Protein AF-A0A9P5BCN1-F1 (afdb_monomer_lite)

Structure (mmCIF, N/CA/C/O backbone):
data_AF-A0A9P5BCN1-F1
#
_entry.id   AF-A0A9P5BCN1-F1
#
loop_
_atom_site.group_PDB
_atom_site.id
_atom_site.type_symbol
_atom_site.label_atom_id
_atom_site.label_alt_id
_atom_site.label_comp_id
_atom_site.label_asym_id
_atom_site.label_entity_id
_atom_site.label_seq_id
_atom_site.pdbx_PDB_ins_code
_atom_site.Cartn_x
_atom_site.Cartn_y
_atom_site.Cartn_z
_atom_site.occupancy
_atom_site.B_iso_or_equiv
_atom_site.auth_seq_id
_atom_site.auth_comp_id
_atom_site.auth_asym_id
_atom_site.auth_atom_id
_atom_site.pdbx_PDB_model_num
ATOM 1 N N . MET A 1 1 ? -26.552 -24.861 -22.150 1.00 32.41 1 MET A N 1
ATOM 2 C CA . MET A 1 1 ? -27.543 -25.848 -21.656 1.00 32.41 1 MET A CA 1
ATOM 3 C C . MET A 1 1 ? -28.543 -25.106 -20.782 1.00 32.41 1 MET A C 1
ATOM 5 O O . MET A 1 1 ? -28.167 -24.034 -20.313 1.00 32.41 1 MET A O 1
ATOM 9 N N . PRO A 1 2 ? -29.774 -25.607 -20.578 1.00 26.14 2 PRO A N 1
ATOM 10 C CA . PRO A 1 2 ? -30.651 -25.077 -19.533 1.00 26.14 2 PRO A CA 1
ATOM 11 C C . PRO A 1 2 ? -29.888 -25.105 -18.198 1.00 26.14 2 PRO A C 1
ATOM 13 O O . PRO A 1 2 ? -29.198 -26.086 -17.926 1.00 26.14 2 PRO A O 1
ATOM 16 N N . VAL A 1 3 ? -29.901 -24.012 -17.433 1.00 39.41 3 VAL A N 1
ATOM 17 C CA . VAL A 1 3 ? -29.104 -23.898 -16.196 1.00 39.41 3 VAL A CA 1
ATOM 18 C C . VAL A 1 3 ? -29.900 -24.475 -15.033 1.00 39.41 3 VAL A C 1
ATOM 20 O O . VAL A 1 3 ? -31.072 -24.162 -14.881 1.00 39.41 3 VAL A O 1
ATOM 23 N N . PHE A 1 4 ? -29.272 -25.370 -14.268 1.00 30.53 4 PHE A N 1
ATOM 24 C CA . PHE A 1 4 ? -29.978 -26.513 -13.687 1.00 30.53 4 PHE A CA 1
ATOM 25 C C . PHE A 1 4 ? -30.366 -26.374 -12.197 1.00 30.53 4 PHE A C 1
ATOM 27 O O . PHE A 1 4 ? -31.537 -26.487 -11.842 1.00 30.53 4 PHE A O 1
ATOM 34 N N . GLN A 1 5 ? -29.421 -26.011 -11.337 1.00 35.41 5 GLN A N 1
ATOM 35 C CA . GLN A 1 5 ? -29.668 -24.918 -10.397 1.00 35.41 5 GLN A CA 1
ATOM 36 C C . GLN A 1 5 ? -28.489 -23.969 -10.523 1.00 35.41 5 GLN A C 1
ATOM 38 O O . GLN A 1 5 ? -27.335 -24.395 -10.604 1.00 35.41 5 GLN A O 1
ATOM 43 N N . GLU A 1 6 ? -28.790 -22.682 -10.489 1.00 41.34 6 GLU A N 1
ATOM 44 C CA . GLU A 1 6 ? -27.830 -21.687 -10.056 1.00 41.34 6 GLU A CA 1
ATOM 45 C C . GLU A 1 6 ? -28.145 -21.315 -8.608 1.00 41.34 6 GLU A C 1
ATOM 47 O O . GLU A 1 6 ? -29.206 -20.780 -8.318 1.00 41.34 6 GLU A O 1
ATOM 52 N N . THR A 1 7 ? -27.237 -21.625 -7.685 1.00 44.78 7 THR A N 1
ATOM 53 C CA . THR A 1 7 ? -27.211 -21.014 -6.353 1.00 44.78 7 THR A CA 1
ATOM 54 C C . THR A 1 7 ? -25.870 -20.321 -6.199 1.00 44.78 7 THR A C 1
ATOM 56 O O . THR A 1 7 ? -24.812 -20.949 -6.081 1.00 44.78 7 THR A O 1
ATOM 59 N N . SER A 1 8 ? -25.898 -18.993 -6.275 1.00 44.50 8 SER A N 1
ATOM 60 C CA . SER A 1 8 ? -24.764 -18.159 -5.911 1.00 44.50 8 SER A CA 1
ATOM 61 C C . SER A 1 8 ? -24.715 -17.984 -4.391 1.00 44.50 8 SER A C 1
ATOM 63 O O . SER A 1 8 ? -25.704 -18.101 -3.674 1.00 44.50 8 SER A O 1
ATOM 65 N N . ASN A 1 9 ? -23.519 -17.702 -3.891 1.00 41.31 9 ASN A N 1
ATOM 66 C CA . ASN A 1 9 ? -23.323 -17.068 -2.593 1.00 41.31 9 ASN A CA 1
ATOM 67 C C . ASN A 1 9 ? -22.928 -15.621 -2.915 1.00 41.31 9 ASN A C 1
ATOM 69 O O . ASN A 1 9 ? -22.150 -15.439 -3.848 1.00 41.31 9 ASN A O 1
ATOM 73 N N . ALA A 1 10 ? -23.382 -14.610 -2.170 1.00 45.16 10 ALA A N 1
ATOM 74 C CA . ALA A 1 10 ? -23.002 -13.208 -2.414 1.00 45.16 10 ALA A CA 1
ATOM 75 C C . ALA A 1 10 ? -21.465 -12.980 -2.431 1.00 45.16 10 ALA A C 1
ATOM 77 O O . ALA A 1 10 ? -20.948 -12.076 -3.085 1.00 45.16 10 ALA A O 1
ATOM 78 N N . ALA A 1 11 ? -20.690 -13.864 -1.790 1.00 43.47 11 ALA A N 1
ATOM 79 C CA . ALA A 1 11 ? -19.227 -13.902 -1.876 1.00 43.47 11 ALA A CA 1
ATOM 80 C C . ALA A 1 11 ? -18.658 -14.443 -3.218 1.00 43.47 11 ALA A C 1
ATOM 82 O O . ALA A 1 11 ? -17.437 -14.569 -3.357 1.00 43.47 11 ALA A O 1
ATOM 83 N N . ARG A 1 12 ? -19.501 -14.796 -4.204 1.00 50.12 12 ARG A N 1
ATOM 84 C CA . ARG A 1 12 ? -19.110 -15.011 -5.613 1.00 50.12 12 ARG A CA 1
ATOM 85 C C . ARG A 1 12 ? -19.107 -13.710 -6.400 1.00 50.12 12 ARG A C 1
ATOM 87 O O . ARG A 1 12 ? -18.212 -13.545 -7.220 1.00 50.12 12 ARG A O 1
ATOM 94 N N . ASP A 1 13 ? -20.020 -12.786 -6.123 1.00 51.69 13 ASP A N 1
ATOM 95 C CA . ASP A 1 13 ? -20.105 -11.507 -6.841 1.00 51.69 13 ASP A CA 1
ATOM 96 C C . ASP A 1 13 ? -18.801 -10.717 -6.647 1.00 51.69 13 ASP A C 1
ATOM 98 O O . ASP A 1 13 ? -18.190 -10.248 -7.605 1.00 51.69 13 ASP A O 1
ATOM 102 N N . GLN A 1 14 ? -18.265 -10.749 -5.422 1.00 46.25 14 GLN A N 1
ATOM 103 C CA . GLN A 1 14 ? -16.936 -10.242 -5.046 1.00 46.25 14 GLN A CA 1
ATOM 104 C C . GLN A 1 14 ? -15.742 -10.890 -5.787 1.00 46.25 14 GLN A C 1
ATOM 106 O O . GLN A 1 14 ? -14.620 -10.416 -5.638 1.00 46.25 14 GLN A O 1
ATOM 111 N N . ARG A 1 15 ? -15.951 -11.964 -6.563 1.00 54.00 15 ARG A N 1
ATOM 112 C CA . ARG A 1 15 ? -14.929 -12.619 -7.410 1.00 54.00 15 ARG A CA 1
ATOM 113 C C . ARG A 1 15 ? -15.089 -12.311 -8.901 1.00 54.00 15 ARG A C 1
ATOM 115 O O . ARG A 1 15 ? -14.194 -12.640 -9.672 1.00 54.00 15 ARG A O 1
ATOM 122 N N . ILE A 1 16 ? -16.230 -11.745 -9.297 1.00 55.25 16 ILE A N 1
ATOM 123 C CA . ILE A 1 16 ? -16.513 -11.271 -10.661 1.00 55.25 16 ILE A CA 1
ATOM 124 C C . ILE A 1 16 ? -16.256 -9.757 -10.735 1.00 55.25 16 ILE A C 1
ATOM 126 O O . ILE A 1 16 ? -15.792 -9.250 -11.755 1.00 55.25 16 ILE A O 1
ATOM 130 N N . LEU A 1 17 ? -16.497 -9.037 -9.632 1.00 52.19 17 LEU A N 1
ATOM 131 C CA . LEU A 1 17 ? -16.033 -7.665 -9.448 1.00 52.19 17 LEU A CA 1
ATOM 132 C C . LEU A 1 17 ? -14.498 -7.577 -9.595 1.00 52.19 17 LEU A C 1
ATOM 134 O O . LEU A 1 17 ? -13.789 -8.475 -9.133 1.00 52.19 17 LEU A O 1
ATOM 138 N N . PRO A 1 18 ? -13.959 -6.487 -10.180 1.00 56.22 18 PRO A N 1
ATOM 139 C CA . PRO A 1 18 ? -12.517 -6.284 -10.275 1.00 56.22 18 PRO A CA 1
ATOM 140 C C . PRO A 1 18 ? -11.836 -6.340 -8.903 1.00 56.22 18 PRO A C 1
ATOM 142 O O . PRO A 1 18 ? -12.321 -5.737 -7.944 1.00 56.22 18 PRO A O 1
ATOM 145 N N . SER A 1 19 ? -10.679 -7.007 -8.829 1.00 63.75 19 SER A N 1
ATOM 146 C CA . SER A 1 19 ? -9.864 -7.143 -7.611 1.00 63.75 19 SER A CA 1
ATOM 147 C C . SER A 1 19 ? -9.214 -5.812 -7.206 1.00 63.75 19 SER A C 1
ATOM 149 O O . SER A 1 19 ? -8.013 -5.597 -7.380 1.00 63.75 19 SER A O 1
ATOM 151 N N . ARG A 1 20 ? -10.023 -4.900 -6.668 1.00 70.81 20 ARG A N 1
ATOM 152 C CA . ARG A 1 20 ? -9.594 -3.605 -6.135 1.00 70.81 20 ARG A CA 1
ATOM 153 C C . ARG A 1 20 ? -8.947 -3.788 -4.766 1.00 70.81 20 ARG A C 1
ATOM 155 O O . ARG A 1 20 ? -9.343 -4.652 -3.986 1.00 70.81 20 ARG A O 1
ATOM 162 N N . ALA A 1 21 ? -7.981 -2.932 -4.450 1.00 69.62 21 ALA A N 1
ATOM 163 C CA . ALA A 1 21 ? -7.470 -2.846 -3.091 1.00 69.62 21 ALA A CA 1
ATOM 164 C C . ALA A 1 21 ? -8.591 -2.427 -2.129 1.00 69.62 21 ALA A C 1
ATOM 166 O O . ALA A 1 21 ? -9.372 -1.526 -2.432 1.00 69.62 21 ALA A O 1
ATOM 167 N N . LEU A 1 22 ? -8.653 -3.069 -0.962 1.00 77.75 22 LEU A N 1
ATOM 168 C CA . LEU A 1 22 ? -9.607 -2.700 0.082 1.00 77.75 22 LEU A CA 1
ATOM 169 C C . LEU A 1 22 ? -9.299 -1.289 0.623 1.00 77.75 22 LEU A C 1
ATOM 171 O O . LEU A 1 22 ? -8.115 -0.943 0.729 1.00 77.75 22 LEU A O 1
ATOM 175 N N . PRO A 1 23 ? -10.313 -0.524 1.066 1.00 85.81 23 PRO A N 1
ATOM 176 C CA . PRO A 1 23 ? -10.132 0.675 1.885 1.00 85.81 23 PRO A CA 1
ATOM 177 C C . PRO A 1 23 ? -9.184 0.468 3.073 1.00 85.81 23 PRO A C 1
ATOM 179 O O . PRO A 1 23 ? -9.006 -0.661 3.546 1.00 85.81 23 PRO A O 1
ATOM 182 N N . VAL A 1 24 ? -8.594 1.546 3.592 1.00 90.00 24 VAL A N 1
ATOM 183 C CA . VAL A 1 24 ? -7.928 1.498 4.902 1.00 90.00 24 VAL A CA 1
ATOM 184 C C . VAL A 1 24 ? -8.962 1.259 6.008 1.00 90.00 24 VAL A C 1
ATOM 186 O O . VAL A 1 24 ? -10.103 1.715 5.886 1.00 90.00 24 VAL A O 1
ATOM 189 N N . PRO A 1 25 ? -8.607 0.544 7.093 1.00 90.38 25 PRO A N 1
ATOM 190 C CA . PRO A 1 25 ? -9.533 0.319 8.197 1.00 90.38 25 PRO A CA 1
ATOM 191 C C . PRO A 1 25 ? -10.007 1.648 8.800 1.00 90.38 25 PRO A C 1
ATOM 193 O O . PRO A 1 25 ? -9.288 2.647 8.782 1.00 90.38 25 PRO A O 1
ATOM 196 N N . ARG A 1 26 ? -11.226 1.657 9.339 1.00 91.81 26 ARG A N 1
ATOM 197 C CA . ARG A 1 26 ? -11.816 2.803 10.036 1.00 91.81 26 ARG A CA 1
ATOM 198 C C . ARG A 1 26 ? -12.038 2.430 11.500 1.00 91.81 26 ARG A C 1
ATOM 200 O O . ARG A 1 26 ? -12.691 1.427 11.774 1.00 91.81 26 ARG A O 1
ATOM 207 N N . LEU A 1 27 ? -11.458 3.210 12.411 1.00 90.62 27 LEU A N 1
ATOM 208 C CA . LEU A 1 27 ? -11.633 3.085 13.864 1.00 90.62 27 LEU A CA 1
ATOM 209 C C . LEU A 1 27 ? -12.613 4.130 14.413 1.00 90.62 27 LEU A C 1
ATOM 211 O O . LEU A 1 27 ? -13.285 3.878 15.409 1.00 90.62 27 LEU A O 1
ATOM 215 N N . SER A 1 28 ? -12.706 5.292 13.764 1.00 89.06 28 SER A N 1
ATOM 216 C CA . SER A 1 28 ? -13.711 6.308 14.070 1.00 89.06 28 SER A CA 1
ATOM 217 C C . SER A 1 28 ? -15.122 5.828 13.726 1.00 89.06 28 SER A C 1
ATOM 219 O O . SER A 1 28 ? -15.346 5.156 12.715 1.00 89.06 28 SER A O 1
ATOM 221 N N . GLN A 1 29 ? -16.107 6.231 14.525 1.00 84.50 29 GLN A N 1
ATOM 222 C CA . GLN A 1 29 ? -17.513 6.004 14.197 1.00 84.50 29 GLN A CA 1
ATOM 223 C C . GLN A 1 29 ? -17.856 6.645 12.836 1.00 84.50 29 GLN A C 1
ATOM 225 O O . GLN A 1 29 ? -17.311 7.693 12.473 1.00 84.50 29 GLN A O 1
ATOM 230 N N . GLN A 1 30 ? -18.726 6.002 12.052 1.00 81.50 30 GLN A N 1
ATOM 231 C CA . GLN A 1 30 ? -19.343 6.648 10.892 1.00 81.50 30 GLN A CA 1
ATOM 232 C C . GLN A 1 30 ? -20.477 7.561 11.382 1.00 81.50 30 GLN A C 1
ATOM 234 O O . GLN A 1 30 ? -21.303 7.092 12.168 1.00 81.50 30 GLN A O 1
ATOM 239 N N . PRO A 1 31 ? -20.522 8.837 10.961 1.00 77.88 31 PRO A N 1
ATOM 240 C CA . PRO A 1 31 ? -21.611 9.736 11.324 1.00 77.88 31 PRO A CA 1
ATOM 241 C C . PRO A 1 31 ? -22.925 9.257 10.692 1.00 77.88 31 PRO A C 1
ATOM 243 O O . PRO A 1 31 ? -22.939 8.837 9.533 1.00 77.88 31 PRO A O 1
ATOM 246 N N . ASP A 1 32 ? -24.031 9.326 11.437 1.00 75.94 32 ASP A N 1
ATOM 247 C CA . ASP A 1 32 ? -25.358 9.038 10.882 1.00 75.94 32 ASP A CA 1
ATOM 248 C C . ASP A 1 32 ? -25.872 10.252 10.101 1.00 75.94 32 ASP A C 1
ATOM 250 O O . ASP A 1 32 ? -26.383 11.215 10.667 1.00 75.94 32 ASP A O 1
ATOM 254 N N . LEU A 1 33 ? -25.732 10.190 8.778 1.00 74.56 33 LEU A N 1
ATOM 255 C CA . LEU A 1 33 ? -26.181 11.239 7.861 1.00 74.56 33 LEU A CA 1
ATOM 256 C C . LEU A 1 33 ? -27.640 11.047 7.398 1.00 74.56 33 LEU A C 1
ATOM 258 O O . LEU A 1 33 ? -28.101 11.786 6.531 1.00 74.56 33 LEU A O 1
ATOM 262 N N . SER A 1 34 ? -28.370 10.050 7.919 1.00 65.31 34 SER A N 1
ATOM 263 C CA . SER A 1 34 ? -29.682 9.653 7.376 1.00 65.31 34 SER A CA 1
ATOM 264 C C . SER A 1 34 ? -30.869 10.501 7.848 1.00 65.31 34 SER A C 1
ATOM 266 O O . SER A 1 34 ? -31.896 10.525 7.173 1.00 65.31 34 SER A O 1
ATOM 268 N N . ASN A 1 35 ? -30.734 11.213 8.973 1.00 58.16 35 ASN A N 1
ATOM 269 C CA . ASN A 1 35 ? -31.830 11.935 9.638 1.00 58.16 35 ASN A CA 1
ATOM 270 C C . ASN A 1 35 ? -31.627 13.464 9.714 1.00 58.16 35 ASN A C 1
ATOM 272 O O . ASN A 1 35 ? -32.309 14.137 10.488 1.00 58.16 35 ASN A O 1
ATOM 276 N N . VAL A 1 36 ? -30.690 14.028 8.943 1.00 67.12 36 VAL A N 1
ATOM 277 C CA . VAL A 1 36 ? -30.317 15.453 9.027 1.00 67.12 36 VAL A CA 1
ATOM 278 C C . VAL A 1 36 ? -31.016 16.281 7.944 1.00 67.12 36 VAL A C 1
ATOM 280 O O . VAL A 1 36 ? -31.091 15.868 6.790 1.00 67.12 36 VAL A O 1
ATOM 283 N N . SER A 1 37 ? -31.530 17.463 8.301 1.00 67.75 37 SER A N 1
ATOM 284 C CA . SER A 1 37 ? -32.269 18.347 7.379 1.00 67.75 37 SER A CA 1
ATOM 285 C C . SER A 1 37 ? -31.386 19.184 6.445 1.00 67.75 37 SER A C 1
ATOM 287 O O . SER A 1 37 ? -31.897 19.773 5.496 1.00 67.75 37 SER A O 1
ATOM 289 N N . GLU A 1 38 ? -30.083 19.259 6.715 1.00 81.62 38 GLU A N 1
ATOM 290 C CA . GLU A 1 38 ? -29.081 19.928 5.877 1.00 81.62 38 GLU A CA 1
ATOM 291 C C . GLU A 1 38 ? -28.098 18.891 5.321 1.00 81.62 38 GLU A C 1
ATOM 293 O O . GLU A 1 38 ? -27.835 17.874 5.967 1.00 81.62 38 GLU A O 1
ATOM 298 N N . GLU A 1 39 ? -27.516 19.126 4.141 1.00 91.31 39 GLU A N 1
ATOM 299 C CA . GLU A 1 39 ? -26.539 18.186 3.582 1.00 91.31 39 GLU A CA 1
ATOM 300 C C . GLU A 1 39 ? -25.229 18.205 4.382 1.00 91.31 39 GLU A C 1
ATOM 302 O O . GLU A 1 39 ? -24.655 19.266 4.620 1.00 91.31 39 GLU A O 1
ATOM 307 N N . HIS A 1 40 ? -24.734 17.021 4.744 1.00 94.38 40 HIS A N 1
ATOM 308 C CA . HIS A 1 40 ? -23.487 16.824 5.483 1.00 94.38 40 HIS A CA 1
ATOM 309 C C . HIS A 1 40 ? -22.520 15.932 4.695 1.00 94.38 40 HIS A C 1
ATOM 311 O O . HIS A 1 40 ? -22.934 14.974 4.038 1.00 94.38 40 HIS A O 1
ATOM 317 N N . LYS A 1 41 ? -21.220 16.238 4.768 1.00 94.94 41 LYS A N 1
ATOM 318 C CA . LYS A 1 41 ? -20.122 15.490 4.130 1.00 94.94 41 LYS A CA 1
ATOM 319 C C . LYS A 1 41 ? -18.909 15.437 5.053 1.00 94.94 41 LYS A C 1
ATOM 321 O O . LYS A 1 41 ? -18.630 16.383 5.773 1.00 94.94 41 LYS A O 1
ATOM 326 N N . GLU A 1 42 ? -18.139 14.355 5.046 1.00 96.06 42 GLU A N 1
ATOM 327 C CA . GLU A 1 42 ? -16.861 14.340 5.775 1.00 96.06 42 GLU A CA 1
ATOM 328 C C . GLU A 1 42 ? -15.766 15.089 5.006 1.00 96.06 42 GLU A C 1
ATOM 330 O O . GLU A 1 42 ? -14.865 15.647 5.630 1.00 96.06 42 GLU A O 1
ATOM 335 N N . VAL A 1 43 ? -15.858 15.144 3.671 1.00 97.88 43 VAL A N 1
ATOM 336 C CA . VAL A 1 43 ? -14.958 15.935 2.824 1.00 97.88 43 VAL A CA 1
ATOM 337 C C . VAL A 1 43 ? -15.719 16.615 1.687 1.00 97.88 43 VAL A C 1
ATOM 339 O O . VAL A 1 43 ? -16.433 15.956 0.927 1.00 97.88 43 VAL A O 1
ATOM 342 N N . VAL A 1 44 ? -15.485 17.921 1.520 1.00 98.62 44 VAL A N 1
ATOM 343 C CA . VAL A 1 44 ? -15.914 18.702 0.352 1.00 98.62 44 VAL A CA 1
ATOM 344 C C . VAL A 1 44 ? -14.684 19.231 -0.389 1.00 98.62 44 VAL A C 1
ATOM 346 O O . VAL A 1 44 ? -13.858 19.941 0.184 1.00 98.62 44 VAL A O 1
ATOM 349 N N . VAL A 1 45 ? -14.571 18.905 -1.675 1.00 98.75 45 VAL A N 1
ATOM 350 C CA . VAL A 1 45 ? -13.537 19.406 -2.594 1.00 98.75 45 VAL A CA 1
ATOM 351 C C . VAL A 1 45 ? -14.169 20.435 -3.532 1.00 98.75 45 VAL A C 1
ATOM 353 O O . VAL A 1 45 ? -15.241 20.193 -4.080 1.00 98.75 45 VAL A O 1
ATOM 356 N N . ILE A 1 46 ? -13.521 21.577 -3.742 1.00 98.50 46 ILE A N 1
ATOM 357 C CA . ILE A 1 46 ? -13.988 22.631 -4.651 1.00 98.50 46 ILE A CA 1
ATOM 358 C C . ILE A 1 46 ? -13.075 22.678 -5.878 1.00 98.50 46 ILE A C 1
ATOM 360 O O . ILE A 1 46 ? -11.881 22.921 -5.741 1.00 98.50 46 ILE A O 1
ATOM 364 N N . GLY A 1 47 ? -13.641 22.491 -7.068 1.00 96.75 47 GLY A N 1
ATOM 365 C CA . GLY A 1 47 ? -12.943 22.417 -8.352 1.00 96.75 47 GLY A CA 1
ATOM 366 C C . GLY A 1 47 ? -12.655 20.976 -8.783 1.00 96.75 47 GLY A C 1
ATOM 367 O O . GLY A 1 47 ? -11.999 20.225 -8.067 1.00 96.75 47 GLY A O 1
ATOM 368 N N . ALA A 1 48 ? -13.093 20.608 -9.990 1.00 95.44 48 ALA A N 1
ATOM 369 C CA . ALA A 1 48 ? -12.877 19.289 -10.601 1.00 95.44 48 ALA A CA 1
ATOM 370 C C . ALA A 1 48 ? -12.034 19.398 -11.887 1.00 95.44 48 ALA A C 1
ATOM 372 O O . ALA A 1 48 ? -12.432 18.942 -12.965 1.00 95.44 48 ALA A O 1
ATOM 373 N N . GLY A 1 49 ? -10.873 20.049 -11.754 1.00 93.19 49 GLY A N 1
ATOM 374 C CA . GLY A 1 49 ? -9.708 19.853 -12.628 1.00 93.19 49 GLY A CA 1
ATOM 375 C C . GLY A 1 49 ? -8.773 18.760 -12.075 1.00 93.19 49 GLY A C 1
ATOM 376 O O . GLY A 1 49 ? -9.142 18.096 -11.102 1.00 93.19 49 GLY A O 1
ATOM 377 N N . PRO A 1 50 ? -7.552 18.588 -12.623 1.00 94.50 50 PRO A N 1
ATOM 378 C CA . PRO A 1 50 ? -6.685 17.445 -12.316 1.00 94.50 50 PRO A CA 1
ATOM 379 C C . PRO A 1 50 ? -6.421 17.239 -10.818 1.00 94.50 50 PRO A C 1
ATOM 381 O O . PRO A 1 50 ? -6.615 16.139 -10.313 1.00 94.50 50 PRO A O 1
ATOM 384 N N . ALA A 1 51 ? -6.086 18.300 -10.075 1.00 96.00 51 ALA A N 1
ATOM 385 C CA . ALA A 1 51 ? -5.849 18.218 -8.632 1.00 96.00 51 ALA A CA 1
ATOM 386 C C . ALA A 1 51 ? -7.078 17.729 -7.844 1.00 96.00 51 ALA A C 1
ATOM 388 O O . ALA A 1 51 ? -6.965 16.822 -7.019 1.00 96.00 51 ALA A O 1
ATOM 389 N N . GLY A 1 52 ? -8.252 18.314 -8.093 1.00 97.25 52 GLY A N 1
ATOM 390 C CA . GLY A 1 52 ? -9.475 18.008 -7.348 1.00 97.25 52 GLY A CA 1
ATOM 391 C C . GLY A 1 52 ? -10.088 16.659 -7.719 1.00 97.25 52 GLY A C 1
ATOM 392 O O . GLY A 1 52 ? -10.506 15.915 -6.831 1.00 97.25 52 GLY A O 1
ATOM 393 N N . LEU A 1 53 ? -10.059 16.292 -9.005 1.00 96.88 53 LEU A N 1
ATOM 394 C CA . LEU A 1 53 ? -10.432 14.951 -9.465 1.00 96.88 53 LEU A CA 1
ATOM 395 C C . LEU A 1 53 ? -9.512 13.889 -8.857 1.00 96.88 53 LEU A C 1
ATOM 397 O O . LEU A 1 53 ? -9.999 12.884 -8.345 1.00 96.88 53 LEU A O 1
ATOM 401 N N . PHE A 1 54 ? -8.197 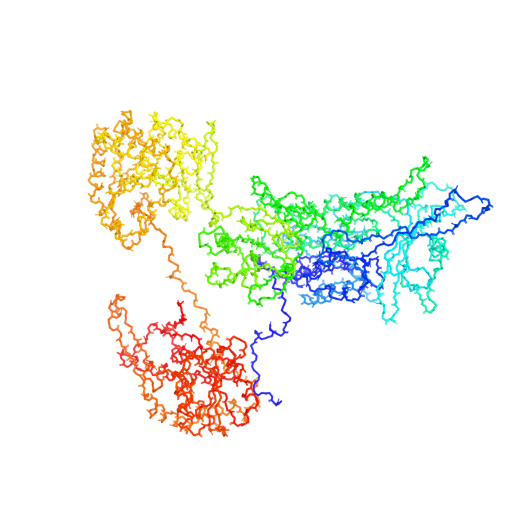14.130 -8.847 1.00 97.56 54 PHE A N 1
ATOM 402 C CA . PHE A 1 54 ? -7.234 13.183 -8.295 1.00 97.56 54 PHE A CA 1
ATOM 403 C C . PHE A 1 54 ? -7.367 13.030 -6.777 1.00 97.56 54 PHE A C 1
ATOM 405 O O . PHE A 1 54 ? -7.390 11.907 -6.279 1.00 97.56 54 PHE A O 1
ATOM 412 N N . LEU A 1 55 ? -7.569 14.133 -6.042 1.00 98.00 55 LEU A N 1
ATOM 413 C CA . LEU A 1 55 ? -7.905 14.085 -4.616 1.00 98.00 55 LEU A CA 1
ATOM 414 C C . LEU A 1 55 ? -9.170 13.247 -4.382 1.00 98.00 55 LEU A C 1
ATOM 416 O O . LEU A 1 55 ? -9.152 12.322 -3.576 1.00 98.00 55 LEU A O 1
ATOM 420 N N . THR A 1 56 ? -10.247 13.530 -5.118 1.00 98.00 56 THR A N 1
ATOM 421 C CA . THR A 1 56 ? -11.540 12.839 -4.973 1.00 98.00 56 THR A CA 1
ATOM 422 C C . THR A 1 56 ? -11.412 11.338 -5.276 1.00 98.00 56 THR A C 1
ATOM 424 O O . THR A 1 56 ? -11.893 10.516 -4.495 1.00 98.00 56 THR A O 1
ATOM 427 N N . LEU A 1 57 ? -10.685 10.963 -6.338 1.00 96.19 57 LEU A N 1
ATOM 428 C CA . LEU A 1 57 ? -10.351 9.571 -6.670 1.00 96.19 57 LEU A CA 1
ATOM 429 C C . LEU A 1 57 ? -9.585 8.875 -5.537 1.00 96.19 57 LEU A C 1
ATOM 431 O O . LEU A 1 57 ? -9.951 7.768 -5.143 1.00 96.19 57 LEU A O 1
ATOM 435 N N . LEU A 1 58 ? -8.536 9.504 -5.002 1.00 95.62 58 LEU A N 1
ATOM 436 C CA . LEU A 1 58 ? -7.726 8.916 -3.935 1.00 95.62 58 LEU A CA 1
ATOM 437 C C . LEU A 1 58 ? -8.525 8.760 -2.633 1.00 95.62 58 LEU A C 1
ATOM 439 O O . LEU A 1 58 ? -8.461 7.701 -2.014 1.00 95.62 58 LEU A O 1
ATOM 443 N N . LEU A 1 59 ? -9.332 9.753 -2.246 1.00 95.94 59 LEU A N 1
ATOM 444 C CA . LEU A 1 59 ? -10.202 9.672 -1.066 1.00 95.94 59 LEU A CA 1
ATOM 445 C C . LEU A 1 59 ? -11.227 8.531 -1.185 1.00 95.94 59 LEU A C 1
ATOM 447 O O . LEU A 1 59 ? -11.372 7.743 -0.245 1.00 95.94 59 LEU A O 1
ATOM 451 N N . ALA A 1 60 ? -11.877 8.389 -2.345 1.00 94.31 60 ALA A N 1
ATOM 452 C CA . ALA A 1 60 ? -12.811 7.294 -2.613 1.00 94.31 60 ALA A CA 1
ATOM 453 C C . ALA A 1 60 ? -12.114 5.919 -2.611 1.00 94.31 60 ALA A C 1
ATOM 455 O O . ALA A 1 60 ? -12.585 4.975 -1.977 1.00 94.31 60 ALA A O 1
ATOM 456 N N . ARG A 1 61 ? -10.941 5.815 -3.253 1.00 91.88 61 ARG A N 1
ATOM 457 C CA . ARG A 1 61 ? -10.105 4.600 -3.290 1.00 91.88 61 ARG A CA 1
ATOM 458 C C . ARG A 1 61 ? -9.577 4.194 -1.910 1.00 91.88 61 ARG A C 1
ATOM 460 O O . ARG A 1 61 ? -9.350 3.010 -1.673 1.00 91.88 61 ARG A O 1
ATOM 467 N N . TYR A 1 62 ? -9.359 5.152 -1.008 1.00 92.38 62 TYR A N 1
ATOM 468 C CA . TYR A 1 62 ? -8.855 4.895 0.343 1.00 92.38 62 TYR A CA 1
ATOM 469 C C . TYR A 1 62 ? -9.970 4.595 1.356 1.00 92.38 62 TYR A C 1
ATOM 471 O O . TYR A 1 62 ? -9.704 3.864 2.308 1.00 92.38 62 TYR A O 1
ATOM 479 N N . GLY A 1 63 ? -11.205 5.072 1.153 1.00 90.19 63 GLY A N 1
ATOM 480 C CA . GLY A 1 63 ? -12.362 4.625 1.944 1.00 90.19 63 GLY A CA 1
ATOM 481 C C . GLY A 1 63 ? -13.464 5.641 2.239 1.00 90.19 63 GLY A C 1
ATOM 482 O O . GLY A 1 63 ? -14.435 5.268 2.899 1.00 90.19 63 GLY A O 1
ATOM 483 N N . ILE A 1 64 ? -13.359 6.892 1.780 1.00 92.81 64 ILE A N 1
ATOM 484 C CA . ILE A 1 64 ? -14.441 7.869 1.965 1.00 92.81 64 ILE A CA 1
ATOM 485 C C . ILE A 1 64 ? -15.567 7.543 0.975 1.00 92.81 64 ILE A C 1
ATOM 487 O O . ILE A 1 64 ? -15.370 7.580 -0.237 1.00 92.81 64 ILE A O 1
ATOM 491 N N . THR A 1 65 ? -16.746 7.199 1.490 1.00 89.75 65 THR A N 1
ATOM 492 C CA . THR A 1 65 ? -17.909 6.811 0.678 1.00 89.75 65 THR A CA 1
ATOM 493 C C . THR A 1 65 ? -18.533 8.013 -0.035 1.00 89.75 65 THR A C 1
ATOM 495 O O . THR A 1 65 ? -18.363 9.152 0.390 1.00 89.75 65 THR A O 1
ATOM 498 N N . GLU A 1 66 ? -19.338 7.779 -1.075 1.00 86.81 66 GLU A N 1
ATOM 499 C CA . GLU A 1 66 ? -20.122 8.834 -1.749 1.00 86.81 66 GLU A CA 1
ATOM 500 C C . GLU A 1 66 ? -21.112 9.563 -0.815 1.00 86.81 66 GLU A C 1
ATOM 502 O O . GLU A 1 66 ? -21.436 10.735 -1.022 1.00 86.81 66 GLU A O 1
ATOM 507 N N . ALA A 1 67 ? -21.548 8.902 0.264 1.00 88.56 67 ALA A N 1
ATOM 508 C CA . ALA A 1 67 ? -22.316 9.538 1.330 1.00 88.56 67 ALA A CA 1
ATOM 509 C C . ALA A 1 67 ? -21.487 10.620 2.044 1.00 88.56 67 ALA A C 1
ATOM 511 O O . ALA A 1 67 ? -22.009 11.703 2.291 1.00 88.56 67 ALA A O 1
ATOM 512 N N . SER A 1 68 ? -20.192 10.373 2.271 1.00 93.44 68 SER A N 1
ATOM 513 C CA . SER A 1 68 ? -19.255 11.262 2.971 1.00 93.44 68 SER A CA 1
ATOM 514 C C . SER A 1 68 ? -18.417 12.185 2.067 1.00 93.44 68 SER A C 1
ATOM 516 O O . SER A 1 68 ? -17.795 13.110 2.585 1.00 93.44 68 SER A O 1
ATOM 518 N N . LEU A 1 69 ? -18.368 11.963 0.750 1.00 96.00 69 LEU A N 1
ATOM 519 C CA . LEU A 1 69 ? -17.515 12.692 -0.202 1.00 96.00 69 LEU A CA 1
ATOM 520 C C . LEU A 1 69 ? -18.345 13.527 -1.188 1.00 96.00 69 LEU A C 1
ATOM 522 O O . LEU A 1 69 ? -19.379 13.072 -1.678 1.00 96.00 69 LEU A O 1
ATOM 526 N N . LEU A 1 70 ? -17.878 14.738 -1.499 1.00 97.56 70 LEU A N 1
ATOM 527 C CA . LEU A 1 70 ? -18.476 15.608 -2.513 1.00 97.56 70 LEU A CA 1
ATOM 528 C C . LEU A 1 70 ? -17.416 16.491 -3.180 1.00 97.56 70 LEU A C 1
ATOM 530 O O . LEU A 1 70 ? -16.632 17.147 -2.499 1.00 97.56 70 LEU A O 1
ATOM 534 N N . CYS A 1 71 ? -17.433 16.562 -4.507 1.00 98.25 71 CYS A N 1
ATOM 535 C CA . CYS A 1 71 ? -16.679 17.527 -5.295 1.00 98.25 71 CYS A CA 1
ATOM 536 C C . CYS A 1 71 ? -17.651 18.497 -5.991 1.00 98.25 71 CYS A C 1
ATOM 538 O O . CYS A 1 71 ? -18.551 18.059 -6.707 1.00 98.25 71 CYS A O 1
ATOM 540 N N . LEU A 1 72 ? -17.494 19.805 -5.777 1.00 97.75 72 LEU A N 1
ATOM 541 C CA . LEU A 1 72 ? -18.292 20.860 -6.414 1.00 97.75 72 LEU A CA 1
ATOM 542 C C . LEU A 1 72 ? -17.454 21.569 -7.477 1.00 97.75 72 LEU A C 1
ATOM 544 O O . LEU A 1 72 ? -16.381 22.080 -7.163 1.00 97.75 72 LEU A O 1
ATOM 548 N N . ASP A 1 73 ? -17.935 21.645 -8.715 1.00 96.44 73 ASP A N 1
ATOM 549 C CA . ASP A 1 73 ? -17.213 22.286 -9.814 1.00 96.44 73 ASP A CA 1
ATOM 550 C C . ASP A 1 73 ? -18.105 23.218 -10.635 1.00 96.44 73 ASP A C 1
ATOM 552 O O . ASP A 1 73 ? -19.205 22.864 -11.053 1.00 96.44 73 ASP A O 1
ATOM 556 N N . SER A 1 74 ? -17.593 24.417 -10.910 1.00 94.06 74 SER A N 1
ATOM 557 C CA . SER A 1 74 ? -18.338 25.476 -11.606 1.00 94.06 74 SER A CA 1
ATOM 558 C C . SER A 1 74 ? -18.489 25.271 -13.119 1.00 94.06 74 SER A C 1
ATOM 560 O O . SER A 1 74 ? -19.248 25.998 -13.752 1.00 94.06 74 SER A O 1
ATOM 562 N N . LYS A 1 75 ? -17.784 24.307 -13.727 1.00 91.31 75 LYS A N 1
ATOM 563 C CA . LYS A 1 75 ? -17.934 23.996 -15.156 1.00 91.31 75 LYS A CA 1
ATOM 564 C C . LYS A 1 75 ? -19.087 23.001 -15.348 1.00 91.31 75 LYS A C 1
ATOM 566 O O . LYS A 1 75 ? -19.262 22.128 -14.500 1.00 91.31 75 LYS A O 1
ATOM 571 N N . PRO A 1 76 ? -19.812 23.032 -16.480 1.00 87.94 76 PRO A N 1
ATOM 572 C CA . PRO A 1 76 ? -20.861 22.052 -16.788 1.00 87.94 76 PRO A CA 1
ATOM 573 C C . PRO A 1 76 ? -20.330 20.653 -17.166 1.00 87.94 76 PRO A C 1
ATOM 575 O O . PRO A 1 76 ? -21.121 19.744 -17.398 1.00 87.94 76 PRO A O 1
ATOM 578 N N . GLY A 1 77 ? -19.009 20.454 -17.253 1.00 84.50 77 GLY A N 1
ATOM 579 C CA . GLY A 1 77 ? -18.385 19.175 -17.608 1.00 84.50 77 GLY A CA 1
ATOM 580 C C . GLY A 1 77 ? -16.861 19.266 -17.745 1.00 84.50 77 GLY A C 1
ATOM 581 O O . GLY A 1 77 ? -16.268 20.313 -17.473 1.00 84.50 77 GLY A O 1
ATOM 582 N N . THR A 1 78 ? -16.239 18.166 -18.180 1.00 77.81 78 THR A N 1
ATOM 583 C CA . THR A 1 78 ? -14.794 18.048 -18.461 1.00 77.81 78 THR A CA 1
ATOM 584 C C . THR A 1 78 ? -14.318 19.032 -19.535 1.00 77.81 78 THR A C 1
ATOM 586 O O . THR A 1 78 ? -15.084 19.425 -20.423 1.00 77.81 78 THR A O 1
ATOM 589 N N . LEU A 1 79 ? -13.036 19.414 -19.503 1.00 76.62 79 LEU A N 1
ATOM 590 C CA . LEU A 1 79 ? -12.484 20.337 -20.499 1.00 76.62 79 LEU A CA 1
ATOM 591 C C . LEU A 1 79 ? -12.447 19.736 -21.914 1.00 76.62 79 LEU A C 1
ATOM 593 O O . LEU A 1 79 ? -11.796 18.725 -22.166 1.00 76.62 79 LEU A O 1
ATOM 597 N N . LYS A 1 80 ? -13.096 20.431 -22.858 1.00 64.88 80 LYS A N 1
ATOM 598 C CA . LYS A 1 80 ? -12.996 20.159 -24.304 1.00 64.88 80 LYS A CA 1
ATOM 599 C C . LYS A 1 80 ? -11.717 20.711 -24.945 1.00 64.88 80 LYS A C 1
ATOM 601 O O . LYS A 1 80 ? -11.350 20.241 -26.009 1.00 64.88 80 LYS A O 1
ATOM 606 N N . ALA A 1 81 ? -11.070 21.679 -24.296 1.00 60.91 81 ALA A N 1
ATOM 607 C CA . ALA A 1 81 ? -9.772 22.230 -24.673 1.00 60.91 81 ALA A CA 1
ATOM 608 C C . ALA A 1 81 ? -8.902 22.347 -23.409 1.00 60.91 81 ALA A C 1
ATOM 610 O O . ALA A 1 81 ? -9.275 23.022 -22.443 1.00 60.91 81 ALA A O 1
ATOM 611 N N . GLY A 1 82 ? -7.793 21.613 -23.395 1.00 62.53 82 GLY A N 1
ATOM 612 C CA . GLY A 1 82 ? -6.915 21.389 -22.253 1.00 62.53 82 GLY A CA 1
ATOM 613 C C . GLY A 1 82 ? -5.754 22.374 -22.200 1.00 62.53 82 GLY A C 1
ATOM 614 O O . GLY A 1 82 ? -5.076 22.619 -23.196 1.00 62.53 82 GLY A O 1
ATOM 615 N N . GLN A 1 83 ? -5.501 22.923 -21.014 1.00 76.81 83 GLN A N 1
ATOM 616 C CA . GLN A 1 83 ? -4.435 23.906 -20.811 1.00 76.81 83 GLN A CA 1
ATOM 617 C C . GLN A 1 83 ? -3.096 23.211 -20.533 1.00 76.81 83 GLN A C 1
ATOM 619 O O . GLN A 1 83 ? -2.061 23.665 -21.013 1.00 76.81 83 GLN A O 1
ATOM 624 N N . ALA A 1 84 ? -3.126 22.068 -19.844 1.00 83.25 84 ALA A N 1
ATOM 625 C CA . ALA A 1 84 ? -1.985 21.178 -19.659 1.00 83.25 84 ALA A CA 1
ATOM 626 C C . ALA A 1 84 ? -2.044 19.941 -20.579 1.00 83.25 84 ALA A C 1
ATOM 628 O O . ALA A 1 84 ? -3.079 19.624 -21.172 1.00 83.25 84 ALA A O 1
ATOM 629 N N . ASP A 1 85 ? -0.912 19.253 -20.680 1.00 86.81 85 ASP A N 1
ATOM 630 C CA . ASP A 1 85 ? -0.709 18.063 -21.510 1.00 86.81 85 ASP A CA 1
ATOM 631 C C . ASP A 1 85 ? 0.451 17.175 -21.032 1.00 86.81 85 ASP A C 1
ATOM 633 O O . ASP A 1 85 ? 0.305 15.955 -21.003 1.00 86.81 85 ASP A O 1
ATOM 637 N N . GLY A 1 86 ? 1.580 17.767 -20.638 1.00 90.81 86 GLY A N 1
ATOM 638 C CA . GLY A 1 86 ? 2.750 17.040 -20.133 1.00 90.81 86 GLY A CA 1
ATOM 639 C C . GLY A 1 86 ? 2.532 16.309 -18.799 1.00 90.81 86 GLY A C 1
ATOM 640 O O . GLY A 1 86 ? 2.083 16.899 -17.809 1.00 90.81 86 GLY A O 1
ATOM 641 N N . LEU A 1 87 ? 2.901 15.028 -18.751 1.00 94.31 87 LEU A N 1
ATOM 642 C CA . LEU A 1 87 ? 2.945 14.169 -17.567 1.00 94.31 87 LEU A CA 1
ATOM 643 C C . LEU A 1 87 ? 4.376 13.682 -17.322 1.00 94.31 87 LEU A C 1
ATOM 645 O O . LEU A 1 87 ? 4.968 12.983 -18.143 1.00 94.31 87 LEU A O 1
ATOM 649 N N . GLN A 1 88 ? 4.908 14.051 -16.160 1.00 93.62 88 GLN A N 1
ATOM 650 C CA . GLN A 1 88 ? 6.295 13.808 -15.765 1.00 93.62 88 GLN A CA 1
ATOM 651 C C . GLN A 1 88 ? 6.507 12.384 -15.217 1.00 93.62 88 GLN A C 1
ATOM 653 O O . GLN A 1 88 ? 5.572 11.813 -14.640 1.00 93.62 88 GLN A O 1
ATOM 658 N N . PRO A 1 89 ? 7.733 11.826 -15.297 1.00 93.44 89 PRO A N 1
ATOM 659 C CA . PRO A 1 89 ? 8.088 10.496 -14.801 1.00 93.44 89 PRO A CA 1
ATOM 660 C C . PRO A 1 89 ? 7.520 10.135 -13.429 1.00 93.44 89 PRO A C 1
ATOM 662 O O . PRO A 1 89 ? 6.960 9.047 -13.267 1.00 93.44 89 PRO A O 1
ATOM 665 N N . ARG A 1 90 ? 7.587 11.036 -12.435 1.00 91.94 90 ARG A N 1
ATOM 666 C CA . ARG A 1 90 ? 7.053 10.729 -11.099 1.00 91.94 90 ARG A CA 1
ATOM 667 C C . ARG A 1 90 ? 5.529 10.581 -11.081 1.00 91.94 90 ARG A C 1
ATOM 669 O O . ARG A 1 90 ? 5.013 9.737 -10.349 1.00 91.94 90 ARG A O 1
ATOM 676 N N . THR A 1 91 ? 4.815 11.340 -11.907 1.00 93.94 91 THR A N 1
ATOM 677 C CA . THR A 1 91 ? 3.364 11.207 -12.097 1.00 93.94 91 THR A CA 1
ATOM 678 C C . THR A 1 91 ? 3.021 9.917 -12.846 1.00 93.94 91 THR A C 1
ATOM 680 O O . THR A 1 91 ? 2.042 9.254 -12.512 1.00 93.94 91 THR A O 1
ATOM 683 N N . LEU A 1 92 ? 3.847 9.501 -13.810 1.00 95.12 92 LEU A N 1
ATOM 684 C CA . LEU A 1 92 ? 3.669 8.235 -14.531 1.00 95.12 92 LEU A CA 1
ATOM 685 C C . LEU A 1 92 ? 3.914 7.016 -13.623 1.00 95.12 92 LEU A C 1
ATOM 687 O O . LEU A 1 92 ? 3.114 6.082 -13.633 1.00 95.12 92 LEU A O 1
ATOM 691 N N . GLU A 1 93 ? 4.945 7.042 -12.767 1.00 92.62 93 GLU A N 1
ATOM 692 C CA . GLU A 1 93 ? 5.192 6.018 -11.730 1.00 92.62 93 GLU A CA 1
ATOM 693 C C . GLU A 1 93 ? 3.973 5.816 -10.814 1.00 92.62 93 GLU A C 1
ATOM 695 O O . GLU A 1 93 ? 3.587 4.687 -10.495 1.00 92.62 93 GLU A O 1
ATOM 700 N N . VAL A 1 94 ? 3.344 6.923 -10.428 1.00 91.75 94 VAL A N 1
ATOM 701 C CA . VAL A 1 94 ? 2.118 6.974 -9.629 1.00 91.75 94 VAL A CA 1
ATOM 702 C C . VAL A 1 94 ? 0.922 6.399 -10.376 1.00 91.75 94 VAL A C 1
ATOM 704 O O . VAL A 1 94 ? 0.267 5.480 -9.883 1.00 91.75 94 VAL A O 1
ATOM 707 N N . PHE A 1 95 ? 0.646 6.909 -11.577 1.00 94.38 95 PHE A N 1
ATOM 708 C CA . PHE A 1 95 ? -0.498 6.493 -12.383 1.00 94.38 95 PHE A CA 1
ATOM 709 C C . PHE A 1 95 ? -0.389 5.001 -12.740 1.00 94.38 95 PHE A C 1
ATOM 711 O O . PHE A 1 95 ? -1.397 4.295 -12.765 1.00 94.38 95 PHE A O 1
ATOM 718 N N . GLN A 1 96 ? 0.828 4.485 -12.931 1.00 93.31 96 GLN A N 1
ATOM 719 C CA . GLN A 1 96 ? 1.091 3.061 -13.120 1.00 93.31 96 GLN A CA 1
ATOM 720 C C . GLN A 1 96 ? 0.787 2.261 -11.846 1.00 93.31 96 GLN A C 1
ATOM 722 O O . GLN A 1 96 ? 0.030 1.295 -11.905 1.00 93.31 96 GLN A O 1
ATOM 727 N N . SER A 1 97 ? 1.279 2.706 -10.685 1.00 87.50 97 SER A N 1
ATOM 728 C CA . SER A 1 97 ? 1.013 2.062 -9.384 1.00 87.50 97 SER A CA 1
ATOM 729 C C . SER A 1 97 ? -0.478 2.094 -8.995 1.00 87.50 97 SER A C 1
ATOM 731 O O . SER A 1 97 ? -0.967 1.238 -8.254 1.00 87.50 97 SER A O 1
ATOM 733 N N . LEU A 1 98 ? -1.231 3.074 -9.505 1.00 87.94 98 LEU A N 1
ATOM 734 C CA . LEU A 1 98 ? -2.689 3.151 -9.393 1.00 87.94 98 LEU A CA 1
ATOM 735 C C . LEU A 1 98 ? -3.428 2.208 -10.358 1.00 87.94 98 LEU A C 1
ATOM 737 O O . LEU A 1 98 ? -4.573 1.849 -10.063 1.00 87.94 98 LEU A O 1
ATOM 741 N N . GLY A 1 99 ? -2.799 1.803 -11.465 1.00 90.25 99 GLY A N 1
ATOM 742 C CA . GLY A 1 99 ? -3.399 1.019 -12.549 1.00 90.25 99 GLY A CA 1
ATOM 743 C C . GLY A 1 99 ? -4.093 1.851 -13.637 1.00 90.25 99 GLY A C 1
ATOM 744 O O . GLY A 1 99 ? -4.959 1.322 -14.325 1.00 90.25 99 GLY A O 1
ATOM 745 N N . ILE A 1 100 ? -3.753 3.140 -13.774 1.00 93.31 100 ILE A N 1
ATOM 746 C CA . ILE A 1 100 ? -4.423 4.106 -14.671 1.00 93.31 100 ILE A CA 1
ATOM 747 C C . ILE A 1 100 ? -3.512 4.706 -15.761 1.00 93.31 100 ILE A C 1
ATOM 749 O O . ILE A 1 100 ? -3.991 5.454 -16.608 1.00 93.31 100 ILE A O 1
ATOM 753 N N . ALA A 1 101 ? -2.211 4.385 -15.778 1.00 94.50 101 ALA A N 1
ATOM 754 C CA . ALA A 1 101 ? -1.269 4.916 -16.775 1.00 94.50 101 ALA A CA 1
ATOM 755 C C . ALA A 1 101 ? -1.360 4.267 -18.168 1.00 94.50 101 ALA A C 1
ATOM 757 O O . ALA A 1 101 ? -0.760 4.785 -19.104 1.00 94.50 101 ALA A O 1
ATOM 758 N N . SER A 1 102 ? -2.066 3.144 -18.336 1.00 92.94 102 SER A N 1
ATOM 759 C CA . SER A 1 102 ? -1.988 2.332 -19.562 1.00 92.94 102 SER A CA 1
ATOM 760 C C . SER A 1 102 ? -2.395 3.088 -20.830 1.00 92.94 102 SER A C 1
ATOM 762 O O . SER A 1 102 ? -1.670 3.039 -21.819 1.00 92.94 102 SER A O 1
ATOM 764 N N . GLU A 1 103 ? -3.515 3.816 -20.802 1.00 93.81 103 GLU A N 1
ATOM 765 C CA . GLU A 1 103 ? -3.979 4.640 -21.932 1.00 93.81 103 GLU A CA 1
ATOM 766 C C . GLU A 1 103 ? -2.990 5.777 -22.232 1.00 93.81 103 GLU A C 1
ATOM 768 O O . GLU A 1 103 ? -2.616 6.003 -23.377 1.00 93.81 103 GLU A O 1
ATOM 773 N N . ILE A 1 104 ? -2.498 6.444 -21.186 1.00 95.31 104 ILE A N 1
ATOM 774 C CA . ILE A 1 104 ? -1.541 7.552 -21.289 1.00 95.31 104 ILE A CA 1
ATOM 775 C C . ILE A 1 104 ? -0.237 7.085 -21.945 1.00 95.31 104 ILE A C 1
ATOM 777 O O . ILE A 1 104 ? 0.233 7.718 -22.882 1.00 95.31 104 ILE A O 1
ATOM 781 N N . ILE A 1 105 ? 0.321 5.957 -21.497 1.00 94.56 105 ILE A N 1
ATOM 782 C CA . ILE A 1 105 ? 1.584 5.412 -22.013 1.00 94.56 105 ILE A CA 1
ATOM 783 C C . ILE A 1 105 ? 1.414 4.807 -23.419 1.00 94.56 105 ILE A C 1
ATOM 785 O O . ILE A 1 105 ? 2.374 4.805 -24.185 1.00 94.56 105 ILE A O 1
ATOM 789 N N . SER A 1 106 ? 0.230 4.304 -23.788 1.00 93.50 106 SER A N 1
ATOM 790 C CA . SER A 1 106 ? 0.006 3.695 -25.114 1.00 93.50 106 SER A CA 1
ATOM 791 C C . SER A 1 106 ? -0.457 4.668 -26.203 1.00 93.50 106 SER A C 1
ATOM 793 O O . SER A 1 106 ? -0.198 4.398 -27.374 1.00 93.50 106 SER A O 1
ATOM 795 N N . GLU A 1 107 ? -1.106 5.782 -25.849 1.00 93.31 107 GLU A N 1
ATOM 796 C CA . GLU A 1 107 ? -1.664 6.741 -26.819 1.00 93.31 107 GLU A CA 1
ATOM 797 C C . GLU A 1 107 ? -1.100 8.169 -26.717 1.00 93.31 107 GLU A C 1
ATOM 799 O O . GLU A 1 107 ? -1.259 8.953 -27.655 1.00 93.31 107 GLU A O 1
ATOM 804 N N . GLY A 1 108 ? -0.445 8.534 -25.610 1.00 94.06 108 GLY A N 1
ATOM 805 C CA . GLY A 1 108 ? 0.259 9.812 -25.481 1.00 94.06 108 GLY A CA 1
ATOM 806 C C . GLY A 1 108 ? 1.528 9.871 -26.337 1.00 94.06 108 GLY A C 1
ATOM 807 O O . GLY A 1 108 ? 2.088 8.842 -26.720 1.00 94.06 108 GLY A O 1
ATOM 808 N N . CYS A 1 109 ? 2.017 11.077 -26.638 1.00 94.88 109 CYS A N 1
ATOM 809 C CA . CYS A 1 109 ? 3.299 11.235 -27.325 1.00 94.88 109 CYS A CA 1
ATOM 810 C C . CYS A 1 109 ? 4.445 11.225 -26.306 1.00 94.88 109 CYS A C 1
ATOM 812 O O . CYS A 1 109 ? 4.447 12.011 -25.363 1.00 94.88 109 CYS A O 1
ATOM 814 N N . HIS A 1 110 ? 5.425 10.345 -26.500 1.00 94.31 110 HIS A N 1
ATOM 815 C CA . HIS A 1 110 ? 6.602 10.243 -25.633 1.00 94.31 110 HIS A CA 1
ATOM 816 C C . HIS A 1 110 ? 7.649 11.288 -26.030 1.00 94.31 110 HIS A C 1
ATOM 818 O O . HIS A 1 110 ? 7.826 11.577 -27.216 1.00 94.31 110 HIS A O 1
ATOM 824 N N . MET A 1 111 ? 8.349 11.839 -25.040 1.00 92.12 111 MET A N 1
ATOM 825 C CA . MET A 1 111 ? 9.480 12.751 -25.205 1.00 92.12 111 MET A CA 1
ATOM 826 C C . MET A 1 111 ? 10.689 12.168 -24.464 1.00 92.12 111 MET A C 1
ATOM 828 O O . MET A 1 111 ? 10.836 12.342 -23.258 1.00 92.12 111 MET A O 1
ATOM 832 N N . GLU A 1 112 ? 11.530 11.431 -25.193 1.00 91.25 112 GLU A N 1
ATOM 833 C CA . GLU A 1 112 ? 12.779 10.844 -24.673 1.00 91.25 112 GLU A CA 1
ATOM 834 C C . GLU A 1 112 ? 13.977 11.803 -24.823 1.00 91.25 112 GLU A C 1
ATOM 836 O O . GLU A 1 112 ? 14.892 11.802 -24.001 1.00 91.25 112 GLU A O 1
ATOM 841 N N . GLU A 1 113 ? 13.968 12.652 -25.858 1.00 90.75 113 GLU A N 1
ATOM 842 C CA . GLU A 1 113 ? 15.055 13.580 -26.192 1.00 90.75 113 GLU A CA 1
ATOM 843 C C . GLU A 1 113 ? 14.557 14.989 -26.550 1.00 90.75 113 GLU A C 1
ATOM 845 O O . GLU A 1 113 ? 13.452 15.182 -27.073 1.00 90.75 113 GLU A O 1
ATOM 850 N N . VAL A 1 114 ? 15.427 15.972 -26.310 1.00 91.19 114 VAL A N 1
ATOM 851 C CA . VAL A 1 114 ? 15.233 17.390 -26.625 1.00 91.19 114 VAL A CA 1
ATOM 852 C C . VAL A 1 114 ? 16.231 17.824 -27.689 1.00 91.19 114 VAL A C 1
ATOM 854 O O . VAL A 1 114 ? 17.440 17.677 -27.509 1.00 91.19 114 VAL A O 1
ATOM 857 N N . ALA A 1 115 ? 15.735 18.390 -28.789 1.00 94.44 115 ALA A N 1
ATOM 858 C CA . ALA A 1 115 ? 16.548 18.999 -29.836 1.00 94.44 115 ALA A CA 1
ATOM 859 C C . ALA A 1 115 ? 16.760 20.495 -29.552 1.00 94.44 115 ALA A C 1
ATOM 861 O O . ALA A 1 115 ? 15.797 21.249 -29.404 1.00 94.44 115 ALA A O 1
ATOM 862 N N . PHE A 1 116 ? 18.013 20.942 -29.527 1.00 91.88 116 PHE A N 1
ATOM 863 C CA . PHE A 1 116 ? 18.361 22.348 -29.323 1.00 91.88 116 PHE A CA 1
ATOM 864 C C . PHE A 1 116 ? 18.765 22.989 -30.648 1.00 91.88 116 PHE A C 1
ATOM 866 O O . PHE A 1 116 ? 19.625 22.469 -31.364 1.00 91.88 116 PHE A O 1
ATOM 873 N N . TRP A 1 117 ? 18.128 24.111 -30.970 1.00 92.56 117 TRP A N 1
ATOM 874 C CA . TRP A 1 117 ? 18.289 24.846 -32.218 1.00 92.56 117 TRP A CA 1
ATOM 875 C C . TRP A 1 117 ? 18.620 26.309 -31.920 1.00 92.56 117 TRP A C 1
ATOM 877 O O . TRP A 1 117 ? 17.864 26.977 -31.220 1.00 92.56 117 TRP A O 1
ATOM 887 N N . ASN A 1 118 ? 19.727 26.802 -32.471 1.00 89.12 118 ASN A N 1
ATOM 888 C CA . ASN A 1 118 ? 20.263 28.148 -32.231 1.00 89.12 118 ASN A CA 1
ATOM 889 C C . ASN A 1 118 ? 20.518 28.867 -33.577 1.00 89.12 118 ASN A C 1
ATOM 891 O O . ASN A 1 118 ? 20.503 28.202 -34.619 1.00 89.12 118 ASN A O 1
ATOM 895 N N . PRO A 1 119 ? 20.795 30.188 -33.598 1.00 87.75 119 PRO A N 1
ATOM 896 C CA . PRO A 1 119 ? 21.202 30.886 -34.819 1.00 87.75 119 PRO A CA 1
ATOM 897 C C . PRO A 1 119 ? 22.491 30.296 -35.411 1.00 87.75 119 PRO A C 1
ATOM 899 O O . PRO A 1 119 ? 23.420 29.974 -34.667 1.00 87.75 119 PRO A O 1
ATOM 902 N N . VAL A 1 120 ? 22.565 30.203 -36.743 1.00 83.75 120 VAL A N 1
ATOM 903 C CA . VAL A 1 120 ? 23.756 29.708 -37.456 1.00 83.75 120 VAL A CA 1
ATOM 904 C C . VAL A 1 120 ? 24.971 30.592 -37.173 1.00 83.75 120 VAL A C 1
ATOM 906 O O . VAL A 1 120 ? 24.954 31.797 -37.446 1.00 83.75 120 VAL A O 1
ATOM 909 N N . GLN A 1 121 ? 26.067 30.005 -36.684 1.00 68.94 121 GLN A N 1
ATOM 910 C CA . GLN A 1 121 ? 27.273 30.787 -36.396 1.00 68.94 121 GLN A CA 1
ATOM 911 C C . GLN A 1 121 ? 28.070 31.111 -37.668 1.00 68.94 121 GLN A C 1
ATOM 913 O O . GLN A 1 121 ? 28.675 30.254 -38.316 1.00 68.94 121 GLN A O 1
ATOM 918 N N . SER A 1 122 ? 28.124 32.402 -38.004 1.00 57.75 122 SER A N 1
ATOM 919 C CA . SER A 1 122 ? 28.910 32.934 -39.121 1.00 57.75 122 SER A CA 1
ATOM 920 C C . SER A 1 122 ? 30.419 32.841 -38.851 1.00 57.75 122 SER A C 1
ATOM 922 O O . SER A 1 122 ? 31.036 33.805 -38.398 1.00 57.75 122 SER A O 1
ATOM 924 N N . ASN A 1 123 ? 31.028 31.697 -39.182 1.00 50.94 123 ASN A N 1
ATOM 925 C CA . ASN A 1 123 ? 32.477 31.472 -39.122 1.00 50.94 123 ASN A CA 1
ATOM 926 C C . ASN A 1 123 ? 33.269 32.607 -39.806 1.00 50.94 123 ASN A C 1
ATOM 928 O O . ASN A 1 123 ? 33.347 32.680 -41.035 1.00 50.94 123 ASN A O 1
ATOM 932 N N . ALA A 1 124 ? 33.918 33.456 -39.002 1.00 46.88 124 ALA A N 1
ATOM 933 C CA . ALA A 1 124 ? 34.586 34.698 -39.416 1.00 46.8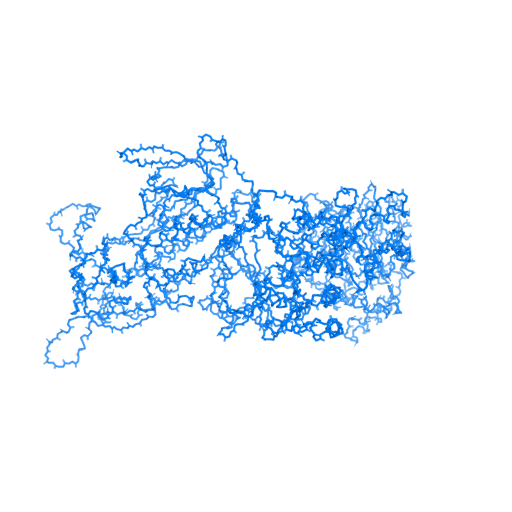8 124 ALA A CA 1
ATOM 934 C C . ALA A 1 124 ? 35.901 34.506 -40.212 1.00 46.88 124 ALA A C 1
ATOM 936 O O . ALA A 1 124 ? 36.767 35.376 -40.212 1.00 46.88 124 ALA A O 1
ATOM 937 N N . ASN A 1 125 ? 36.073 33.359 -40.876 1.00 45.09 125 ASN A N 1
ATOM 938 C CA . ASN A 1 125 ? 37.316 32.937 -41.529 1.00 45.09 125 ASN A CA 1
ATOM 939 C C . ASN A 1 125 ? 37.106 32.398 -42.962 1.00 45.09 125 ASN A C 1
ATOM 941 O O . ASN A 1 125 ? 37.887 31.586 -43.458 1.00 45.09 125 ASN A O 1
ATOM 945 N N . THR A 1 126 ? 36.061 32.863 -43.658 1.00 44.41 126 THR A N 1
ATOM 946 C CA . THR A 1 126 ? 35.917 32.678 -45.114 1.00 44.41 126 THR A CA 1
ATOM 947 C C . THR A 1 126 ? 36.106 34.011 -45.841 1.00 44.41 126 THR A C 1
ATOM 949 O O . THR A 1 126 ? 35.304 34.935 -45.738 1.00 44.41 126 THR A O 1
ATOM 952 N N . ASN A 1 127 ? 37.218 34.132 -46.571 1.00 45.00 127 ASN A N 1
ATOM 953 C CA . ASN A 1 127 ? 37.577 35.365 -47.268 1.00 45.00 127 ASN A CA 1
ATOM 954 C C . ASN A 1 127 ? 36.635 35.651 -48.450 1.00 45.00 127 ASN A C 1
ATOM 956 O O . ASN A 1 127 ? 36.632 34.914 -49.433 1.00 45.00 127 ASN A O 1
ATOM 960 N N . GLY A 1 128 ? 35.959 36.803 -48.416 1.00 50.06 128 GLY A N 1
ATOM 961 C CA . GLY A 1 128 ? 35.656 37.557 -49.635 1.00 50.06 128 GLY A CA 1
ATOM 962 C C . GLY A 1 128 ? 34.453 37.127 -50.479 1.00 50.06 128 GLY A C 1
ATOM 963 O O . GLY A 1 128 ? 34.591 37.052 -51.695 1.00 50.06 128 GLY A O 1
ATOM 964 N N . ASN A 1 129 ? 33.276 36.926 -49.874 1.00 42.19 129 ASN A N 1
ATOM 965 C CA . ASN A 1 129 ? 32.001 37.463 -50.394 1.00 42.19 129 ASN A CA 1
ATOM 966 C C . ASN A 1 129 ? 30.875 37.253 -49.365 1.00 42.19 129 ASN A C 1
ATOM 968 O O . ASN A 1 129 ? 30.470 36.125 -49.095 1.00 42.19 129 ASN A O 1
ATOM 972 N N . GLY A 1 130 ? 30.386 38.345 -48.771 1.00 47.09 130 GLY A N 1
ATOM 973 C CA . GLY A 1 130 ? 29.496 38.308 -47.608 1.00 47.09 130 GLY A CA 1
ATOM 974 C C . GLY A 1 130 ? 28.070 37.852 -47.918 1.00 47.09 130 GLY A C 1
ATOM 975 O O . GLY A 1 130 ? 27.215 38.671 -48.243 1.00 47.09 130 GLY A O 1
ATOM 976 N N . SER A 1 131 ? 27.805 36.559 -47.735 1.00 41.94 131 SER A N 1
ATOM 977 C CA . SER A 1 131 ? 26.460 36.006 -47.560 1.00 41.94 131 SER A CA 1
ATOM 978 C C . SER A 1 131 ? 26.305 35.565 -46.106 1.00 41.94 131 SER A C 1
ATOM 980 O O . SER A 1 131 ? 26.712 34.457 -45.761 1.00 41.94 131 SER A O 1
ATOM 982 N N . HIS A 1 132 ? 25.716 36.407 -45.252 1.00 52.69 132 HIS A N 1
ATOM 983 C CA . HIS A 1 132 ? 25.299 35.965 -43.918 1.00 52.69 132 HIS A CA 1
ATOM 984 C C . HIS A 1 132 ? 24.291 34.818 -44.070 1.00 52.69 132 HIS A C 1
ATOM 986 O O . HIS A 1 132 ? 23.249 34.984 -44.706 1.00 52.69 132 HIS A O 1
ATOM 992 N N . VAL A 1 133 ? 24.606 33.651 -43.507 1.00 54.50 133 VAL A N 1
ATOM 993 C CA . VAL A 1 133 ? 23.693 32.503 -43.492 1.00 54.50 133 VAL A CA 1
ATOM 994 C C . VAL A 1 133 ? 22.668 32.741 -42.388 1.00 54.50 133 VAL A C 1
ATOM 996 O O . VAL A 1 133 ? 22.901 32.411 -41.232 1.00 54.50 133 VAL A O 1
ATOM 999 N N . VAL A 1 134 ? 21.552 33.379 -42.742 1.00 67.06 134 VAL A N 1
ATOM 1000 C CA . VAL A 1 134 ? 20.449 33.655 -41.813 1.00 67.06 134 VAL A CA 1
ATOM 1001 C C . VAL A 1 134 ? 19.586 32.403 -41.658 1.00 67.06 134 VAL A C 1
ATOM 1003 O O . VAL A 1 134 ? 19.051 31.889 -42.642 1.00 67.06 134 VAL A O 1
ATOM 1006 N N . GLY A 1 135 ? 19.431 31.933 -40.421 1.00 82.19 135 GLY A N 1
ATOM 1007 C CA . GLY A 1 135 ? 18.567 30.810 -40.068 1.00 82.19 135 GLY A CA 1
ATOM 1008 C C . GLY A 1 135 ? 18.999 30.108 -38.783 1.00 82.19 135 GLY A C 1
ATOM 1009 O O . GLY A 1 135 ? 19.963 30.521 -38.136 1.00 82.19 135 GLY A O 1
ATOM 1010 N N . ILE A 1 136 ? 18.290 29.032 -38.440 1.00 91.00 136 ILE A N 1
ATOM 1011 C CA . ILE A 1 136 ? 18.594 28.167 -37.290 1.00 91.00 136 ILE A CA 1
ATOM 1012 C C . ILE A 1 136 ? 19.298 26.859 -37.694 1.00 91.00 136 ILE A C 1
ATOM 1014 O O . ILE A 1 136 ? 18.954 26.234 -38.703 1.00 91.00 136 ILE A O 1
ATOM 1018 N N . GLU A 1 137 ? 20.233 26.401 -36.861 1.00 91.44 137 GLU A N 1
ATOM 1019 C CA . GLU A 1 137 ? 20.854 25.071 -36.933 1.00 91.44 137 GLU A CA 1
ATOM 1020 C C . GLU A 1 137 ? 20.720 24.303 -35.615 1.00 91.44 137 GLU A C 1
ATOM 1022 O O . GLU A 1 137 ? 20.640 24.889 -34.534 1.00 91.44 137 GLU A O 1
ATOM 1027 N N . ARG A 1 138 ? 20.689 22.969 -35.704 1.00 92.88 138 ARG A N 1
ATOM 1028 C CA . ARG A 1 138 ? 20.612 22.091 -34.535 1.00 92.88 138 ARG A CA 1
ATOM 1029 C C . ARG A 1 138 ? 21.995 21.904 -33.930 1.00 92.88 138 ARG A C 1
ATOM 1031 O O . ARG A 1 138 ? 22.839 21.239 -34.527 1.00 92.88 138 ARG A O 1
ATOM 1038 N N . THR A 1 139 ? 22.196 22.439 -32.735 1.00 89.94 139 THR A N 1
ATOM 1039 C CA . THR A 1 139 ? 23.490 22.434 -32.043 1.00 89.94 139 THR A CA 1
ATOM 1040 C C . THR A 1 139 ? 23.710 21.178 -31.207 1.00 89.94 139 THR A C 1
ATOM 1042 O O . THR A 1 139 ? 24.832 20.681 -31.141 1.00 89.94 139 THR A O 1
ATOM 1045 N N . SER A 1 140 ? 22.660 20.625 -30.595 1.00 89.56 140 SER A N 1
ATOM 1046 C CA . SER A 1 140 ? 22.767 19.423 -29.757 1.00 89.56 140 SER A CA 1
ATOM 1047 C C . SER A 1 140 ? 21.437 18.689 -29.569 1.00 89.56 140 SER A C 1
ATOM 1049 O O . SER A 1 140 ? 20.360 19.244 -29.792 1.00 89.56 140 SER A O 1
ATOM 1051 N N . PHE A 1 141 ? 21.532 17.451 -29.084 1.00 90.69 141 PHE A N 1
ATOM 1052 C CA . PHE A 1 141 ? 20.448 16.736 -28.412 1.00 90.69 141 PHE A CA 1
ATOM 1053 C C . PHE A 1 141 ? 20.823 16.518 -26.940 1.00 90.69 141 PHE A C 1
ATOM 1055 O O . PHE A 1 141 ? 22.010 16.399 -26.629 1.00 90.69 141 PHE A O 1
ATOM 1062 N N . ALA A 1 142 ? 19.834 16.416 -26.054 1.00 88.12 142 ALA A N 1
ATOM 1063 C CA . ALA A 1 142 ? 20.006 15.879 -24.700 1.00 88.12 142 ALA A CA 1
ATOM 1064 C C . ALA A 1 142 ? 18.807 14.985 -24.327 1.00 88.12 142 ALA A C 1
ATOM 1066 O O . ALA A 1 142 ? 17.726 15.192 -24.881 1.00 88.12 142 ALA A O 1
ATOM 1067 N N . PRO A 1 143 ? 18.953 14.022 -23.397 1.00 88.19 143 PRO A N 1
ATOM 1068 C CA . PRO A 1 143 ? 17.811 13.317 -22.819 1.00 88.19 143 PRO A CA 1
ATOM 1069 C C . PRO A 1 143 ? 16.847 14.299 -22.146 1.00 88.19 143 PRO A C 1
ATOM 1071 O O . PRO A 1 143 ? 17.290 15.233 -21.476 1.00 88.19 143 PRO A O 1
ATOM 1074 N N . ASP A 1 144 ? 15.544 14.071 -22.287 1.00 84.81 144 ASP A N 1
ATOM 1075 C CA . ASP A 1 144 ? 14.509 14.864 -21.609 1.00 84.81 144 ASP A CA 1
ATOM 1076 C C . ASP A 1 144 ? 14.545 14.640 -20.084 1.00 84.81 144 ASP A C 1
ATOM 1078 O O . ASP A 1 144 ? 14.458 15.571 -19.276 1.00 84.81 144 ASP A O 1
ATOM 1082 N N . VAL A 1 145 ? 14.791 13.386 -19.696 1.00 86.75 145 VAL A N 1
ATOM 1083 C CA . VAL A 1 145 ? 14.929 12.925 -18.314 1.00 86.75 145 VAL A CA 1
ATOM 1084 C C . VAL A 1 145 ? 16.316 12.307 -18.145 1.00 86.75 145 VAL A C 1
ATOM 1086 O O . VAL A 1 145 ? 16.610 11.270 -18.737 1.00 86.75 145 VAL A O 1
ATOM 1089 N N . ASN A 1 146 ? 17.180 12.929 -17.336 1.00 83.50 146 ASN A N 1
ATOM 1090 C CA . ASN A 1 146 ? 18.548 12.436 -17.095 1.00 83.50 146 ASN A CA 1
ATOM 1091 C C . ASN A 1 146 ? 18.725 11.690 -15.755 1.00 83.50 146 ASN A C 1
ATOM 1093 O O . ASN A 1 146 ? 19.767 11.074 -15.532 1.00 83.50 146 ASN A O 1
ATOM 1097 N N . VAL A 1 147 ? 17.724 11.731 -14.868 1.00 84.56 147 VAL A N 1
ATOM 1098 C CA . VAL A 1 147 ? 17.735 11.027 -13.577 1.00 84.56 147 VAL A CA 1
ATOM 1099 C C . VAL A 1 147 ? 17.082 9.645 -13.686 1.00 84.56 147 VAL A C 1
ATOM 1101 O O . VAL A 1 147 ? 16.109 9.493 -14.427 1.00 84.56 147 VAL A O 1
ATOM 1104 N N . PRO A 1 148 ? 17.533 8.633 -12.918 1.00 86.75 148 PRO A N 1
ATOM 1105 C CA . PRO A 1 148 ? 16.900 7.318 -12.919 1.00 86.75 148 PRO A CA 1
ATOM 1106 C C . PRO A 1 148 ? 15.415 7.380 -12.544 1.00 86.75 148 PRO A C 1
ATOM 1108 O O . PRO A 1 148 ? 15.040 7.780 -11.439 1.00 86.75 148 PRO A O 1
ATOM 1111 N N . ALA A 1 149 ? 14.553 6.939 -13.454 1.00 89.88 149 ALA A N 1
ATOM 1112 C CA . ALA A 1 149 ? 13.112 6.832 -13.267 1.00 89.88 149 ALA A CA 1
ATOM 1113 C C . ALA A 1 149 ? 12.595 5.592 -14.003 1.00 89.88 149 ALA A C 1
ATOM 1115 O O . ALA A 1 149 ? 13.205 5.152 -14.977 1.00 89.88 149 ALA A O 1
ATOM 1116 N N . ARG A 1 150 ? 11.453 5.039 -13.571 1.00 89.75 150 ARG A N 1
ATOM 1117 C CA . ARG A 1 150 ? 10.847 3.876 -14.253 1.00 89.75 150 ARG A CA 1
ATOM 1118 C C . ARG A 1 150 ? 10.485 4.172 -15.713 1.00 89.75 150 ARG A C 1
ATOM 1120 O O . ARG A 1 150 ? 10.539 3.290 -16.564 1.00 89.75 150 ARG A O 1
ATOM 1127 N N . PHE A 1 151 ? 10.084 5.412 -15.961 1.00 93.06 151 PHE A N 1
ATOM 1128 C CA . PHE A 1 151 ? 9.721 5.950 -17.262 1.00 93.06 151 PHE A CA 1
ATOM 1129 C C . PHE A 1 151 ? 10.670 7.125 -17.535 1.00 93.06 151 PHE A C 1
ATOM 1131 O O . PHE A 1 151 ? 10.433 8.209 -17.004 1.00 93.06 151 PHE A O 1
ATOM 1138 N N . PRO A 1 152 ? 11.789 6.922 -18.256 1.00 91.88 152 PRO A N 1
ATOM 1139 C CA . PRO A 1 152 ? 12.812 7.949 -18.480 1.00 91.88 152 PRO A CA 1
ATOM 1140 C C . PRO A 1 152 ? 12.409 8.927 -19.603 1.00 91.88 152 PRO A C 1
ATOM 1142 O O . PRO A 1 152 ? 13.190 9.208 -20.506 1.00 91.88 152 PRO A O 1
ATOM 1145 N N . PHE A 1 153 ? 11.164 9.404 -19.570 1.00 92.38 153 PHE A N 1
ATOM 1146 C CA . PHE A 1 153 ? 10.555 10.264 -20.585 1.00 92.38 153 PHE A CA 1
ATOM 1147 C C . PHE A 1 153 ? 9.356 11.034 -20.011 1.00 92.38 153 PHE A C 1
ATOM 1149 O O . PHE A 1 153 ? 8.653 10.538 -19.124 1.00 92.38 153 PHE A O 1
ATOM 1156 N N . GLU A 1 154 ? 9.084 12.227 -20.538 1.00 92.94 154 GLU A N 1
ATOM 1157 C CA . GLU A 1 154 ? 7.799 12.913 -20.356 1.00 92.94 154 GLU A CA 1
ATOM 1158 C C . GLU A 1 154 ? 6.779 12.366 -21.380 1.00 92.94 154 GLU A C 1
ATOM 1160 O O . GLU A 1 154 ? 7.138 12.036 -22.512 1.00 92.94 154 GLU A O 1
ATOM 1165 N N . VAL A 1 155 ? 5.497 12.250 -21.009 1.00 94.88 155 VAL A N 1
ATOM 1166 C CA . VAL A 1 155 ? 4.413 11.868 -21.941 1.00 94.88 155 VAL A CA 1
ATOM 1167 C C . VAL A 1 155 ? 3.420 13.010 -22.071 1.00 94.88 155 VAL A C 1
ATOM 1169 O O . VAL A 1 155 ? 2.930 13.512 -21.063 1.00 94.88 155 VAL A O 1
ATOM 1172 N N . THR A 1 156 ? 3.065 13.391 -23.294 1.00 94.25 156 THR A N 1
ATOM 1173 C CA . THR A 1 156 ? 2.103 14.465 -23.559 1.00 94.25 156 THR A CA 1
ATOM 1174 C C . THR A 1 156 ? 0.771 13.909 -24.064 1.00 94.25 156 THR A C 1
ATOM 1176 O O . THR A 1 156 ? 0.717 13.077 -24.975 1.00 94.25 156 THR A O 1
ATOM 1179 N N . ILE A 1 157 ? -0.326 14.342 -23.439 1.00 93.12 157 ILE A N 1
ATOM 1180 C CA . ILE A 1 157 ? -1.689 13.919 -23.783 1.00 93.12 157 ILE A CA 1
ATOM 1181 C C . ILE A 1 157 ? -2.709 14.951 -23.276 1.00 93.12 157 ILE A C 1
ATOM 1183 O O . ILE A 1 157 ? -2.601 15.432 -22.151 1.00 93.12 157 ILE A O 1
ATOM 1187 N N . HIS A 1 158 ? -3.709 15.313 -24.083 1.00 92.38 158 HIS A N 1
ATOM 1188 C CA . HIS A 1 158 ? -4.679 16.369 -23.770 1.00 92.38 158 HIS A CA 1
ATOM 1189 C C . HIS A 1 158 ? -5.296 16.220 -22.368 1.00 92.38 158 HIS A C 1
ATOM 1191 O O . HIS A 1 158 ? -5.909 15.194 -22.061 1.00 92.38 158 HIS A O 1
ATOM 1197 N N . GLN A 1 159 ? -5.227 17.275 -21.542 1.00 92.00 159 GLN A N 1
ATOM 1198 C CA . GLN A 1 159 ? -5.773 17.297 -20.174 1.00 92.00 159 GLN A CA 1
ATOM 1199 C C . GLN A 1 159 ? -7.211 16.766 -20.066 1.00 92.00 159 GLN A C 1
ATOM 1201 O O . GLN A 1 159 ? -7.524 16.100 -19.086 1.00 92.00 159 GLN A O 1
ATOM 1206 N N . GLY A 1 160 ? -8.082 16.987 -21.057 1.00 91.44 160 GLY A N 1
ATOM 1207 C CA . GLY A 1 160 ? -9.444 16.431 -21.044 1.00 91.44 160 GLY A CA 1
ATOM 1208 C C . GLY A 1 160 ? -9.496 14.892 -21.053 1.00 91.44 160 GLY A C 1
ATOM 1209 O O . GLY A 1 160 ? -10.419 14.314 -20.483 1.00 91.44 160 GLY A O 1
ATOM 1210 N N . ARG A 1 161 ? -8.489 14.211 -21.632 1.00 92.31 161 ARG A N 1
ATOM 1211 C CA . ARG A 1 161 ? -8.325 12.748 -21.523 1.00 92.31 161 ARG A CA 1
ATOM 1212 C C . ARG A 1 161 ? -7.907 12.351 -20.108 1.00 92.31 161 ARG A C 1
ATOM 1214 O O . ARG A 1 161 ? -8.463 11.403 -19.570 1.00 92.31 161 ARG A O 1
ATOM 1221 N N . ILE A 1 162 ? -6.999 13.102 -19.482 1.00 94.44 162 ILE A N 1
ATOM 1222 C CA . ILE A 1 162 ? -6.553 12.869 -18.097 1.00 94.44 162 ILE A CA 1
ATOM 1223 C C . ILE A 1 162 ? -7.717 13.082 -17.116 1.00 94.44 162 ILE A C 1
ATOM 1225 O O . ILE A 1 162 ? -7.983 12.214 -16.289 1.00 94.44 162 ILE A O 1
ATOM 1229 N N . GLU A 1 163 ? -8.464 14.185 -17.248 1.00 94.69 163 GLU A N 1
ATOM 1230 C CA . GLU A 1 163 ? -9.681 14.454 -16.466 1.00 94.69 163 GLU A CA 1
ATOM 1231 C C . GLU A 1 163 ? -10.705 13.316 -16.626 1.00 94.69 163 GLU A C 1
ATOM 1233 O O . GLU A 1 163 ? -11.227 12.831 -15.622 1.00 94.69 163 GLU A O 1
ATOM 1238 N N . ARG A 1 164 ? -10.925 12.815 -17.854 1.00 93.88 164 ARG A N 1
ATOM 1239 C CA . ARG A 1 164 ? -11.786 11.647 -18.103 1.00 93.88 164 ARG A CA 1
ATOM 1240 C C . ARG A 1 164 ? -11.262 10.375 -17.429 1.00 93.88 164 ARG A C 1
ATOM 1242 O O . ARG A 1 164 ? -12.033 9.716 -16.746 1.00 93.88 164 ARG A O 1
ATOM 1249 N N . ILE A 1 165 ? -9.981 10.027 -17.583 1.00 95.12 165 ILE A N 1
ATOM 1250 C CA . ILE A 1 165 ? -9.385 8.825 -16.966 1.00 95.12 165 ILE A CA 1
ATOM 1251 C C . ILE A 1 165 ? -9.556 8.862 -15.440 1.00 95.12 165 ILE A C 1
ATOM 1253 O O . ILE A 1 165 ? -9.861 7.833 -14.833 1.00 95.12 165 ILE A O 1
ATOM 1257 N N . LEU A 1 166 ? -9.403 10.037 -14.820 1.00 95.94 166 LEU A N 1
ATOM 1258 C CA . LEU A 1 166 ? -9.625 10.234 -13.387 1.00 95.94 166 LEU A CA 1
ATOM 1259 C C . LEU A 1 166 ? -11.107 10.099 -12.992 1.00 95.94 166 LEU A C 1
ATOM 1261 O O . LEU A 1 166 ? -11.398 9.456 -11.985 1.00 95.94 166 LEU A O 1
ATOM 1265 N N . GLU A 1 167 ? -12.036 10.660 -13.773 1.00 94.56 167 GLU A N 1
ATOM 1266 C CA . GLU A 1 167 ? -13.486 10.594 -13.520 1.00 94.56 167 GLU A CA 1
ATOM 1267 C C . GLU A 1 167 ? -14.053 9.174 -13.736 1.00 94.56 167 GLU A C 1
ATOM 1269 O O . GLU A 1 167 ? -14.750 8.648 -12.866 1.00 94.56 167 GLU A O 1
ATOM 1274 N N . ASP A 1 168 ? -13.657 8.490 -14.814 1.00 93.69 168 ASP A N 1
ATOM 1275 C CA . ASP A 1 168 ? -14.006 7.086 -15.084 1.00 93.69 168 ASP A CA 1
ATOM 1276 C C . ASP A 1 168 ? -13.484 6.154 -13.976 1.00 93.69 168 ASP A C 1
ATOM 1278 O O . ASP A 1 168 ? -14.193 5.245 -13.534 1.00 93.69 168 ASP A O 1
ATOM 1282 N N . ASN A 1 169 ? -12.266 6.396 -13.470 1.00 93.06 169 ASN A N 1
ATOM 1283 C CA . ASN A 1 169 ? -11.728 5.636 -12.341 1.00 93.06 169 ASN A CA 1
ATOM 1284 C C . ASN A 1 169 ? -12.388 6.001 -11.006 1.00 93.06 169 ASN A C 1
ATOM 1286 O O . ASN A 1 169 ? -12.555 5.114 -10.169 1.00 93.06 169 ASN A O 1
ATOM 1290 N N . LEU A 1 170 ? -12.809 7.253 -10.791 1.00 93.38 170 LEU A N 1
ATOM 1291 C CA . LEU A 1 170 ? -13.589 7.630 -9.606 1.00 93.38 170 LEU A CA 1
ATOM 1292 C C . LEU A 1 170 ? -14.920 6.873 -9.587 1.00 93.38 170 LEU A C 1
ATOM 1294 O O . LEU A 1 170 ? -15.302 6.351 -8.541 1.00 93.38 170 LEU A O 1
ATOM 1298 N N . HIS A 1 171 ? -15.570 6.721 -10.743 1.00 91.81 171 HIS A N 1
ATOM 1299 C CA . HIS A 1 171 ? -16.815 5.964 -10.892 1.00 91.81 171 HIS A CA 1
ATOM 1300 C C . HIS A 1 171 ? -16.691 4.451 -10.667 1.00 91.81 171 HIS A C 1
ATOM 1302 O O . HIS A 1 171 ? -17.703 3.754 -10.588 1.00 91.81 171 HIS A O 1
ATOM 1308 N N . LEU A 1 172 ? -15.477 3.934 -10.454 1.00 88.38 172 LEU A N 1
ATOM 1309 C CA . LEU A 1 172 ? -15.279 2.599 -9.892 1.00 88.38 172 LEU A CA 1
ATOM 1310 C C . LEU A 1 172 ? -15.544 2.563 -8.374 1.00 88.38 172 LEU A C 1
ATOM 1312 O O . LEU A 1 172 ? -15.971 1.522 -7.875 1.00 88.38 172 LEU A O 1
ATOM 1316 N N . TYR A 1 173 ? -15.298 3.658 -7.646 1.00 88.75 173 TYR A N 1
ATOM 1317 C CA . TYR A 1 173 ? -15.321 3.720 -6.174 1.00 88.75 173 TYR A CA 1
ATOM 1318 C C . TYR A 1 173 ? -16.472 4.561 -5.592 1.00 88.75 173 TYR A C 1
ATOM 1320 O O . TYR A 1 173 ? -16.909 4.279 -4.479 1.00 88.75 173 TYR A O 1
ATOM 1328 N N . ALA A 1 174 ? -16.971 5.563 -6.323 1.00 89.69 174 ALA A N 1
ATOM 1329 C CA . ALA A 1 174 ? -18.074 6.432 -5.909 1.00 89.69 174 ALA A CA 1
ATOM 1330 C C . ALA A 1 174 ? -18.973 6.790 -7.107 1.00 89.69 174 ALA A C 1
ATOM 1332 O O . ALA A 1 174 ? -18.483 7.081 -8.201 1.00 89.69 174 ALA A O 1
ATOM 1333 N N . GLY A 1 175 ? -20.292 6.779 -6.916 1.00 85.81 175 GLY A N 1
ATOM 1334 C CA . GLY A 1 175 ? -21.269 7.057 -7.963 1.00 85.81 175 GLY A CA 1
ATOM 1335 C C . GLY A 1 175 ? -21.233 8.502 -8.465 1.00 85.81 175 GLY A C 1
ATOM 1336 O O . GLY A 1 175 ? -20.539 9.373 -7.938 1.00 85.81 175 GLY A O 1
ATOM 1337 N N . LYS A 1 176 ? -22.023 8.784 -9.508 1.00 86.00 176 LYS A N 1
ATOM 1338 C CA . LYS A 1 176 ? -21.997 10.086 -10.202 1.00 86.00 176 LYS A CA 1
ATOM 1339 C C . LYS A 1 176 ? -22.326 11.289 -9.310 1.00 86.00 176 LYS A C 1
ATOM 1341 O O . LYS A 1 176 ? -21.887 12.388 -9.614 1.00 86.00 176 LYS A O 1
ATOM 1346 N N . GLY A 1 177 ? -23.020 11.084 -8.187 1.00 85.75 177 GLY A N 1
ATOM 1347 C CA . GLY A 1 177 ? -23.290 12.133 -7.196 1.00 85.75 177 GLY A CA 1
ATOM 1348 C C . GLY A 1 177 ? -22.051 12.669 -6.463 1.00 85.75 177 GLY A C 1
ATOM 1349 O O . GLY A 1 177 ? -22.147 13.720 -5.831 1.00 85.75 177 GLY A O 1
ATOM 1350 N N . ALA A 1 178 ? -20.898 11.994 -6.561 1.00 92.25 178 ALA A N 1
ATOM 1351 C CA . ALA A 1 178 ? -19.639 12.443 -5.965 1.00 92.25 178 ALA A CA 1
ATOM 1352 C C . ALA A 1 178 ? -19.033 13.681 -6.655 1.00 92.25 178 ALA A C 1
ATOM 1354 O O . ALA A 1 178 ? -18.214 14.359 -6.039 1.00 92.25 178 ALA A O 1
ATOM 1355 N N . ILE A 1 179 ? -19.437 14.009 -7.892 1.00 95.56 179 ILE A N 1
ATOM 1356 C CA . ILE A 1 179 ? -19.095 15.272 -8.565 1.00 95.56 179 ILE A CA 1
ATOM 1357 C C . ILE A 1 179 ? -20.387 15.993 -8.953 1.00 95.56 179 ILE A C 1
ATOM 1359 O O . ILE A 1 179 ? -21.214 15.454 -9.687 1.00 95.56 179 ILE A O 1
ATOM 1363 N N . ARG A 1 180 ? -20.533 17.253 -8.537 1.00 95.06 180 ARG A N 1
ATOM 1364 C CA . ARG A 1 180 ? -21.581 18.156 -9.024 1.00 95.06 180 ARG A CA 1
ATOM 1365 C C . ARG A 1 180 ? -20.963 19.236 -9.905 1.00 95.06 180 ARG A C 1
ATOM 1367 O O . ARG A 1 180 ? -20.302 20.150 -9.418 1.00 95.06 180 ARG A O 1
ATOM 1374 N N . ARG A 1 181 ? -21.177 19.095 -11.214 1.00 94.31 181 ARG A N 1
ATOM 1375 C CA . ARG A 1 181 ? -20.866 20.097 -12.246 1.00 94.31 181 ARG A CA 1
ATOM 1376 C C . ARG A 1 181 ? -21.887 21.251 -12.190 1.00 94.31 181 ARG A C 1
ATOM 1378 O O . ARG A 1 181 ? -22.968 21.091 -11.620 1.00 94.31 181 ARG A O 1
ATOM 1385 N N . SER A 1 182 ? -21.549 22.411 -12.753 1.00 95.06 182 SER A N 1
ATOM 1386 C CA . SER A 1 182 ? -22.337 23.658 -12.652 1.00 95.06 182 SER A CA 1
ATOM 1387 C C . SER A 1 182 ? -22.686 24.071 -11.209 1.00 95.06 182 SER A C 1
ATOM 1389 O O . SER A 1 182 ? -23.754 24.618 -10.957 1.00 95.06 182 SER A O 1
ATOM 1391 N N . HIS A 1 183 ? -21.798 23.788 -10.250 1.00 96.12 183 HIS A N 1
ATOM 1392 C CA . HIS A 1 183 ? -21.917 24.199 -8.847 1.00 96.12 183 HIS A CA 1
ATOM 1393 C C . HIS A 1 183 ? -20.738 25.108 -8.469 1.00 96.12 183 HIS A C 1
ATOM 1395 O O . HIS A 1 183 ? -19.620 24.659 -8.201 1.00 96.12 183 HIS A O 1
ATOM 1401 N N . ARG A 1 184 ? -20.982 26.418 -8.453 1.00 96.38 184 ARG A N 1
ATOM 1402 C CA . ARG A 1 184 ? -20.010 27.454 -8.098 1.00 96.38 184 ARG A CA 1
ATOM 1403 C C . ARG A 1 184 ? -19.978 27.669 -6.587 1.00 96.38 184 ARG A C 1
ATOM 1405 O O . ARG A 1 184 ? -20.922 28.193 -6.008 1.00 96.38 184 ARG A O 1
ATOM 1412 N N . PHE A 1 185 ? -18.861 27.335 -5.949 1.00 98.12 185 PHE A N 1
ATOM 1413 C CA . PHE A 1 185 ? -18.599 27.721 -4.561 1.00 98.12 185 PHE A CA 1
ATOM 1414 C C . PHE A 1 185 ? -18.598 29.249 -4.394 1.00 98.12 185 PHE A C 1
ATOM 1416 O O . PHE A 1 185 ? -17.965 29.967 -5.174 1.00 98.12 185 PHE A O 1
ATOM 1423 N N . LEU A 1 186 ? -19.294 29.732 -3.362 1.00 97.31 186 LEU A N 1
ATOM 1424 C CA . LEU A 1 186 ? -19.423 31.152 -3.043 1.00 97.31 186 LEU A CA 1
ATOM 1425 C C . LEU A 1 186 ? -18.530 31.553 -1.872 1.00 97.31 186 LEU A C 1
ATOM 1427 O O . LEU A 1 186 ? -17.740 32.477 -2.008 1.00 97.31 186 LEU A O 1
ATOM 1431 N N . GLU A 1 187 ? -18.655 30.888 -0.727 1.00 97.38 187 GLU A N 1
ATOM 1432 C CA . GLU A 1 187 ? -17.916 31.183 0.506 1.00 97.38 187 GLU A CA 1
ATOM 1433 C C . GLU A 1 187 ? -18.056 30.025 1.502 1.00 97.38 187 GLU A C 1
ATOM 1435 O O . GLU A 1 187 ? -18.888 29.136 1.314 1.00 97.38 187 GLU A O 1
ATOM 1440 N N . TYR A 1 188 ? -17.267 30.044 2.577 1.00 97.19 188 TYR A N 1
ATOM 1441 C CA . TYR A 1 188 ? -17.509 29.193 3.739 1.00 97.19 188 TYR A CA 1
ATOM 1442 C C . TYR A 1 188 ? -17.596 30.037 5.011 1.00 97.19 188 TYR A C 1
ATOM 1444 O O . TYR A 1 188 ? -16.934 31.068 5.129 1.00 97.19 188 TYR A O 1
ATOM 1452 N N . THR A 1 189 ? -18.389 29.574 5.971 1.00 95.88 189 THR A N 1
ATOM 1453 C CA . THR A 1 189 ? -18.422 30.083 7.347 1.00 95.88 189 THR A CA 1
ATOM 1454 C C . THR A 1 189 ? -18.078 28.958 8.316 1.00 95.88 189 THR A C 1
ATOM 1456 O O . THR A 1 189 ? -18.312 27.790 8.012 1.00 95.88 189 THR A O 1
ATOM 1459 N N . VAL A 1 190 ? -17.518 29.307 9.474 1.00 94.19 190 VAL A N 1
ATOM 1460 C CA . VAL A 1 190 ? -17.318 28.371 10.587 1.00 94.19 190 VAL A CA 1
ATOM 1461 C C . VAL A 1 190 ? -18.462 28.579 11.576 1.00 94.19 190 VAL A C 1
ATOM 1463 O O . VAL A 1 190 ? -18.756 29.719 11.934 1.00 94.19 190 VAL A O 1
ATOM 1466 N N . ASP A 1 191 ? -19.125 27.497 11.958 1.00 91.62 191 ASP A N 1
ATOM 1467 C CA . ASP A 1 191 ? -20.278 27.469 12.851 1.00 91.62 191 ASP A CA 1
ATOM 1468 C C . ASP A 1 191 ? -20.107 26.330 13.863 1.00 91.62 191 ASP A C 1
ATOM 1470 O O . ASP A 1 191 ? -20.444 25.174 13.603 1.00 91.62 191 ASP A O 1
ATOM 1474 N N . ASP A 1 192 ? -19.585 26.701 15.031 1.00 86.69 192 ASP A N 1
ATOM 1475 C CA . ASP A 1 192 ? -19.200 25.797 16.118 1.00 86.69 192 ASP A CA 1
ATOM 1476 C C . ASP A 1 192 ? -20.398 25.174 16.867 1.00 86.69 192 ASP A C 1
ATOM 1478 O O . ASP A 1 192 ? -20.202 24.475 17.863 1.00 86.69 192 ASP A O 1
ATOM 1482 N N . THR A 1 193 ? -21.641 25.405 16.417 1.00 86.25 193 THR A N 1
ATOM 1483 C CA . THR A 1 193 ? -22.822 24.708 16.962 1.00 86.25 193 THR A CA 1
ATOM 1484 C C . THR A 1 193 ? -22.856 23.222 16.594 1.00 86.25 193 THR A C 1
ATOM 1486 O O . THR A 1 193 ? -23.392 22.424 17.364 1.00 86.25 193 THR A O 1
ATOM 1489 N N . ASP A 1 194 ? -22.214 22.836 15.486 1.00 86.25 194 ASP A N 1
ATOM 1490 C CA . ASP A 1 194 ? -21.867 21.451 15.163 1.00 86.25 194 ASP A CA 1
ATOM 1491 C C . ASP A 1 194 ? -20.340 21.293 15.184 1.00 86.25 194 ASP A C 1
ATOM 1493 O O . ASP A 1 194 ? -19.637 21.630 14.231 1.00 86.25 194 ASP A O 1
ATOM 1497 N N . ALA A 1 195 ? -19.822 20.760 16.291 1.00 84.31 195 ALA A N 1
ATOM 1498 C CA . ALA A 1 195 ? -18.392 20.522 16.481 1.00 84.31 195 ALA A CA 1
ATOM 1499 C C . ALA A 1 195 ? -17.830 19.375 15.609 1.00 84.31 195 ALA A C 1
ATOM 1501 O O . ALA A 1 195 ? -16.607 19.278 15.424 1.00 84.31 195 ALA A O 1
ATOM 1502 N N . GLU A 1 196 ? -18.687 18.503 15.065 1.00 87.25 196 GLU A N 1
ATOM 1503 C CA . GLU A 1 196 ? -18.268 17.458 14.135 1.00 87.25 196 GLU A CA 1
ATOM 1504 C C . GLU A 1 196 ? -18.106 18.047 12.721 1.00 87.25 196 GLU A C 1
ATOM 1506 O O . GLU A 1 196 ? -17.006 17.950 12.160 1.00 87.25 196 GLU A O 1
ATOM 1511 N N . PHE A 1 197 ? -19.125 18.750 12.203 1.00 93.06 197 PHE A N 1
ATOM 1512 C CA . PHE A 1 197 ? -19.141 19.415 10.887 1.00 93.06 197 PHE A CA 1
ATOM 1513 C C . PHE A 1 197 ? -19.239 20.962 10.986 1.00 93.06 197 PHE A C 1
ATOM 1515 O O . PHE A 1 197 ? -20.249 21.560 10.588 1.00 93.06 197 PHE A O 1
ATOM 1522 N N . PRO A 1 198 ? -18.185 21.656 11.464 1.00 94.06 198 PRO A N 1
ATOM 1523 C CA . PRO A 1 198 ? -18.236 23.094 11.733 1.00 94.06 198 PRO A CA 1
ATOM 1524 C C . PRO A 1 198 ? -18.094 23.978 10.486 1.00 94.06 198 PRO A C 1
ATOM 1526 O O . PRO A 1 198 ? -18.324 25.180 10.576 1.00 94.06 198 PRO A O 1
ATOM 1529 N N . ILE A 1 199 ? -17.691 23.453 9.321 1.00 96.88 199 ILE A N 1
ATOM 1530 C CA . ILE A 1 199 ? -17.549 24.273 8.105 1.00 96.88 199 ILE A CA 1
ATOM 1531 C C . ILE A 1 199 ? -18.845 24.218 7.297 1.00 96.88 199 ILE A C 1
ATOM 1533 O O . ILE A 1 199 ? -19.172 23.183 6.723 1.00 96.88 199 ILE A O 1
ATOM 1537 N N . VAL A 1 200 ? -19.535 25.348 7.163 1.00 97.12 200 VAL A N 1
ATOM 1538 C CA . VAL A 1 200 ? -20.689 25.498 6.266 1.00 97.12 200 VAL A CA 1
ATOM 1539 C C . VAL A 1 200 ? -20.209 26.103 4.949 1.00 97.12 200 VAL A C 1
ATOM 1541 O O . VAL A 1 200 ? -19.898 27.294 4.882 1.00 97.12 200 VAL A O 1
ATOM 1544 N N . ALA A 1 201 ? -20.132 25.294 3.894 1.00 97.81 201 ALA A N 1
ATOM 1545 C CA . ALA A 1 201 ? -19.786 25.743 2.548 1.00 97.81 201 ALA A CA 1
ATOM 1546 C C . ALA A 1 201 ? -21.054 26.129 1.771 1.00 97.81 201 ALA A C 1
ATOM 1548 O O . ALA A 1 201 ? -21.998 25.343 1.670 1.00 97.81 201 ALA A O 1
ATOM 1549 N N . LYS A 1 202 ? -21.069 27.335 1.196 1.00 97.88 202 LYS A N 1
ATOM 1550 C CA . LYS A 1 202 ? -22.165 27.853 0.365 1.00 97.88 202 LYS A CA 1
ATOM 1551 C C . LYS A 1 202 ? -21.811 27.734 -1.111 1.00 97.88 202 LYS A C 1
ATOM 1553 O O . LYS A 1 202 ? -20.688 28.055 -1.513 1.00 97.88 202 LYS A O 1
ATOM 1558 N N . TYR A 1 203 ? -22.775 27.331 -1.925 1.00 97.19 203 TYR A N 1
ATOM 1559 C CA . TYR A 1 203 ? -22.629 27.231 -3.372 1.00 97.19 203 TYR A CA 1
ATOM 1560 C C . TYR A 1 203 ? -23.850 27.784 -4.106 1.00 97.19 203 TYR A C 1
ATOM 1562 O O . TYR A 1 203 ? -24.918 27.995 -3.535 1.00 97.19 203 TYR A O 1
ATOM 1570 N N . GLU A 1 204 ? -23.663 28.016 -5.396 1.00 97.12 204 GLU A N 1
ATOM 1571 C CA . GLU A 1 204 ? -24.677 28.420 -6.352 1.00 97.12 204 GLU A CA 1
ATOM 1572 C C . GLU A 1 204 ? -24.661 27.432 -7.517 1.00 97.12 204 GLU A C 1
ATOM 1574 O O . GLU A 1 204 ? -23.612 27.174 -8.107 1.00 97.12 204 GLU A O 1
ATOM 1579 N N . GLN A 1 205 ? -25.813 26.845 -7.810 1.00 95.88 205 GLN A N 1
ATOM 1580 C CA . GLN A 1 205 ? -26.033 25.950 -8.932 1.00 95.88 205 GLN A CA 1
ATOM 1581 C C . GLN A 1 205 ? -26.596 26.743 -10.114 1.00 95.88 205 GLN A C 1
ATOM 1583 O O . GLN A 1 205 ? -27.608 27.428 -9.957 1.00 95.88 205 GLN A O 1
ATOM 1588 N N . ASP A 1 206 ? -25.991 26.603 -11.294 1.00 93.50 206 ASP A N 1
ATOM 1589 C CA . ASP A 1 206 ? -26.593 27.075 -12.546 1.00 93.50 206 ASP A CA 1
ATOM 1590 C C . ASP A 1 206 ? -27.663 26.061 -13.000 1.00 93.50 206 ASP A C 1
ATOM 1592 O O . ASP A 1 206 ? -27.382 24.861 -13.114 1.00 93.50 206 ASP A O 1
ATOM 1596 N N . LEU A 1 207 ? -28.895 26.517 -13.242 1.00 92.38 207 LEU A N 1
ATOM 1597 C CA . LEU A 1 207 ? -30.020 25.666 -13.641 1.00 92.38 207 LEU A CA 1
ATOM 1598 C C . LEU A 1 207 ? -30.217 25.635 -15.174 1.00 92.38 207 LEU A C 1
ATOM 1600 O O . LEU A 1 207 ? -29.832 26.578 -15.869 1.00 92.38 207 LEU A O 1
ATOM 1604 N N . PRO A 1 208 ? -30.838 24.575 -15.741 1.00 88.31 208 PRO A N 1
ATOM 1605 C CA . PRO A 1 208 ? -31.001 24.429 -17.196 1.00 88.31 208 PRO A CA 1
ATOM 1606 C C . PRO A 1 208 ? -31.861 25.502 -17.884 1.00 88.31 208 PRO A C 1
ATOM 1608 O O . PRO A 1 208 ? -31.849 25.587 -19.110 1.00 88.31 208 PRO A O 1
ATOM 1611 N N . ASP A 1 209 ? -32.615 26.297 -17.122 1.00 90.50 209 ASP A N 1
ATOM 1612 C CA . ASP A 1 209 ? -33.406 27.434 -17.609 1.00 90.50 209 ASP A CA 1
ATOM 1613 C C . ASP A 1 209 ? -32.624 28.766 -17.622 1.00 90.50 209 ASP A C 1
ATOM 1615 O O . ASP A 1 209 ? -33.149 29.785 -18.071 1.00 90.50 209 ASP A O 1
ATOM 1619 N N . GLY A 1 210 ? -31.367 28.762 -17.162 1.00 86.81 210 GLY A N 1
ATOM 1620 C CA . GLY A 1 210 ? -30.514 29.946 -17.050 1.00 86.81 210 GLY A CA 1
ATOM 1621 C C . GLY A 1 210 ? -30.692 30.744 -15.753 1.00 86.81 210 GLY A C 1
ATOM 1622 O O . GLY A 1 210 ? -30.077 31.803 -15.616 1.00 86.81 210 GLY A O 1
ATOM 1623 N N . SER A 1 211 ? -31.507 30.266 -14.807 1.00 92.62 211 SER A N 1
ATOM 1624 C CA . SER A 1 211 ? -31.558 30.800 -13.441 1.00 92.62 211 SER A CA 1
ATOM 1625 C C . SER A 1 211 ? -30.457 30.195 -12.554 1.00 92.62 211 SER A C 1
ATOM 1627 O O . SER A 1 211 ? -29.771 29.251 -12.953 1.00 92.62 211 SER A O 1
ATOM 1629 N N . THR A 1 212 ? -30.267 30.736 -11.346 1.00 94.00 212 THR A N 1
ATOM 1630 C CA . THR A 1 212 ? -29.354 30.162 -10.346 1.00 94.00 212 THR A CA 1
ATOM 1631 C C . THR A 1 212 ? -30.068 29.860 -9.031 1.00 94.00 212 THR A C 1
ATOM 1633 O O . THR A 1 212 ? -30.989 30.568 -8.620 1.00 94.00 212 THR A O 1
ATOM 1636 N N . GLN A 1 213 ? -29.631 28.797 -8.354 1.00 95.06 213 GLN A N 1
ATOM 1637 C CA . GLN A 1 213 ? -30.149 28.363 -7.057 1.00 95.06 213 GLN A CA 1
ATOM 1638 C C . GLN A 1 213 ? -29.011 28.277 -6.038 1.00 95.06 213 GLN A C 1
ATOM 1640 O O . GLN A 1 213 ? -28.000 27.628 -6.288 1.00 95.06 213 GLN A O 1
ATOM 1645 N N . GLN A 1 214 ? -29.167 28.898 -4.868 1.00 95.88 214 GLN A N 1
ATOM 1646 C CA . GLN A 1 214 ? -28.190 28.764 -3.783 1.00 95.88 214 GLN A CA 1
ATOM 1647 C C . GLN A 1 214 ? -28.451 27.515 -2.934 1.00 95.88 214 GLN A C 1
ATOM 1649 O O . GLN A 1 214 ? -29.600 27.124 -2.718 1.00 95.88 214 GLN A O 1
ATOM 1654 N N . GLY A 1 215 ? -27.372 26.918 -2.432 1.00 95.00 215 GLY A N 1
ATOM 1655 C CA . GLY A 1 215 ? -27.388 25.760 -1.544 1.00 95.00 215 GLY A CA 1
ATOM 1656 C C . GLY A 1 215 ? -26.230 25.780 -0.546 1.00 95.00 215 GLY A C 1
ATOM 1657 O O . GLY A 1 215 ? -25.280 26.560 -0.669 1.00 95.00 215 GLY A O 1
ATOM 1658 N N . THR A 1 216 ? -26.318 24.918 0.462 1.00 96.06 216 THR A N 1
ATOM 1659 C CA . THR A 1 216 ? -25.321 24.765 1.528 1.00 96.06 216 THR A CA 1
ATOM 1660 C C . THR A 1 216 ? -24.946 23.299 1.715 1.00 96.06 216 THR A C 1
ATOM 1662 O O . THR A 1 216 ? -25.714 22.398 1.378 1.00 96.06 216 THR A O 1
ATOM 1665 N N . VAL A 1 217 ? -23.743 23.057 2.234 1.00 96.06 217 VAL A N 1
ATOM 1666 C CA . VAL A 1 217 ? -23.293 21.742 2.705 1.00 96.06 217 VAL A CA 1
ATOM 1667 C C . VAL A 1 217 ? -22.370 21.924 3.910 1.00 96.06 217 VAL A C 1
ATOM 1669 O O . VAL A 1 217 ? -21.445 22.740 3.874 1.00 96.06 217 VAL A O 1
ATOM 1672 N N . ARG A 1 218 ? -22.626 21.179 4.987 1.00 96.31 218 ARG A N 1
ATOM 1673 C CA . ARG A 1 218 ? -21.780 21.136 6.185 1.00 96.31 218 ARG A CA 1
ATOM 1674 C C . ARG A 1 218 ? -20.668 20.110 6.002 1.00 96.31 218 ARG A C 1
ATOM 1676 O O . ARG A 1 218 ? -20.898 19.029 5.459 1.00 96.31 218 ARG A O 1
ATOM 1683 N N . THR A 1 219 ? -19.452 20.435 6.437 1.00 96.81 219 THR A N 1
ATOM 1684 C CA . THR A 1 219 ? -18.301 19.542 6.296 1.00 96.81 219 THR A CA 1
ATOM 1685 C C . THR A 1 219 ? -17.341 19.545 7.479 1.00 96.81 219 THR A C 1
ATOM 1687 O O . THR A 1 219 ? -17.138 20.560 8.149 1.00 96.81 219 THR A O 1
ATOM 1690 N N . LYS A 1 220 ? -16.705 18.389 7.706 1.00 95.19 220 LYS A N 1
ATOM 1691 C CA . LYS A 1 220 ? -15.546 18.264 8.605 1.00 95.19 220 LYS A CA 1
ATOM 1692 C C . LYS A 1 220 ? -14.303 18.913 7.996 1.00 95.19 220 LYS A C 1
ATOM 1694 O O . LYS A 1 220 ? -13.498 19.476 8.735 1.00 95.19 220 LYS A O 1
ATOM 1699 N N . TYR A 1 221 ? -14.169 18.814 6.667 1.00 97.62 221 TYR A N 1
ATOM 1700 C CA . TYR A 1 221 ? -12.997 19.220 5.891 1.00 97.62 221 TYR A CA 1
ATOM 1701 C C . TYR A 1 221 ? -13.376 19.846 4.541 1.00 97.62 221 TYR A C 1
ATOM 1703 O O . TYR A 1 221 ? -14.198 19.301 3.798 1.00 97.62 221 TYR A O 1
ATOM 1711 N N . LEU A 1 222 ? -12.747 20.972 4.198 1.00 98.50 222 LEU A N 1
ATOM 1712 C CA . LEU A 1 222 ? -12.947 21.699 2.938 1.00 98.50 222 LEU A CA 1
ATOM 1713 C C . LEU A 1 222 ? -11.610 21.852 2.201 1.00 98.50 222 LEU A C 1
ATOM 1715 O O . LEU A 1 222 ? -10.642 22.314 2.800 1.00 98.50 222 LEU A O 1
ATOM 1719 N N . ILE A 1 223 ? -11.543 21.501 0.913 1.00 98.69 223 ILE A N 1
ATOM 1720 C CA . ILE A 1 223 ? -10.312 21.609 0.114 1.00 98.69 223 ILE A CA 1
ATOM 1721 C C . ILE A 1 223 ? -10.553 22.411 -1.166 1.00 98.69 223 ILE A C 1
ATOM 1723 O O . ILE A 1 223 ? -11.357 22.017 -2.008 1.00 98.69 223 ILE A O 1
ATOM 1727 N N . GLY A 1 224 ? -9.821 23.512 -1.341 1.00 98.31 224 GLY A N 1
ATOM 1728 C CA . GLY A 1 224 ? -9.798 24.288 -2.580 1.00 98.31 224 GLY A CA 1
ATOM 1729 C C . GLY A 1 224 ? -8.808 23.729 -3.600 1.00 98.31 224 GLY A C 1
ATOM 1730 O O . GLY A 1 224 ? -7.600 23.895 -3.458 1.00 98.31 224 GLY A O 1
ATOM 1731 N N . ALA A 1 225 ? -9.333 23.112 -4.653 1.00 97.56 225 ALA A N 1
ATOM 1732 C CA . ALA A 1 225 ? -8.642 22.774 -5.898 1.00 97.56 225 ALA A CA 1
ATOM 1733 C C . ALA A 1 225 ? -9.107 23.698 -7.053 1.00 97.56 225 ALA A C 1
ATOM 1735 O O . ALA A 1 225 ? -9.038 23.349 -8.232 1.00 97.56 225 ALA A O 1
ATOM 1736 N N . ASP A 1 226 ? -9.607 24.892 -6.713 1.00 95.00 226 ASP A N 1
ATOM 1737 C CA . ASP A 1 226 ? -10.347 25.828 -7.570 1.00 95.00 226 ASP A CA 1
ATOM 1738 C C . ASP A 1 226 ? -9.456 26.829 -8.339 1.00 95.00 226 ASP A C 1
ATOM 1740 O O . ASP A 1 226 ? -9.894 27.902 -8.764 1.00 95.00 226 ASP A O 1
ATOM 1744 N N . GLY A 1 227 ? -8.202 26.439 -8.571 1.00 91.50 227 GLY A N 1
ATOM 1745 C CA . GLY A 1 227 ? -7.279 27.077 -9.510 1.00 91.50 227 GLY A CA 1
ATOM 1746 C C . GLY A 1 227 ? -6.675 28.415 -9.058 1.00 91.50 227 GLY A C 1
ATOM 1747 O O . GLY A 1 227 ? -6.937 28.916 -7.965 1.00 91.50 227 GLY A O 1
ATOM 1748 N N . ALA A 1 228 ? -5.907 29.058 -9.948 1.00 88.06 228 ALA A N 1
ATOM 1749 C CA . ALA A 1 228 ? -5.151 30.290 -9.672 1.00 88.06 228 ALA A CA 1
ATOM 1750 C C . ALA A 1 228 ? -5.988 31.421 -9.043 1.00 88.06 228 ALA A C 1
ATOM 1752 O O . ALA A 1 228 ? -5.502 32.228 -8.242 1.00 88.06 228 ALA A O 1
ATOM 1753 N N . ARG A 1 229 ? -7.284 31.481 -9.378 1.00 90.31 229 ARG A N 1
ATOM 1754 C CA . ARG A 1 229 ? -8.228 32.499 -8.889 1.00 90.31 229 ARG A CA 1
ATOM 1755 C C . ARG A 1 229 ? -8.975 32.108 -7.608 1.00 90.31 229 ARG A C 1
ATOM 1757 O O . ARG A 1 229 ? -9.820 32.910 -7.202 1.00 90.31 229 ARG A O 1
ATOM 1764 N N . SER A 1 230 ? -8.634 30.964 -7.001 1.00 96.12 230 SER A N 1
ATOM 1765 C CA . SER A 1 230 ? -9.288 30.298 -5.865 1.00 96.12 230 SER A CA 1
ATOM 1766 C C . SER A 1 230 ? -10.069 31.235 -4.944 1.00 96.12 230 SER A C 1
ATOM 1768 O O . SER A 1 230 ? -9.538 32.204 -4.386 1.00 96.12 230 SER A O 1
ATOM 1770 N N . LYS A 1 231 ? -11.356 30.929 -4.788 1.00 96.94 231 LYS A N 1
ATOM 1771 C CA . LYS A 1 231 ? -12.252 31.582 -3.841 1.00 96.94 231 LYS A CA 1
ATOM 1772 C C . LYS A 1 231 ? -12.100 30.967 -2.450 1.00 96.94 231 LYS A C 1
ATOM 1774 O O . LYS A 1 231 ? -12.211 31.719 -1.483 1.00 96.94 231 LYS A O 1
ATOM 1779 N N . VAL A 1 232 ? -11.753 29.678 -2.334 1.00 97.75 232 VAL A N 1
ATOM 1780 C CA . VAL A 1 232 ? -11.413 29.051 -1.039 1.00 97.75 232 VAL A CA 1
ATOM 1781 C C . VAL A 1 232 ? -10.205 29.748 -0.404 1.00 97.75 232 VAL A C 1
ATOM 1783 O O . VAL A 1 232 ? -10.331 30.253 0.711 1.00 97.75 232 VAL A O 1
ATOM 1786 N N . ARG A 1 233 ? -9.089 29.909 -1.137 1.00 97.12 233 ARG A N 1
ATOM 1787 C CA . ARG A 1 233 ? -7.889 30.637 -0.669 1.00 97.12 233 ARG A CA 1
ATOM 1788 C C . ARG A 1 233 ? -8.231 32.044 -0.159 1.00 97.12 233 ARG A C 1
ATOM 1790 O O . ARG A 1 233 ? -7.793 32.441 0.917 1.00 97.12 233 ARG A O 1
ATOM 1797 N N . LYS A 1 234 ? -9.062 32.784 -0.898 1.00 96.44 234 LYS A N 1
ATOM 1798 C CA . LYS A 1 234 ? -9.498 34.136 -0.504 1.00 96.44 234 LYS A CA 1
ATOM 1799 C C . LYS A 1 234 ? -10.351 34.138 0.765 1.00 96.44 234 LYS A C 1
ATOM 1801 O O . LYS A 1 234 ? -10.212 35.047 1.574 1.00 96.44 234 LYS A O 1
ATOM 1806 N N . CYS A 1 235 ? -11.195 33.125 0.971 1.00 96.38 235 CYS A N 1
ATOM 1807 C CA . CYS A 1 235 ? -11.951 32.969 2.219 1.00 96.38 235 CYS A CA 1
ATOM 1808 C C . CYS A 1 235 ? -11.043 32.594 3.409 1.00 96.38 235 CYS A C 1
ATOM 1810 O O . CYS A 1 235 ? -11.329 32.997 4.530 1.00 96.38 235 CYS A O 1
ATOM 1812 N N . MET A 1 236 ? -9.900 31.933 3.172 1.00 94.88 236 MET A N 1
ATOM 1813 C CA . MET A 1 236 ? -8.853 31.697 4.187 1.00 94.88 236 MET A CA 1
ATOM 1814 C C . MET A 1 236 ? -8.031 32.957 4.542 1.00 94.88 236 MET A C 1
ATOM 1816 O O . MET A 1 236 ? -7.111 32.866 5.365 1.00 94.88 236 MET A O 1
ATOM 1820 N N . GLY A 1 237 ? -8.314 34.104 3.906 1.00 94.19 237 GLY A N 1
ATOM 1821 C CA . GLY A 1 237 ? -7.562 35.353 4.060 1.00 94.19 237 GLY A CA 1
ATOM 1822 C C . GLY A 1 237 ? -6.179 35.333 3.401 1.00 94.19 237 GLY A C 1
ATOM 1823 O O . GLY A 1 237 ? -5.276 36.016 3.876 1.00 94.19 237 GLY A O 1
ATOM 1824 N N . LEU A 1 238 ? -5.988 34.517 2.358 1.00 94.06 238 LEU A N 1
ATOM 1825 C CA . LEU A 1 238 ? -4.697 34.306 1.700 1.00 94.06 238 LEU A CA 1
ATOM 1826 C C . LEU A 1 238 ? -4.680 34.866 0.271 1.00 94.06 238 LEU A C 1
ATOM 1828 O O . LEU A 1 238 ? -5.629 34.699 -0.498 1.00 94.06 238 LEU A O 1
ATOM 1832 N N . GLU A 1 239 ? -3.551 35.456 -0.110 1.00 91.38 239 GLU A N 1
ATOM 1833 C CA . GLU A 1 239 ? -3.231 35.818 -1.493 1.00 91.38 239 GLU A CA 1
ATOM 1834 C C . GLU A 1 239 ? -2.029 35.010 -2.006 1.00 91.38 239 GLU A C 1
ATOM 1836 O O . GLU A 1 239 ? -1.427 34.236 -1.262 1.00 91.38 239 GLU A O 1
ATOM 1841 N N . LEU A 1 240 ? -1.729 35.133 -3.303 1.00 90.25 240 LEU A N 1
ATOM 1842 C CA . LEU A 1 240 ? -0.529 34.544 -3.907 1.00 90.25 240 LEU A CA 1
ATOM 1843 C C . LEU A 1 240 ? 0.591 35.589 -3.940 1.00 90.25 240 LEU A C 1
ATOM 1845 O O . LEU A 1 240 ? 0.531 36.538 -4.726 1.00 90.25 240 LEU A O 1
ATOM 1849 N N . GLU A 1 241 ? 1.597 35.388 -3.098 1.00 89.50 241 GLU A N 1
ATOM 1850 C CA . GLU A 1 241 ? 2.806 36.201 -2.984 1.00 89.50 241 GLU A CA 1
ATOM 1851 C C . GLU A 1 241 ? 3.833 35.768 -4.036 1.00 89.50 241 GLU A C 1
ATOM 1853 O O . GLU A 1 241 ? 4.031 34.575 -4.261 1.00 89.50 241 GLU A O 1
ATOM 1858 N N . GLY A 1 242 ? 4.478 36.729 -4.697 1.00 81.94 242 GLY A N 1
ATOM 1859 C CA . GLY A 1 242 ? 5.474 36.480 -5.739 1.00 81.94 242 GLY A CA 1
ATOM 1860 C C . GLY A 1 242 ? 5.387 37.478 -6.891 1.00 81.94 242 GLY A C 1
ATOM 1861 O O . GLY A 1 242 ? 4.512 38.349 -6.923 1.00 81.94 242 GLY A O 1
ATOM 1862 N N . GLU A 1 243 ? 6.314 37.363 -7.835 1.00 71.19 243 GLU A N 1
ATOM 1863 C CA . GLU A 1 243 ? 6.499 38.343 -8.903 1.00 71.19 243 GLU A CA 1
ATOM 1864 C C . GLU A 1 243 ? 5.685 38.014 -10.166 1.00 71.19 243 GLU A C 1
ATOM 1866 O O . GLU A 1 243 ? 4.886 37.072 -10.239 1.00 71.19 243 GLU A O 1
ATOM 1871 N N . THR A 1 244 ? 5.781 38.872 -11.179 1.00 64.94 244 THR A N 1
ATOM 1872 C CA . THR A 1 244 ? 5.158 38.656 -12.490 1.00 64.94 244 THR A CA 1
ATOM 1873 C C . THR A 1 244 ? 5.994 39.351 -13.544 1.00 64.94 244 THR A C 1
ATOM 1875 O O . THR A 1 244 ? 6.132 40.572 -13.521 1.00 64.94 244 THR A O 1
ATOM 1878 N N . THR A 1 245 ? 6.544 38.562 -14.459 1.00 64.56 245 THR A N 1
ATOM 1879 C CA . THR A 1 245 ? 7.374 39.067 -15.552 1.00 64.56 245 THR A CA 1
ATOM 1880 C C . THR A 1 245 ? 6.512 39.803 -16.583 1.00 64.56 245 THR A C 1
ATOM 1882 O O . THR A 1 245 ? 5.324 39.509 -16.751 1.00 64.56 245 THR A O 1
ATOM 1885 N N . ASP A 1 246 ? 7.099 40.758 -17.303 1.00 59.56 246 ASP A N 1
ATOM 1886 C CA . ASP A 1 246 ? 6.427 41.433 -18.422 1.00 59.56 246 ASP A CA 1
ATOM 1887 C C . ASP A 1 246 ? 6.378 40.555 -19.702 1.00 59.56 246 ASP A C 1
ATOM 1889 O O . ASP A 1 246 ? 5.695 40.914 -20.660 1.00 59.56 246 ASP A O 1
ATOM 1893 N N . HIS A 1 247 ? 7.026 39.379 -19.714 1.00 68.75 247 HIS A N 1
ATOM 1894 C CA . HIS A 1 247 ? 7.046 38.468 -20.863 1.00 68.75 247 HIS A CA 1
ATOM 1895 C C . HIS A 1 247 ? 5.693 37.767 -21.097 1.00 68.75 247 HIS A C 1
ATOM 1897 O O . HIS A 1 247 ? 5.130 37.110 -20.209 1.00 68.75 247 HIS A O 1
ATOM 1903 N N . ILE A 1 248 ? 5.217 37.834 -22.342 1.00 76.81 248 ILE A N 1
ATOM 1904 C CA . ILE A 1 248 ? 4.005 37.166 -22.831 1.00 76.81 248 ILE A CA 1
ATOM 1905 C C . ILE A 1 248 ? 4.407 36.032 -23.783 1.00 76.81 248 ILE A C 1
ATOM 1907 O O . ILE A 1 248 ? 5.377 36.144 -24.531 1.00 76.81 248 ILE A O 1
ATOM 1911 N N . TRP A 1 249 ? 3.657 34.934 -23.750 1.00 82.31 249 TRP A N 1
ATOM 1912 C CA . TRP A 1 249 ? 3.844 33.780 -24.625 1.00 82.31 249 TRP A CA 1
ATOM 1913 C C . TRP A 1 249 ? 2.507 33.370 -25.241 1.00 82.31 249 TRP A C 1
ATOM 1915 O O . TRP A 1 249 ? 1.496 33.260 -24.540 1.00 82.31 249 TRP A O 1
ATOM 1925 N N . GLY A 1 250 ? 2.507 33.147 -26.552 1.00 88.44 250 GLY A N 1
ATOM 1926 C CA . GLY A 1 250 ? 1.404 32.521 -27.273 1.00 88.44 250 GLY A CA 1
ATOM 1927 C C . GLY A 1 250 ? 1.497 30.998 -27.209 1.00 88.44 250 GLY A C 1
ATOM 1928 O O . GLY A 1 250 ? 2.597 30.448 -27.183 1.00 88.44 250 GLY A O 1
ATOM 1929 N N . VAL A 1 251 ? 0.351 30.321 -27.213 1.00 90.06 251 VAL A N 1
ATOM 1930 C CA . VAL A 1 251 ? 0.243 28.860 -27.342 1.00 90.06 251 VAL A CA 1
ATOM 1931 C C . VAL A 1 251 ? -0.738 28.528 -28.448 1.00 90.06 251 VAL A C 1
ATOM 1933 O O . VAL A 1 251 ? -1.778 29.180 -28.534 1.00 90.06 251 VAL A O 1
ATOM 1936 N N . CYS A 1 252 ? -0.444 27.509 -29.252 1.00 92.56 252 CYS A N 1
ATOM 1937 C CA . CYS A 1 252 ? -1.399 26.932 -30.194 1.00 92.56 252 CYS A CA 1
ATOM 1938 C C . CYS A 1 252 ? -1.210 25.415 -30.317 1.00 92.56 252 CYS A C 1
ATOM 1940 O O . CYS A 1 252 ? -0.081 24.957 -30.500 1.00 92.56 252 CYS A O 1
ATOM 1942 N N . ASP A 1 253 ? -2.319 24.674 -30.260 1.00 93.06 253 ASP A N 1
ATOM 1943 C CA . ASP A 1 253 ? -2.427 23.241 -30.541 1.00 93.06 253 ASP A CA 1
ATOM 1944 C C . ASP A 1 253 ? -3.055 23.084 -31.932 1.00 93.06 253 ASP A C 1
ATOM 1946 O O . ASP A 1 253 ? -4.158 23.579 -32.175 1.00 93.06 253 ASP A O 1
ATOM 1950 N N . PHE A 1 254 ? -2.350 22.434 -32.858 1.00 94.62 254 PHE A N 1
ATOM 1951 C CA . PHE A 1 254 ? -2.788 22.284 -34.250 1.00 94.62 254 PHE A CA 1
ATOM 1952 C C . PHE A 1 254 ? -2.101 21.100 -34.939 1.00 94.62 254 PHE A C 1
ATOM 1954 O O . PHE A 1 254 ? -1.090 20.581 -34.462 1.00 94.62 254 PHE A O 1
ATOM 1961 N N . VAL A 1 255 ? -2.615 20.694 -36.102 1.00 96.12 255 VAL A N 1
ATOM 1962 C CA . VAL A 1 255 ? -1.935 19.734 -36.984 1.00 96.12 255 VAL A CA 1
ATOM 1963 C C . VAL A 1 255 ? -0.940 20.491 -37.868 1.00 96.12 255 VAL A C 1
ATOM 1965 O O . VAL A 1 255 ? -1.332 21.326 -38.687 1.00 96.12 255 VAL A O 1
ATOM 1968 N N . ALA A 1 256 ? 0.354 20.222 -37.696 1.00 95.94 256 ALA A N 1
ATOM 1969 C CA . ALA A 1 256 ? 1.419 20.953 -38.380 1.00 95.94 256 ALA A CA 1
ATOM 1970 C C . ALA A 1 256 ? 1.711 20.420 -39.795 1.00 95.94 256 ALA A C 1
ATOM 1972 O O . ALA A 1 256 ? 1.918 19.225 -39.997 1.00 95.94 256 ALA A O 1
ATOM 1973 N N . ASP A 1 257 ? 1.822 21.335 -40.759 1.00 96.25 257 ASP A N 1
ATOM 1974 C CA . ASP A 1 257 ? 2.422 21.101 -42.075 1.00 96.25 257 ASP A CA 1
ATOM 1975 C C . ASP A 1 257 ? 3.718 21.927 -42.158 1.00 96.25 257 ASP A C 1
ATOM 1977 O O . ASP A 1 257 ? 3.718 23.158 -42.027 1.00 96.25 257 ASP A O 1
ATOM 1981 N N . THR A 1 258 ? 4.847 21.224 -42.256 1.00 97.19 258 THR A N 1
ATOM 1982 C CA . THR A 1 258 ? 6.190 21.790 -42.110 1.00 97.19 258 THR A CA 1
ATOM 1983 C C . THR A 1 258 ? 7.259 20.897 -42.736 1.00 97.19 258 THR A C 1
ATOM 1985 O O . THR A 1 258 ? 7.084 19.687 -42.862 1.00 97.19 258 THR A O 1
ATOM 1988 N N . ASN A 1 259 ? 8.402 21.494 -43.087 1.00 96.19 259 ASN A N 1
ATOM 1989 C CA . ASN A 1 259 ? 9.639 20.780 -43.413 1.00 96.19 259 ASN A CA 1
ATOM 1990 C C . ASN A 1 259 ? 10.704 20.864 -42.297 1.00 96.19 259 ASN A C 1
ATOM 1992 O O . ASN A 1 259 ? 11.855 20.506 -42.543 1.00 96.19 259 ASN A O 1
ATOM 1996 N N . PHE A 1 260 ? 10.354 21.347 -41.097 1.00 97.38 260 PHE A N 1
ATOM 1997 C CA . PHE A 1 260 ? 11.245 21.342 -39.936 1.00 97.38 260 PHE A CA 1
ATOM 1998 C C . PHE A 1 260 ? 11.457 19.897 -39.440 1.00 97.38 260 PHE A C 1
ATOM 2000 O O . PHE A 1 260 ? 10.481 19.231 -39.081 1.00 97.38 260 PHE A O 1
ATOM 2007 N N . PRO A 1 261 ? 12.700 19.381 -39.411 1.00 95.75 261 PRO A N 1
ATOM 2008 C CA . PRO A 1 261 ? 12.948 17.943 -39.272 1.00 95.75 261 PRO A CA 1
ATOM 2009 C C . PRO A 1 261 ? 12.639 17.376 -37.878 1.00 95.75 261 PRO A C 1
ATOM 2011 O O . PRO A 1 261 ? 12.453 16.168 -37.750 1.00 95.75 261 PRO A O 1
ATOM 2014 N N . ASP A 1 262 ? 12.551 18.222 -36.846 1.00 96.44 262 ASP A N 1
ATOM 2015 C CA . ASP A 1 262 ? 12.319 17.805 -35.456 1.00 96.44 262 ASP A CA 1
ATOM 2016 C C . ASP A 1 262 ? 10.934 18.205 -34.911 1.00 96.44 262 ASP A C 1
ATOM 2018 O O . ASP A 1 262 ? 10.719 18.180 -33.705 1.00 96.44 262 ASP A O 1
ATOM 2022 N N . ILE A 1 263 ? 9.941 18.496 -35.768 1.00 95.69 263 ILE A N 1
ATOM 2023 C CA . ILE A 1 263 ? 8.571 18.874 -35.332 1.00 95.69 263 ILE A CA 1
ATOM 2024 C C . ILE A 1 263 ? 7.868 17.799 -34.470 1.00 95.69 263 ILE A C 1
ATOM 2026 O O . ILE A 1 263 ? 6.872 18.070 -33.799 1.00 95.69 263 ILE A O 1
ATOM 2030 N N . ARG A 1 264 ? 8.381 16.561 -34.496 1.00 95.06 264 ARG A N 1
ATOM 2031 C CA . ARG A 1 264 ? 7.922 15.420 -33.688 1.00 95.06 264 ARG A CA 1
ATOM 2032 C C . ARG A 1 264 ? 8.787 15.131 -32.451 1.00 95.06 264 ARG A C 1
ATOM 2034 O O . ARG A 1 264 ? 8.556 14.117 -31.804 1.00 95.06 264 ARG A O 1
ATOM 2041 N N . LYS A 1 265 ? 9.740 16.004 -32.110 1.00 93.94 265 LYS A N 1
ATOM 2042 C CA . LYS A 1 265 ? 10.542 15.962 -30.874 1.00 93.94 265 LYS A CA 1
ATOM 2043 C C . LYS A 1 265 ? 10.269 17.200 -30.025 1.00 93.94 265 LYS A C 1
ATOM 2045 O O . LYS A 1 265 ? 9.903 18.247 -30.568 1.00 93.94 265 LYS A O 1
ATOM 2050 N N . ARG A 1 266 ? 10.529 17.121 -28.715 1.00 93.56 266 ARG A N 1
ATOM 2051 C CA . ARG A 1 266 ? 10.649 18.332 -27.893 1.00 93.56 266 ARG A CA 1
ATOM 2052 C C . ARG A 1 266 ? 11.780 19.171 -28.483 1.00 93.56 266 ARG A C 1
ATOM 2054 O O . ARG A 1 266 ? 12.886 18.663 -28.643 1.00 93.56 266 ARG A O 1
ATOM 2061 N N . SER A 1 267 ? 11.511 20.418 -28.856 1.00 94.06 267 SER A N 1
ATOM 2062 C CA . SER A 1 267 ? 12.541 21.281 -29.451 1.00 94.06 267 SER A CA 1
ATOM 2063 C C . SER A 1 267 ? 12.570 22.641 -28.773 1.00 94.06 267 SER A C 1
ATOM 2065 O O . SER A 1 267 ? 11.537 23.304 -28.695 1.00 94.06 267 SER A O 1
ATOM 2067 N N . ALA A 1 268 ? 13.746 23.066 -28.319 1.00 91.81 268 ALA A N 1
ATOM 2068 C CA . ALA A 1 268 ? 14.008 24.430 -27.875 1.00 91.81 268 ALA A CA 1
ATOM 2069 C C . ALA A 1 268 ? 14.691 25.180 -29.025 1.00 91.81 268 ALA A C 1
ATOM 2071 O O . ALA A 1 268 ? 15.769 24.781 -29.465 1.00 91.81 268 ALA A O 1
ATOM 2072 N N . ILE A 1 269 ? 14.033 26.218 -29.542 1.00 92.25 269 ILE A N 1
ATOM 2073 C CA . ILE A 1 269 ? 14.475 26.976 -30.713 1.00 92.25 269 ILE A CA 1
ATOM 2074 C C . ILE A 1 269 ? 14.717 28.426 -30.301 1.00 92.25 269 ILE A C 1
ATOM 2076 O O . ILE A 1 269 ? 13.789 29.105 -29.861 1.00 92.25 269 ILE A O 1
ATOM 2080 N N . HIS A 1 270 ? 15.940 28.906 -30.500 1.00 89.38 270 HIS A N 1
ATOM 2081 C CA . HIS A 1 270 ? 16.336 30.299 -30.339 1.00 89.38 270 HIS A CA 1
ATOM 2082 C C . HIS A 1 270 ? 16.778 30.874 -31.690 1.00 89.38 270 HIS A C 1
ATOM 2084 O O . HIS A 1 270 ? 17.522 30.247 -32.443 1.00 89.38 270 HIS A O 1
ATOM 2090 N N . SER A 1 271 ? 16.316 32.085 -31.992 1.00 87.25 271 SER A N 1
ATOM 2091 C CA . SER A 1 271 ? 16.621 32.824 -33.221 1.00 87.25 271 SER A CA 1
ATOM 2092 C C . SER A 1 271 ? 16.743 34.324 -32.924 1.00 87.25 271 SER A C 1
ATOM 2094 O O . SER A 1 271 ? 16.290 34.789 -31.874 1.00 87.25 271 SER A O 1
ATOM 2096 N N . ASP A 1 272 ? 17.253 35.109 -33.874 1.00 81.50 272 ASP A N 1
ATOM 2097 C CA . ASP A 1 272 ? 17.266 36.578 -33.767 1.00 81.50 272 ASP A CA 1
ATOM 2098 C C . ASP A 1 272 ? 15.850 37.184 -33.648 1.00 81.50 272 ASP A C 1
ATOM 2100 O O . ASP A 1 272 ? 15.668 38.239 -33.032 1.00 81.50 272 ASP A O 1
ATOM 2104 N N . ALA A 1 273 ? 14.840 36.490 -34.190 1.00 82.69 273 ALA A N 1
ATOM 2105 C CA . ALA A 1 273 ? 13.425 36.862 -34.121 1.00 82.69 273 ALA A CA 1
ATOM 2106 C C . ALA A 1 273 ? 12.748 36.498 -32.781 1.00 82.69 273 ALA A C 1
ATOM 2108 O O . ALA A 1 273 ? 11.614 36.907 -32.544 1.00 82.69 273 ALA A O 1
ATOM 2109 N N . GLY A 1 274 ? 13.423 35.753 -31.898 1.00 86.31 274 GLY A N 1
ATOM 2110 C CA . GLY A 1 274 ? 12.882 35.277 -30.620 1.00 86.31 274 GLY A CA 1
ATOM 2111 C C . GLY A 1 274 ? 12.937 33.756 -30.469 1.00 86.31 274 GLY A C 1
ATOM 2112 O O . GLY A 1 274 ? 13.603 33.060 -31.244 1.00 86.31 274 GLY A O 1
ATOM 2113 N N . SER A 1 275 ? 12.240 33.244 -29.451 1.00 87.50 275 SER A N 1
ATOM 2114 C CA . SER A 1 275 ? 12.295 31.831 -29.056 1.00 87.50 275 SER A CA 1
ATOM 2115 C C . SER A 1 275 ? 10.960 31.098 -29.239 1.00 87.50 275 SER A C 1
ATOM 2117 O O . SER A 1 275 ? 9.885 31.649 -28.984 1.00 87.50 275 SER A O 1
ATOM 2119 N N . VAL A 1 276 ? 11.030 29.822 -29.622 1.00 91.38 276 VAL A N 1
ATOM 2120 C CA . VAL A 1 276 ? 9.887 28.903 -29.740 1.00 91.38 276 VAL A CA 1
ATOM 2121 C C . VAL A 1 276 ? 10.216 27.582 -29.045 1.00 91.38 276 VAL A C 1
ATOM 2123 O O . VAL A 1 276 ? 11.309 27.044 -29.208 1.00 91.38 276 VAL A O 1
ATOM 2126 N N . MET A 1 277 ? 9.256 27.025 -28.305 1.00 92.25 277 MET A N 1
ATOM 2127 C CA . MET A 1 277 ? 9.317 25.640 -27.831 1.00 92.25 277 MET A CA 1
ATOM 2128 C C . MET A 1 277 ? 8.291 24.786 -28.579 1.00 92.25 277 MET A C 1
ATOM 2130 O O . MET A 1 277 ? 7.096 25.091 -28.578 1.00 92.25 277 MET A O 1
ATOM 2134 N N . VAL A 1 278 ? 8.762 23.702 -29.192 1.00 95.31 278 VAL A N 1
ATOM 2135 C CA . VAL A 1 278 ? 7.930 22.671 -29.822 1.00 95.31 278 VAL A CA 1
ATOM 2136 C C . VAL A 1 278 ? 7.659 21.574 -28.807 1.00 95.31 278 VAL A C 1
ATOM 2138 O O . VAL A 1 278 ? 8.603 20.975 -28.293 1.00 95.31 278 VAL A O 1
ATOM 2141 N N . ILE A 1 279 ? 6.382 21.284 -28.567 1.00 94.69 279 ILE A N 1
ATOM 2142 C CA . ILE A 1 279 ? 5.920 20.120 -27.813 1.00 94.69 279 ILE A CA 1
ATOM 2143 C C . ILE A 1 279 ? 5.132 19.216 -28.780 1.00 94.69 279 ILE A C 1
ATOM 2145 O O . ILE A 1 279 ? 4.039 19.592 -29.217 1.00 94.69 279 ILE A O 1
ATOM 2149 N N . PRO A 1 280 ? 5.652 18.037 -29.164 1.00 95.19 280 PRO A N 1
ATOM 2150 C CA . PRO A 1 280 ? 4.888 17.078 -29.950 1.00 95.19 280 PRO A CA 1
ATOM 2151 C C . PRO A 1 280 ? 3.739 16.522 -29.102 1.00 95.19 280 PRO A C 1
ATOM 2153 O O . PRO A 1 280 ? 3.875 16.339 -27.891 1.00 95.19 280 PRO A O 1
ATOM 2156 N N . ARG A 1 281 ? 2.590 16.278 -29.735 1.00 94.00 281 ARG A N 1
ATOM 2157 C CA . ARG A 1 281 ? 1.354 15.834 -29.076 1.00 94.00 281 ARG A CA 1
ATOM 2158 C C . ARG A 1 281 ? 0.783 14.574 -29.723 1.00 94.00 281 ARG A C 1
ATOM 2160 O O . ARG A 1 281 ? 1.272 14.114 -30.757 1.00 94.00 281 ARG A O 1
ATOM 2167 N N . GLU A 1 282 ? -0.184 13.971 -29.047 1.00 93.31 282 GLU A N 1
ATOM 2168 C CA . GLU A 1 282 ? -0.791 12.679 -29.364 1.00 93.31 282 GLU A CA 1
ATOM 2169 C C . GLU A 1 282 ? -1.472 12.616 -30.744 1.00 93.31 282 GLU A C 1
ATOM 2171 O O . GLU A 1 282 ? -1.663 13.626 -31.432 1.00 93.31 282 GLU A O 1
ATOM 2176 N N . GLN A 1 283 ? -1.863 11.402 -31.139 1.00 93.12 283 GLN A N 1
ATOM 2177 C CA . GLN A 1 283 ? -2.761 11.196 -32.271 1.00 93.12 283 GLN A CA 1
ATOM 2178 C C . GLN A 1 283 ? -4.207 11.489 -31.846 1.00 93.12 283 GLN A C 1
ATOM 2180 O O . GLN A 1 283 ? -4.669 11.006 -30.810 1.00 93.12 283 GLN A O 1
ATOM 2185 N N . ILE A 1 284 ? -4.932 12.262 -32.652 1.00 89.12 284 ILE A N 1
ATOM 2186 C CA . ILE A 1 284 ? -6.368 12.515 -32.468 1.00 89.12 284 ILE A CA 1
ATOM 2187 C C . ILE A 1 284 ? -7.212 11.548 -33.310 1.00 89.12 284 ILE A C 1
ATOM 2189 O O . ILE A 1 284 ? -6.718 10.882 -34.217 1.00 89.12 284 ILE A O 1
ATOM 2193 N N . ALA A 1 285 ? -8.516 11.473 -33.027 1.00 86.38 285 ALA A N 1
ATOM 2194 C CA . ALA A 1 285 ? -9.433 10.486 -33.614 1.00 86.38 285 ALA A CA 1
ATOM 2195 C C . ALA A 1 285 ? -9.599 10.557 -35.152 1.00 86.38 285 ALA A C 1
ATOM 2197 O O . ALA A 1 285 ? -10.196 9.660 -35.743 1.00 86.38 285 ALA A O 1
ATOM 2198 N N . THR A 1 286 ? -9.075 11.596 -35.810 1.00 87.88 286 THR A N 1
ATOM 2199 C CA . THR A 1 286 ? -8.984 11.705 -37.278 1.00 87.88 286 THR A CA 1
ATOM 2200 C C . THR A 1 286 ? -7.807 10.924 -37.876 1.00 87.88 286 THR A C 1
ATOM 2202 O O . THR A 1 286 ? -7.732 10.782 -39.094 1.00 87.88 286 THR A O 1
ATOM 2205 N N . GLY A 1 287 ? -6.879 10.435 -37.045 1.00 89.25 287 GLY A N 1
ATOM 2206 C CA . GLY A 1 287 ? -5.600 9.853 -37.460 1.00 89.25 287 GLY A CA 1
ATOM 2207 C C . GLY A 1 287 ? -4.468 10.878 -37.613 1.00 89.25 287 GLY A C 1
ATOM 2208 O O . GLY A 1 287 ? -3.320 10.482 -37.812 1.00 89.25 287 GLY A O 1
ATOM 2209 N N . GLU A 1 288 ? -4.757 12.175 -37.489 1.00 93.06 288 GLU A N 1
ATOM 2210 C CA . GLU A 1 288 ? -3.745 13.237 -37.477 1.00 93.06 288 GLU A CA 1
ATOM 2211 C C . GLU A 1 288 ? -3.003 13.303 -36.134 1.00 93.06 288 GLU A C 1
ATOM 2213 O O . GLU A 1 288 ? -3.529 12.897 -35.097 1.00 93.06 288 GLU A O 1
ATOM 2218 N N . TYR A 1 289 ? -1.793 13.865 -36.145 1.00 93.38 289 TYR A N 1
ATOM 2219 C CA . TYR A 1 289 ? -1.010 14.134 -34.938 1.00 93.38 289 TYR A CA 1
ATOM 2220 C C . TYR A 1 289 ? -0.994 15.631 -34.635 1.00 93.38 289 TYR A C 1
ATOM 2222 O O . TYR A 1 289 ? -0.671 16.440 -35.509 1.00 93.38 289 TYR A O 1
ATOM 2230 N N . LEU A 1 290 ? -1.285 15.994 -33.388 1.00 94.50 290 LEU A N 1
ATOM 2231 C CA . LEU A 1 290 ? -1.170 17.376 -32.929 1.00 94.50 290 LEU A CA 1
ATOM 2232 C C . LEU A 1 290 ? 0.293 17.751 -32.649 1.00 94.50 290 LEU A C 1
ATOM 2234 O O . LEU A 1 290 ? 1.115 16.912 -32.267 1.00 94.50 290 LEU A O 1
ATOM 2238 N N . THR A 1 291 ? 0.588 19.042 -32.745 1.00 95.25 291 THR A N 1
ATOM 2239 C CA . THR A 1 291 ? 1.772 19.686 -32.170 1.00 95.25 291 THR A CA 1
ATOM 2240 C C . THR A 1 291 ? 1.315 20.929 -31.409 1.00 95.25 291 THR A C 1
ATOM 2242 O O . THR A 1 291 ? 0.481 21.693 -31.898 1.00 95.25 291 THR A O 1
ATOM 2245 N N . ARG A 1 292 ? 1.871 21.138 -30.213 1.00 95.19 292 ARG A N 1
ATOM 2246 C CA . ARG A 1 292 ? 1.743 22.376 -29.443 1.00 95.19 292 ARG A CA 1
ATOM 2247 C C . ARG A 1 292 ? 2.988 23.233 -29.667 1.00 95.19 292 ARG A C 1
ATOM 2249 O O . ARG A 1 292 ? 4.111 22.758 -29.497 1.00 95.19 292 ARG A O 1
ATOM 2256 N N . LEU A 1 293 ? 2.798 24.499 -30.026 1.00 94.06 293 LEU A N 1
ATOM 2257 C CA . LEU A 1 293 ? 3.867 25.502 -30.034 1.00 94.06 293 LEU A CA 1
ATOM 2258 C C . LEU A 1 293 ? 3.675 26.482 -28.881 1.00 94.06 293 LEU A C 1
ATOM 2260 O O . LEU A 1 293 ? 2.579 27.009 -28.707 1.00 94.06 293 LEU A O 1
ATOM 2264 N N . TYR A 1 294 ? 4.758 26.776 -28.164 1.00 91.38 294 TYR A N 1
ATOM 2265 C CA . TYR A 1 294 ? 4.883 27.948 -27.299 1.00 91.38 294 TYR A CA 1
ATOM 2266 C C . TYR A 1 294 ? 5.763 28.980 -28.008 1.00 91.38 294 TYR A C 1
ATOM 2268 O O . TYR A 1 294 ? 6.911 28.681 -28.332 1.00 91.38 294 TYR A O 1
ATOM 2276 N N . VAL A 1 295 ? 5.245 30.184 -28.246 1.00 90.50 295 VAL A N 1
ATOM 2277 C CA . VAL A 1 295 ? 5.911 31.238 -29.032 1.00 90.50 295 VAL A CA 1
ATOM 2278 C C . VAL A 1 295 ? 6.127 32.472 -28.159 1.00 90.50 295 VAL A C 1
ATOM 2280 O O . VAL A 1 295 ? 5.169 32.990 -27.579 1.00 90.50 295 VAL A O 1
ATOM 2283 N N . GLN A 1 296 ? 7.367 32.950 -28.060 1.00 86.50 296 GLN A N 1
ATOM 2284 C CA . GLN A 1 296 ? 7.692 34.191 -27.356 1.00 86.50 296 GLN A CA 1
ATOM 2285 C C . GLN A 1 296 ? 7.070 35.387 -28.096 1.00 86.50 296 GLN A C 1
ATOM 2287 O O . GLN A 1 296 ? 7.246 35.531 -29.304 1.00 86.50 296 GLN A O 1
ATOM 2292 N N . VAL A 1 297 ? 6.339 36.247 -27.384 1.00 79.62 297 VAL A N 1
ATOM 2293 C CA . VAL A 1 297 ? 5.812 37.506 -27.936 1.00 79.62 297 VAL A CA 1
ATOM 2294 C C . VAL A 1 297 ? 6.855 38.605 -27.731 1.00 79.62 297 VAL A C 1
ATOM 2296 O O . VAL A 1 297 ? 7.399 38.736 -26.633 1.00 79.62 297 VAL A O 1
ATOM 2299 N N . ALA A 1 298 ? 7.130 39.393 -28.773 1.00 66.50 298 ALA A N 1
ATOM 2300 C CA . ALA A 1 298 ? 8.058 40.519 -28.693 1.00 66.50 298 ALA A CA 1
ATOM 2301 C C . ALA A 1 298 ? 7.551 41.605 -27.723 1.00 66.50 298 ALA A C 1
ATOM 2303 O O . ALA A 1 298 ? 6.350 41.855 -27.616 1.00 66.50 298 ALA A O 1
ATOM 2304 N N . GLU A 1 299 ? 8.467 42.266 -27.013 1.00 56.88 299 GLU A N 1
ATOM 2305 C CA . GLU A 1 299 ? 8.104 43.237 -25.966 1.00 56.88 299 GLU A CA 1
ATOM 2306 C C . GLU A 1 299 ? 7.515 44.537 -26.544 1.00 56.88 299 GLU A C 1
ATOM 2308 O O . GLU A 1 299 ? 6.625 45.143 -25.940 1.00 56.88 299 GLU A O 1
ATOM 2313 N N . GLU A 1 300 ? 7.946 44.911 -27.753 1.00 52.00 300 GLU A N 1
ATOM 2314 C CA . GLU A 1 300 ? 7.411 46.023 -28.545 1.00 52.00 300 GLU A CA 1
ATOM 2315 C C . GLU A 1 300 ? 6.222 45.576 -29.413 1.00 52.00 300 GLU A C 1
ATOM 2317 O O . GLU A 1 300 ? 6.316 45.420 -30.630 1.00 52.00 300 GLU A O 1
ATOM 2322 N N . VAL A 1 301 ? 5.059 45.404 -28.783 1.00 49.38 301 VAL A N 1
ATOM 2323 C CA . VAL A 1 301 ? 3.779 45.485 -29.504 1.00 49.38 301 VAL A CA 1
ATOM 2324 C C . VAL A 1 301 ? 3.444 46.967 -29.669 1.00 49.38 301 VAL A C 1
ATOM 2326 O O . VAL A 1 301 ? 3.233 47.646 -28.664 1.00 49.38 301 VAL A O 1
ATOM 2329 N N . ASP A 1 302 ? 3.395 47.473 -30.906 1.00 42.56 302 ASP A N 1
ATOM 2330 C CA . ASP A 1 302 ? 3.173 48.901 -31.183 1.00 42.56 302 ASP A CA 1
ATOM 2331 C C . ASP A 1 302 ? 1.817 49.395 -30.642 1.00 42.56 302 ASP A C 1
ATOM 2333 O O . ASP A 1 302 ? 0.758 49.193 -31.239 1.00 42.56 302 ASP A O 1
ATOM 2337 N N . THR A 1 303 ? 1.849 50.067 -29.488 1.00 45.75 303 THR A N 1
ATOM 2338 C CA . THR A 1 303 ? 0.700 50.771 -28.912 1.00 45.75 303 THR A CA 1
ATOM 2339 C C . THR A 1 303 ? 0.736 52.253 -29.282 1.00 45.75 303 THR A C 1
ATOM 2341 O O . THR A 1 303 ? 0.779 53.119 -28.403 1.00 45.75 303 THR A O 1
ATOM 2344 N N . SER A 1 304 ? 0.717 52.546 -30.582 1.00 37.41 304 SER A N 1
ATOM 2345 C CA . SER A 1 304 ? 0.709 53.892 -31.165 1.00 37.41 304 SER A CA 1
ATOM 2346 C C . SER A 1 304 ? -0.575 54.683 -30.845 1.00 37.41 304 SER A C 1
ATOM 2348 O O . SER A 1 304 ? -1.432 54.918 -31.694 1.00 37.41 304 SER A O 1
ATOM 2350 N N . GLY A 1 305 ? -0.701 55.140 -29.591 1.00 48.25 305 GLY A N 1
ATOM 2351 C CA . GLY A 1 305 ? -1.723 56.104 -29.170 1.00 48.25 305 GLY A CA 1
ATOM 2352 C C . GLY A 1 305 ? -2.345 55.882 -27.788 1.00 48.25 305 GLY A C 1
ATOM 2353 O O . GLY A 1 305 ? -3.538 55.600 -27.702 1.00 48.25 305 GLY A O 1
ATOM 2354 N N . ASP A 1 306 ? -1.585 56.081 -26.705 1.00 37.47 306 ASP A N 1
ATOM 2355 C CA . ASP A 1 306 ? -2.125 56.613 -25.439 1.00 37.47 306 ASP A CA 1
ATOM 2356 C C . ASP A 1 306 ? -1.001 57.148 -24.527 1.00 37.47 306 ASP A C 1
ATOM 2358 O O . ASP A 1 306 ? 0.116 56.637 -24.560 1.00 37.47 306 ASP A O 1
ATOM 2362 N N . THR A 1 307 ? -1.295 58.134 -23.674 1.00 43.53 307 THR A N 1
ATOM 2363 C CA . THR A 1 307 ? -0.344 58.705 -22.689 1.00 43.53 307 THR A CA 1
ATOM 2364 C C . THR A 1 307 ? -0.757 58.423 -21.236 1.00 43.53 307 THR A C 1
ATOM 2366 O O . THR A 1 307 ? -0.411 59.170 -20.321 1.00 43.53 307 THR A O 1
ATOM 2369 N N . GLY A 1 308 ? -1.545 57.366 -21.012 1.00 46.59 308 GLY A N 1
ATOM 2370 C CA . GLY A 1 308 ? -2.058 56.972 -19.695 1.00 46.59 308 GLY A CA 1
ATOM 2371 C C . GLY A 1 308 ? -1.027 56.259 -18.808 1.00 46.59 308 GLY A C 1
ATOM 2372 O O . GLY A 1 308 ? -0.438 55.257 -19.202 1.00 46.59 308 GLY A O 1
ATOM 2373 N N . THR A 1 309 ? -0.866 56.726 -17.569 1.00 42.91 309 THR A N 1
ATOM 2374 C CA . THR A 1 309 ? 0.159 56.280 -16.602 1.00 42.91 309 THR A CA 1
ATOM 2375 C C . THR A 1 309 ? -0.165 54.990 -15.823 1.00 42.91 309 THR A C 1
ATOM 2377 O O . THR A 1 309 ? 0.541 54.657 -14.872 1.00 42.91 309 THR A O 1
ATOM 2380 N N . ASP A 1 310 ? -1.212 54.243 -16.189 1.00 49.88 310 ASP A N 1
ATOM 2381 C CA . ASP A 1 310 ? -1.695 53.078 -15.426 1.00 49.88 310 ASP A CA 1
ATOM 2382 C C . ASP A 1 310 ? -1.275 51.736 -16.064 1.00 49.88 310 ASP A C 1
ATOM 2384 O O . ASP A 1 310 ? -1.898 51.252 -17.019 1.00 49.88 310 ASP A O 1
ATOM 2388 N N . LYS A 1 311 ? -0.223 51.106 -15.508 1.00 50.53 311 LYS A N 1
ATOM 2389 C CA . LYS A 1 311 ? 0.407 49.884 -16.058 1.00 50.53 311 LYS A CA 1
ATOM 2390 C C . LYS A 1 311 ? -0.602 48.742 -16.284 1.00 50.53 311 LYS A C 1
ATOM 2392 O O . LYS A 1 311 ? -0.553 48.073 -17.315 1.00 50.53 311 LYS A O 1
ATOM 2397 N N . LYS A 1 312 ? -1.603 48.585 -15.402 1.00 49.22 312 LYS A N 1
ATOM 2398 C CA . LYS A 1 312 ? -2.641 47.536 -15.523 1.00 49.22 312 LYS A CA 1
ATOM 2399 C C . LYS A 1 312 ? -3.523 47.695 -16.767 1.00 49.22 312 LYS A C 1
ATOM 2401 O O . LYS A 1 312 ? -4.034 46.696 -17.282 1.00 49.22 312 LYS A O 1
ATOM 2406 N N . SER A 1 313 ? -3.713 48.927 -17.244 1.00 48.75 313 SER A N 1
ATOM 2407 C CA . SER A 1 313 ? -4.461 49.220 -18.471 1.00 48.75 313 SER A CA 1
ATOM 2408 C C . SER A 1 313 ? -3.664 48.803 -19.710 1.00 48.75 313 SER A C 1
ATOM 2410 O O . SER A 1 313 ? -4.182 48.082 -20.569 1.00 48.75 313 SER A O 1
ATOM 2412 N N . ALA A 1 314 ? -2.373 49.157 -19.750 1.00 52.75 314 ALA A N 1
ATOM 2413 C CA . ALA A 1 314 ? -1.457 48.781 -20.825 1.00 52.75 314 ALA A CA 1
ATOM 2414 C C . ALA A 1 314 ? -1.352 47.254 -20.975 1.00 52.75 314 ALA A C 1
ATOM 2416 O O . ALA A 1 314 ? -1.552 46.736 -22.071 1.00 52.75 314 ALA A O 1
ATOM 2417 N N . ASP A 1 315 ? -1.164 46.507 -19.883 1.00 54.50 315 ASP A N 1
ATOM 2418 C CA . ASP A 1 315 ? -1.098 45.035 -19.915 1.00 54.50 315 ASP A CA 1
ATOM 2419 C C . ASP A 1 315 ? -2.377 44.396 -20.477 1.00 54.50 315 ASP A C 1
ATOM 2421 O O . ASP A 1 315 ? -2.347 43.349 -21.127 1.00 54.50 315 ASP A O 1
ATOM 2425 N N . LYS A 1 316 ? -3.542 45.002 -20.206 1.00 56.47 316 LYS A N 1
ATOM 2426 C CA . LYS A 1 316 ? -4.832 44.523 -20.716 1.00 56.47 316 LYS A CA 1
ATOM 2427 C C . LYS A 1 316 ? -5.001 44.828 -22.209 1.00 56.47 316 LYS A C 1
ATOM 2429 O O . LYS A 1 316 ? -5.538 43.971 -22.905 1.00 56.47 316 LYS A O 1
ATOM 2434 N N . LYS A 1 317 ? -4.505 45.973 -22.701 1.00 56.91 317 LYS A N 1
ATOM 2435 C CA . LYS A 1 317 ? -4.409 46.263 -24.145 1.00 56.91 317 LYS A CA 1
ATOM 2436 C C . LYS A 1 317 ? -3.417 45.304 -24.834 1.00 56.91 317 LYS A C 1
ATOM 2438 O O . LYS A 1 317 ? -3.812 44.647 -25.789 1.00 56.91 317 LYS A O 1
ATOM 2443 N N . ARG A 1 318 ? -2.195 45.126 -24.299 1.00 62.34 318 ARG A N 1
ATOM 2444 C CA . ARG A 1 318 ? -1.151 44.223 -24.842 1.00 62.34 318 ARG A CA 1
ATOM 2445 C C . ARG A 1 318 ? -1.654 42.783 -25.025 1.00 62.34 318 ARG A C 1
ATOM 2447 O O . ARG A 1 318 ? -1.570 42.242 -26.122 1.00 62.34 318 ARG A O 1
ATOM 2454 N N . ARG A 1 319 ? -2.286 42.189 -24.001 1.00 61.34 319 ARG A N 1
ATOM 2455 C CA . ARG A 1 319 ? -2.895 40.840 -24.104 1.00 61.34 319 ARG A CA 1
ATOM 2456 C C . ARG A 1 319 ? -4.047 40.741 -25.115 1.00 61.34 319 ARG A C 1
ATOM 2458 O O . ARG A 1 319 ? -4.334 39.643 -25.568 1.00 61.34 319 ARG A O 1
ATOM 2465 N N . GLY A 1 320 ? -4.707 41.851 -25.453 1.00 62.22 320 GLY A N 1
ATOM 2466 C CA . GLY A 1 320 ? -5.759 41.899 -26.476 1.00 62.22 320 GLY A CA 1
ATOM 2467 C C . GLY A 1 320 ? -5.245 42.058 -27.912 1.00 62.22 320 GLY A C 1
ATOM 2468 O O . GLY A 1 320 ? -6.028 41.891 -28.841 1.00 62.22 320 GLY A O 1
ATOM 2469 N N . ALA A 1 321 ? -3.959 42.375 -28.098 1.00 65.88 321 ALA A N 1
ATOM 2470 C CA . ALA A 1 321 ? -3.326 42.516 -29.410 1.00 65.88 321 ALA A CA 1
ATOM 2471 C C . ALA A 1 321 ? -2.695 41.206 -29.925 1.00 65.88 321 ALA A C 1
ATOM 2473 O O . ALA A 1 321 ? -2.505 41.047 -31.130 1.00 65.88 321 ALA A O 1
ATOM 2474 N N . VAL A 1 322 ? -2.398 40.251 -29.035 1.00 78.81 322 VAL A N 1
ATOM 2475 C CA . VAL A 1 322 ? -1.891 38.926 -29.423 1.00 78.81 322 VAL A CA 1
ATOM 2476 C C . VAL A 1 322 ? -3.023 38.120 -30.061 1.00 78.81 322 VAL A C 1
ATOM 2478 O O . VAL A 1 322 ? -3.990 37.748 -29.398 1.00 78.81 322 VAL A O 1
ATOM 2481 N N . THR A 1 323 ? -2.891 37.843 -31.356 1.00 88.38 323 THR A N 1
ATOM 2482 C CA . THR A 1 323 ? -3.833 37.039 -32.146 1.00 88.38 323 THR A CA 1
ATOM 2483 C C . THR A 1 323 ? -3.184 35.739 -32.611 1.00 88.38 323 THR A C 1
ATOM 2485 O O . THR A 1 323 ? -1.960 35.637 -32.670 1.00 88.38 323 THR A O 1
ATOM 2488 N N . LEU A 1 324 ? -4.001 34.757 -32.999 1.00 89.06 324 LEU A N 1
ATOM 2489 C CA . LEU A 1 324 ? -3.533 33.503 -33.597 1.00 89.06 324 LEU A CA 1
ATOM 2490 C C . LEU A 1 324 ? -2.589 33.731 -34.794 1.00 89.06 324 LEU A C 1
ATOM 2492 O O . LEU A 1 324 ? -1.541 33.098 -34.876 1.00 89.06 324 LEU A O 1
ATOM 2496 N N . GLU A 1 325 ? -2.923 34.664 -35.691 1.00 90.00 325 GLU A N 1
ATOM 2497 C CA . GLU A 1 325 ? -2.085 34.957 -36.860 1.00 90.00 325 GLU A CA 1
ATOM 2498 C C . GLU A 1 325 ? -0.757 35.615 -36.459 1.00 90.00 325 GLU A C 1
ATOM 2500 O O . GLU A 1 325 ? 0.281 35.265 -37.010 1.00 90.00 325 GLU A O 1
ATOM 2505 N N . TYR A 1 326 ? -0.751 36.488 -35.443 1.00 89.25 326 TYR A N 1
ATOM 2506 C CA . TYR A 1 326 ? 0.490 37.038 -34.886 1.00 89.25 326 TYR A CA 1
ATOM 2507 C C . TYR A 1 326 ? 1.385 35.938 -34.282 1.00 89.25 326 TYR A C 1
ATOM 2509 O O . TYR A 1 326 ? 2.593 35.936 -34.517 1.00 89.25 326 TYR A O 1
ATOM 2517 N N . ILE A 1 327 ? 0.804 34.970 -33.559 1.00 90.88 327 ILE A N 1
ATOM 2518 C CA . ILE A 1 327 ? 1.537 33.813 -33.009 1.00 90.88 327 ILE A CA 1
ATOM 2519 C C . ILE A 1 327 ? 2.187 33.002 -34.140 1.00 90.88 327 ILE A C 1
ATOM 2521 O O . ILE A 1 327 ? 3.366 32.657 -34.048 1.00 90.88 327 ILE A O 1
ATOM 2525 N N . PHE A 1 328 ? 1.455 32.733 -35.225 1.00 92.69 328 PHE A N 1
ATOM 2526 C CA . PHE A 1 328 ? 2.009 32.022 -36.378 1.00 92.69 328 PHE A CA 1
ATOM 2527 C C . PHE A 1 328 ? 3.036 32.838 -37.162 1.00 92.69 328 PHE A C 1
ATOM 2529 O O . PHE A 1 328 ? 4.013 32.262 -37.631 1.00 92.69 328 PHE A O 1
ATOM 2536 N N . GLU A 1 329 ? 2.867 34.151 -37.291 1.00 91.44 329 GLU A N 1
ATOM 2537 C CA . GLU A 1 329 ? 3.827 35.001 -37.992 1.00 91.44 329 GLU A CA 1
ATOM 2538 C C . GLU A 1 329 ? 5.162 35.092 -37.239 1.00 91.44 329 GLU A C 1
ATOM 2540 O O . GLU A 1 329 ? 6.218 34.906 -37.841 1.00 91.44 329 GLU A O 1
ATOM 2545 N N . GLN A 1 330 ? 5.136 35.247 -35.911 1.00 90.81 330 GLN A N 1
ATOM 2546 C CA . GLN A 1 330 ? 6.348 35.132 -35.090 1.00 90.81 330 GLN A CA 1
ATOM 2547 C C . GLN A 1 330 ? 6.966 33.729 -35.181 1.00 90.81 330 GLN A C 1
ATOM 2549 O O . GLN A 1 330 ? 8.176 33.610 -35.369 1.00 90.81 330 GLN A O 1
ATOM 2554 N N . ALA A 1 331 ? 6.160 32.660 -35.164 1.00 93.12 331 ALA A N 1
ATOM 2555 C CA . ALA A 1 331 ? 6.678 31.306 -35.363 1.00 93.12 331 ALA A CA 1
ATOM 2556 C C . ALA A 1 331 ? 7.386 31.144 -36.724 1.00 93.12 331 ALA A C 1
ATOM 2558 O O . ALA A 1 331 ? 8.502 30.635 -36.762 1.00 93.12 331 ALA A O 1
ATOM 2559 N N . ARG A 1 332 ? 6.799 31.612 -37.836 1.00 94.56 332 ARG A N 1
ATOM 2560 C CA . ARG A 1 332 ? 7.419 31.550 -39.180 1.00 94.56 332 ARG A CA 1
ATOM 2561 C C . ARG A 1 332 ? 8.777 32.251 -39.233 1.00 94.56 332 ARG A C 1
ATOM 2563 O O . ARG A 1 332 ? 9.673 31.760 -39.915 1.00 94.56 332 ARG A O 1
ATOM 2570 N N . GLN A 1 333 ? 8.924 33.368 -38.522 1.00 91.44 333 GLN A N 1
ATOM 2571 C CA . GLN A 1 333 ? 10.180 34.115 -38.445 1.00 91.44 333 GLN A CA 1
ATOM 2572 C C . GLN A 1 333 ? 11.239 33.350 -37.631 1.00 91.44 333 GLN A C 1
ATOM 2574 O O . GLN A 1 333 ? 12.371 33.222 -38.090 1.00 91.44 333 GLN A O 1
ATOM 2579 N N . VAL A 1 334 ? 10.863 32.757 -36.490 1.00 91.81 334 VAL A N 1
ATOM 2580 C CA . VAL A 1 334 ? 11.770 31.944 -35.651 1.00 91.81 334 VAL A CA 1
ATOM 2581 C C . VAL A 1 334 ? 12.182 30.626 -36.324 1.00 91.81 334 VAL A C 1
ATOM 2583 O O . VAL A 1 334 ? 13.323 30.193 -36.189 1.00 91.81 334 VAL A O 1
ATOM 2586 N N . PHE A 1 335 ? 11.281 29.990 -37.078 1.00 93.69 335 PHE A N 1
ATOM 2587 C CA . PHE A 1 335 ? 11.553 28.731 -37.784 1.00 93.69 335 PHE A CA 1
ATOM 2588 C C . PHE A 1 335 ? 12.392 28.888 -39.066 1.00 93.69 335 PHE A C 1
ATOM 2590 O O . PHE A 1 335 ? 12.760 27.874 -39.659 1.00 93.69 335 PHE A O 1
ATOM 2597 N N . ALA A 1 336 ? 12.702 30.103 -39.531 1.00 90.75 336 ALA A N 1
ATOM 2598 C CA . ALA A 1 336 ? 13.386 30.312 -40.809 1.00 90.75 336 ALA A CA 1
ATOM 2599 C C . ALA A 1 336 ? 14.748 29.569 -40.885 1.00 90.75 336 ALA A C 1
ATOM 2601 O O . ALA A 1 336 ? 15.539 29.632 -39.941 1.00 90.75 336 ALA A O 1
ATOM 2602 N N . PRO A 1 337 ? 15.069 28.864 -41.993 1.00 90.62 337 PRO A N 1
ATOM 2603 C CA . PRO A 1 337 ? 14.388 28.842 -43.296 1.00 90.62 337 PRO A CA 1
ATOM 2604 C C . PRO A 1 337 ? 13.275 27.780 -43.438 1.00 90.62 337 PRO A C 1
ATOM 2606 O O . PRO A 1 337 ? 12.769 27.562 -44.544 1.00 90.62 337 PRO A O 1
ATOM 2609 N N . TYR A 1 338 ? 12.902 27.084 -42.364 1.00 95.06 338 TYR A N 1
ATOM 2610 C CA . TYR A 1 338 ? 11.848 26.071 -42.386 1.00 95.06 338 TYR A CA 1
ATOM 2611 C C . TYR A 1 338 ? 10.456 26.720 -42.417 1.00 95.06 338 TYR A C 1
ATOM 2613 O O . TYR A 1 338 ? 10.197 27.753 -41.804 1.00 95.06 338 TYR A O 1
ATOM 2621 N N . LYS A 1 339 ? 9.532 26.104 -43.155 1.00 94.50 339 LYS A N 1
ATOM 2622 C CA . LYS A 1 339 ? 8.134 26.535 -43.260 1.00 94.50 339 LYS A CA 1
ATOM 2623 C C . LYS A 1 339 ? 7.335 25.929 -42.117 1.00 94.50 339 LYS A C 1
ATOM 2625 O O . LYS A 1 339 ? 7.467 24.734 -41.876 1.00 94.50 339 LYS A O 1
ATOM 2630 N N . ILE A 1 340 ? 6.448 26.695 -41.491 1.00 95.38 340 ILE A N 1
ATOM 2631 C CA . ILE A 1 340 ? 5.458 26.187 -40.533 1.00 95.38 340 ILE A CA 1
ATOM 2632 C C . ILE A 1 340 ? 4.083 26.787 -40.845 1.00 95.38 340 ILE A C 1
ATOM 2634 O O . ILE A 1 340 ? 3.946 28.000 -41.027 1.00 95.38 340 ILE A O 1
ATOM 2638 N N . LYS A 1 341 ? 3.063 25.933 -40.949 1.00 94.31 341 LYS A N 1
ATOM 2639 C CA . LYS A 1 341 ? 1.658 26.327 -41.114 1.00 94.31 341 LYS A CA 1
ATOM 2640 C C . LYS A 1 341 ? 0.721 25.263 -40.538 1.00 94.31 341 LYS A C 1
ATOM 2642 O O . LYS A 1 341 ? 1.132 24.133 -40.277 1.00 94.31 341 LYS A O 1
ATOM 2647 N N . ILE A 1 342 ? -0.547 25.628 -40.383 1.00 95.00 342 ILE A N 1
ATOM 2648 C CA . ILE A 1 342 ? -1.636 24.681 -40.123 1.00 95.00 342 ILE A CA 1
ATOM 2649 C C . ILE A 1 342 ? -1.840 23.814 -41.380 1.00 95.00 342 ILE A C 1
ATOM 2651 O O . ILE A 1 342 ? -1.731 24.306 -42.512 1.00 95.00 342 ILE A O 1
ATOM 2655 N N . LYS A 1 343 ? -2.095 22.516 -41.193 1.00 94.62 343 LYS A N 1
ATOM 2656 C CA . LYS A 1 343 ? -2.370 21.577 -42.286 1.00 94.62 343 LYS A CA 1
ATOM 2657 C C . LYS A 1 343 ? -3.684 21.936 -42.983 1.00 94.62 343 LYS A C 1
ATOM 2659 O O . LYS A 1 343 ? -4.688 22.238 -42.340 1.00 94.62 343 LYS A O 1
ATOM 2664 N N . GLU A 1 344 ? -3.683 21.900 -44.312 1.00 92.00 344 GLU A N 1
ATOM 2665 C CA . GLU A 1 344 ? -4.873 22.210 -45.108 1.00 92.00 344 GLU A CA 1
ATOM 2666 C C . GLU A 1 344 ? -6.002 21.208 -44.810 1.00 92.00 344 GLU A C 1
ATOM 2668 O O . GLU A 1 344 ? -5.763 20.003 -44.740 1.00 92.00 344 GLU A O 1
ATOM 2673 N N . GLY A 1 345 ? -7.219 21.713 -44.587 1.00 86.75 345 GLY A N 1
ATOM 2674 C CA . GLY A 1 345 ? -8.355 20.909 -44.121 1.00 86.75 345 GLY A CA 1
ATOM 2675 C C . GLY A 1 345 ? -8.408 20.667 -42.605 1.00 86.75 345 GLY A C 1
ATOM 2676 O O . GLY A 1 345 ? -9.258 19.899 -42.162 1.00 86.75 345 GLY A O 1
ATOM 2677 N N . THR A 1 346 ? -7.545 21.313 -41.810 1.00 90.44 346 THR A N 1
ATOM 2678 C CA . THR A 1 346 ? -7.592 21.288 -40.335 1.00 90.44 346 THR A CA 1
ATOM 2679 C C . THR A 1 346 ? -7.729 22.697 -39.752 1.00 90.44 346 THR A C 1
ATOM 2681 O O . THR A 1 346 ? -7.358 23.681 -40.392 1.00 90.44 346 THR A O 1
ATOM 2684 N N . GLU A 1 347 ? -8.255 22.786 -38.532 1.00 87.62 347 GLU A N 1
ATOM 2685 C CA . GLU A 1 347 ? -8.325 24.008 -37.722 1.00 87.62 347 GLU A CA 1
ATOM 2686 C C . GLU A 1 347 ? -7.458 23.827 -36.454 1.00 87.62 347 GLU A C 1
ATOM 2688 O O . GLU A 1 347 ? -7.108 22.692 -36.122 1.00 87.62 347 GLU A O 1
ATOM 2693 N N . PRO A 1 348 ? -7.061 24.902 -35.748 1.00 88.75 348 PRO A N 1
ATOM 2694 C CA . PRO A 1 348 ? -6.364 24.774 -34.472 1.00 88.75 348 PRO A CA 1
ATOM 2695 C C . PRO A 1 348 ? -7.344 24.452 -33.334 1.00 88.75 348 PRO A C 1
ATOM 2697 O O . PRO A 1 348 ? -8.223 25.259 -33.023 1.00 88.75 348 PRO A O 1
ATOM 2700 N N . ASP A 1 349 ? -7.150 23.304 -32.681 1.00 84.00 349 ASP A N 1
ATOM 2701 C CA . ASP A 1 349 ? -7.962 22.795 -31.564 1.00 84.00 349 ASP A CA 1
ATOM 2702 C C . ASP A 1 349 ? -8.056 23.791 -30.395 1.00 84.00 349 ASP A C 1
ATOM 2704 O O . ASP A 1 349 ? -9.099 23.925 -29.745 1.00 84.00 349 ASP A O 1
ATOM 2708 N N . TRP A 1 350 ? -6.955 24.492 -30.103 1.00 88.00 350 TRP A N 1
ATOM 2709 C CA . TRP A 1 350 ? -6.885 25.489 -29.037 1.00 88.00 350 TRP A CA 1
ATOM 2710 C C . TRP A 1 350 ? -5.762 26.503 -29.273 1.00 88.00 350 TRP A C 1
ATOM 2712 O O . TRP A 1 350 ? -4.710 26.179 -29.824 1.00 88.00 350 TRP A O 1
ATOM 2722 N N . TRP A 1 351 ? -5.955 27.736 -28.800 1.00 89.88 351 TRP A N 1
ATOM 2723 C CA . TRP A 1 351 ? -4.877 28.712 -28.655 1.00 89.88 351 TRP A CA 1
ATOM 2724 C C . TRP A 1 351 ? -5.141 29.661 -27.479 1.00 89.88 351 TRP A C 1
ATOM 2726 O O . TRP A 1 351 ? -6.286 29.854 -27.057 1.00 89.88 351 TRP A O 1
ATOM 2736 N N . ALA A 1 352 ? -4.077 30.259 -26.944 1.00 86.06 352 ALA A N 1
ATOM 2737 C CA . ALA A 1 352 ? -4.149 31.269 -25.890 1.00 86.06 352 ALA A CA 1
ATOM 2738 C C . ALA A 1 352 ? -2.901 32.166 -25.873 1.00 86.06 352 ALA A C 1
ATOM 2740 O O . ALA A 1 352 ? -1.898 31.870 -26.517 1.00 86.06 352 ALA A O 1
ATOM 2741 N N . ALA A 1 353 ? -2.943 33.233 -25.074 1.00 83.12 353 ALA A N 1
ATOM 2742 C CA . ALA A 1 353 ? -1.764 33.995 -24.674 1.00 83.12 353 ALA A CA 1
ATOM 2743 C C . ALA A 1 353 ? -1.709 34.082 -23.141 1.00 83.12 353 ALA A C 1
ATOM 2745 O O . ALA A 1 353 ? -2.683 34.507 -22.511 1.00 83.12 353 ALA A O 1
ATOM 2746 N N . TYR A 1 354 ? -0.586 33.687 -22.536 1.00 73.62 354 TYR A N 1
ATOM 2747 C CA . TYR A 1 354 ? -0.356 33.796 -21.092 1.00 73.62 354 TYR A CA 1
ATOM 2748 C C . TYR A 1 354 ? 0.802 34.747 -20.778 1.00 73.62 354 TYR A C 1
ATOM 2750 O O . TYR A 1 354 ? 1.694 34.975 -21.590 1.00 73.62 354 TYR A O 1
ATOM 2758 N N . GLN A 1 355 ? 0.780 35.299 -19.567 1.00 73.06 355 GLN A N 1
ATOM 2759 C CA . GLN A 1 355 ? 1.868 36.086 -18.990 1.00 73.06 355 GLN A CA 1
ATOM 2760 C C . GLN A 1 355 ? 2.495 35.266 -17.861 1.00 73.06 355 GLN A C 1
ATOM 2762 O O . GLN A 1 355 ? 1.763 34.677 -17.063 1.00 73.06 355 GLN A O 1
ATOM 2767 N N . ILE A 1 356 ? 3.825 35.205 -17.801 1.00 66.19 356 ILE A N 1
ATOM 2768 C CA . ILE A 1 356 ? 4.531 34.389 -16.803 1.00 66.19 356 ILE A CA 1
ATOM 2769 C C . ILE A 1 356 ? 4.574 35.118 -15.454 1.00 66.19 356 ILE A C 1
ATOM 2771 O O . ILE A 1 356 ? 5.043 36.255 -15.370 1.00 66.19 356 ILE A O 1
ATOM 2775 N N . GLY A 1 357 ? 4.133 34.444 -14.390 1.00 70.94 357 GLY A N 1
ATOM 2776 C CA . GLY A 1 357 ? 4.299 34.911 -13.016 1.00 70.94 357 GLY A CA 1
ATOM 2777 C C . GLY A 1 357 ? 4.384 33.762 -12.017 1.00 70.94 357 GLY A C 1
ATOM 2778 O O . GLY A 1 357 ? 3.533 32.873 -12.009 1.00 70.94 357 GLY A O 1
ATOM 2779 N N . GLN A 1 358 ? 5.420 33.812 -11.187 1.00 82.38 358 GLN A N 1
ATOM 2780 C CA . GLN A 1 358 ? 5.768 32.836 -10.165 1.00 82.38 358 GLN A CA 1
ATOM 2781 C C . GLN A 1 358 ? 5.251 33.316 -8.809 1.00 82.38 358 GLN A C 1
ATOM 2783 O O . GLN A 1 358 ? 5.687 34.356 -8.316 1.00 82.38 358 GLN A O 1
ATOM 2788 N N . ARG A 1 359 ? 4.293 32.595 -8.218 1.00 87.50 359 ARG A N 1
ATOM 2789 C CA . ARG A 1 359 ? 3.636 32.990 -6.963 1.00 87.50 359 ARG A CA 1
ATOM 2790 C C . ARG A 1 359 ? 3.174 31.796 -6.137 1.00 87.50 359 ARG A C 1
ATOM 2792 O O . ARG A 1 359 ? 2.775 30.781 -6.701 1.00 87.50 359 ARG A O 1
ATOM 2799 N N . MET A 1 360 ? 3.126 31.947 -4.817 1.00 92.56 360 MET A N 1
ATOM 2800 C CA . MET A 1 360 ? 2.609 30.944 -3.881 1.00 92.56 360 MET A CA 1
ATOM 2801 C C . MET A 1 360 ? 1.866 31.570 -2.695 1.00 92.56 360 MET A C 1
ATOM 2803 O O . MET A 1 360 ? 2.108 32.712 -2.320 1.00 92.56 360 MET A O 1
ATOM 2807 N N . ALA A 1 361 ? 0.958 30.813 -2.083 1.00 93.75 361 ALA A N 1
ATOM 2808 C CA . ALA A 1 361 ? 0.378 31.144 -0.788 1.00 93.75 361 ALA A CA 1
ATOM 2809 C C . ALA A 1 361 ? 1.385 30.820 0.339 1.00 93.75 361 ALA A C 1
ATOM 2811 O O . ALA A 1 361 ? 2.057 29.787 0.269 1.00 93.75 361 ALA A O 1
ATOM 2812 N N . PRO A 1 362 ? 1.462 31.624 1.417 1.00 91.56 362 PRO A N 1
ATOM 2813 C CA . PRO A 1 362 ? 2.425 31.409 2.505 1.00 91.56 362 PRO A CA 1
ATOM 2814 C C . PRO A 1 362 ? 2.126 30.173 3.379 1.00 91.56 362 PRO A C 1
ATOM 2816 O O . PRO A 1 362 ? 2.989 29.716 4.126 1.00 91.56 362 PRO A O 1
ATOM 2819 N N . ARG A 1 363 ? 0.907 29.618 3.301 1.00 93.69 363 ARG A N 1
ATOM 2820 C CA . ARG A 1 363 ? 0.473 28.365 3.950 1.00 93.69 363 ARG A CA 1
ATOM 2821 C C . ARG A 1 363 ? -0.628 27.699 3.127 1.00 93.69 363 ARG A C 1
ATOM 2823 O O . ARG A 1 363 ? -1.422 28.403 2.505 1.00 93.69 363 ARG A O 1
ATOM 2830 N N . PHE A 1 364 ? -0.695 26.367 3.128 1.00 96.25 364 PHE A N 1
ATOM 2831 C CA . PHE A 1 364 ? -1.681 25.597 2.346 1.00 96.25 364 PHE A CA 1
ATOM 2832 C C . PHE A 1 364 ? -2.834 25.036 3.202 1.00 96.25 364 PHE A C 1
ATOM 2834 O O . PHE A 1 364 ? -3.742 24.389 2.681 1.00 96.25 364 PHE A O 1
ATOM 2841 N N . SER A 1 365 ? -2.820 25.308 4.507 1.00 95.44 365 SER A N 1
ATOM 2842 C CA . SER A 1 365 ? -3.832 24.916 5.490 1.00 95.44 365 SER A CA 1
ATOM 2843 C C . SER A 1 365 ? -4.349 26.123 6.288 1.00 95.44 365 SER A C 1
ATOM 2845 O O . SER A 1 365 ? -3.702 27.176 6.378 1.00 95.44 365 SER A O 1
ATOM 2847 N N . ALA A 1 366 ? -5.535 25.988 6.882 1.00 92.75 366 ALA A N 1
ATOM 2848 C CA . ALA A 1 366 ? -6.088 26.900 7.875 1.00 92.75 366 ALA A CA 1
ATOM 2849 C C . ALA A 1 366 ? -6.749 26.125 9.023 1.00 92.75 366 ALA A C 1
ATOM 2851 O O . ALA A 1 366 ? -7.429 25.114 8.812 1.00 92.75 366 ALA A O 1
ATOM 2852 N N . LYS A 1 367 ? -6.556 26.646 10.237 1.00 90.25 367 LYS A N 1
ATOM 2853 C CA . LYS A 1 367 ? -7.151 26.128 11.468 1.00 90.25 367 LYS A CA 1
ATOM 2854 C C . LYS A 1 367 ? -8.505 26.780 11.738 1.00 90.25 367 LYS A C 1
ATOM 2856 O O . LYS A 1 367 ? -8.672 27.973 11.485 1.00 90.25 367 LYS A O 1
ATOM 2861 N N . THR A 1 368 ? -9.446 25.997 12.249 1.00 87.56 368 THR A N 1
ATOM 2862 C CA . THR A 1 368 ? -10.707 26.479 12.831 1.00 87.56 368 THR A CA 1
ATOM 2863 C C . THR A 1 368 ? -10.497 26.967 14.274 1.00 87.56 368 THR A C 1
ATOM 2865 O O . THR A 1 368 ? -9.386 26.919 14.807 1.00 87.56 368 THR A O 1
ATOM 2868 N N . SER A 1 369 ? -11.552 27.489 14.898 1.00 83.50 369 SER A N 1
ATOM 2869 C CA . SER A 1 369 ? -11.603 27.958 16.298 1.00 83.50 369 SER A CA 1
ATOM 2870 C C . SER A 1 369 ? -11.173 26.894 17.320 1.00 83.50 369 SER A C 1
ATOM 2872 O O . SER A 1 369 ? -10.557 27.228 18.329 1.00 83.50 369 SER A O 1
ATOM 2874 N N . ASP A 1 370 ? -11.427 25.618 17.022 1.00 81.06 370 ASP A N 1
ATOM 2875 C CA . ASP A 1 370 ? -10.958 24.437 17.766 1.00 81.06 370 ASP A CA 1
ATOM 2876 C C . ASP A 1 370 ? -9.438 24.165 17.654 1.00 81.06 370 ASP A C 1
ATOM 2878 O O . ASP A 1 370 ? -8.918 23.254 18.299 1.00 81.06 370 ASP A O 1
ATOM 2882 N N . GLY A 1 371 ? -8.710 24.934 16.836 1.00 82.56 371 GLY A N 1
ATOM 2883 C CA . GLY A 1 371 ? -7.279 24.767 16.575 1.00 82.56 371 GLY A CA 1
ATOM 2884 C C . GLY A 1 371 ? -6.928 23.653 15.578 1.00 82.56 371 GLY A C 1
ATOM 2885 O O . GLY A 1 371 ? -5.749 23.491 15.245 1.00 82.56 371 GLY A O 1
ATOM 2886 N N . VAL A 1 372 ? -7.910 22.909 15.062 1.00 85.69 372 VAL A N 1
ATOM 2887 C CA . VAL A 1 372 ? -7.710 21.798 14.119 1.00 85.69 372 VAL A CA 1
ATOM 2888 C C . VAL A 1 372 ? -7.559 22.343 12.699 1.00 85.69 372 VAL A C 1
ATOM 2890 O O . VAL A 1 372 ? -8.300 23.230 12.285 1.00 85.69 372 VAL A O 1
ATOM 2893 N N . GLU A 1 373 ? -6.614 21.817 11.914 1.00 90.50 373 GLU A N 1
ATOM 2894 C CA . GLU A 1 373 ? -6.549 22.129 10.480 1.00 90.50 373 GLU A CA 1
ATOM 2895 C C . GLU A 1 373 ? -7.723 21.476 9.746 1.00 90.50 373 GLU A C 1
ATOM 2897 O O . GLU A 1 373 ? -7.777 20.249 9.649 1.00 90.50 373 GLU A O 1
ATOM 2902 N N . ARG A 1 374 ? -8.663 22.285 9.240 1.00 93.62 374 ARG A N 1
ATOM 2903 C CA . ARG A 1 374 ? -9.880 21.792 8.567 1.00 93.62 374 ARG A CA 1
ATOM 2904 C C . ARG A 1 374 ? -10.097 22.337 7.152 1.00 93.62 374 ARG A C 1
ATOM 2906 O O . ARG A 1 374 ? -10.810 21.706 6.371 1.00 93.62 374 ARG A O 1
ATOM 2913 N N . VAL A 1 375 ? -9.478 23.466 6.792 1.00 97.25 375 VAL A N 1
ATOM 2914 C CA . VAL A 1 375 ? -9.539 24.019 5.426 1.00 97.25 375 VAL A CA 1
ATOM 2915 C C . VAL A 1 375 ? -8.165 23.921 4.772 1.00 97.25 375 VAL A C 1
ATOM 2917 O O . VAL A 1 375 ? -7.176 24.372 5.347 1.00 97.25 375 VAL A O 1
ATOM 2920 N N . PHE A 1 376 ? -8.105 23.366 3.566 1.00 98.38 376 PHE A N 1
ATOM 2921 C CA . PHE A 1 376 ? -6.880 23.177 2.792 1.00 98.38 376 PHE A CA 1
ATOM 2922 C C . PHE A 1 376 ? -7.022 23.749 1.380 1.00 98.38 376 PHE A C 1
ATOM 2924 O O . PHE A 1 376 ? -8.127 23.998 0.895 1.00 98.38 376 PHE A O 1
ATOM 2931 N N . ILE A 1 377 ? -5.897 23.915 0.697 1.00 98.25 377 ILE A N 1
ATOM 2932 C CA . ILE A 1 377 ? -5.810 24.218 -0.735 1.00 98.25 377 ILE A CA 1
ATOM 2933 C C . ILE A 1 377 ? -4.772 23.294 -1.390 1.00 98.25 377 ILE A C 1
ATOM 2935 O O . ILE A 1 377 ? -3.881 22.791 -0.702 1.00 98.25 377 ILE A O 1
ATOM 2939 N N . VAL A 1 378 ? -4.902 23.043 -2.698 1.00 97.62 378 VAL A N 1
ATOM 2940 C CA . VAL A 1 378 ? -3.986 22.198 -3.494 1.00 97.62 378 VAL A CA 1
ATOM 2941 C C . VAL A 1 378 ? -3.744 22.770 -4.900 1.00 97.62 378 VAL A C 1
ATOM 2943 O O . VAL A 1 378 ? -4.645 23.354 -5.511 1.00 97.62 378 VAL A O 1
ATOM 2946 N N . GLY A 1 379 ? -2.539 22.570 -5.444 1.00 94.44 379 GLY A N 1
ATOM 2947 C CA . GLY A 1 379 ? -2.185 22.898 -6.827 1.00 94.44 379 GLY A CA 1
ATOM 2948 C C . GLY A 1 379 ? -2.228 24.382 -7.163 1.00 94.44 379 GLY A C 1
ATOM 2949 O O . GLY A 1 379 ? -1.806 25.206 -6.362 1.00 94.44 379 GLY A O 1
ATOM 2950 N N . ASP A 1 380 ? -2.795 24.738 -8.315 1.00 92.81 380 ASP A N 1
ATOM 2951 C CA . ASP A 1 380 ? -3.021 26.127 -8.745 1.00 92.81 380 ASP A CA 1
ATOM 2952 C C . ASP A 1 380 ? -3.706 27.033 -7.688 1.00 92.81 380 ASP A C 1
ATOM 2954 O O . ASP A 1 380 ? -3.571 28.258 -7.724 1.00 92.81 380 ASP A O 1
ATOM 2958 N N . ALA A 1 381 ? -4.455 26.473 -6.728 1.00 94.56 381 ALA A N 1
ATOM 2959 C CA . ALA A 1 381 ? -4.995 27.250 -5.607 1.00 94.56 381 ALA A CA 1
ATOM 2960 C C . ALA A 1 381 ? -3.899 27.709 -4.621 1.00 94.56 381 ALA A C 1
ATOM 2962 O O . ALA A 1 381 ? -4.060 28.748 -3.977 1.00 94.56 381 ALA A O 1
ATOM 2963 N N . CYS A 1 382 ? -2.793 26.969 -4.540 1.00 93.56 382 CYS A N 1
ATOM 2964 C CA . CYS A 1 382 ? -1.616 27.181 -3.702 1.00 93.56 382 CYS A CA 1
ATOM 2965 C C . CYS A 1 382 ? -0.467 27.910 -4.398 1.00 93.56 382 CYS A C 1
ATOM 2967 O O . CYS A 1 382 ? 0.168 28.747 -3.763 1.00 93.56 382 CYS A O 1
ATOM 2969 N N . HIS A 1 383 ? -0.149 27.565 -5.646 1.00 91.44 383 HIS A N 1
ATOM 2970 C CA . HIS A 1 383 ? 1.029 28.066 -6.360 1.00 91.44 383 HIS A CA 1
ATOM 2971 C C . HIS A 1 383 ? 0.785 28.142 -7.869 1.00 91.44 383 HIS A C 1
ATOM 2973 O O . HIS A 1 383 ? -0.015 27.401 -8.421 1.00 91.44 383 HIS A O 1
ATOM 2979 N N . THR A 1 384 ? 1.453 29.080 -8.534 1.00 86.50 384 THR A N 1
ATOM 2980 C CA . THR A 1 384 ? 1.373 29.310 -9.984 1.00 86.50 384 THR A CA 1
ATOM 2981 C C . THR A 1 384 ? 2.753 29.684 -10.504 1.00 86.50 384 THR A C 1
ATOM 2983 O O . THR A 1 384 ? 3.447 30.465 -9.857 1.00 86.50 384 THR A O 1
ATOM 2986 N N . HIS A 1 385 ? 3.149 29.167 -11.662 1.00 80.06 385 HIS A N 1
ATOM 2987 C CA . HIS A 1 385 ? 4.485 29.345 -12.244 1.00 80.06 385 HIS A CA 1
ATOM 2988 C C . HIS A 1 385 ? 4.407 29.243 -13.783 1.00 80.06 385 HIS A C 1
ATOM 2990 O O . HIS A 1 385 ? 3.315 29.100 -14.341 1.00 80.06 385 HIS A O 1
ATOM 2996 N N . SER A 1 386 ? 5.531 29.324 -14.503 1.00 73.06 386 SER A N 1
ATOM 2997 C CA . SER A 1 386 ? 5.529 29.197 -15.967 1.00 73.06 386 SER A CA 1
ATOM 2998 C C . SER A 1 386 ? 5.210 27.763 -16.435 1.00 73.06 386 SER A C 1
ATOM 3000 O O . SER A 1 386 ? 5.587 26.790 -15.776 1.00 73.06 386 SER A O 1
ATOM 3002 N N . PRO A 1 387 ? 4.582 27.581 -17.610 1.00 69.00 387 PRO A N 1
ATOM 3003 C CA . PRO A 1 387 ? 4.395 26.257 -18.194 1.00 69.00 387 PRO A CA 1
ATOM 3004 C C . PRO A 1 387 ? 5.649 25.733 -18.919 1.00 69.00 387 PRO A C 1
ATOM 3006 O O . PRO A 1 387 ? 5.619 24.593 -19.375 1.00 69.00 387 PRO A O 1
ATOM 3009 N N . LYS A 1 388 ? 6.751 26.505 -19.014 1.00 69.44 388 LYS A N 1
ATOM 3010 C CA . LYS A 1 388 ? 7.971 26.118 -19.761 1.00 69.44 388 LYS A CA 1
ATOM 3011 C C . LYS A 1 388 ? 8.536 24.766 -19.296 1.00 69.44 388 LYS A C 1
ATOM 3013 O O . LYS A 1 388 ? 9.049 24.001 -20.105 1.00 69.44 388 LYS A O 1
ATOM 3018 N N . ALA A 1 389 ? 8.398 24.465 -18.004 1.00 65.69 389 ALA A N 1
ATOM 3019 C CA . ALA A 1 389 ? 8.861 23.228 -17.377 1.00 65.69 389 ALA A CA 1
ATOM 3020 C C . ALA A 1 389 ? 7.775 22.132 -17.221 1.00 65.69 389 ALA A C 1
ATOM 3022 O O . ALA A 1 389 ? 8.026 21.134 -16.552 1.00 65.69 389 ALA A O 1
ATOM 3023 N N . GLY A 1 390 ? 6.552 22.307 -17.747 1.00 71.06 390 GLY A N 1
ATOM 3024 C CA . GLY A 1 390 ? 5.472 21.297 -17.681 1.00 71.06 390 GLY A CA 1
ATOM 3025 C C . GLY A 1 390 ? 4.896 20.994 -16.280 1.00 71.06 390 GLY A C 1
ATOM 3026 O O . GLY A 1 390 ? 4.067 20.098 -16.114 1.00 71.06 390 GLY A O 1
ATOM 3027 N N . GLN A 1 391 ? 5.312 21.723 -15.239 1.00 76.62 391 GLN A N 1
ATOM 3028 C CA . GLN A 1 391 ? 5.110 21.293 -13.846 1.00 76.62 391 GLN A CA 1
ATOM 3029 C C . GLN A 1 391 ? 3.682 21.425 -13.294 1.00 76.62 391 GLN A C 1
ATOM 3031 O O . GLN A 1 391 ? 3.333 20.680 -12.382 1.00 76.62 391 GLN A O 1
ATOM 3036 N N . GLY A 1 392 ? 2.842 22.320 -13.828 1.00 79.75 392 GLY A N 1
ATOM 3037 C CA . GLY A 1 392 ? 1.636 22.794 -13.125 1.00 79.75 392 GLY A CA 1
ATOM 3038 C C . GLY A 1 392 ? 0.660 21.681 -12.753 1.00 79.75 392 GLY A C 1
ATOM 3039 O O . GLY A 1 392 ? 0.363 21.468 -11.578 1.00 79.75 392 GLY A O 1
ATOM 3040 N N . MET A 1 393 ? 0.229 20.897 -13.744 1.00 90.19 393 MET A N 1
ATOM 3041 C CA . MET A 1 393 ? -0.651 19.742 -13.534 1.00 90.19 393 MET A CA 1
ATOM 3042 C C . MET A 1 393 ? 0.008 18.654 -12.670 1.00 90.19 393 MET A C 1
ATOM 3044 O O . MET A 1 393 ? -0.651 18.071 -11.810 1.00 90.19 393 MET A O 1
ATOM 3048 N N . ASN A 1 394 ? 1.308 18.416 -12.863 1.00 92.25 394 ASN A N 1
ATOM 3049 C CA . ASN A 1 394 ? 2.073 17.389 -12.158 1.00 92.25 394 ASN A CA 1
ATOM 3050 C C . ASN A 1 394 ? 2.175 17.697 -10.657 1.00 92.25 394 ASN A C 1
ATOM 3052 O O . ASN A 1 394 ? 1.655 16.941 -9.835 1.00 92.25 394 ASN A O 1
ATOM 3056 N N . VAL A 1 395 ? 2.757 18.841 -10.286 1.00 90.75 395 VAL A N 1
ATOM 3057 C CA . VAL A 1 395 ? 2.913 19.255 -8.880 1.00 90.75 395 VAL A CA 1
ATOM 3058 C C . VAL A 1 395 ? 1.551 19.409 -8.199 1.00 90.75 395 VAL A C 1
ATOM 3060 O O . VAL A 1 395 ? 1.399 18.977 -7.057 1.00 90.75 395 VAL A O 1
ATOM 3063 N N . SER A 1 396 ? 0.540 19.917 -8.914 1.00 93.06 396 SER A N 1
ATOM 3064 C CA . SER A 1 396 ? -0.828 20.041 -8.397 1.00 93.06 396 SER A CA 1
ATOM 3065 C C . SER A 1 396 ? -1.475 18.704 -8.028 1.00 93.06 396 SER A C 1
ATOM 3067 O O . SER A 1 396 ? -2.175 18.616 -7.020 1.00 93.06 396 SER A O 1
ATOM 3069 N N . MET A 1 397 ? -1.232 17.643 -8.802 1.00 95.19 397 MET A N 1
ATOM 3070 C CA . MET A 1 397 ? -1.683 16.297 -8.436 1.00 95.19 397 MET A CA 1
ATOM 3071 C C . MET A 1 397 ? -0.844 15.708 -7.291 1.00 95.19 397 MET A C 1
ATOM 3073 O O . MET A 1 397 ? -1.402 15.071 -6.398 1.00 95.19 397 MET A O 1
ATOM 3077 N N . MET A 1 398 ? 0.464 15.990 -7.241 1.00 93.75 398 MET A N 1
ATOM 3078 C CA . MET A 1 398 ? 1.324 15.578 -6.120 1.00 93.75 398 MET A CA 1
ATOM 3079 C C . MET A 1 398 ? 0.954 16.264 -4.782 1.00 93.75 398 MET A C 1
ATOM 3081 O O . MET A 1 398 ? 1.191 15.683 -3.723 1.00 93.75 398 MET A O 1
ATOM 3085 N N . ASP A 1 399 ? 0.337 17.455 -4.795 1.00 95.69 399 ASP A N 1
ATOM 3086 C CA . ASP A 1 399 ? -0.247 18.085 -3.594 1.00 95.69 399 ASP A CA 1
ATOM 3087 C C . ASP A 1 399 ? -1.450 17.286 -3.075 1.00 95.69 399 ASP A C 1
ATOM 3089 O O . ASP A 1 399 ? -1.465 16.843 -1.924 1.00 95.69 399 ASP A O 1
ATOM 3093 N N . SER A 1 400 ? -2.438 17.057 -3.946 1.00 96.75 400 SER A N 1
ATOM 3094 C CA . SER A 1 400 ? -3.643 16.271 -3.652 1.00 96.75 400 SER A CA 1
ATOM 3095 C C . SER A 1 400 ? -3.322 14.889 -3.094 1.00 96.75 400 SER A C 1
ATOM 3097 O O . SER A 1 400 ? -3.922 14.443 -2.118 1.00 96.75 400 SER A O 1
ATOM 3099 N N . TYR A 1 401 ? -2.336 14.230 -3.688 1.00 93.88 401 TYR A N 1
ATOM 3100 C CA . TYR A 1 401 ? -1.829 12.922 -3.294 1.00 93.88 401 TYR A CA 1
ATOM 3101 C C . TYR A 1 401 ? -1.171 12.917 -1.909 1.00 93.88 401 TYR A C 1
ATOM 3103 O O . TYR A 1 401 ? -1.455 12.034 -1.093 1.00 93.88 401 TYR A O 1
ATOM 3111 N N . ASN A 1 402 ? -0.365 13.939 -1.602 1.00 93.25 402 ASN A N 1
ATOM 3112 C CA . ASN A 1 402 ? 0.235 14.118 -0.282 1.00 93.25 402 ASN A CA 1
ATOM 3113 C C . ASN A 1 402 ? -0.826 14.350 0.811 1.00 93.25 402 ASN A C 1
ATOM 3115 O O . ASN A 1 402 ? -0.691 13.813 1.910 1.00 93.25 402 ASN A O 1
ATOM 3119 N N . LEU A 1 403 ? -1.892 15.098 0.502 1.00 95.56 403 LEU A N 1
ATOM 3120 C CA . LEU A 1 403 ? -3.002 15.361 1.423 1.00 95.56 403 LEU A CA 1
ATOM 3121 C C . LEU A 1 403 ? -3.911 14.137 1.626 1.00 95.56 403 LEU A C 1
ATOM 3123 O O . LEU A 1 403 ? -4.303 13.847 2.758 1.00 95.56 403 LEU A O 1
ATOM 3127 N N . ALA A 1 404 ? -4.239 13.410 0.551 1.00 95.75 404 ALA A N 1
ATOM 3128 C CA . ALA A 1 404 ? -5.305 12.405 0.532 1.00 95.75 404 ALA A CA 1
ATOM 3129 C C . ALA A 1 404 ? -5.185 11.353 1.646 1.00 95.75 404 ALA A C 1
ATOM 3131 O O . ALA A 1 404 ? -6.156 11.086 2.352 1.00 95.75 404 ALA A O 1
ATOM 3132 N N . TRP A 1 405 ? -4.004 10.763 1.852 1.00 91.81 405 TRP A N 1
ATOM 3133 C CA . TRP A 1 405 ? -3.845 9.742 2.895 1.00 91.81 405 TRP A CA 1
ATOM 3134 C C . TRP A 1 405 ? -3.849 10.315 4.306 1.00 91.81 405 TRP A C 1
ATOM 3136 O O . TRP A 1 405 ? -4.407 9.675 5.193 1.00 91.81 405 TRP A O 1
ATOM 3146 N N . LYS A 1 406 ? -3.252 11.493 4.518 1.00 91.94 406 LYS A N 1
ATOM 3147 C CA . LYS A 1 406 ? -3.199 12.160 5.827 1.00 91.94 406 LYS A CA 1
ATOM 3148 C C . LYS A 1 406 ? -4.614 12.481 6.293 1.00 91.94 406 LYS A C 1
ATOM 3150 O O . LYS A 1 406 ? -4.993 12.165 7.419 1.00 91.94 406 LYS A O 1
ATOM 3155 N N . LEU A 1 407 ? -5.416 13.015 5.371 1.00 94.25 407 LEU A N 1
ATOM 3156 C CA . LEU A 1 407 ? -6.820 13.332 5.581 1.00 94.25 407 LEU A CA 1
ATOM 3157 C C . LEU A 1 407 ? -7.648 12.076 5.898 1.00 94.25 407 LEU A C 1
ATOM 3159 O O . LEU A 1 407 ? -8.391 12.068 6.877 1.00 94.25 407 LEU A O 1
ATOM 3163 N N . VAL A 1 408 ? -7.475 10.984 5.142 1.00 93.81 408 VAL A N 1
ATOM 3164 C CA . VAL A 1 408 ? -8.196 9.725 5.414 1.00 93.81 408 VAL A CA 1
ATOM 3165 C C . VAL A 1 408 ? -7.764 9.100 6.737 1.00 93.81 408 VAL A C 1
ATOM 3167 O O . VAL A 1 408 ? -8.634 8.689 7.495 1.00 93.81 408 VAL A O 1
ATOM 3170 N N . HIS A 1 409 ? -6.469 9.083 7.079 1.00 91.88 409 HIS A N 1
ATOM 3171 C CA . HIS A 1 409 ? -6.020 8.601 8.392 1.00 91.88 409 HIS A CA 1
ATOM 3172 C C . HIS A 1 409 ? -6.649 9.404 9.527 1.00 91.88 409 HIS A C 1
ATOM 3174 O O . HIS A 1 409 ? -7.080 8.809 10.515 1.00 91.88 409 HIS A O 1
ATOM 3180 N N . LYS A 1 410 ? -6.754 10.732 9.381 1.00 92.25 410 LYS A N 1
ATOM 3181 C CA . LYS A 1 410 ? -7.412 11.578 10.377 1.00 92.25 410 LYS A CA 1
ATOM 3182 C C . LYS A 1 410 ? -8.896 11.241 10.505 1.00 92.25 410 LYS A C 1
ATOM 3184 O O . LYS A 1 410 ? -9.349 10.933 11.605 1.00 92.25 410 LYS A O 1
ATOM 3189 N N . ILE A 1 411 ? -9.631 11.225 9.391 1.00 93.06 411 ILE A N 1
ATOM 3190 C CA . ILE A 1 411 ? -11.068 10.904 9.370 1.00 93.06 411 ILE A CA 1
ATOM 3191 C C . ILE A 1 411 ? -11.327 9.499 9.925 1.00 93.06 411 ILE A C 1
ATOM 3193 O O . ILE A 1 411 ? -12.303 9.302 10.643 1.00 93.06 411 ILE A O 1
ATOM 3197 N N . HIS A 1 412 ? -10.454 8.529 9.639 1.00 93.06 412 HIS A N 1
ATOM 3198 C CA . HIS A 1 412 ? -10.587 7.138 10.075 1.00 93.06 412 HIS A CA 1
ATOM 3199 C C . HIS A 1 412 ? -10.128 6.874 11.519 1.00 93.06 412 HIS A C 1
ATOM 3201 O O . HIS A 1 412 ? -10.307 5.754 11.998 1.00 93.06 412 HIS A O 1
ATOM 3207 N N . GLY A 1 413 ? -9.553 7.855 12.224 1.00 91.31 413 GLY A N 1
ATOM 3208 C CA . GLY A 1 413 ? -9.010 7.657 13.574 1.00 91.31 413 GLY A CA 1
ATOM 3209 C C . GLY A 1 413 ? -7.737 6.801 13.610 1.00 91.31 413 GLY A C 1
ATOM 3210 O O . GLY A 1 413 ? -7.519 6.069 14.569 1.00 91.31 413 GLY A O 1
ATOM 3211 N N . LEU A 1 414 ? -6.922 6.855 12.551 1.00 88.75 414 LEU A N 1
ATOM 3212 C CA . LEU A 1 414 ? -5.634 6.158 12.439 1.00 88.75 414 LEU A CA 1
ATOM 3213 C C . LEU A 1 414 ? -4.425 7.049 12.787 1.00 88.75 414 LEU A C 1
ATOM 3215 O O . LEU A 1 414 ? -3.303 6.544 12.821 1.00 88.75 414 LEU A O 1
ATOM 3219 N N . THR A 1 415 ? -4.613 8.355 13.012 1.00 86.19 415 THR A N 1
ATOM 3220 C CA . THR A 1 415 ? -3.540 9.238 13.502 1.00 86.19 415 THR A CA 1
ATOM 3221 C C . THR A 1 415 ? -3.387 9.123 15.028 1.00 86.19 415 THR A C 1
ATOM 3223 O O . THR A 1 415 ? -4.373 8.853 15.719 1.00 86.19 415 THR A O 1
ATOM 3226 N N . PRO A 1 416 ? -2.176 9.306 15.593 1.00 78.12 416 PRO A N 1
ATOM 3227 C CA . PRO A 1 416 ? -1.979 9.277 17.042 1.00 78.12 416 PRO A CA 1
ATOM 3228 C C . PRO A 1 416 ? -2.784 10.360 17.773 1.00 78.12 416 PRO A C 1
ATOM 3230 O O . PRO A 1 416 ? -2.788 11.523 17.363 1.00 78.12 416 PRO A O 1
ATOM 3233 N N . SER A 1 417 ? -3.410 9.994 18.894 1.00 65.44 417 SER A N 1
ATOM 3234 C CA . SER A 1 417 ? -4.080 10.942 19.791 1.00 65.44 417 SER A CA 1
ATOM 3235 C C . SER A 1 417 ? -3.106 12.010 20.294 1.00 65.44 417 SER A C 1
ATOM 3237 O O . SER A 1 417 ? -2.014 11.693 20.762 1.00 65.44 417 SER A O 1
ATOM 3239 N N . SER A 1 418 ? -3.523 13.274 20.225 1.00 59.44 418 SER A N 1
ATOM 3240 C CA . SER A 1 418 ? -2.698 14.438 20.547 1.00 59.44 418 SER A CA 1
ATOM 3241 C C . SER A 1 418 ? -3.424 15.358 21.524 1.00 59.44 418 SER A C 1
ATOM 3243 O O . SER A 1 418 ? -4.549 15.785 21.268 1.00 59.44 418 SER A O 1
ATOM 3245 N N . ASN A 1 419 ? -2.766 15.687 22.638 1.00 51.28 419 ASN A N 1
ATOM 3246 C CA . ASN A 1 419 ? -3.339 16.517 23.703 1.00 51.28 419 ASN A CA 1
ATOM 3247 C C . ASN A 1 419 ? -3.295 18.028 23.390 1.00 51.28 419 ASN A C 1
ATOM 3249 O O . ASN A 1 419 ? -3.809 18.822 24.172 1.00 51.28 419 ASN A O 1
ATOM 3253 N N . SER A 1 420 ? -2.670 18.439 22.281 1.00 55.28 420 SER A N 1
ATOM 3254 C CA . SER A 1 420 ? -2.446 19.848 21.914 1.00 55.28 420 SER A CA 1
ATOM 3255 C C . SER A 1 420 ? -3.384 20.377 20.821 1.00 55.28 420 SER A C 1
ATOM 3257 O O . SER A 1 420 ? -3.136 21.452 20.282 1.00 55.28 420 SER A O 1
ATOM 3259 N N . GLY A 1 421 ? -4.423 19.625 20.433 1.00 58.56 421 GLY A N 1
ATOM 3260 C CA . GLY A 1 421 ? -5.344 19.975 19.330 1.00 58.56 421 GLY A CA 1
ATOM 3261 C C . GLY A 1 421 ? -4.727 19.887 17.922 1.00 58.56 421 GLY A C 1
ATOM 3262 O O . GLY A 1 421 ? -5.441 19.847 16.923 1.00 58.56 421 GLY A O 1
ATOM 3263 N N . THR A 1 422 ? -3.400 19.800 17.841 1.00 69.44 422 THR A N 1
ATOM 3264 C CA . THR A 1 422 ? -2.611 19.609 16.623 1.00 69.44 422 THR A CA 1
ATOM 3265 C C . THR A 1 422 ? -2.583 18.142 16.199 1.00 69.44 422 THR A C 1
ATOM 3267 O O . THR A 1 422 ? -2.462 17.258 17.048 1.00 69.44 422 THR A O 1
ATOM 3270 N N . ASP A 1 423 ? -2.660 17.853 14.897 1.00 83.69 423 ASP A N 1
ATOM 3271 C CA . ASP A 1 423 ? -2.518 16.480 14.394 1.00 83.69 423 ASP A CA 1
ATOM 3272 C C . ASP A 1 423 ? -1.105 16.234 13.831 1.00 83.69 423 ASP A C 1
ATOM 3274 O O . ASP A 1 423 ? -0.727 16.884 12.852 1.00 83.69 423 ASP A O 1
ATOM 3278 N N . PRO A 1 424 ? -0.327 15.289 14.395 1.00 80.44 424 PRO A N 1
ATOM 3279 C CA . PRO A 1 424 ? 1.085 15.109 14.050 1.00 80.44 424 PRO A CA 1
ATOM 3280 C C . PRO A 1 424 ? 1.319 14.570 12.631 1.00 80.44 424 PRO A C 1
ATOM 3282 O O . PRO A 1 424 ? 2.455 14.576 12.156 1.00 80.44 424 PRO A O 1
ATOM 3285 N N . ILE A 1 425 ? 0.271 14.093 11.950 1.00 86.00 425 ILE A N 1
ATOM 3286 C CA . ILE A 1 425 ? 0.350 13.574 10.583 1.00 86.00 425 ILE A CA 1
ATOM 3287 C C . ILE A 1 425 ? -0.222 14.593 9.597 1.00 86.00 425 ILE A C 1
ATOM 3289 O O . ILE A 1 425 ? 0.431 14.884 8.595 1.00 86.00 425 ILE A O 1
ATOM 3293 N N . LEU A 1 426 ? -1.396 15.171 9.868 1.00 87.94 426 LEU A N 1
ATOM 3294 C CA . LEU A 1 426 ? -2.062 16.086 8.934 1.00 87.94 426 LEU A CA 1
ATOM 3295 C C . LEU A 1 426 ? -1.300 17.409 8.746 1.00 87.94 426 LEU A C 1
ATOM 3297 O O . LEU A 1 426 ? -1.096 17.817 7.603 1.00 87.94 426 LEU A O 1
ATOM 3301 N N . GLU A 1 427 ? -0.775 18.008 9.822 1.00 87.12 427 GLU A N 1
ATOM 3302 C CA . GLU A 1 427 ? -0.069 19.307 9.770 1.00 87.12 427 GLU A CA 1
ATOM 3303 C C . GLU A 1 427 ? 1.216 19.279 8.928 1.00 87.12 427 GLU A C 1
ATOM 3305 O O . GLU A 1 427 ? 1.694 20.308 8.441 1.00 87.12 427 GLU A O 1
ATOM 3310 N N . THR A 1 428 ? 1.766 18.087 8.681 1.00 88.44 428 THR A N 1
ATOM 3311 C CA . THR A 1 428 ? 2.923 17.922 7.794 1.00 88.44 428 THR A CA 1
ATOM 3312 C C . THR A 1 428 ? 2.605 18.261 6.336 1.00 88.44 428 THR A C 1
ATOM 3314 O O . THR A 1 428 ? 3.526 18.565 5.585 1.00 88.44 428 THR A O 1
ATOM 3317 N N . PHE A 1 429 ? 1.334 18.245 5.905 1.00 92.69 429 PHE A N 1
ATOM 3318 C CA . PHE A 1 429 ? 0.948 18.595 4.531 1.00 92.69 429 PHE A CA 1
ATOM 3319 C C . PHE A 1 429 ? 1.440 19.994 4.137 1.00 92.69 429 PHE A C 1
ATOM 3321 O O . PHE A 1 429 ? 2.172 20.131 3.154 1.00 92.69 429 PHE A O 1
ATOM 3328 N N . SER A 1 430 ? 1.102 21.028 4.920 1.00 91.38 430 SER A N 1
ATOM 3329 C CA . SER A 1 430 ? 1.526 22.389 4.578 1.00 91.38 430 SER A CA 1
ATOM 3330 C C . SER A 1 430 ? 3.035 22.568 4.745 1.00 91.38 430 SER A C 1
ATOM 3332 O O . SER A 1 430 ? 3.629 23.290 3.955 1.00 91.38 430 SER A O 1
ATOM 3334 N N . GLN A 1 431 ? 3.674 21.908 5.716 1.00 87.38 431 GLN A N 1
ATOM 3335 C CA . GLN A 1 431 ? 5.133 21.974 5.900 1.00 87.38 431 GLN A CA 1
ATOM 3336 C C . GLN A 1 431 ? 5.880 21.422 4.674 1.00 87.38 431 GLN A C 1
ATOM 3338 O O . GLN A 1 431 ? 6.822 22.031 4.174 1.00 87.38 431 GLN A O 1
ATOM 3343 N N . GLU A 1 432 ? 5.425 20.277 4.169 1.00 89.56 432 GLU A N 1
ATOM 3344 C CA . GLU A 1 432 ? 6.035 19.557 3.054 1.00 89.56 432 GLU A CA 1
ATOM 3345 C C . GLU A 1 432 ? 5.803 20.233 1.702 1.00 89.56 432 GLU A C 1
ATOM 3347 O O . GLU A 1 432 ? 6.725 20.337 0.893 1.00 89.56 432 GLU A O 1
ATOM 3352 N N . ARG A 1 433 ? 4.565 20.655 1.423 1.00 92.38 433 ARG A N 1
ATOM 3353 C CA . ARG A 1 433 ? 4.178 21.119 0.084 1.00 92.38 433 ARG A CA 1
ATOM 3354 C C . ARG A 1 433 ? 4.468 22.603 -0.147 1.00 92.38 433 ARG A C 1
ATOM 3356 O O . ARG A 1 433 ? 4.801 22.958 -1.274 1.00 92.38 433 ARG A O 1
ATOM 3363 N N . VAL A 1 434 ? 4.484 23.437 0.900 1.00 92.56 434 VAL A N 1
ATOM 3364 C CA . VAL A 1 434 ? 5.005 24.819 0.813 1.00 92.56 434 VAL A CA 1
ATOM 3365 C C . VAL A 1 434 ? 6.496 24.816 0.459 1.00 92.56 434 VAL A C 1
ATOM 3367 O O . VAL A 1 434 ? 6.935 25.654 -0.323 1.00 92.56 434 VAL A O 1
ATOM 3370 N N . ASP A 1 435 ? 7.284 23.867 0.977 1.00 89.19 435 ASP A N 1
ATOM 3371 C CA . ASP A 1 435 ? 8.714 23.798 0.657 1.00 89.19 435 ASP A CA 1
ATOM 3372 C C . ASP A 1 435 ? 8.966 23.371 -0.798 1.00 89.19 435 ASP A C 1
ATOM 3374 O O . ASP A 1 435 ? 9.752 24.013 -1.490 1.00 89.19 435 ASP A O 1
ATOM 3378 N N . VAL A 1 436 ? 8.232 22.364 -1.294 1.00 87.69 436 VAL A N 1
ATOM 3379 C CA . VAL A 1 436 ? 8.280 21.943 -2.709 1.00 87.69 436 VAL A CA 1
ATOM 3380 C C . VAL A 1 436 ? 7.817 23.060 -3.652 1.00 87.69 436 VAL A C 1
ATOM 3382 O O . VAL A 1 436 ? 8.443 23.280 -4.685 1.00 87.69 436 VAL A O 1
ATOM 3385 N N . ALA A 1 437 ? 6.765 23.806 -3.298 1.00 88.44 437 ALA A N 1
ATOM 3386 C CA . ALA A 1 437 ? 6.297 24.941 -4.096 1.00 88.44 437 ALA A CA 1
ATOM 3387 C C . ALA A 1 437 ? 7.303 26.107 -4.132 1.00 88.44 437 ALA A C 1
ATOM 3389 O O . ALA A 1 437 ? 7.394 26.801 -5.144 1.00 88.44 437 ALA A O 1
ATOM 3390 N N . ARG A 1 438 ? 8.099 26.301 -3.070 1.00 88.06 438 ARG A N 1
ATOM 3391 C CA . ARG A 1 438 ? 9.191 27.284 -3.084 1.00 88.06 438 ARG A CA 1
ATOM 3392 C C . ARG A 1 438 ? 10.334 26.839 -3.996 1.00 88.06 438 ARG A C 1
ATOM 3394 O O . ARG A 1 438 ? 10.739 27.614 -4.851 1.00 88.06 438 ARG A O 1
ATOM 3401 N N . GLN A 1 439 ? 10.769 25.579 -3.887 1.00 83.69 439 GLN A N 1
ATOM 3402 C CA . GLN A 1 439 ? 11.784 24.989 -4.776 1.00 83.69 439 GLN A CA 1
ATOM 3403 C C . GLN A 1 439 ? 11.355 25.069 -6.258 1.00 83.69 439 GLN A C 1
ATOM 3405 O O . GLN A 1 439 ? 12.162 25.401 -7.123 1.00 83.69 439 GLN A O 1
ATOM 3410 N N . LEU A 1 440 ? 10.063 24.851 -6.545 1.00 82.44 440 LEU A N 1
ATOM 3411 C CA . LEU A 1 440 ? 9.460 25.019 -7.874 1.00 82.44 440 LEU A CA 1
ATOM 3412 C C . LEU A 1 440 ? 9.574 26.454 -8.400 1.00 82.44 440 LEU A C 1
ATOM 3414 O O . LEU A 1 440 ? 9.914 26.647 -9.563 1.00 82.44 440 LEU A O 1
ATOM 3418 N N . ILE A 1 441 ? 9.301 27.452 -7.560 1.00 82.44 441 ILE A N 1
ATOM 3419 C CA . ILE A 1 441 ? 9.399 28.873 -7.922 1.00 82.44 441 ILE A CA 1
ATOM 3420 C C . ILE A 1 441 ? 10.858 29.305 -8.093 1.00 82.44 441 ILE A C 1
ATOM 3422 O O . ILE A 1 441 ? 11.170 30.007 -9.054 1.00 82.44 441 ILE A O 1
ATOM 3426 N N . GLU A 1 442 ? 11.756 28.862 -7.213 1.00 82.38 442 GLU A N 1
ATOM 3427 C CA . GLU A 1 442 ? 13.199 29.111 -7.304 1.00 82.38 442 GLU A CA 1
ATOM 3428 C C . GLU A 1 442 ? 13.771 28.554 -8.623 1.00 82.38 442 GLU A C 1
ATOM 3430 O O . GLU A 1 442 ? 14.464 29.274 -9.346 1.00 82.38 442 GLU A O 1
ATOM 3435 N N . PHE A 1 443 ? 13.408 27.318 -8.989 1.00 79.25 443 PHE A N 1
ATOM 3436 C CA . PHE A 1 443 ? 13.795 26.703 -10.261 1.00 79.25 443 PHE A CA 1
ATOM 3437 C C . PHE A 1 443 ? 13.141 27.378 -11.480 1.00 79.25 443 PHE A C 1
ATOM 3439 O O . PHE A 1 443 ? 13.839 27.766 -12.417 1.00 79.25 443 PHE A O 1
ATOM 3446 N N . ASP A 1 444 ? 11.814 27.554 -11.486 1.00 77.38 444 ASP A N 1
ATOM 3447 C CA . ASP A 1 444 ? 11.095 28.119 -12.637 1.00 77.38 444 ASP A CA 1
ATOM 3448 C C . ASP A 1 444 ? 11.478 29.581 -12.903 1.00 77.38 444 ASP A C 1
ATOM 3450 O O . ASP A 1 444 ? 11.437 30.012 -14.053 1.00 77.38 444 ASP A O 1
ATOM 3454 N N . THR A 1 445 ? 11.915 30.329 -11.884 1.00 76.62 445 THR A N 1
ATOM 3455 C CA . THR A 1 445 ? 12.490 31.673 -12.055 1.00 76.62 445 THR A CA 1
ATOM 3456 C C . THR A 1 445 ? 13.794 31.604 -12.853 1.00 76.62 445 THR A C 1
ATOM 3458 O O . THR A 1 445 ? 13.912 32.265 -13.887 1.00 76.62 445 THR A O 1
ATOM 3461 N N . GLN A 1 446 ? 14.747 30.756 -12.440 1.00 73.81 446 GLN A N 1
ATOM 3462 C CA . GLN A 1 446 ? 16.015 30.560 -13.159 1.00 73.81 446 GLN A CA 1
ATOM 3463 C C . GLN A 1 446 ? 15.769 30.077 -14.597 1.00 73.81 446 GLN A C 1
ATOM 3465 O O . GLN A 1 446 ? 16.260 30.679 -15.554 1.00 73.81 446 GLN A O 1
ATOM 3470 N N . PHE A 1 447 ? 14.936 29.045 -14.765 1.00 74.06 447 PHE A N 1
ATOM 3471 C CA . PHE A 1 447 ? 14.607 28.477 -16.073 1.00 74.06 447 PHE A CA 1
ATOM 3472 C C . PHE A 1 447 ? 13.870 29.469 -16.987 1.00 74.06 447 PHE A C 1
ATOM 3474 O O . PHE A 1 447 ? 14.174 29.580 -18.179 1.00 74.06 447 PHE A O 1
ATOM 3481 N N . SER A 1 448 ? 12.936 30.250 -16.432 1.00 70.00 448 SER A N 1
ATOM 3482 C CA . SER A 1 448 ? 12.180 31.250 -17.188 1.00 70.00 448 SER A CA 1
ATOM 3483 C C . SER A 1 448 ? 13.047 32.386 -17.707 1.00 70.00 448 SER A C 1
ATOM 3485 O O . SER A 1 448 ? 12.810 32.802 -18.843 1.00 70.00 448 SER A O 1
ATOM 3487 N N . HIS A 1 449 ? 14.020 32.864 -16.923 1.00 70.12 449 HIS A N 1
ATOM 3488 C CA . HIS A 1 449 ? 14.935 33.920 -17.359 1.00 70.12 449 HIS A CA 1
ATOM 3489 C C . HIS A 1 449 ? 15.806 33.464 -18.531 1.00 70.12 449 HIS A C 1
ATOM 3491 O O . HIS A 1 449 ? 15.841 34.156 -19.547 1.00 70.12 449 HIS A O 1
ATOM 3497 N N . MET A 1 450 ? 16.435 32.285 -18.443 1.00 67.38 450 MET A N 1
ATOM 3498 C CA . MET A 1 450 ? 17.297 31.791 -19.525 1.00 67.38 450 MET A CA 1
ATOM 3499 C C . MET A 1 450 ? 16.527 31.621 -20.837 1.00 67.38 450 MET A C 1
ATOM 3501 O O . MET A 1 450 ? 16.921 32.167 -21.861 1.00 67.38 450 MET A O 1
ATOM 3505 N N . PHE A 1 451 ? 15.378 30.937 -20.794 1.00 66.81 451 PHE A N 1
ATOM 3506 C CA . PHE A 1 451 ? 14.585 30.627 -21.990 1.00 66.81 451 PHE A CA 1
ATOM 3507 C C . PHE A 1 451 ? 13.901 31.873 -22.604 1.00 66.81 451 PHE A C 1
ATOM 3509 O O . PHE A 1 451 ? 13.299 31.787 -23.668 1.00 66.81 451 PHE A O 1
ATOM 3516 N N . SER A 1 452 ? 13.914 33.027 -21.925 1.00 64.19 452 SER A N 1
ATOM 3517 C CA . SER A 1 452 ? 13.461 34.310 -22.495 1.00 64.19 452 SER A CA 1
ATOM 3518 C C . SER A 1 452 ? 14.612 35.183 -23.022 1.00 64.19 452 SER A C 1
ATOM 3520 O O . SER A 1 452 ? 14.341 36.157 -23.727 1.00 64.19 452 SER A O 1
ATOM 3522 N N . GLY A 1 453 ? 15.865 34.878 -22.668 1.00 60.00 453 GLY A N 1
ATOM 3523 C CA . GLY A 1 453 ? 17.042 35.662 -23.037 1.00 60.00 453 GLY A CA 1
ATOM 3524 C C . GLY A 1 453 ? 17.539 35.396 -24.461 1.00 60.00 453 GLY A C 1
ATOM 3525 O O . GLY A 1 453 ? 17.217 34.383 -25.077 1.00 60.00 453 GLY A O 1
ATOM 3526 N N . ARG A 1 454 ? 18.366 36.310 -24.983 1.00 57.47 454 ARG A N 1
ATOM 3527 C CA . ARG A 1 454 ? 19.116 36.093 -26.229 1.00 57.47 454 ARG A CA 1
ATOM 3528 C C . ARG A 1 454 ? 20.435 35.384 -25.915 1.00 57.47 454 ARG A C 1
ATOM 3530 O O . ARG A 1 454 ? 21.214 35.879 -25.101 1.00 57.47 454 ARG A O 1
ATOM 3537 N N . ILE A 1 455 ? 20.683 34.252 -26.571 1.00 52.25 455 ILE A N 1
ATOM 3538 C CA . ILE A 1 455 ? 21.973 33.548 -26.529 1.00 52.25 455 ILE A CA 1
ATOM 3539 C C . ILE A 1 455 ? 22.978 34.351 -27.364 1.00 52.25 455 ILE A C 1
ATOM 3541 O O . ILE A 1 455 ? 22.704 34.671 -28.520 1.00 52.25 455 ILE A O 1
ATOM 3545 N N . GLY A 1 456 ? 24.117 34.707 -26.769 1.00 47.91 456 GLY A N 1
ATOM 3546 C CA . GLY A 1 456 ? 25.145 35.541 -27.399 1.00 47.91 456 GLY A CA 1
ATOM 3547 C C . GLY A 1 456 ? 26.389 34.759 -27.825 1.00 47.91 456 GLY A C 1
ATOM 3548 O O . GLY A 1 456 ? 26.705 33.708 -27.271 1.00 47.91 456 GLY A O 1
ATOM 3549 N N . SER A 1 457 ? 27.140 35.305 -28.785 1.00 38.84 457 SER A N 1
ATOM 3550 C CA . SER A 1 457 ? 28.541 34.928 -29.011 1.00 38.84 457 SER A CA 1
ATOM 3551 C C . SER A 1 457 ? 29.420 35.428 -27.857 1.00 38.84 457 SER A C 1
ATOM 3553 O O . SER A 1 457 ? 29.202 36.536 -27.369 1.00 38.84 457 SER A O 1
ATOM 3555 N N . ALA A 1 458 ? 30.437 34.655 -27.470 1.00 40.09 458 ALA A N 1
ATOM 3556 C CA . ALA A 1 458 ? 31.179 34.800 -26.208 1.00 40.09 458 ALA A CA 1
ATOM 3557 C C . ALA A 1 458 ? 31.977 36.112 -25.986 1.00 40.09 458 ALA A C 1
ATOM 3559 O O . ALA A 1 458 ? 32.517 36.299 -24.900 1.00 40.09 458 ALA A O 1
ATOM 3560 N N . ASP A 1 459 ? 32.039 37.017 -26.969 1.00 38.84 459 ASP A N 1
ATOM 3561 C CA . ASP A 1 459 ? 32.871 38.236 -26.955 1.00 38.84 459 ASP A CA 1
ATOM 3562 C C . ASP A 1 459 ? 32.077 39.558 -26.776 1.00 38.84 459 ASP A C 1
ATOM 3564 O O . ASP A 1 459 ? 32.599 40.638 -27.054 1.00 38.84 459 ASP A O 1
ATOM 3568 N N . ALA A 1 460 ? 30.807 39.513 -26.349 1.00 35.19 460 ALA A N 1
ATOM 3569 C CA . ALA A 1 460 ? 29.961 40.707 -26.184 1.00 35.19 460 ALA A CA 1
ATOM 3570 C C . ALA A 1 460 ? 29.712 41.075 -24.706 1.00 35.19 460 ALA A C 1
ATOM 3572 O O . ALA A 1 460 ? 29.206 40.264 -23.938 1.00 35.19 460 ALA A O 1
ATOM 3573 N N . GLU A 1 461 ? 29.958 42.336 -24.321 1.00 36.34 461 GLU A N 1
ATOM 3574 C CA . GLU A 1 461 ? 29.782 42.860 -22.944 1.00 36.34 461 GLU A CA 1
ATOM 3575 C C . GLU A 1 461 ? 28.309 42.986 -22.470 1.00 36.34 461 GLU A C 1
ATOM 3577 O O . GLU A 1 461 ? 28.016 43.619 -21.455 1.00 36.34 461 GLU A O 1
ATOM 3582 N N . THR A 1 462 ? 27.356 42.386 -23.187 1.00 40.09 462 THR A N 1
ATOM 3583 C CA . THR A 1 462 ? 25.934 42.310 -22.813 1.00 40.09 462 THR A CA 1
ATOM 3584 C C . THR A 1 462 ? 25.589 40.897 -22.356 1.00 40.09 462 THR A C 1
ATOM 3586 O O . THR A 1 462 ? 25.826 39.947 -23.097 1.00 40.09 462 THR A O 1
ATOM 3589 N N . SER A 1 463 ? 24.987 40.763 -21.172 1.00 39.94 463 SER A N 1
ATOM 3590 C CA . SER A 1 463 ? 24.746 39.494 -20.467 1.00 39.94 463 SER A CA 1
ATOM 3591 C C . SER A 1 463 ? 23.743 38.546 -21.154 1.00 39.94 463 SER A C 1
ATOM 3593 O O . SER A 1 463 ? 22.602 38.405 -20.708 1.00 39.94 463 SER A O 1
ATOM 3595 N N . GLY A 1 464 ? 24.173 37.890 -22.231 1.00 51.62 464 GLY A N 1
ATOM 3596 C CA . GLY A 1 464 ? 23.548 36.687 -22.783 1.00 51.62 464 GLY A CA 1
ATOM 3597 C C . GLY A 1 464 ? 24.155 35.427 -22.161 1.00 51.62 464 GLY A C 1
ATOM 3598 O O . GLY A 1 464 ? 25.343 35.405 -21.849 1.00 51.62 464 GLY A O 1
ATOM 3599 N N . LEU A 1 465 ? 23.348 34.381 -21.978 1.00 56.62 465 LEU A N 1
ATOM 3600 C CA . LEU A 1 465 ? 23.833 33.079 -21.509 1.00 56.62 465 LEU A CA 1
ATOM 3601 C C . LEU A 1 465 ? 24.458 32.282 -22.656 1.00 56.62 465 LEU A C 1
ATOM 3603 O O . LEU A 1 465 ? 24.036 32.406 -23.810 1.00 56.62 465 LEU A O 1
ATOM 3607 N N . THR A 1 466 ? 25.421 31.425 -22.327 1.00 68.31 466 THR A N 1
ATOM 3608 C CA . THR A 1 466 ? 26.003 30.471 -23.277 1.00 68.31 466 THR A CA 1
ATOM 3609 C C . THR A 1 466 ? 25.147 29.209 -23.424 1.00 68.31 466 THR A C 1
ATOM 3611 O O . THR A 1 466 ? 24.357 28.840 -22.550 1.00 68.31 466 THR A O 1
ATOM 3614 N N . HIS A 1 467 ? 25.340 28.496 -24.538 1.00 69.69 467 HIS A N 1
ATOM 3615 C CA . HIS A 1 467 ? 24.687 27.204 -24.792 1.00 69.69 467 HIS A CA 1
ATOM 3616 C C . HIS A 1 467 ? 25.060 26.135 -23.750 1.00 69.69 467 HIS A C 1
ATOM 3618 O O . HIS A 1 467 ? 24.218 25.331 -23.359 1.00 69.69 467 HIS A O 1
ATOM 3624 N N . GLU A 1 468 ? 26.304 26.145 -23.261 1.00 72.81 468 GLU A N 1
ATOM 3625 C CA . GLU A 1 468 ? 26.781 25.195 -22.247 1.00 72.81 468 GLU A CA 1
ATOM 3626 C C . GLU A 1 468 ? 26.146 25.448 -20.873 1.00 72.81 468 GLU A C 1
ATOM 3628 O O . GLU A 1 468 ? 25.734 24.499 -20.206 1.00 72.81 468 GLU A O 1
ATOM 3633 N N . GLU A 1 469 ? 25.987 26.712 -20.464 1.00 71.94 469 GLU A N 1
ATOM 3634 C CA . GLU A 1 469 ? 25.262 27.070 -19.236 1.00 71.94 469 GLU A CA 1
ATOM 3635 C C . GLU A 1 469 ? 23.785 26.672 -19.313 1.00 71.94 469 GLU A C 1
ATOM 3637 O O . GLU A 1 469 ? 23.242 26.129 -18.350 1.00 71.94 469 GLU A O 1
ATOM 3642 N N . PHE A 1 470 ? 23.143 26.881 -20.466 1.00 70.88 470 PHE A N 1
ATOM 3643 C CA . PHE A 1 470 ? 21.746 26.502 -20.671 1.00 70.88 470 PHE A CA 1
ATOM 3644 C C . PHE A 1 470 ? 21.542 24.979 -20.617 1.00 70.88 470 PHE A C 1
ATOM 3646 O O . PHE A 1 470 ? 20.680 24.507 -19.871 1.00 70.88 470 PHE A O 1
ATOM 3653 N N . LEU A 1 471 ? 22.374 24.201 -21.325 1.00 72.44 471 LEU A N 1
ATOM 3654 C CA . LEU A 1 471 ? 22.375 22.736 -21.227 1.00 72.44 471 LEU A CA 1
ATOM 3655 C C . LEU A 1 471 ? 22.653 22.261 -19.797 1.00 72.44 471 LEU A C 1
ATOM 3657 O O . LEU A 1 471 ? 22.009 21.322 -19.326 1.00 72.44 471 LEU A O 1
ATOM 3661 N N . ARG A 1 472 ? 23.579 22.918 -19.088 1.00 73.94 472 ARG A N 1
ATOM 3662 C CA . ARG A 1 472 ? 23.885 22.584 -17.700 1.00 73.94 472 ARG A CA 1
ATOM 3663 C C . ARG A 1 472 ? 22.686 22.810 -16.786 1.00 73.94 472 ARG A C 1
ATOM 3665 O O . ARG A 1 472 ? 22.345 21.895 -16.053 1.00 73.94 472 ARG A O 1
ATOM 3672 N N . VAL A 1 473 ? 22.035 23.972 -16.806 1.00 72.81 473 VAL A N 1
ATOM 3673 C CA . VAL A 1 473 ? 20.908 24.233 -15.888 1.00 72.81 473 VAL A CA 1
ATOM 3674 C C . VAL A 1 473 ? 19.660 23.429 -16.283 1.00 72.81 473 VAL A C 1
ATOM 3676 O O . VAL A 1 473 ? 18.896 23.029 -15.406 1.00 72.81 473 VAL A O 1
ATOM 3679 N N . PHE A 1 474 ? 19.482 23.091 -17.567 1.00 72.12 474 PHE A N 1
ATOM 3680 C CA . PHE A 1 474 ? 18.506 22.077 -17.990 1.00 72.12 474 PHE A CA 1
ATOM 3681 C C . PHE A 1 474 ? 18.820 20.703 -17.364 1.00 72.12 474 PHE A C 1
ATOM 3683 O O . PHE A 1 474 ? 17.938 20.067 -16.786 1.00 72.12 474 PHE A O 1
ATOM 3690 N N . SER A 1 475 ? 20.085 20.273 -17.411 1.00 71.25 475 SER A N 1
ATOM 3691 C CA . SER A 1 475 ? 20.556 19.007 -16.836 1.00 71.25 475 SER A CA 1
ATOM 3692 C C . SER A 1 475 ? 20.448 18.971 -15.304 1.00 71.25 475 SER A C 1
ATOM 3694 O O . SER A 1 475 ? 19.837 18.054 -14.756 1.00 71.25 475 SER A O 1
ATOM 3696 N N . ASP A 1 476 ? 20.984 19.977 -14.611 1.00 70.25 476 ASP A N 1
ATOM 3697 C CA . ASP A 1 476 ? 20.932 20.125 -13.149 1.00 70.25 476 ASP A CA 1
ATOM 3698 C C . ASP A 1 476 ? 19.461 20.238 -12.666 1.00 70.25 476 ASP A C 1
ATOM 3700 O O . ASP A 1 476 ? 19.111 19.765 -11.583 1.00 70.25 476 ASP A O 1
ATOM 3704 N N . GLY A 1 477 ? 18.574 20.803 -13.498 1.00 74.31 477 GLY A N 1
ATOM 3705 C CA . GLY A 1 477 ? 17.135 20.934 -13.255 1.00 74.31 477 GLY A CA 1
ATOM 3706 C C . GLY A 1 477 ? 16.279 19.694 -13.542 1.00 74.31 477 GLY A C 1
ATOM 3707 O O . GLY A 1 477 ? 15.194 19.574 -12.970 1.00 74.31 477 GLY A O 1
ATOM 3708 N N . SER A 1 478 ? 16.740 18.752 -14.374 1.00 77.44 478 SER A N 1
ATOM 3709 C CA . SER A 1 478 ? 15.954 17.576 -14.805 1.00 77.44 478 SER A CA 1
ATOM 3710 C C . SER A 1 478 ? 15.549 16.668 -13.629 1.00 77.44 478 SER A C 1
ATOM 3712 O O . SER A 1 478 ? 14.449 16.104 -13.597 1.00 77.44 478 SER A O 1
ATOM 3714 N N . GLY A 1 479 ? 16.367 16.620 -12.571 1.00 77.88 479 GLY A N 1
ATOM 3715 C CA . GLY A 1 479 ? 16.002 15.977 -11.306 1.00 77.88 479 GLY A CA 1
ATOM 3716 C C . GLY A 1 479 ? 14.795 16.618 -10.610 1.00 77.88 479 GLY A C 1
ATOM 3717 O O . GLY A 1 479 ? 13.995 15.911 -10.000 1.00 77.88 479 GLY A O 1
ATOM 3718 N N . PHE A 1 480 ? 14.612 17.933 -10.723 1.00 78.94 480 PHE A N 1
ATOM 3719 C CA . PHE A 1 480 ? 13.433 18.609 -10.187 1.00 78.94 480 PHE A CA 1
ATOM 3720 C C . PHE A 1 480 ? 12.219 18.448 -11.113 1.00 78.94 480 PHE A C 1
ATOM 3722 O O . PHE A 1 480 ? 11.151 18.049 -10.649 1.00 78.94 480 PHE A O 1
ATOM 3729 N N . THR A 1 481 ? 12.373 18.700 -12.419 1.00 81.38 481 THR A N 1
ATOM 3730 C CA . THR A 1 481 ? 11.244 18.708 -13.373 1.00 81.38 481 THR A CA 1
ATOM 3731 C C . THR A 1 481 ? 10.623 17.331 -13.596 1.00 81.38 481 THR A C 1
ATOM 3733 O O . THR A 1 481 ? 9.404 17.220 -13.682 1.00 81.38 481 THR A O 1
ATOM 3736 N N . SER A 1 482 ? 11.409 16.257 -13.564 1.00 87.31 482 SER A N 1
ATOM 3737 C CA . SER A 1 482 ? 10.875 14.885 -13.571 1.00 87.31 482 SER A CA 1
ATOM 3738 C C . SER A 1 482 ? 9.992 14.547 -12.353 1.00 87.31 482 SER A C 1
ATOM 3740 O O . SER A 1 482 ? 9.317 13.512 -12.330 1.00 87.31 482 SER A O 1
ATOM 3742 N N . GLY A 1 483 ? 10.033 15.377 -11.301 1.00 86.19 483 GLY A N 1
ATOM 3743 C CA . GLY A 1 483 ? 9.489 15.100 -9.970 1.00 86.19 483 GLY A CA 1
ATOM 3744 C C . GLY A 1 483 ? 10.264 14.019 -9.204 1.00 86.19 483 GLY A C 1
ATOM 3745 O O . GLY A 1 483 ? 9.888 13.661 -8.086 1.00 86.19 483 GLY A O 1
ATOM 3746 N N . CYS A 1 484 ? 11.333 13.470 -9.791 1.00 85.31 484 CYS A N 1
ATOM 3747 C CA . CYS A 1 484 ? 12.020 12.282 -9.293 1.00 85.31 484 CYS A CA 1
ATOM 3748 C C . CYS A 1 484 ? 13.134 12.586 -8.278 1.00 85.31 484 CYS A C 1
ATOM 3750 O O . CYS A 1 484 ? 13.465 11.717 -7.471 1.00 85.31 484 CYS A O 1
ATOM 3752 N N . GLY A 1 485 ? 13.688 13.797 -8.293 1.00 79.44 485 GLY A N 1
ATOM 3753 C CA . GLY A 1 485 ? 14.746 14.280 -7.402 1.00 79.44 485 GLY A CA 1
ATOM 3754 C C . GLY A 1 485 ? 14.256 15.122 -6.220 1.00 79.44 485 GLY A C 1
ATOM 3755 O O . GLY A 1 485 ? 15.091 15.688 -5.512 1.00 79.44 485 GLY A O 1
ATOM 3756 N N . LEU A 1 486 ? 12.940 15.200 -5.976 1.00 82.19 486 LEU A N 1
ATOM 3757 C CA . LEU A 1 486 ? 12.376 15.884 -4.806 1.00 82.19 486 LEU A CA 1
ATOM 3758 C C . LEU A 1 486 ? 12.957 15.328 -3.492 1.00 82.19 486 LEU A C 1
ATOM 3760 O O . LEU A 1 486 ? 13.154 14.118 -3.343 1.00 82.19 486 LEU A O 1
ATOM 3764 N N . HIS A 1 487 ? 13.217 1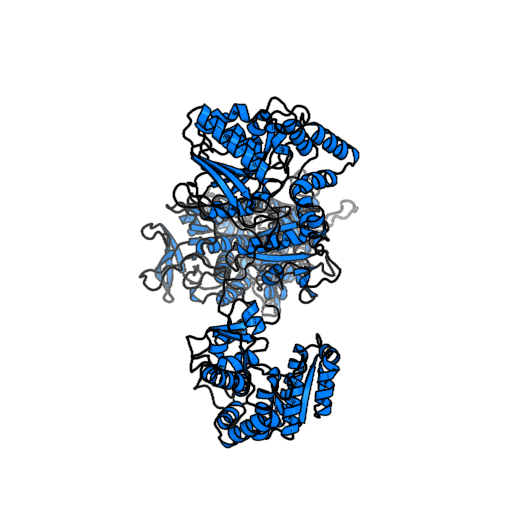6.228 -2.541 1.00 83.06 487 HIS A N 1
ATOM 3765 C CA . HIS A 1 487 ? 13.711 15.905 -1.204 1.00 83.06 487 HIS A CA 1
ATOM 3766 C C . HIS A 1 487 ? 12.947 16.724 -0.154 1.00 83.06 487 HIS A C 1
ATOM 3768 O O . HIS A 1 487 ? 13.018 17.954 -0.117 1.00 83.06 487 HIS A O 1
ATOM 3774 N N . TYR A 1 488 ? 12.201 16.029 0.697 1.00 83.06 488 TYR A N 1
ATOM 3775 C CA . TYR A 1 488 ? 11.491 16.578 1.843 1.00 83.06 488 TYR A CA 1
ATOM 3776 C C . TYR A 1 488 ? 12.389 16.639 3.089 1.00 83.06 488 TYR A C 1
ATOM 3778 O O . TYR A 1 488 ? 13.150 15.717 3.362 1.00 83.06 488 TYR A O 1
ATOM 3786 N N . LYS A 1 489 ? 12.263 17.710 3.878 1.00 83.50 489 LYS A N 1
ATOM 3787 C CA . LYS A 1 489 ? 13.074 17.958 5.086 1.00 83.50 489 LYS A CA 1
ATOM 3788 C C . LYS A 1 489 ? 12.672 17.068 6.275 1.00 83.50 489 LYS A C 1
ATOM 3790 O O . LYS A 1 489 ? 11.555 16.545 6.321 1.00 83.50 489 LYS A O 1
ATOM 3795 N N . GLU A 1 490 ? 13.580 16.930 7.250 1.00 79.94 490 GLU A N 1
ATOM 3796 C CA . GLU A 1 490 ? 13.324 16.201 8.504 1.00 79.94 490 GLU A CA 1
ATOM 3797 C C . GLU A 1 490 ? 12.053 16.729 9.196 1.00 79.94 490 GLU A C 1
ATOM 3799 O O . GLU A 1 490 ? 11.769 17.928 9.203 1.00 79.94 490 GLU A O 1
ATOM 3804 N N . SER A 1 491 ? 11.247 15.815 9.729 1.00 75.25 491 SER A N 1
ATOM 3805 C CA . SER A 1 491 ? 9.920 16.086 10.290 1.00 75.25 491 SER A CA 1
ATOM 3806 C C . SER A 1 491 ? 9.506 14.948 11.230 1.00 75.25 491 SER A C 1
ATOM 3808 O O . SER A 1 491 ? 10.247 13.990 11.428 1.00 75.25 491 SER A O 1
ATOM 3810 N N . GLN A 1 492 ? 8.296 14.977 11.793 1.00 72.69 492 GLN A N 1
ATOM 3811 C CA . GLN A 1 492 ? 7.812 13.832 12.584 1.00 72.69 492 GLN A CA 1
ATOM 3812 C C . GLN A 1 492 ? 7.635 12.549 11.741 1.00 72.69 492 GLN A C 1
ATOM 3814 O O . GLN A 1 492 ? 7.652 11.454 12.299 1.00 72.69 492 GLN A O 1
ATOM 3819 N N . LEU A 1 493 ? 7.517 12.677 10.410 1.00 77.00 493 LEU A N 1
ATOM 3820 C CA . LEU A 1 493 ? 7.376 11.564 9.462 1.00 77.00 493 LEU A CA 1
ATOM 3821 C C . LEU A 1 493 ? 8.687 11.161 8.758 1.00 77.00 493 LEU A C 1
ATOM 3823 O O . LEU A 1 493 ? 8.777 10.038 8.273 1.00 77.00 493 LEU A O 1
ATOM 3827 N N . ILE A 1 494 ? 9.690 12.045 8.688 1.00 77.44 494 ILE A N 1
ATOM 3828 C CA . ILE A 1 494 ? 11.015 11.757 8.108 1.00 77.44 494 ILE A CA 1
ATOM 3829 C C . ILE A 1 494 ? 12.058 11.945 9.190 1.00 77.44 494 ILE A C 1
ATOM 3831 O O . ILE A 1 494 ? 12.274 13.076 9.617 1.00 77.44 494 ILE A O 1
ATOM 3835 N N . ARG A 1 495 ? 12.730 10.866 9.595 1.00 67.44 495 ARG A N 1
ATOM 3836 C CA . ARG A 1 495 ? 13.797 10.906 10.600 1.00 67.44 495 ARG A CA 1
ATOM 3837 C C . ARG A 1 495 ? 14.892 9.905 10.262 1.00 67.44 495 ARG A C 1
ATOM 3839 O O . ARG A 1 495 ? 14.592 8.776 9.876 1.00 67.44 495 ARG A O 1
ATOM 3846 N N . GLU A 1 496 ? 16.141 10.303 10.471 1.00 60.72 496 GLU A N 1
ATOM 3847 C CA . GLU A 1 496 ? 17.276 9.382 10.544 1.00 60.72 496 GLU A CA 1
ATOM 3848 C C . GLU A 1 496 ? 17.448 8.946 12.009 1.00 60.72 496 GLU A C 1
ATOM 3850 O O . GLU A 1 496 ? 17.504 9.779 12.916 1.00 60.72 496 GLU A O 1
ATOM 3855 N N . LEU A 1 497 ? 17.459 7.637 12.274 1.00 49.72 497 LEU A N 1
ATOM 3856 C CA . LEU A 1 497 ? 17.436 7.079 13.632 1.00 49.72 497 LEU A CA 1
ATOM 3857 C C . LEU A 1 497 ? 18.675 6.206 13.890 1.00 49.72 497 LEU A C 1
ATOM 3859 O O . LEU A 1 497 ? 18.591 4.988 14.058 1.00 49.72 497 LEU A O 1
ATOM 3863 N N . GLY A 1 498 ? 19.840 6.851 13.957 1.00 44.53 498 GLY A N 1
ATOM 3864 C CA . GLY A 1 498 ? 21.103 6.217 14.334 1.00 44.53 498 GLY A CA 1
ATOM 3865 C C . GLY A 1 498 ? 22.296 7.169 14.243 1.00 44.53 498 GLY A C 1
ATOM 3866 O O . GLY A 1 498 ? 22.209 8.232 13.641 1.00 44.53 498 GLY A O 1
ATOM 3867 N N . ALA A 1 499 ? 23.427 6.785 14.839 1.00 36.62 499 ALA A N 1
ATOM 3868 C CA . ALA A 1 499 ? 24.698 7.488 14.669 1.00 36.62 499 ALA A CA 1
ATOM 3869 C C . ALA A 1 499 ? 25.663 6.624 13.841 1.00 36.62 499 ALA A C 1
ATOM 3871 O O . ALA A 1 499 ? 25.939 5.489 14.232 1.00 36.62 499 ALA A O 1
ATOM 3872 N N . LYS A 1 500 ? 26.226 7.216 12.772 1.00 43.22 500 LYS A N 1
ATOM 3873 C CA . LYS A 1 500 ? 27.055 6.623 11.690 1.00 43.22 500 LYS A CA 1
ATOM 3874 C C . LYS A 1 500 ? 26.250 6.002 10.536 1.00 43.22 500 LYS A C 1
ATOM 3876 O O . LYS A 1 500 ? 25.917 4.823 10.550 1.00 43.22 500 LYS A O 1
ATOM 3881 N N . SER A 1 501 ? 26.064 6.794 9.484 1.00 44.28 501 SER A N 1
ATOM 3882 C CA . SER A 1 501 ? 25.346 6.494 8.235 1.00 44.28 501 SER A CA 1
ATOM 3883 C C . SER A 1 501 ? 26.085 5.571 7.240 1.00 44.28 501 SER A C 1
ATOM 3885 O O . SER A 1 501 ? 25.699 5.467 6.081 1.00 44.28 501 SER A O 1
ATOM 3887 N N . ASN A 1 502 ? 27.127 4.847 7.667 1.00 48.41 502 ASN A N 1
ATOM 3888 C CA . ASN A 1 502 ? 28.031 4.088 6.782 1.00 48.41 502 ASN A CA 1
ATOM 3889 C C . ASN A 1 502 ? 27.431 2.803 6.152 1.00 48.41 502 ASN A C 1
ATOM 3891 O O . ASN A 1 502 ? 28.136 2.103 5.421 1.00 48.41 502 ASN A O 1
ATOM 3895 N N . LEU A 1 503 ? 26.181 2.450 6.474 1.00 51.28 503 LEU A N 1
ATOM 3896 C CA . LEU A 1 503 ? 25.524 1.220 6.002 1.00 51.28 503 LEU A CA 1
ATOM 3897 C C . LEU A 1 503 ? 24.922 1.345 4.597 1.00 51.28 503 LEU A C 1
ATOM 3899 O O . LEU A 1 503 ? 24.754 0.329 3.924 1.00 51.28 503 LEU A O 1
ATOM 3903 N N . LEU A 1 504 ? 24.625 2.569 4.156 1.00 61.56 504 LEU A N 1
ATOM 3904 C CA . LEU A 1 504 ? 24.129 2.847 2.811 1.00 61.56 504 LEU A CA 1
ATOM 3905 C C . LEU A 1 504 ? 25.221 3.499 1.963 1.00 61.56 504 LEU A C 1
ATOM 3907 O O . LEU A 1 504 ? 26.064 4.243 2.470 1.00 61.56 504 LEU A O 1
ATOM 3911 N N . ARG A 1 505 ? 25.243 3.166 0.672 1.00 64.00 505 ARG A N 1
ATOM 3912 C CA . ARG A 1 505 ? 26.301 3.551 -0.275 1.00 64.00 505 ARG A CA 1
ATOM 3913 C C . ARG A 1 505 ? 25.701 4.019 -1.599 1.00 64.00 505 ARG A C 1
ATOM 3915 O O . ARG A 1 505 ? 24.599 3.625 -1.953 1.00 64.00 505 ARG A O 1
ATOM 3922 N N . GLY A 1 506 ? 26.461 4.804 -2.359 1.00 68.00 506 GLY A N 1
ATOM 3923 C CA . GLY A 1 506 ? 26.000 5.373 -3.627 1.00 68.00 506 GLY A CA 1
ATOM 3924 C C . GLY A 1 506 ? 25.313 6.730 -3.461 1.00 68.00 506 GLY A C 1
ATOM 3925 O O . GLY A 1 506 ? 25.291 7.302 -2.372 1.00 68.00 506 GLY A O 1
ATOM 3926 N N . ASP A 1 507 ? 24.809 7.264 -4.570 1.00 75.12 507 ASP A N 1
ATOM 3927 C CA . ASP A 1 507 ? 24.226 8.605 -4.642 1.00 75.12 507 ASP A CA 1
ATOM 3928 C C . ASP A 1 507 ? 22.697 8.559 -4.408 1.00 75.12 507 ASP A C 1
ATOM 3930 O O . ASP A 1 507 ? 21.994 7.823 -5.113 1.00 75.12 507 ASP A O 1
ATOM 3934 N N . PRO A 1 508 ? 22.153 9.359 -3.469 1.00 71.56 508 PRO A N 1
ATOM 3935 C CA . PRO A 1 508 ? 20.715 9.585 -3.297 1.00 71.56 508 PRO A CA 1
ATOM 3936 C C . PRO A 1 508 ? 19.933 9.969 -4.567 1.00 71.56 508 PRO A C 1
ATOM 3938 O O . PRO A 1 508 ? 18.727 9.733 -4.630 1.00 71.56 508 PRO A O 1
ATOM 3941 N N . LEU A 1 509 ? 20.577 10.581 -5.567 1.00 71.56 509 LEU A N 1
ATOM 3942 C CA . LEU A 1 509 ? 19.976 10.896 -6.871 1.00 71.56 509 LEU A CA 1
ATOM 3943 C C . LEU A 1 509 ? 19.980 9.704 -7.838 1.00 71.56 509 LEU A C 1
ATOM 3945 O O . LEU A 1 509 ? 19.148 9.663 -8.742 1.00 71.56 509 LEU A O 1
ATOM 3949 N N . LEU A 1 510 ? 20.869 8.724 -7.638 1.00 78.06 510 LEU A N 1
ATOM 3950 C CA . LEU A 1 510 ? 20.971 7.523 -8.476 1.00 78.06 510 LEU A CA 1
ATOM 3951 C C . LEU A 1 510 ? 20.154 6.329 -7.952 1.00 78.06 510 LEU A C 1
ATOM 3953 O O . LEU A 1 510 ? 20.088 5.306 -8.626 1.00 78.06 510 LEU A O 1
ATOM 3957 N N . GLY A 1 511 ? 19.496 6.468 -6.796 1.00 74.56 511 GLY A N 1
ATOM 3958 C CA . GLY A 1 511 ? 18.539 5.485 -6.267 1.00 74.56 511 GLY A CA 1
ATOM 3959 C C . GLY A 1 511 ? 18.792 5.011 -4.836 1.00 74.56 511 GLY A C 1
ATOM 3960 O O . GLY A 1 511 ? 17.936 4.313 -4.286 1.00 74.56 511 GLY A O 1
ATOM 3961 N N . ALA A 1 512 ? 19.911 5.401 -4.214 1.00 82.44 512 ALA A N 1
ATOM 3962 C CA . ALA A 1 512 ? 20.253 4.977 -2.857 1.00 82.44 512 ALA A CA 1
ATOM 3963 C C . ALA A 1 512 ? 19.171 5.380 -1.833 1.00 82.44 512 ALA A C 1
ATOM 3965 O O . ALA A 1 512 ? 18.709 6.528 -1.823 1.00 82.44 512 ALA A O 1
ATOM 3966 N N . LEU A 1 513 ? 18.774 4.446 -0.955 1.00 80.25 513 LEU A N 1
ATOM 3967 C CA . LEU A 1 513 ? 17.738 4.690 0.059 1.00 80.25 513 LEU A CA 1
ATOM 3968 C C . LEU A 1 513 ? 18.081 5.929 0.894 1.00 80.25 513 LEU A C 1
ATOM 3970 O O . LEU A 1 513 ? 19.134 5.995 1.521 1.00 80.25 513 LEU A O 1
ATOM 3974 N N . THR A 1 514 ? 17.191 6.918 0.902 1.00 78.06 514 THR A N 1
ATOM 3975 C CA . THR A 1 514 ? 17.438 8.200 1.567 1.00 78.06 514 THR A CA 1
ATOM 3976 C C . THR A 1 514 ? 16.156 8.678 2.255 1.00 78.06 514 THR A C 1
ATOM 3978 O O . THR A 1 514 ? 15.124 8.799 1.585 1.00 78.06 514 THR A O 1
ATOM 3981 N N . PRO A 1 515 ? 16.175 8.977 3.570 1.00 78.31 515 PRO A N 1
ATOM 3982 C CA . PRO A 1 515 ? 15.055 9.634 4.237 1.00 78.31 515 PRO A CA 1
ATOM 3983 C C . PRO A 1 515 ? 14.724 10.947 3.521 1.00 78.31 515 PRO A C 1
ATOM 3985 O O . PRO A 1 515 ? 15.620 11.696 3.151 1.00 78.31 515 PRO A O 1
ATOM 3988 N N . GLY A 1 516 ? 13.442 11.222 3.295 1.00 77.00 516 GLY A N 1
ATOM 3989 C CA . GLY A 1 516 ? 12.990 12.420 2.584 1.00 77.00 516 GLY A CA 1
ATOM 3990 C C . GLY A 1 516 ? 12.982 12.330 1.052 1.00 77.00 516 GLY A C 1
ATOM 3991 O O . GLY A 1 516 ? 12.456 13.242 0.413 1.00 77.00 516 GLY A O 1
ATOM 3992 N N . ARG A 1 517 ? 13.531 11.272 0.440 1.00 82.31 517 ARG A N 1
ATOM 3993 C CA . ARG A 1 517 ? 13.474 11.038 -1.016 1.00 82.31 517 ARG A CA 1
ATOM 3994 C C . ARG A 1 517 ? 12.632 9.822 -1.358 1.00 82.31 517 ARG A C 1
ATOM 3996 O O . ARG A 1 517 ? 12.607 8.852 -0.611 1.00 82.31 517 ARG A O 1
ATOM 4003 N N . ARG A 1 518 ? 12.085 9.785 -2.576 1.00 83.75 518 ARG A N 1
ATOM 4004 C CA . ARG A 1 518 ? 11.533 8.533 -3.103 1.00 83.75 518 ARG A CA 1
ATOM 4005 C C . ARG A 1 518 ? 12.635 7.460 -3.266 1.00 83.75 518 ARG A C 1
ATOM 4007 O O . ARG A 1 518 ? 13.675 7.706 -3.868 1.00 83.75 518 ARG A O 1
ATOM 4014 N N . LEU A 1 519 ? 12.331 6.241 -2.838 1.00 83.69 519 LEU A N 1
ATOM 4015 C CA . LEU A 1 519 ? 12.785 4.975 -3.422 1.00 83.69 519 LEU A CA 1
ATOM 4016 C C . LEU A 1 519 ? 12.695 4.993 -4.968 1.00 83.69 519 LEU A C 1
ATOM 4018 O O . LEU A 1 519 ? 11.730 5.534 -5.524 1.00 83.69 519 LEU A O 1
ATOM 4022 N N . LEU A 1 520 ? 13.630 4.325 -5.651 1.00 87.44 520 LEU A N 1
ATOM 4023 C CA . LEU A 1 520 ? 13.632 4.091 -7.106 1.00 87.44 520 LEU A CA 1
ATOM 4024 C C . LEU A 1 520 ? 12.774 2.860 -7.499 1.00 87.44 520 LEU A C 1
ATOM 4026 O O . LEU A 1 520 ? 12.304 2.125 -6.630 1.00 87.44 520 LEU A O 1
ATOM 4030 N N . ASP A 1 521 ? 12.477 2.636 -8.781 1.00 90.88 521 ASP A N 1
ATOM 4031 C CA . ASP A 1 521 ? 11.937 1.336 -9.216 1.00 90.88 521 ASP A CA 1
ATOM 4032 C C . ASP A 1 521 ? 13.068 0.365 -9.552 1.00 90.88 521 ASP A C 1
ATOM 4034 O O . ASP A 1 521 ? 14.096 0.791 -10.063 1.00 90.88 521 ASP A O 1
ATOM 4038 N N . VAL A 1 522 ? 12.864 -0.922 -9.281 1.00 92.06 522 VAL A N 1
ATOM 4039 C CA . VAL A 1 522 ? 13.809 -1.989 -9.638 1.00 92.06 522 VAL A CA 1
ATOM 4040 C C . VAL A 1 522 ? 13.014 -3.249 -9.975 1.00 92.06 522 VAL A C 1
ATOM 4042 O O . VAL A 1 522 ? 12.017 -3.551 -9.304 1.00 92.06 522 VAL A O 1
ATOM 4045 N N . GLU A 1 523 ? 13.446 -4.007 -10.981 1.00 94.56 523 GLU A N 1
ATOM 4046 C CA . GLU A 1 523 ? 12.964 -5.363 -11.215 1.00 94.56 523 GLU A CA 1
ATOM 4047 C C . GLU A 1 523 ? 13.445 -6.282 -10.083 1.00 94.56 523 GLU A C 1
ATOM 4049 O O . GLU A 1 523 ? 14.640 -6.512 -9.887 1.00 94.56 523 GLU A O 1
ATOM 4054 N N . VAL A 1 524 ? 12.485 -6.859 -9.364 1.00 95.00 524 VAL A N 1
ATOM 4055 C CA . VAL A 1 524 ? 12.682 -7.857 -8.310 1.00 95.00 524 VAL A CA 1
ATOM 4056 C C . VAL A 1 524 ? 12.008 -9.171 -8.699 1.00 95.00 524 VAL A C 1
ATOM 4058 O O . VAL A 1 524 ? 11.059 -9.199 -9.484 1.00 95.00 524 VAL A O 1
ATOM 4061 N N . LYS A 1 525 ? 12.476 -10.295 -8.155 1.00 94.75 525 LYS A N 1
ATOM 4062 C CA . LYS A 1 525 ? 11.909 -11.618 -8.440 1.00 94.75 525 LYS A CA 1
ATOM 4063 C C . LYS A 1 525 ? 11.059 -12.094 -7.269 1.00 94.75 525 LYS A C 1
ATOM 4065 O O . LYS A 1 525 ? 11.597 -12.397 -6.209 1.00 94.75 525 LYS A O 1
ATOM 4070 N N . ARG A 1 526 ? 9.743 -12.215 -7.445 1.00 95.06 526 ARG A N 1
ATOM 4071 C CA . ARG A 1 526 ? 8.847 -12.731 -6.401 1.00 95.06 526 ARG A CA 1
ATOM 4072 C C . ARG A 1 526 ? 9.185 -14.182 -6.072 1.00 95.06 526 ARG A C 1
ATOM 4074 O O . ARG A 1 526 ? 9.287 -15.020 -6.963 1.00 95.06 526 ARG A O 1
ATOM 4081 N N . TYR A 1 527 ? 9.328 -14.481 -4.786 1.00 93.62 527 TYR A N 1
ATOM 4082 C CA . TYR A 1 527 ? 9.682 -15.810 -4.294 1.00 93.62 527 TYR A CA 1
ATOM 4083 C C . TYR A 1 527 ? 8.586 -16.847 -4.604 1.00 93.62 527 TYR A C 1
ATOM 4085 O O . TYR A 1 527 ? 8.877 -17.900 -5.166 1.00 93.62 527 TYR A O 1
ATOM 4093 N N . ALA A 1 528 ? 7.321 -16.518 -4.312 1.00 91.00 528 ALA A N 1
ATOM 4094 C CA . ALA A 1 528 ? 6.194 -17.458 -4.343 1.00 91.00 528 ALA A CA 1
ATOM 4095 C C . ALA A 1 528 ? 5.893 -18.103 -5.714 1.00 91.00 528 ALA A C 1
ATOM 4097 O O . ALA A 1 528 ? 5.402 -19.228 -5.761 1.00 91.00 528 ALA A O 1
ATOM 4098 N N . ASP A 1 529 ? 6.169 -17.406 -6.821 1.00 93.44 529 ASP A N 1
ATOM 4099 C CA . ASP A 1 529 ? 5.881 -17.864 -8.191 1.00 93.44 529 ASP A CA 1
ATOM 4100 C C . ASP A 1 529 ? 7.045 -17.639 -9.178 1.00 93.44 529 ASP A C 1
ATOM 4102 O O . ASP A 1 529 ? 6.888 -17.830 -10.384 1.00 93.44 529 ASP A O 1
ATOM 4106 N N . ALA A 1 530 ? 8.220 -17.247 -8.674 1.00 90.69 530 ALA A N 1
ATOM 4107 C CA . ALA A 1 530 ? 9.426 -16.920 -9.440 1.00 90.69 530 ALA A CA 1
ATOM 4108 C C . ALA A 1 530 ? 9.269 -15.812 -10.509 1.00 90.69 530 ALA A C 1
ATOM 4110 O O . ALA A 1 530 ? 10.177 -15.647 -11.333 1.00 90.69 530 ALA A O 1
ATOM 4111 N N . THR A 1 531 ? 8.169 -15.047 -10.507 1.00 93.25 531 THR A N 1
ATOM 4112 C CA . THR A 1 531 ? 7.912 -14.000 -11.511 1.00 93.25 531 THR A CA 1
ATOM 4113 C C . THR A 1 531 ? 8.772 -12.754 -11.291 1.00 93.25 531 THR A C 1
ATOM 4115 O O . THR A 1 531 ? 9.033 -12.353 -10.159 1.00 93.25 531 THR A O 1
ATOM 4118 N N . ALA A 1 532 ? 9.204 -12.115 -12.382 1.00 94.50 532 ALA A N 1
ATOM 4119 C CA . ALA A 1 532 ? 9.786 -10.775 -12.335 1.00 94.50 532 ALA A CA 1
ATOM 4120 C C . ALA A 1 532 ? 8.672 -9.732 -12.133 1.00 94.50 532 ALA A C 1
ATOM 4122 O O . ALA A 1 532 ? 7.617 -9.823 -12.768 1.00 94.50 532 ALA A O 1
ATOM 4123 N N . ARG A 1 533 ? 8.890 -8.774 -11.230 1.00 94.00 533 ARG A N 1
ATOM 4124 C CA . ARG A 1 533 ? 7.924 -7.757 -10.787 1.00 94.00 533 ARG A CA 1
ATOM 4125 C C . ARG A 1 533 ? 8.646 -6.422 -10.591 1.00 94.00 533 ARG A C 1
ATOM 4127 O O . ARG A 1 533 ? 9.795 -6.407 -10.165 1.00 94.00 533 ARG A O 1
ATOM 4134 N N . HIS A 1 534 ? 7.967 -5.311 -10.856 1.00 92.75 534 HIS A N 1
ATOM 4135 C CA . HIS A 1 534 ? 8.475 -3.978 -10.528 1.00 92.75 534 HIS A CA 1
ATOM 4136 C C . HIS A 1 534 ? 8.197 -3.661 -9.057 1.00 92.75 534 HIS A C 1
ATOM 4138 O O . HIS A 1 534 ? 7.065 -3.824 -8.594 1.00 92.75 534 HIS A O 1
ATOM 4144 N N . LEU A 1 535 ? 9.204 -3.190 -8.322 1.00 89.69 535 LEU A N 1
ATOM 4145 C CA . LEU A 1 535 ? 9.078 -2.899 -6.892 1.00 89.69 535 LEU A CA 1
ATOM 4146 C C . LEU A 1 535 ? 8.070 -1.763 -6.592 1.00 89.69 535 LEU A C 1
ATOM 4148 O O . LEU A 1 535 ? 7.511 -1.732 -5.496 1.00 89.69 535 LEU A O 1
ATOM 4152 N N . GLN A 1 536 ? 7.777 -0.854 -7.537 1.00 87.56 536 GLN A N 1
ATOM 4153 C CA . GLN A 1 536 ? 6.657 0.105 -7.399 1.00 87.56 536 GLN A CA 1
ATOM 4154 C C . GLN A 1 536 ? 5.282 -0.592 -7.393 1.00 87.56 536 GLN A C 1
ATOM 4156 O O . GLN A 1 536 ? 4.452 -0.281 -6.541 1.00 87.56 536 GLN A O 1
ATOM 4161 N N . ASP A 1 537 ? 5.044 -1.554 -8.295 1.00 88.19 537 ASP A N 1
ATOM 4162 C CA . ASP A 1 537 ? 3.715 -2.169 -8.502 1.00 88.19 537 ASP A CA 1
ATOM 4163 C C . ASP A 1 537 ? 3.256 -3.025 -7.309 1.00 88.19 537 ASP A C 1
ATOM 4165 O O . ASP A 1 537 ? 2.063 -3.246 -7.110 1.00 88.19 537 ASP A O 1
ATOM 4169 N N . GLU A 1 538 ? 4.203 -3.488 -6.494 1.00 87.12 538 GLU A N 1
ATOM 4170 C CA . GLU A 1 538 ? 3.966 -4.261 -5.267 1.00 87.12 538 GLU A CA 1
ATOM 4171 C C . GLU A 1 538 ? 3.750 -3.362 -4.030 1.00 87.12 538 GLU A C 1
ATOM 4173 O O . GLU A 1 538 ? 3.461 -3.842 -2.928 1.00 87.12 538 GLU A O 1
ATOM 4178 N N . MET A 1 539 ? 3.829 -2.041 -4.232 1.00 85.00 539 MET A N 1
ATOM 4179 C CA . MET A 1 539 ? 3.548 -0.973 -3.269 1.00 85.00 539 MET A CA 1
ATOM 4180 C C . MET A 1 539 ? 2.428 -0.028 -3.754 1.00 85.00 539 MET A C 1
ATOM 4182 O O . MET A 1 539 ? 2.607 1.193 -3.762 1.00 85.00 539 MET A O 1
ATOM 4186 N N . PRO A 1 540 ? 1.242 -0.540 -4.145 1.00 82.81 540 PRO A N 1
ATOM 4187 C CA . PRO A 1 540 ? 0.196 0.303 -4.704 1.00 82.81 540 PRO A CA 1
ATOM 4188 C C . PRO A 1 540 ? -0.290 1.364 -3.691 1.00 82.81 540 PRO A C 1
ATOM 4190 O O . PRO A 1 540 ? -0.539 1.034 -2.515 1.00 82.81 540 PRO A O 1
ATOM 4193 N N . PRO A 1 541 ? -0.499 2.624 -4.132 1.00 80.50 541 PRO A N 1
ATOM 4194 C CA . PRO A 1 541 ? -1.133 3.668 -3.338 1.00 80.50 541 PRO A CA 1
ATOM 4195 C C . PRO A 1 541 ? -2.567 3.278 -2.987 1.00 80.50 541 PRO A C 1
ATOM 4197 O O . PRO A 1 541 ? -3.481 3.195 -3.815 1.00 80.50 541 PRO A O 1
ATOM 4200 N N . THR A 1 542 ? -2.717 2.960 -1.702 1.00 83.75 542 THR A N 1
ATOM 4201 C CA . THR A 1 542 ? -3.942 2.454 -1.071 1.00 83.75 542 THR A CA 1
ATOM 4202 C C . THR A 1 542 ? -4.103 2.993 0.357 1.00 83.75 542 THR A C 1
ATOM 4204 O O . THR A 1 542 ? -4.815 2.397 1.157 1.00 83.75 542 THR A O 1
ATOM 4207 N N . GLY A 1 543 ? -3.394 4.082 0.691 1.00 83.69 543 GLY A N 1
ATOM 4208 C CA . GLY A 1 543 ? -3.360 4.681 2.029 1.00 83.69 543 GLY A CA 1
ATOM 4209 C C . GLY A 1 543 ? -2.656 3.832 3.096 1.00 83.69 543 GLY A C 1
ATOM 4210 O O . GLY A 1 543 ? -2.970 3.968 4.269 1.00 83.69 543 GLY A O 1
ATOM 4211 N N . ARG A 1 544 ? -1.756 2.915 2.728 1.00 86.56 544 ARG A N 1
ATOM 4212 C CA . ARG A 1 544 ? -1.117 1.979 3.671 1.00 86.56 544 ARG A CA 1
ATOM 4213 C C . ARG A 1 544 ? 0.356 2.285 3.884 1.00 86.56 544 ARG A C 1
ATOM 4215 O O . ARG A 1 544 ? 1.067 2.592 2.935 1.00 86.56 544 ARG A O 1
ATOM 4222 N N . TYR A 1 545 ? 0.838 2.081 5.101 1.00 85.56 545 TYR A N 1
ATOM 4223 C CA . TYR A 1 545 ? 2.274 2.006 5.369 1.00 85.56 545 TYR A CA 1
ATOM 4224 C C . TYR A 1 545 ? 2.842 0.675 4.865 1.00 85.56 545 TYR A C 1
ATOM 4226 O O . TYR A 1 545 ? 2.129 -0.331 4.808 1.00 85.56 545 TYR A O 1
ATOM 4234 N N . TYR A 1 546 ? 4.131 0.650 4.537 1.00 86.12 546 TYR A N 1
ATOM 4235 C CA . TYR A 1 546 ? 4.849 -0.557 4.131 1.00 86.12 546 TYR A CA 1
ATOM 4236 C C . TYR A 1 546 ? 6.176 -0.630 4.890 1.00 86.12 546 TYR A C 1
ATOM 4238 O O . TYR A 1 546 ? 6.997 0.278 4.806 1.00 86.12 546 TYR A O 1
ATOM 4246 N N . VAL A 1 547 ? 6.405 -1.716 5.624 1.00 86.56 547 VAL A N 1
ATOM 4247 C CA . VAL A 1 547 ? 7.734 -2.051 6.150 1.00 86.56 547 VAL A CA 1
ATOM 4248 C C . VAL A 1 547 ? 8.466 -2.823 5.057 1.00 86.56 547 VAL A C 1
ATOM 4250 O O . VAL A 1 547 ? 7.978 -3.863 4.611 1.00 86.56 547 VAL A O 1
ATOM 4253 N N . LEU A 1 548 ? 9.605 -2.298 4.613 1.00 88.19 548 LEU A N 1
ATOM 4254 C CA . LEU A 1 548 ? 10.475 -2.892 3.604 1.00 88.19 548 LEU A CA 1
ATOM 4255 C C . LEU A 1 548 ? 11.732 -3.426 4.300 1.00 88.19 548 LEU A C 1
ATOM 4257 O O . LEU A 1 548 ? 12.595 -2.661 4.732 1.00 88.19 548 LEU A O 1
ATOM 4261 N N . VAL A 1 549 ? 11.810 -4.749 4.438 1.00 89.50 549 VAL A N 1
ATOM 4262 C CA . VAL A 1 549 ? 12.941 -5.442 5.066 1.00 89.50 549 VAL A CA 1
ATOM 4263 C C . VAL A 1 549 ? 13.859 -5.983 3.980 1.00 89.50 549 VAL A C 1
ATOM 4265 O O . VAL A 1 549 ? 13.503 -6.948 3.309 1.00 89.50 549 VAL A O 1
ATOM 4268 N N . PHE A 1 550 ? 15.048 -5.403 3.843 1.00 90.69 550 PHE A N 1
ATOM 4269 C CA . PHE A 1 550 ? 16.167 -6.042 3.160 1.00 90.69 550 PHE A CA 1
ATOM 4270 C C . PHE A 1 550 ? 16.885 -6.931 4.169 1.00 90.69 550 PHE A C 1
ATOM 4272 O O . PHE A 1 550 ? 17.532 -6.438 5.096 1.00 90.69 550 PHE A O 1
ATOM 4279 N N . THR A 1 551 ? 16.770 -8.243 3.999 1.00 91.56 551 THR A N 1
ATOM 4280 C CA . THR A 1 551 ? 17.553 -9.203 4.781 1.00 91.56 551 THR A CA 1
ATOM 4281 C C . THR A 1 551 ? 19.017 -9.135 4.349 1.00 91.56 551 THR A C 1
ATOM 4283 O O . THR A 1 551 ? 19.323 -8.646 3.258 1.00 91.56 551 THR A O 1
ATOM 4286 N N . SER A 1 552 ? 19.924 -9.662 5.160 1.00 89.25 552 SER A N 1
ATOM 4287 C CA . SER A 1 552 ? 21.294 -9.935 4.735 1.00 89.25 552 SER A CA 1
ATOM 4288 C C . SER A 1 552 ? 21.446 -11.377 4.232 1.00 89.25 552 SER A C 1
ATOM 4290 O O . SER A 1 552 ? 20.471 -12.133 4.117 1.00 89.25 552 SER A O 1
ATOM 4292 N N . ASN A 1 553 ? 22.686 -11.757 3.925 1.00 90.06 553 ASN A N 1
ATOM 4293 C CA . ASN A 1 553 ? 23.108 -13.125 3.647 1.00 90.06 553 ASN A CA 1
ATOM 4294 C C . ASN A 1 553 ? 22.892 -14.076 4.847 1.00 90.06 553 ASN A C 1
ATOM 4296 O O . ASN A 1 553 ? 22.780 -15.281 4.629 1.00 90.06 553 ASN A O 1
ATOM 4300 N N . ASP A 1 554 ? 22.733 -13.564 6.080 1.00 89.50 554 ASP A N 1
ATOM 4301 C CA . ASP A 1 554 ? 22.452 -14.377 7.282 1.00 89.50 554 ASP A CA 1
ATOM 4302 C C . ASP A 1 554 ? 21.007 -14.916 7.361 1.00 89.50 554 ASP A C 1
ATOM 4304 O O . ASP A 1 554 ? 20.634 -15.568 8.334 1.00 89.50 554 ASP A O 1
ATOM 4308 N N . LEU A 1 555 ? 20.184 -14.697 6.326 1.00 90.25 555 LEU A N 1
ATOM 4309 C CA . LEU A 1 555 ? 18.762 -15.055 6.308 1.00 90.25 555 LEU A CA 1
ATOM 4310 C C . LEU A 1 555 ? 18.455 -16.519 6.661 1.00 90.25 555 LEU A C 1
ATOM 4312 O O . LEU A 1 555 ? 17.417 -16.768 7.266 1.00 90.25 555 LEU A O 1
ATOM 4316 N N . LEU A 1 556 ? 19.310 -17.486 6.318 1.00 90.81 556 LEU A N 1
ATOM 4317 C CA . LEU A 1 556 ? 19.066 -18.902 6.652 1.00 90.81 556 LEU A CA 1
ATOM 4318 C C . LEU A 1 556 ? 19.628 -19.313 8.025 1.00 90.81 556 LEU A C 1
ATOM 4320 O O . LEU A 1 556 ? 19.384 -20.429 8.488 1.00 90.81 556 LEU A O 1
ATOM 4324 N N . GLU A 1 557 ? 20.357 -18.425 8.701 1.00 88.25 557 GLU A N 1
ATOM 4325 C CA . GLU A 1 557 ? 20.851 -18.649 10.055 1.00 88.25 557 GLU A CA 1
ATOM 4326 C C . GLU A 1 557 ? 19.738 -18.331 11.057 1.00 88.25 557 GLU A C 1
ATOM 4328 O O . GLU A 1 557 ? 19.285 -17.195 11.165 1.00 88.25 557 GLU A O 1
ATOM 4333 N N . LYS A 1 558 ? 19.290 -19.325 11.834 1.00 79.69 558 LYS A N 1
ATOM 4334 C CA . LYS A 1 558 ? 18.169 -19.156 12.785 1.00 79.69 558 LYS A CA 1
ATOM 4335 C C . LYS A 1 558 ? 18.428 -18.109 13.879 1.00 79.69 558 LYS A C 1
ATOM 4337 O O . LYS A 1 558 ? 17.479 -17.565 14.432 1.00 79.69 558 LYS A O 1
ATOM 4342 N N . SER A 1 559 ? 19.697 -17.828 14.169 1.00 75.94 559 SER A N 1
ATOM 4343 C CA . SER A 1 559 ? 20.175 -16.776 15.077 1.00 75.94 559 SER A CA 1
ATOM 4344 C C . SER A 1 559 ? 20.587 -15.479 14.361 1.00 75.94 559 SER A C 1
ATOM 4346 O O . SER A 1 559 ? 21.109 -14.571 15.005 1.00 75.94 559 SER A O 1
ATOM 4348 N N . GLY A 1 560 ? 20.389 -15.390 13.043 1.00 73.38 560 GLY A N 1
ATOM 4349 C CA . GLY A 1 560 ? 20.785 -14.255 12.213 1.00 73.38 560 GLY A CA 1
ATOM 4350 C C . GLY A 1 560 ? 20.008 -12.970 12.513 1.00 73.38 560 GLY A C 1
ATOM 4351 O O . GLY A 1 560 ? 18.879 -12.969 13.031 1.00 73.38 560 GLY A O 1
ATOM 4352 N N . ASN A 1 561 ? 20.605 -11.842 12.131 1.00 74.31 561 ASN A N 1
ATOM 4353 C CA . ASN A 1 561 ? 20.000 -10.518 12.254 1.00 74.31 561 ASN A CA 1
ATOM 4354 C C . ASN A 1 561 ? 18.742 -10.422 11.380 1.00 74.31 561 ASN A C 1
ATOM 4356 O O . ASN A 1 561 ? 17.762 -9.791 11.777 1.00 74.31 561 ASN A O 1
ATOM 4360 N N . SER A 1 562 ? 18.725 -11.093 10.226 1.00 81.38 562 SER A N 1
ATOM 4361 C CA . SER A 1 562 ? 17.581 -11.140 9.312 1.00 81.38 562 SER A CA 1
ATOM 4362 C C . SER A 1 562 ? 16.364 -11.834 9.917 1.00 81.38 562 SER A C 1
ATOM 4364 O O . SER A 1 562 ? 15.265 -11.284 9.859 1.00 81.38 562 SER A O 1
ATOM 4366 N N . GLN A 1 563 ? 16.542 -13.007 10.536 1.00 83.38 563 GLN A N 1
ATOM 4367 C CA . GLN A 1 563 ? 15.462 -13.729 11.226 1.00 83.38 563 GLN A CA 1
ATOM 4368 C C . GLN A 1 563 ? 14.872 -12.871 12.351 1.00 83.38 563 GLN A C 1
ATOM 4370 O O . GLN A 1 563 ? 13.657 -12.664 12.415 1.00 83.38 563 GLN A O 1
ATOM 4375 N N . SER A 1 564 ? 15.752 -12.281 13.166 1.00 75.88 564 SER A N 1
ATOM 4376 C CA . SER A 1 564 ? 15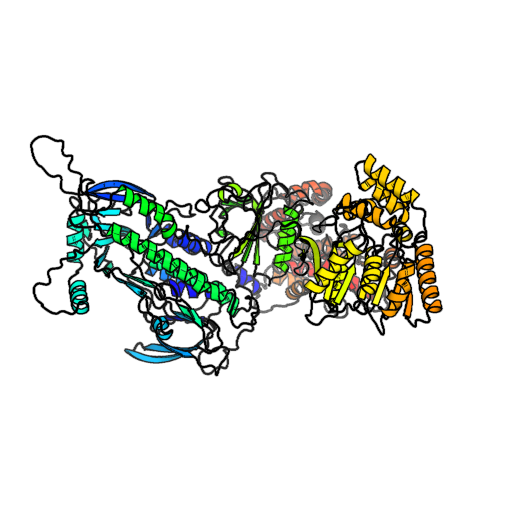.390 -11.358 14.248 1.00 75.88 564 SER A CA 1
ATOM 4377 C C . SER A 1 564 ? 14.617 -10.134 13.737 1.00 75.88 564 SER A C 1
ATOM 4379 O O . SER A 1 564 ? 13.598 -9.758 14.319 1.00 75.88 564 SER A O 1
ATOM 4381 N N . SER A 1 565 ? 15.053 -9.546 12.618 1.00 76.06 565 SER A N 1
ATOM 4382 C CA . SER A 1 565 ? 14.427 -8.379 11.977 1.00 76.06 565 SER A CA 1
ATOM 4383 C C . SER A 1 565 ? 13.062 -8.703 11.366 1.00 76.06 565 SER A C 1
ATOM 4385 O O . SER A 1 565 ? 12.128 -7.905 11.472 1.00 76.06 565 SER A O 1
ATOM 4387 N N . LEU A 1 566 ? 12.915 -9.878 10.746 1.00 83.88 566 LEU A N 1
ATOM 4388 C CA . LEU A 1 566 ? 11.658 -10.342 10.156 1.00 83.88 566 LEU A CA 1
ATOM 4389 C C . LEU A 1 566 ? 10.606 -10.646 11.226 1.00 83.88 566 LEU A C 1
ATOM 4391 O O . LEU A 1 566 ? 9.475 -10.171 11.115 1.00 83.88 566 LEU A O 1
ATOM 4395 N N . GLN A 1 567 ? 10.984 -11.370 12.282 1.00 82.81 567 GLN A N 1
ATOM 4396 C CA . GLN A 1 567 ? 10.105 -11.651 13.419 1.00 82.81 567 GLN A CA 1
ATOM 4397 C C . GLN A 1 567 ? 9.683 -10.352 14.126 1.00 82.81 567 GLN A C 1
ATOM 4399 O O . GLN A 1 567 ? 8.494 -10.106 14.326 1.00 82.81 567 GLN A O 1
ATOM 4404 N N . SER A 1 568 ? 10.641 -9.456 14.379 1.00 78.31 568 SER A N 1
ATOM 4405 C CA . SER A 1 568 ? 10.380 -8.116 14.920 1.00 78.31 568 SER A CA 1
ATOM 4406 C C . SER A 1 568 ? 9.409 -7.308 14.047 1.00 78.31 568 SER A C 1
ATOM 4408 O O . SER A 1 568 ? 8.495 -6.662 14.559 1.00 78.31 568 SER A O 1
ATOM 4410 N N . SER A 1 569 ? 9.551 -7.372 12.718 1.00 80.56 569 SER A N 1
ATOM 4411 C CA . SER A 1 569 ? 8.652 -6.685 11.778 1.00 80.56 569 SER A CA 1
ATOM 4412 C C . SER A 1 569 ? 7.225 -7.240 11.828 1.00 80.56 569 SER A C 1
ATOM 4414 O O . SER A 1 569 ? 6.268 -6.466 11.837 1.00 80.56 569 SER A O 1
ATOM 4416 N N . VAL A 1 570 ? 7.063 -8.564 11.930 1.00 84.31 570 VAL A N 1
ATOM 4417 C CA . VAL A 1 570 ? 5.761 -9.224 12.141 1.00 84.31 570 VAL A CA 1
ATOM 4418 C C . VAL A 1 570 ? 5.100 -8.738 13.437 1.00 84.31 570 VAL A C 1
ATOM 4420 O O . VAL A 1 570 ? 3.930 -8.353 13.419 1.00 84.31 570 VAL A O 1
ATOM 4423 N N . GLU A 1 571 ? 5.843 -8.698 14.544 1.00 82.00 571 GLU A N 1
ATOM 4424 C CA . GLU A 1 571 ? 5.342 -8.224 15.842 1.00 82.00 571 GLU A CA 1
ATOM 4425 C C . GLU A 1 571 ? 5.009 -6.726 15.841 1.00 82.00 571 GLU A C 1
ATOM 4427 O O . GLU A 1 571 ? 4.094 -6.290 16.539 1.00 82.00 571 GLU A O 1
ATOM 4432 N N . ILE A 1 572 ? 5.718 -5.913 15.052 1.00 77.81 572 ILE A N 1
ATOM 4433 C CA . ILE A 1 572 ? 5.365 -4.505 14.827 1.00 77.81 572 ILE A CA 1
ATOM 4434 C C . ILE A 1 572 ? 4.043 -4.401 14.062 1.00 77.81 572 ILE A C 1
ATOM 4436 O O . ILE A 1 572 ? 3.153 -3.680 14.509 1.00 77.81 572 ILE A O 1
ATOM 4440 N N . LEU A 1 573 ? 3.870 -5.146 12.964 1.00 81.75 573 LEU A N 1
ATOM 4441 C CA . LEU A 1 573 ? 2.634 -5.128 12.169 1.00 81.75 573 LEU A CA 1
ATOM 4442 C C . LEU A 1 573 ? 1.393 -5.517 12.986 1.00 81.75 573 LEU A C 1
ATOM 4444 O O . LEU A 1 573 ? 0.330 -4.932 12.789 1.00 81.75 573 LEU A O 1
ATOM 4448 N N . GLN A 1 574 ? 1.523 -6.460 13.923 1.00 83.69 574 GLN A N 1
ATOM 4449 C CA . GLN A 1 574 ? 0.430 -6.895 14.804 1.00 83.69 574 GLN A CA 1
ATOM 4450 C C . GLN A 1 574 ? -0.058 -5.815 15.789 1.00 83.69 574 GLN A C 1
ATOM 4452 O O . GLN A 1 574 ? -1.167 -5.935 16.306 1.00 83.69 574 GLN A O 1
ATOM 4457 N N . LYS A 1 575 ? 0.728 -4.754 16.035 1.00 85.00 575 LYS A N 1
ATOM 4458 C CA . LYS A 1 575 ? 0.345 -3.616 16.897 1.00 85.00 575 LYS A CA 1
ATOM 4459 C C . LYS A 1 575 ? -0.585 -2.622 16.183 1.00 85.00 575 LYS A C 1
ATOM 4461 O O . LYS A 1 575 ? -1.201 -1.791 16.843 1.00 85.00 575 LYS A O 1
ATOM 4466 N N . PHE A 1 576 ? -0.695 -2.697 14.854 1.00 84.81 576 PHE A N 1
ATOM 4467 C CA . PHE A 1 576 ? -1.548 -1.825 14.044 1.00 84.81 576 PHE A CA 1
ATOM 4468 C C . PHE A 1 576 ? -2.866 -2.514 13.649 1.00 84.81 576 PHE A C 1
ATOM 4470 O O . PHE A 1 576 ? -2.925 -3.744 13.565 1.00 84.81 576 PHE A O 1
ATOM 4477 N N . PRO A 1 577 ? -3.933 -1.750 13.334 1.00 88.44 577 PRO A N 1
ATOM 4478 C CA . PRO A 1 577 ? -5.161 -2.318 12.788 1.00 88.44 577 PRO A CA 1
ATOM 4479 C C . PRO A 1 577 ? -4.887 -3.133 11.517 1.00 88.44 577 PRO A C 1
ATOM 4481 O O . PRO A 1 577 ? -4.081 -2.745 10.663 1.00 88.44 577 PRO A O 1
ATOM 4484 N N . LYS A 1 578 ? -5.571 -4.276 11.371 1.00 85.19 578 LYS A N 1
ATOM 4485 C CA . LYS A 1 578 ? -5.337 -5.193 10.248 1.00 85.19 578 LYS A CA 1
ATOM 4486 C C . LYS A 1 578 ? -5.571 -4.474 8.918 1.00 85.19 578 LYS A C 1
ATOM 4488 O O . LYS A 1 578 ? -6.697 -4.113 8.586 1.00 85.19 578 LYS A O 1
ATOM 4493 N N . GLY A 1 579 ? -4.502 -4.329 8.138 1.00 82.62 579 GLY A N 1
ATOM 4494 C CA . GLY A 1 579 ? -4.536 -3.645 6.849 1.00 82.62 579 GLY A CA 1
ATOM 4495 C C . GLY A 1 579 ? -4.230 -2.145 6.894 1.00 82.62 579 GLY A C 1
ATOM 4496 O O . GLY A 1 579 ? -4.446 -1.503 5.873 1.00 82.62 579 GLY A O 1
ATOM 4497 N N . THR A 1 580 ? -3.713 -1.587 7.995 1.00 86.56 580 THR A N 1
ATOM 4498 C CA . THR A 1 580 ? -3.047 -0.263 7.998 1.00 86.56 580 THR A CA 1
ATOM 4499 C C . THR A 1 580 ? -1.599 -0.357 7.502 1.00 86.56 580 THR A C 1
ATOM 4501 O O . THR A 1 580 ? -1.131 0.522 6.779 1.00 86.56 580 THR A O 1
ATOM 4504 N N . VAL A 1 581 ? -0.895 -1.438 7.861 1.00 87.69 581 VAL A N 1
ATOM 4505 C CA . VAL A 1 581 ? 0.527 -1.656 7.550 1.00 87.69 581 VAL A CA 1
ATOM 4506 C C . VAL A 1 581 ? 0.712 -2.963 6.775 1.00 87.69 581 VAL A C 1
ATOM 4508 O O . VAL A 1 581 ? 0.089 -3.981 7.084 1.00 87.69 581 VAL A O 1
ATOM 4511 N N . ASN A 1 582 ? 1.573 -2.926 5.762 1.00 88.12 582 ASN A N 1
ATOM 4512 C CA . ASN A 1 582 ? 2.004 -4.051 4.939 1.00 88.12 582 ASN A CA 1
ATOM 4513 C C . ASN A 1 582 ? 3.467 -4.417 5.229 1.00 88.12 582 ASN A C 1
ATOM 4515 O O . ASN A 1 582 ? 4.248 -3.566 5.646 1.00 88.12 582 ASN A O 1
ATOM 4519 N N . LEU A 1 583 ? 3.848 -5.664 4.948 1.00 91.00 583 LEU A N 1
ATOM 4520 C CA . LEU A 1 583 ? 5.237 -6.126 4.966 1.00 91.00 583 LEU A CA 1
ATOM 4521 C C . LEU A 1 583 ? 5.664 -6.502 3.544 1.00 91.00 583 LEU A C 1
ATOM 4523 O O . LEU A 1 583 ? 4.915 -7.177 2.826 1.00 91.00 583 LEU A O 1
ATOM 4527 N N . ILE A 1 584 ? 6.864 -6.068 3.170 1.00 92.88 584 ILE A N 1
ATOM 4528 C CA . ILE A 1 584 ? 7.616 -6.512 1.998 1.00 92.88 584 ILE A CA 1
ATOM 4529 C C . ILE A 1 584 ? 8.977 -6.997 2.489 1.00 92.88 584 ILE A C 1
ATOM 4531 O O . ILE A 1 584 ? 9.623 -6.339 3.306 1.00 92.88 584 ILE A O 1
ATOM 4535 N N . VAL A 1 585 ? 9.406 -8.146 1.977 1.00 95.00 585 VAL A N 1
ATOM 4536 C CA . VAL A 1 585 ? 10.714 -8.734 2.271 1.00 95.00 585 VAL A CA 1
ATOM 4537 C C . VAL A 1 585 ? 11.507 -8.820 0.979 1.00 95.00 585 VAL A C 1
ATOM 4539 O O . VAL A 1 585 ? 10.999 -9.333 -0.015 1.00 95.00 585 VAL A O 1
ATOM 4542 N N . VAL A 1 586 ? 12.748 -8.356 1.005 1.00 95.12 586 VAL A N 1
ATOM 4543 C CA . VAL A 1 586 ? 13.734 -8.505 -0.065 1.00 95.12 586 VAL A CA 1
ATOM 4544 C C . VAL A 1 586 ? 14.916 -9.293 0.502 1.00 95.12 586 VAL A C 1
ATOM 4546 O O . VAL A 1 586 ? 15.325 -9.030 1.631 1.00 95.12 586 VAL A O 1
ATOM 4549 N N . HIS A 1 587 ? 15.436 -10.270 -0.245 1.00 94.81 587 HIS A N 1
ATOM 4550 C CA . HIS A 1 587 ? 16.572 -11.104 0.159 1.00 94.81 587 HIS A CA 1
ATOM 4551 C C . HIS A 1 587 ? 17.703 -11.110 -0.885 1.00 94.81 587 HIS A C 1
ATOM 4553 O O . HIS A 1 587 ? 17.423 -11.070 -2.089 1.00 94.81 587 HIS A O 1
ATOM 4559 N N . PRO A 1 588 ? 18.979 -11.244 -0.471 1.00 94.25 588 PRO A N 1
ATOM 4560 C CA . PRO A 1 588 ? 20.112 -11.288 -1.395 1.00 94.25 588 PRO A CA 1
ATOM 4561 C C . PRO A 1 588 ? 20.375 -12.708 -1.924 1.00 94.25 588 PRO A C 1
ATOM 4563 O O . PRO A 1 588 ? 21.121 -12.886 -2.885 1.00 94.25 588 PRO A O 1
ATOM 4566 N N . LEU A 1 589 ? 19.764 -13.729 -1.305 1.00 91.25 589 LEU A N 1
ATOM 4567 C CA . LEU A 1 589 ? 20.031 -15.136 -1.601 1.00 91.25 589 LEU A CA 1
ATOM 4568 C C . LEU A 1 589 ? 19.722 -15.495 -3.061 1.00 91.25 589 LEU A C 1
ATOM 4570 O O . LEU A 1 589 ? 18.596 -15.327 -3.535 1.00 91.25 589 LEU A O 1
ATOM 4574 N N . THR A 1 590 ? 20.721 -16.060 -3.738 1.00 85.12 590 THR A N 1
ATOM 4575 C CA . THR A 1 590 ? 20.612 -16.656 -5.080 1.00 85.12 590 THR A CA 1
ATOM 4576 C C . THR A 1 590 ? 20.353 -18.167 -5.034 1.00 85.12 590 THR A C 1
ATOM 4578 O O . THR A 1 590 ? 19.874 -18.748 -6.010 1.00 85.12 590 THR A O 1
ATOM 4581 N N . SER A 1 591 ? 20.636 -18.805 -3.895 1.00 83.00 591 SER A N 1
ATOM 4582 C CA . SER A 1 591 ? 20.274 -20.186 -3.577 1.00 83.00 591 SER A CA 1
ATOM 4583 C C . SER A 1 591 ? 18.776 -20.329 -3.280 1.00 83.00 591 SER A C 1
ATOM 4585 O O . SER A 1 591 ? 18.096 -19.383 -2.884 1.00 83.00 591 SER A O 1
ATOM 4587 N N . ARG A 1 592 ? 18.242 -21.543 -3.470 1.00 83.12 592 ARG A N 1
ATOM 4588 C CA . ARG A 1 592 ? 16.872 -21.887 -3.067 1.00 83.12 592 ARG A CA 1
ATOM 4589 C C . ARG A 1 592 ? 16.821 -22.175 -1.564 1.00 83.12 592 ARG A C 1
ATOM 4591 O O . ARG A 1 592 ? 17.641 -22.938 -1.066 1.00 83.12 592 ARG A O 1
ATOM 4598 N N . PHE A 1 593 ? 15.802 -21.632 -0.910 1.00 92.44 593 PHE A N 1
ATOM 4599 C CA . PHE A 1 593 ? 15.342 -21.969 0.439 1.00 92.44 593 PHE A CA 1
ATOM 4600 C C . PHE A 1 593 ? 13.826 -22.241 0.400 1.00 92.44 593 PHE A C 1
ATOM 4602 O O . PHE A 1 593 ? 13.180 -21.941 -0.611 1.00 92.44 593 PHE A O 1
ATOM 4609 N N . GLU A 1 594 ? 13.249 -22.795 1.465 1.00 89.19 594 GLU A N 1
ATOM 4610 C CA . GLU A 1 594 ? 11.819 -23.122 1.584 1.00 89.19 594 GLU A CA 1
ATOM 4611 C C . GLU A 1 594 ? 11.071 -22.157 2.525 1.00 89.19 594 GLU A C 1
ATOM 4613 O O . GLU A 1 594 ? 11.660 -21.516 3.392 1.00 89.19 594 GLU A O 1
ATOM 4618 N N . TRP A 1 595 ? 9.737 -22.085 2.421 1.00 88.50 595 TRP A N 1
ATOM 4619 C CA . TRP A 1 595 ? 8.907 -21.234 3.297 1.00 88.50 595 TRP A CA 1
ATOM 4620 C C . TRP A 1 595 ? 9.074 -21.511 4.803 1.00 88.50 595 TRP A C 1
ATOM 4622 O O . TRP A 1 595 ? 8.762 -20.641 5.612 1.00 88.50 595 TRP A O 1
ATOM 4632 N N . THR A 1 596 ? 9.536 -22.707 5.179 1.00 89.12 596 THR A N 1
ATOM 4633 C CA . THR A 1 596 ? 9.846 -23.107 6.564 1.00 89.12 596 THR A CA 1
ATOM 4634 C C . THR A 1 596 ? 11.107 -22.464 7.128 1.00 89.12 596 THR A C 1
ATOM 4636 O O . THR A 1 596 ? 11.316 -22.508 8.339 1.00 89.12 596 THR A O 1
ATOM 4639 N N . ASP A 1 597 ? 11.940 -21.884 6.266 1.00 88.88 597 ASP A N 1
ATOM 4640 C CA . ASP A 1 597 ? 13.209 -21.268 6.645 1.00 88.88 597 ASP A CA 1
ATOM 4641 C C . ASP A 1 597 ? 13.019 -19.786 7.022 1.00 88.88 597 ASP A C 1
ATOM 4643 O O . ASP A 1 597 ? 13.949 -19.147 7.500 1.00 88.88 597 ASP A O 1
ATOM 4647 N N . LEU A 1 598 ? 11.807 -19.237 6.848 1.00 90.94 598 LEU A N 1
ATOM 4648 C CA . LEU A 1 598 ? 11.407 -17.890 7.269 1.00 90.94 598 LEU A CA 1
ATOM 4649 C C . LEU A 1 598 ? 10.466 -17.942 8.490 1.00 90.94 598 LEU A C 1
ATOM 4651 O O . LEU A 1 598 ? 9.732 -18.921 8.650 1.00 90.94 598 LEU A O 1
ATOM 4655 N N . PRO A 1 599 ? 10.390 -16.881 9.321 1.00 88.75 599 PRO A N 1
ATOM 4656 C CA . PRO A 1 599 ? 9.441 -16.835 10.431 1.00 88.75 599 PRO A CA 1
ATOM 4657 C C . PRO A 1 599 ? 7.997 -16.971 9.928 1.00 88.75 599 PRO A C 1
ATOM 4659 O O . PRO A 1 599 ? 7.597 -16.290 8.983 1.00 88.75 599 PRO A O 1
ATOM 4662 N N . ALA A 1 600 ? 7.176 -17.802 10.578 1.00 85.88 600 ALA A N 1
ATOM 4663 C CA . ALA A 1 600 ? 5.831 -18.157 10.099 1.00 85.88 600 ALA A CA 1
ATOM 4664 C C . ALA A 1 600 ? 4.898 -16.946 9.854 1.00 85.88 600 ALA A C 1
ATOM 4666 O O . ALA A 1 600 ? 4.033 -16.970 8.972 1.00 85.88 600 ALA A O 1
ATOM 4667 N N . GLY A 1 601 ? 5.101 -15.846 10.588 1.00 83.81 601 GLY A N 1
ATOM 4668 C CA . GLY A 1 601 ? 4.386 -14.589 10.366 1.00 83.81 601 GLY A CA 1
ATOM 4669 C C . GLY A 1 601 ? 4.683 -13.927 9.016 1.00 83.81 601 GLY A C 1
ATOM 4670 O O . GLY A 1 601 ? 3.795 -13.282 8.459 1.00 83.81 601 GLY A O 1
ATOM 4671 N N . VAL A 1 602 ? 5.872 -14.130 8.434 1.00 89.12 602 VAL A N 1
ATOM 4672 C CA . VAL A 1 602 ? 6.222 -13.599 7.104 1.00 89.12 602 VAL A CA 1
ATOM 4673 C C . VAL A 1 602 ? 5.295 -14.175 6.040 1.00 89.12 602 VAL A C 1
ATOM 4675 O O . VAL A 1 602 ? 4.813 -13.424 5.200 1.00 89.12 602 VAL A O 1
ATOM 4678 N N . LYS A 1 603 ? 4.924 -15.458 6.125 1.00 87.81 603 LYS A N 1
ATOM 4679 C CA . LYS A 1 603 ? 3.907 -16.026 5.229 1.00 87.81 603 LYS A CA 1
ATOM 4680 C C . LYS A 1 603 ? 2.550 -15.325 5.403 1.00 87.81 603 LYS A C 1
ATOM 4682 O O . LYS A 1 603 ? 1.926 -14.926 4.427 1.00 87.81 603 LYS A O 1
ATOM 4687 N N . THR A 1 604 ? 2.129 -15.070 6.642 1.00 87.81 604 THR A N 1
ATOM 4688 C CA . THR A 1 604 ? 0.845 -14.397 6.935 1.00 87.81 604 THR A CA 1
ATOM 4689 C C . THR A 1 604 ? 0.778 -12.949 6.424 1.00 87.81 604 THR A C 1
ATOM 4691 O O . THR A 1 604 ? -0.285 -12.505 5.989 1.00 87.81 604 THR A O 1
ATOM 4694 N N . PHE A 1 605 ? 1.885 -12.200 6.471 1.00 88.75 605 PHE A N 1
ATOM 4695 C CA . PHE A 1 605 ? 1.911 -10.771 6.118 1.00 88.75 605 PHE A CA 1
ATOM 4696 C C . PHE A 1 605 ? 2.547 -10.452 4.754 1.00 88.75 605 PHE A C 1
ATOM 4698 O O . PHE A 1 605 ? 2.352 -9.343 4.245 1.00 88.75 605 PHE A O 1
ATOM 4705 N N . ALA A 1 606 ? 3.288 -11.389 4.159 1.00 92.56 606 ALA A N 1
ATOM 4706 C CA . ALA A 1 606 ? 4.114 -11.163 2.976 1.00 92.56 606 ALA A CA 1
ATOM 4707 C C . ALA A 1 606 ? 4.294 -12.389 2.047 1.00 92.56 606 ALA A C 1
ATOM 4709 O O . ALA A 1 606 ? 5.212 -12.363 1.240 1.00 92.56 606 ALA A O 1
ATOM 4710 N N . GLU A 1 607 ? 3.432 -13.421 2.063 1.00 91.31 607 GLU A N 1
ATOM 4711 C CA . GLU A 1 607 ? 3.541 -14.580 1.138 1.00 91.31 607 GLU A CA 1
ATOM 4712 C C . GLU A 1 607 ? 3.744 -14.167 -0.334 1.00 91.31 607 GLU A C 1
ATOM 4714 O O . GLU A 1 607 ? 4.727 -14.541 -0.970 1.00 91.31 607 GLU A O 1
ATOM 4719 N N . MET A 1 608 ? 2.871 -13.305 -0.860 1.00 93.31 608 MET A N 1
ATOM 4720 C CA . MET A 1 608 ? 3.002 -12.754 -2.217 1.00 93.31 608 MET A CA 1
ATOM 4721 C C . MET A 1 608 ? 3.906 -11.509 -2.291 1.00 93.31 608 MET A C 1
ATOM 4723 O O . MET A 1 608 ? 3.914 -10.830 -3.313 1.00 93.31 608 MET A O 1
ATOM 4727 N N . ARG A 1 609 ? 4.641 -11.186 -1.217 1.00 93.94 609 ARG A N 1
ATOM 4728 C CA . ARG A 1 609 ? 5.493 -9.990 -1.068 1.00 93.94 609 ARG A CA 1
ATOM 4729 C C . ARG A 1 609 ? 6.894 -10.273 -0.500 1.00 93.94 609 ARG A C 1
ATOM 4731 O O . ARG A 1 609 ? 7.541 -9.369 0.031 1.00 93.94 609 ARG A O 1
ATOM 4738 N N . THR A 1 610 ? 7.372 -11.506 -0.637 1.00 95.75 610 THR A N 1
ATOM 4739 C CA . THR A 1 610 ? 8.787 -11.862 -0.476 1.00 95.75 610 THR A CA 1
ATOM 4740 C C . THR A 1 610 ? 9.452 -11.908 -1.850 1.00 95.75 610 THR A C 1
ATOM 4742 O O . THR A 1 610 ? 8.918 -12.509 -2.786 1.00 95.75 610 THR A O 1
ATOM 4745 N N . TYR A 1 611 ? 10.615 -11.273 -1.967 1.00 96.19 611 TYR A N 1
ATOM 4746 C CA . TYR A 1 611 ? 11.337 -11.034 -3.212 1.00 96.19 611 TYR A CA 1
ATOM 4747 C C . TYR A 1 611 ? 12.819 -11.369 -3.071 1.00 96.19 611 TYR A C 1
ATOM 4749 O O . TYR A 1 611 ? 13.426 -11.072 -2.049 1.00 96.19 611 TYR A O 1
ATOM 4757 N N . GLY A 1 612 ? 13.408 -11.916 -4.127 1.00 94.00 612 GLY A N 1
ATOM 4758 C CA . GLY A 1 612 ? 14.850 -11.984 -4.320 1.00 94.00 612 GLY A CA 1
ATOM 4759 C C . GLY A 1 612 ? 15.318 -11.045 -5.430 1.00 94.00 612 GLY A C 1
ATOM 4760 O O . GLY A 1 612 ? 14.516 -10.403 -6.117 1.00 94.00 612 GLY A O 1
ATOM 4761 N N . VAL A 1 613 ? 16.632 -11.022 -5.639 1.00 92.81 613 VAL A N 1
ATOM 4762 C CA . VAL A 1 613 ? 17.283 -10.354 -6.776 1.00 92.81 613 VAL A CA 1
ATOM 4763 C C . VAL A 1 613 ? 16.729 -10.876 -8.118 1.00 92.81 613 VAL A C 1
ATOM 4765 O O . VAL A 1 613 ? 16.385 -12.059 -8.243 1.00 92.81 613 VAL A O 1
ATOM 4768 N N . SER A 1 614 ? 16.603 -10.000 -9.124 1.00 91.31 614 SER A N 1
ATOM 4769 C CA . SER A 1 614 ? 16.133 -10.376 -10.466 1.00 91.31 614 SER A CA 1
ATOM 4770 C C . SER A 1 614 ? 17.260 -10.930 -11.349 1.00 91.31 614 SER A C 1
ATOM 4772 O O . SER A 1 614 ? 18.312 -11.344 -10.867 1.00 91.31 614 SER A O 1
ATOM 4774 N N . LYS A 1 615 ? 17.021 -11.015 -12.665 1.00 83.94 615 LYS A N 1
ATOM 4775 C CA . LYS A 1 615 ? 18.058 -11.375 -13.649 1.00 83.94 615 LYS A CA 1
ATOM 4776 C C . LYS A 1 615 ? 18.713 -10.164 -14.316 1.00 83.94 615 LYS A C 1
ATOM 4778 O O . LYS A 1 615 ? 19.709 -10.354 -15.008 1.00 83.94 615 LYS A O 1
ATOM 4783 N N . LYS A 1 616 ? 18.123 -8.973 -14.182 1.00 86.50 616 LYS A N 1
ATOM 4784 C CA . LYS A 1 616 ? 18.570 -7.749 -14.863 1.00 86.50 616 LYS A CA 1
ATOM 4785 C C . LYS A 1 616 ? 19.302 -6.801 -13.922 1.00 86.50 616 LYS A C 1
ATOM 4787 O O . LYS A 1 616 ? 20.282 -6.191 -14.326 1.00 86.50 616 LYS A O 1
ATOM 4792 N N . GLU A 1 617 ? 18.799 -6.675 -12.698 1.00 86.56 617 GLU A N 1
ATOM 4793 C CA . GLU A 1 617 ? 19.158 -5.608 -11.770 1.00 86.56 617 GLU A CA 1
ATOM 4794 C C . GLU A 1 617 ? 19.368 -6.180 -10.370 1.00 86.56 617 GLU A C 1
ATOM 4796 O O . GLU A 1 617 ? 18.575 -7.003 -9.896 1.00 86.56 617 GLU A O 1
ATOM 4801 N N . ASP A 1 618 ? 20.415 -5.715 -9.690 1.00 91.56 618 ASP A N 1
ATOM 4802 C CA . ASP A 1 618 ? 20.618 -6.032 -8.285 1.00 91.56 618 ASP A CA 1
ATOM 4803 C C . ASP A 1 618 ? 20.021 -4.942 -7.393 1.00 91.56 618 ASP A C 1
ATOM 4805 O O . ASP A 1 618 ? 20.550 -3.840 -7.251 1.00 91.56 618 ASP A O 1
ATOM 4809 N N . VAL A 1 619 ? 18.884 -5.275 -6.785 1.00 91.31 619 VAL A N 1
ATOM 4810 C CA . VAL A 1 619 ? 18.100 -4.375 -5.932 1.00 91.31 619 VAL A CA 1
ATOM 4811 C C . VAL A 1 619 ? 18.840 -3.924 -4.666 1.00 91.31 619 VAL A C 1
ATOM 4813 O O . VAL A 1 619 ? 18.477 -2.897 -4.100 1.00 91.31 619 VAL A O 1
ATOM 4816 N N . TYR A 1 620 ? 19.895 -4.624 -4.235 1.00 91.12 620 TYR A N 1
ATOM 4817 C CA . TYR A 1 620 ? 20.758 -4.142 -3.154 1.00 91.12 620 TYR A CA 1
ATOM 4818 C C . TYR A 1 620 ? 21.722 -3.076 -3.668 1.00 91.12 620 TYR A C 1
ATOM 4820 O O . TYR A 1 620 ? 21.885 -2.038 -3.035 1.00 91.12 620 TYR A O 1
ATOM 4828 N N . GLU A 1 621 ? 22.325 -3.296 -4.835 1.00 89.94 621 GLU A N 1
ATOM 4829 C CA . GLU A 1 621 ? 23.331 -2.392 -5.402 1.00 89.94 621 GLU A CA 1
ATOM 4830 C C . GLU A 1 621 ? 22.699 -1.087 -5.909 1.00 89.94 621 GLU A C 1
ATOM 4832 O O . GLU A 1 621 ? 23.199 -0.010 -5.588 1.00 89.94 621 GLU A O 1
ATOM 4837 N N . VAL A 1 622 ? 21.550 -1.163 -6.594 1.00 88.31 622 VAL A N 1
ATOM 4838 C CA . VAL A 1 622 ? 20.792 0.011 -7.079 1.00 88.31 622 VAL A CA 1
ATOM 4839 C C . VAL A 1 622 ? 20.272 0.884 -5.928 1.00 88.31 622 VAL A C 1
ATOM 4841 O O . VAL A 1 622 ? 20.226 2.107 -6.046 1.00 88.31 622 VAL A O 1
ATOM 4844 N N . LEU A 1 623 ? 19.894 0.272 -4.802 1.00 87.31 623 LEU A N 1
ATOM 4845 C CA . LEU A 1 623 ? 19.346 0.979 -3.637 1.00 87.31 623 LEU A CA 1
ATOM 4846 C C . LEU A 1 623 ? 20.390 1.250 -2.539 1.00 87.31 623 LEU A C 1
ATOM 4848 O O . LEU A 1 623 ? 20.051 1.792 -1.485 1.00 87.31 623 LEU A O 1
ATOM 4852 N N . GLY A 1 624 ? 21.659 0.913 -2.782 1.00 86.69 624 GLY A N 1
ATOM 4853 C CA . GLY A 1 624 ? 22.772 1.225 -1.886 1.00 86.69 624 GLY A CA 1
ATOM 4854 C C . GLY A 1 624 ? 22.881 0.366 -0.624 1.00 86.69 624 GLY A C 1
ATOM 4855 O O . GLY A 1 624 ? 23.603 0.747 0.296 1.00 86.69 624 GLY A O 1
ATOM 4856 N N . VAL A 1 625 ? 22.170 -0.761 -0.546 1.00 84.62 625 VAL A N 1
ATOM 4857 C CA . VAL A 1 625 ? 22.056 -1.614 0.647 1.00 84.62 625 VAL A CA 1
ATOM 4858 C C . VAL A 1 625 ? 23.174 -2.659 0.694 1.00 84.62 625 VAL A C 1
ATOM 4860 O O . VAL A 1 625 ? 23.419 -3.380 -0.270 1.00 84.62 625 VAL A O 1
ATOM 4863 N N . SER A 1 626 ? 23.823 -2.808 1.850 1.00 83.69 626 SER A N 1
ATOM 4864 C CA . SER A 1 626 ? 24.772 -3.902 2.085 1.00 83.69 626 SER A CA 1
ATOM 4865 C C . SER A 1 626 ? 24.067 -5.264 2.137 1.00 83.69 626 SER A C 1
ATOM 4867 O O . SER A 1 626 ? 23.149 -5.466 2.932 1.00 83.69 626 SER A O 1
ATOM 4869 N N . LYS A 1 627 ? 24.531 -6.227 1.329 1.00 87.88 627 LYS A N 1
ATOM 4870 C CA . LYS A 1 627 ? 24.044 -7.620 1.338 1.00 87.88 627 LYS A CA 1
ATOM 4871 C C . LYS A 1 627 ? 24.435 -8.381 2.613 1.00 87.88 627 LYS A C 1
ATOM 4873 O O . LYS A 1 627 ? 23.798 -9.380 2.925 1.00 87.88 627 LYS A O 1
ATOM 4878 N N . ASP A 1 628 ? 25.435 -7.908 3.358 1.00 83.44 628 ASP A N 1
ATOM 4879 C CA . ASP A 1 628 ? 25.925 -8.557 4.583 1.00 83.44 628 ASP A CA 1
ATOM 4880 C C . ASP A 1 628 ? 25.320 -7.953 5.862 1.00 83.44 628 ASP A C 1
ATOM 4882 O O . ASP A 1 628 ? 25.104 -8.672 6.835 1.00 83.44 628 ASP A O 1
ATOM 4886 N N . ASP A 1 629 ? 24.962 -6.663 5.847 1.00 77.12 629 ASP A N 1
ATOM 4887 C CA . ASP A 1 629 ? 24.321 -5.990 6.990 1.00 77.12 629 ASP A CA 1
ATOM 4888 C C . ASP A 1 629 ? 22.780 -5.980 6.901 1.00 77.12 629 ASP A C 1
ATOM 4890 O O . ASP A 1 629 ? 22.099 -6.037 7.926 1.00 77.12 629 ASP A O 1
ATOM 4894 N N . GLY A 1 630 ? 22.219 -5.909 5.684 1.00 73.50 630 GLY A N 1
ATOM 4895 C CA . GLY A 1 630 ? 20.789 -5.673 5.449 1.00 73.50 630 GLY A CA 1
ATOM 4896 C C . GLY A 1 630 ? 20.323 -4.266 5.866 1.00 73.50 630 GLY A C 1
ATOM 4897 O O . GLY A 1 630 ? 21.113 -3.423 6.296 1.00 73.50 630 GLY A O 1
ATOM 4898 N N . VAL A 1 631 ? 19.019 -3.991 5.742 1.00 73.56 631 VAL A N 1
ATOM 4899 C CA . VAL A 1 631 ? 18.383 -2.798 6.337 1.00 73.56 631 VAL A CA 1
ATOM 4900 C C . VAL A 1 631 ? 16.874 -2.991 6.521 1.00 73.56 631 VAL A C 1
ATOM 4902 O O . VAL A 1 631 ? 16.188 -3.536 5.657 1.00 73.56 631 VAL A O 1
ATOM 4905 N N . VAL A 1 632 ? 16.326 -2.489 7.631 1.00 65.31 632 VAL A N 1
ATOM 4906 C CA . VAL A 1 632 ? 14.876 -2.304 7.802 1.00 65.31 632 VAL A CA 1
ATOM 4907 C C . VAL A 1 632 ? 14.539 -0.842 7.521 1.00 65.31 632 VAL A C 1
ATOM 4909 O O . VAL A 1 632 ? 14.999 0.050 8.236 1.00 65.31 632 VAL A O 1
ATOM 4912 N N . ALA A 1 633 ? 13.724 -0.605 6.494 1.00 63.78 633 ALA A N 1
ATOM 4913 C CA . ALA A 1 633 ? 13.200 0.709 6.143 1.00 63.78 633 ALA A CA 1
ATOM 4914 C C . ALA A 1 633 ? 11.677 0.737 6.333 1.00 63.78 633 ALA A C 1
ATOM 4916 O O . ALA A 1 633 ? 10.963 -0.128 5.822 1.00 63.78 633 ALA A O 1
ATOM 4917 N N . VAL A 1 634 ? 11.153 1.745 7.032 1.00 58.72 634 VAL A N 1
ATOM 4918 C CA . VAL A 1 634 ? 9.701 2.000 7.051 1.00 58.72 634 VAL A CA 1
ATOM 4919 C C . VAL A 1 634 ? 9.373 3.034 5.979 1.00 58.72 634 VAL A C 1
ATOM 4921 O O . VAL A 1 634 ? 9.990 4.097 5.939 1.00 58.72 634 VAL A O 1
ATOM 4924 N N . LEU A 1 635 ? 8.407 2.706 5.120 1.00 60.84 635 LEU A N 1
ATOM 4925 C CA . LEU A 1 635 ? 7.907 3.539 4.030 1.00 60.84 635 LEU A CA 1
ATOM 4926 C C . LEU A 1 635 ? 6.451 3.935 4.292 1.00 60.84 635 LEU A C 1
ATOM 4928 O O . LEU A 1 635 ? 5.636 3.144 4.782 1.00 60.84 635 LEU A O 1
ATOM 4932 N N . ILE A 1 636 ? 6.108 5.162 3.915 1.00 54.56 636 ILE A N 1
ATOM 4933 C CA . ILE A 1 636 ? 4.771 5.729 4.077 1.00 54.56 636 ILE A CA 1
ATOM 4934 C C . ILE A 1 636 ? 4.120 5.818 2.700 1.00 54.56 636 ILE A C 1
ATOM 4936 O O . ILE A 1 636 ? 4.681 6.421 1.791 1.00 54.56 636 ILE A O 1
ATOM 4940 N N . ILE A 1 637 ? 2.919 5.262 2.522 1.00 48.72 637 ILE A N 1
ATOM 4941 C CA . ILE A 1 637 ? 2.126 5.543 1.320 1.00 48.72 637 ILE A CA 1
ATOM 4942 C C . ILE A 1 637 ? 0.845 6.245 1.784 1.00 48.72 637 ILE A C 1
ATOM 4944 O O . ILE A 1 637 ? -0.005 5.666 2.455 1.00 48.72 637 ILE A O 1
ATOM 4948 N N . ALA A 1 638 ? 0.705 7.533 1.481 1.00 32.53 638 ALA A N 1
ATOM 4949 C CA . ALA A 1 638 ? 0.972 8.056 0.144 1.00 32.53 638 ALA A CA 1
ATOM 4950 C C . ALA A 1 638 ? 2.314 8.794 -0.113 1.00 32.53 638 ALA A C 1
ATOM 4952 O O . ALA A 1 638 ? 2.714 9.718 0.592 1.00 32.53 638 ALA A O 1
ATOM 4953 N N . GLU A 1 639 ? 2.917 8.408 -1.247 1.00 44.47 639 GLU A N 1
ATOM 4954 C CA . GLU A 1 639 ? 3.885 9.124 -2.104 1.00 44.47 639 GLU A CA 1
ATOM 4955 C C . GLU A 1 639 ? 5.303 9.355 -1.610 1.00 44.47 639 GLU A C 1
ATOM 4957 O O . GLU A 1 639 ? 6.230 9.257 -2.424 1.00 44.47 639 GLU A O 1
ATOM 4962 N N . LYS A 1 640 ? 5.477 9.583 -0.313 1.00 35.47 640 LYS A N 1
ATOM 4963 C CA . LYS A 1 640 ? 6.782 9.599 0.338 1.00 35.47 640 LYS A CA 1
ATOM 4964 C C . LYS A 1 640 ? 7.345 8.186 0.426 1.00 35.47 640 LYS A C 1
ATOM 4966 O O . LYS A 1 640 ? 7.240 7.527 1.460 1.00 35.47 640 LYS A O 1
ATOM 4971 N N . ARG A 1 641 ? 8.024 7.722 -0.629 1.00 38.19 641 ARG A N 1
ATOM 4972 C CA . ARG A 1 641 ? 8.842 6.491 -0.568 1.00 38.19 641 ARG A CA 1
ATOM 4973 C C . ARG A 1 641 ? 10.156 6.739 0.213 1.00 38.19 641 ARG A C 1
ATOM 4975 O O . ARG A 1 641 ? 11.195 6.192 -0.139 1.00 38.19 641 ARG A O 1
ATOM 4982 N N . ASP A 1 642 ? 10.050 7.573 1.245 1.00 32.47 642 ASP A N 1
ATOM 4983 C CA . ASP A 1 642 ? 11.059 8.176 2.100 1.00 32.47 642 ASP A CA 1
ATOM 4984 C C . ASP A 1 642 ? 11.373 7.183 3.217 1.00 32.47 642 ASP A C 1
ATOM 4986 O O . ASP A 1 642 ? 10.556 6.962 4.112 1.00 32.47 642 ASP A O 1
ATOM 4990 N N . SER A 1 643 ? 12.540 6.548 3.162 1.00 29.62 643 SER A N 1
ATOM 4991 C CA . SER A 1 643 ? 12.906 5.523 4.139 1.00 29.62 643 SER A CA 1
ATOM 4992 C C . SER A 1 643 ? 13.168 6.130 5.516 1.00 29.62 643 SER A C 1
ATOM 4994 O O . SER A 1 643 ? 14.163 6.834 5.691 1.00 29.62 643 SER A O 1
ATOM 4996 N N . ILE A 1 644 ? 12.371 5.777 6.529 1.00 29.94 644 ILE A N 1
ATOM 4997 C CA . ILE A 1 644 ? 12.851 5.857 7.915 1.00 29.94 644 ILE A CA 1
ATOM 4998 C C . ILE A 1 644 ? 13.895 4.750 8.082 1.00 29.94 644 ILE A C 1
ATOM 5000 O O . ILE A 1 644 ? 13.547 3.571 8.190 1.00 29.94 644 ILE A O 1
ATOM 5004 N N . ILE A 1 645 ? 15.173 5.132 8.096 1.00 29.84 645 ILE A N 1
ATOM 5005 C CA . ILE A 1 645 ? 16.284 4.259 8.488 1.00 29.84 645 ILE A CA 1
ATOM 5006 C C . ILE A 1 645 ? 16.315 4.273 10.014 1.00 29.84 645 ILE A C 1
ATOM 5008 O O . ILE A 1 645 ? 16.698 5.283 10.608 1.00 29.84 645 ILE A O 1
ATOM 5012 N N . GLY A 1 646 ? 15.853 3.193 10.655 1.00 24.86 646 GLY A N 1
ATOM 5013 C CA . GLY A 1 646 ? 15.534 3.283 12.082 1.00 24.86 646 GLY A CA 1
ATOM 5014 C C . GLY A 1 646 ? 15.421 2.008 12.896 1.00 24.86 646 GLY A C 1
ATOM 5015 O O . GLY A 1 646 ? 14.544 1.914 13.749 1.00 24.86 646 GLY A O 1
ATOM 5016 N N . SER A 1 647 ? 16.331 1.057 12.696 1.00 23.91 647 SER A N 1
ATOM 5017 C CA . SER A 1 647 ? 17.124 0.474 13.799 1.00 23.91 647 SER A CA 1
ATOM 5018 C C . SER A 1 647 ? 17.979 -0.695 13.310 1.00 23.91 647 SER A C 1
ATOM 5020 O O . SER A 1 647 ? 17.608 -1.424 12.392 1.00 23.91 647 SER A O 1
ATOM 5022 N N . ARG A 1 648 ? 19.115 -0.925 13.980 1.00 25.48 648 ARG A N 1
ATOM 5023 C CA . ARG A 1 648 ? 19.790 -2.225 13.940 1.00 25.48 648 ARG A CA 1
ATOM 5024 C C . ARG A 1 648 ? 18.945 -3.198 14.764 1.00 25.48 648 ARG A C 1
ATOM 5026 O O . ARG A 1 648 ? 18.988 -3.143 15.990 1.00 25.48 648 ARG A O 1
ATOM 5033 N N . CYS A 1 649 ? 18.150 -4.042 14.110 1.00 26.95 649 CYS A N 1
ATOM 5034 C CA . CYS A 1 649 ? 17.143 -4.861 14.786 1.00 26.95 649 CYS A CA 1
ATOM 5035 C C . CYS A 1 649 ? 17.712 -6.160 15.393 1.00 26.95 649 CYS A C 1
ATOM 5037 O O . CYS A 1 649 ? 17.251 -7.269 15.121 1.00 26.95 649 CYS A O 1
ATOM 5039 N N . THR A 1 650 ? 18.685 -6.014 16.296 1.00 26.20 650 THR A N 1
ATOM 5040 C CA . THR A 1 650 ? 18.833 -6.973 17.396 1.00 26.20 650 THR A CA 1
ATOM 5041 C C . THR A 1 650 ? 17.626 -6.789 18.320 1.00 26.20 650 THR A C 1
ATOM 5043 O O . THR A 1 650 ? 17.629 -5.897 19.166 1.00 26.20 650 THR A O 1
ATOM 5046 N N . THR A 1 651 ? 16.589 -7.603 18.093 1.00 23.00 651 THR A N 1
ATOM 5047 C CA . THR A 1 651 ? 15.333 -7.729 18.863 1.00 23.00 651 THR A CA 1
ATOM 5048 C C . THR A 1 651 ? 14.509 -6.446 19.078 1.00 23.00 651 THR A C 1
ATOM 5050 O O . THR A 1 651 ? 14.812 -5.643 19.958 1.00 23.00 651 THR A O 1
ATOM 5053 N N . MET A 1 652 ? 13.365 -6.313 18.392 1.00 23.52 652 MET A N 1
ATOM 5054 C CA . MET A 1 652 ? 12.263 -5.454 18.856 1.00 23.52 652 MET A CA 1
ATOM 5055 C C . MET A 1 652 ? 11.119 -6.283 19.437 1.00 23.52 652 MET A C 1
ATOM 5057 O O . MET A 1 652 ? 10.206 -6.697 18.726 1.00 23.52 652 MET A O 1
ATOM 5061 N N . ALA A 1 653 ? 11.127 -6.416 20.762 1.00 24.05 653 ALA A N 1
ATOM 5062 C CA . ALA A 1 653 ? 9.980 -6.893 21.525 1.00 24.05 653 ALA A CA 1
ATOM 5063 C C . ALA A 1 653 ? 8.743 -5.966 21.391 1.00 24.05 653 ALA A C 1
ATOM 5065 O O . ALA A 1 653 ? 8.741 -4.906 20.746 1.00 24.05 653 ALA A O 1
ATOM 5066 N N . SER A 1 654 ? 7.655 -6.346 22.065 1.00 27.34 654 SER A N 1
ATOM 5067 C CA . SER A 1 654 ? 6.488 -5.492 22.325 1.00 27.34 654 SER A CA 1
ATOM 5068 C C . SER A 1 654 ? 6.880 -4.085 22.809 1.00 27.34 654 SER A C 1
ATOM 5070 O O . SER A 1 654 ? 7.798 -3.933 23.614 1.00 27.34 654 SER A O 1
ATOM 5072 N N . ALA A 1 655 ? 6.160 -3.055 22.361 1.00 29.03 655 ALA A N 1
ATOM 5073 C CA . ALA A 1 655 ? 6.527 -1.659 22.589 1.00 29.03 655 ALA A CA 1
ATOM 5074 C C . ALA A 1 655 ? 6.204 -1.163 24.015 1.00 29.03 655 ALA A C 1
ATOM 5076 O O . ALA A 1 655 ? 5.265 -0.395 24.178 1.00 29.03 655 ALA A O 1
ATOM 5077 N N . GLN A 1 656 ? 6.986 -1.587 25.020 1.00 38.41 656 GLN A N 1
ATOM 5078 C CA . GLN A 1 656 ? 7.133 -0.934 26.337 1.00 38.41 656 GLN A CA 1
ATOM 5079 C C . GLN A 1 656 ? 8.202 -1.636 27.211 1.00 38.41 656 GLN A C 1
ATOM 5081 O O . GLN A 1 656 ? 7.885 -2.248 28.220 1.00 38.41 656 GLN A O 1
ATOM 5086 N N . ASN A 1 657 ? 9.477 -1.588 26.802 1.00 48.25 657 ASN A N 1
ATOM 5087 C CA . ASN A 1 657 ? 10.667 -1.782 27.661 1.00 48.25 657 ASN A CA 1
ATOM 5088 C C . ASN A 1 657 ? 11.937 -1.597 26.808 1.00 48.25 657 ASN A C 1
ATOM 5090 O O . ASN A 1 657 ? 12.604 -2.553 26.424 1.00 48.25 657 ASN A O 1
ATOM 5094 N N . ILE A 1 658 ? 12.243 -0.349 26.439 1.00 55.00 658 ILE A N 1
ATOM 5095 C CA . ILE A 1 658 ? 13.554 -0.026 25.861 1.00 55.00 658 ILE A CA 1
ATOM 5096 C C . ILE A 1 658 ? 14.542 0.055 27.024 1.00 55.00 658 ILE A C 1
ATOM 5098 O O . ILE A 1 658 ? 14.325 0.863 27.929 1.00 55.00 658 ILE A O 1
ATOM 5102 N N . ILE A 1 659 ? 15.631 -0.718 26.967 1.00 62.00 659 ILE A N 1
ATOM 5103 C CA . ILE A 1 659 ? 16.775 -0.537 27.868 1.00 62.00 659 ILE A CA 1
ATOM 5104 C C . ILE A 1 659 ? 17.392 0.832 27.552 1.00 62.00 659 ILE A C 1
ATOM 5106 O O . ILE A 1 659 ? 18.053 1.034 26.532 1.00 62.00 659 ILE A O 1
ATOM 5110 N N . LYS A 1 660 ? 17.109 1.801 28.417 1.00 77.12 660 LYS A N 1
ATOM 5111 C CA . LYS A 1 660 ? 17.626 3.167 28.381 1.00 77.12 660 LYS A CA 1
ATOM 5112 C C . LYS A 1 660 ? 18.998 3.191 29.048 1.00 77.12 660 LYS A C 1
ATOM 5114 O O . LYS A 1 660 ? 19.253 2.457 29.994 1.00 77.12 660 LYS A O 1
ATOM 5119 N N . CYS A 1 661 ? 19.861 4.093 28.601 1.00 80.62 661 CYS A N 1
ATOM 5120 C CA . CYS A 1 661 ? 21.130 4.391 29.257 1.00 80.62 661 CYS A CA 1
ATOM 5121 C C . CYS A 1 661 ? 21.037 5.788 29.879 1.00 80.62 661 CYS A C 1
ATOM 5123 O O . CYS A 1 661 ? 20.981 6.778 29.147 1.00 80.62 661 CYS A O 1
ATOM 5125 N N . ALA A 1 662 ? 21.037 5.893 31.208 1.00 80.69 662 ALA A N 1
ATOM 5126 C CA . ALA A 1 662 ? 21.237 7.177 31.875 1.00 80.69 662 ALA A CA 1
ATOM 5127 C C . ALA A 1 662 ? 22.733 7.514 31.870 1.00 80.69 662 ALA A C 1
ATOM 5129 O O . ALA A 1 662 ? 23.560 6.656 32.178 1.00 80.69 662 ALA A O 1
ATOM 5130 N N . VAL A 1 663 ? 23.076 8.758 31.528 1.00 84.62 663 VAL A N 1
ATOM 5131 C CA . VAL A 1 663 ? 24.405 9.324 31.792 1.00 84.62 663 VAL A CA 1
ATOM 5132 C C . VAL A 1 663 ? 24.289 10.137 33.072 1.00 84.62 663 VAL A C 1
ATOM 5134 O O . VAL A 1 663 ? 23.499 11.075 33.145 1.00 84.62 663 VAL A O 1
ATOM 5137 N N . LEU A 1 664 ? 25.049 9.735 34.079 1.00 79.38 664 LEU A N 1
ATOM 5138 C CA . LEU A 1 664 ? 25.051 10.316 35.415 1.00 79.38 664 LEU A CA 1
ATOM 5139 C C . LEU A 1 664 ? 26.013 11.514 35.479 1.00 79.38 664 LEU A C 1
ATOM 5141 O O . LEU A 1 664 ? 26.893 11.660 34.626 1.00 79.38 664 LEU A O 1
ATOM 5145 N N . SER A 1 665 ? 25.899 12.359 36.504 1.00 76.44 665 SER A N 1
ATOM 5146 C CA . SER A 1 665 ? 26.764 13.536 36.709 1.00 76.44 665 SER A CA 1
ATOM 5147 C C . SER A 1 665 ? 28.252 13.177 36.791 1.00 76.44 665 SER A C 1
ATOM 5149 O O . SER A 1 665 ? 29.108 13.925 36.320 1.00 76.44 665 SER A O 1
ATOM 5151 N N . THR A 1 666 ? 28.566 11.975 37.284 1.00 75.19 666 THR A N 1
ATOM 5152 C CA . THR A 1 666 ? 29.918 11.386 37.291 1.00 75.19 666 THR A CA 1
ATOM 5153 C C . THR A 1 666 ? 30.427 10.954 35.903 1.00 75.19 666 THR A C 1
ATOM 5155 O O . THR A 1 666 ? 31.498 10.358 35.793 1.00 75.19 666 THR A O 1
ATOM 5158 N N . SER A 1 667 ? 29.668 11.219 34.830 1.00 77.44 667 SER A N 1
ATOM 5159 C CA . SER A 1 667 ? 29.854 10.702 33.461 1.00 77.44 667 SER A CA 1
ATOM 5160 C C . SER A 1 667 ? 29.843 9.169 33.341 1.00 77.44 667 SER A C 1
ATOM 5162 O O . SER A 1 667 ? 30.136 8.630 32.271 1.00 77.44 667 SER A O 1
ATOM 5164 N N . ARG A 1 668 ? 29.479 8.452 34.415 1.00 81.69 668 ARG A N 1
ATOM 5165 C CA . ARG A 1 668 ? 29.164 7.020 34.374 1.00 81.69 668 ARG A CA 1
ATOM 5166 C C . ARG A 1 668 ? 27.840 6.794 33.648 1.00 81.69 668 ARG A C 1
ATOM 5168 O O . ARG A 1 668 ? 26.951 7.644 33.657 1.00 81.69 668 ARG A O 1
ATOM 5175 N N . LYS A 1 669 ? 27.721 5.630 33.018 1.00 85.06 669 LYS A N 1
ATOM 5176 C CA . LYS A 1 669 ? 26.490 5.131 32.407 1.00 85.06 669 LYS A CA 1
ATOM 5177 C C . LYS A 1 669 ? 25.867 4.057 33.284 1.00 85.06 669 LYS A C 1
ATOM 5179 O O . LYS A 1 669 ? 26.595 3.192 33.767 1.00 85.06 669 LYS A O 1
ATOM 5184 N N . ILE A 1 670 ? 24.545 4.072 33.403 1.00 86.25 670 ILE A N 1
ATOM 5185 C CA . ILE A 1 670 ? 23.762 2.975 33.980 1.00 86.25 670 ILE A CA 1
ATOM 5186 C C . ILE A 1 670 ? 22.606 2.616 33.040 1.00 86.25 670 ILE A C 1
ATOM 5188 O O . ILE A 1 670 ? 21.859 3.487 32.582 1.00 86.25 670 ILE A O 1
ATOM 5192 N N . SER A 1 671 ? 22.492 1.330 32.717 1.00 87.25 671 SER A N 1
ATOM 5193 C CA . SER A 1 671 ? 21.420 0.784 31.879 1.00 87.25 671 SER A CA 1
ATOM 5194 C C . SER A 1 671 ? 20.205 0.477 32.750 1.00 87.25 671 SER A C 1
ATOM 5196 O O . SER A 1 671 ? 20.353 -0.042 33.855 1.00 87.25 671 SER A O 1
ATOM 5198 N N . TYR A 1 672 ? 19.007 0.820 32.286 1.00 89.56 672 TYR A N 1
ATOM 5199 C CA . TYR A 1 672 ? 17.770 0.640 33.041 1.00 89.56 672 TYR A CA 1
ATOM 5200 C C . TYR A 1 672 ? 16.551 0.512 32.128 1.00 89.56 672 TYR A C 1
ATOM 5202 O O . TYR A 1 672 ? 16.563 0.961 30.984 1.00 89.56 672 TYR A O 1
ATOM 5210 N N . SER A 1 673 ? 15.467 -0.062 32.639 1.00 86.62 673 SER A N 1
ATOM 5211 C CA . SER A 1 673 ? 14.186 -0.160 31.938 1.00 86.62 673 SER A CA 1
ATOM 5212 C C . SER A 1 673 ? 13.041 0.168 32.887 1.00 86.62 673 SER A C 1
ATOM 5214 O O . SER A 1 673 ? 13.154 -0.033 34.097 1.00 86.62 673 SER A O 1
ATOM 5216 N N . ILE A 1 674 ? 11.949 0.703 32.336 1.00 85.19 674 ILE A N 1
ATOM 5217 C CA . ILE A 1 674 ? 10.741 1.040 33.095 1.00 85.19 674 ILE A CA 1
ATOM 5218 C C . ILE A 1 674 ? 9.520 0.472 32.378 1.00 85.19 674 ILE A C 1
ATOM 5220 O O . ILE A 1 674 ? 9.253 0.850 31.235 1.00 85.19 674 ILE A O 1
ATOM 5224 N N . ALA A 1 675 ? 8.774 -0.380 33.081 1.00 76.88 675 ALA A N 1
ATOM 5225 C CA . ALA A 1 675 ? 7.484 -0.907 32.653 1.00 76.88 675 ALA A CA 1
ATOM 5226 C C . ALA A 1 675 ? 6.362 -0.205 33.434 1.00 76.88 675 ALA A C 1
ATOM 5228 O O . ALA A 1 675 ? 6.344 -0.244 34.664 1.00 76.88 675 ALA A O 1
ATOM 5229 N N . GLU A 1 676 ? 5.430 0.451 32.741 1.00 70.62 676 GLU A N 1
ATOM 5230 C CA . GLU A 1 676 ? 4.344 1.217 33.367 1.00 70.62 676 GLU A CA 1
ATOM 5231 C C . GLU A 1 676 ? 3.109 1.287 32.447 1.00 70.62 676 GLU A C 1
ATOM 5233 O O . GLU A 1 676 ? 3.203 1.738 31.308 1.00 70.62 676 GLU A O 1
ATOM 5238 N N . ASN A 1 677 ? 1.940 0.861 32.947 1.00 57.62 677 ASN A N 1
ATOM 5239 C CA . ASN A 1 677 ? 0.642 1.021 32.258 1.00 57.62 677 ASN A CA 1
ATOM 5240 C C . ASN A 1 677 ? -0.242 2.125 32.871 1.00 57.62 677 ASN A C 1
ATOM 5242 O O . ASN A 1 677 ? -1.323 2.404 32.358 1.00 57.62 677 ASN A O 1
ATOM 5246 N N . SER A 1 678 ? 0.184 2.762 33.968 1.00 51.72 678 SER A N 1
ATOM 5247 C CA . SER A 1 678 ? -0.507 3.922 34.540 1.00 51.72 678 SER A CA 1
ATOM 5248 C C . SER A 1 678 ? 0.491 4.922 35.124 1.00 51.72 678 SER A C 1
ATOM 5250 O O . SER A 1 678 ? 1.513 4.529 35.683 1.00 51.72 678 SER A O 1
ATOM 5252 N N . GLN A 1 679 ? 0.189 6.219 35.014 1.00 50.19 679 GLN A N 1
ATOM 5253 C CA . GLN A 1 679 ? 1.075 7.291 35.494 1.00 50.19 679 GLN A CA 1
ATOM 5254 C C . GLN A 1 679 ? 1.073 7.460 37.025 1.00 50.19 679 GLN A C 1
ATOM 5256 O O . GLN A 1 679 ? 1.987 8.073 37.565 1.00 50.19 679 GLN A O 1
ATOM 5261 N N . ASN A 1 680 ? 0.087 6.885 37.725 1.00 55.59 680 ASN A N 1
ATOM 5262 C CA . ASN A 1 680 ? -0.072 6.986 39.183 1.00 55.59 680 ASN A CA 1
ATOM 5263 C C . ASN A 1 680 ? 0.280 5.671 39.917 1.00 55.59 680 ASN A C 1
ATOM 5265 O O . ASN A 1 680 ? -0.087 5.486 41.079 1.00 55.59 680 ASN A O 1
ATOM 5269 N N . GLY A 1 681 ? 0.957 4.736 39.241 1.00 61.69 681 GLY A N 1
ATOM 5270 C CA . GLY A 1 681 ? 1.341 3.442 39.804 1.00 61.69 681 GLY A CA 1
ATOM 5271 C C . GLY A 1 681 ? 2.394 3.551 40.911 1.00 61.69 681 GLY A C 1
ATOM 5272 O O . GLY A 1 681 ? 3.378 4.278 40.786 1.00 61.69 681 GLY A O 1
ATOM 5273 N N . SER A 1 682 ? 2.227 2.774 41.985 1.00 77.31 682 SER A N 1
ATOM 5274 C CA . SER A 1 682 ? 3.268 2.611 43.012 1.00 77.31 682 SER A CA 1
ATOM 5275 C C . SER A 1 682 ? 4.542 2.005 42.409 1.00 77.31 682 SER A C 1
ATOM 5277 O O . SER A 1 682 ? 4.457 1.080 41.601 1.00 77.31 682 SER A O 1
ATOM 5279 N N . CYS A 1 683 ? 5.716 2.502 42.811 1.00 87.38 683 CYS A N 1
ATOM 5280 C CA . CYS A 1 683 ? 6.994 2.052 42.255 1.00 87.38 683 CYS A CA 1
ATOM 5281 C C . CYS A 1 683 ? 7.475 0.734 42.886 1.00 87.38 683 CYS A C 1
ATOM 5283 O O . CYS A 1 683 ? 7.511 0.615 44.111 1.00 87.38 683 CYS A O 1
ATOM 5285 N N . ILE A 1 684 ? 7.889 -0.233 42.070 1.00 86.62 684 ILE A N 1
ATOM 5286 C CA . ILE A 1 684 ? 8.571 -1.468 42.483 1.00 86.62 684 ILE A CA 1
ATOM 5287 C C . ILE A 1 684 ? 9.926 -1.524 41.775 1.00 86.62 684 ILE A C 1
ATOM 5289 O O . ILE A 1 684 ? 10.011 -1.236 40.581 1.00 86.62 684 ILE A O 1
ATOM 5293 N N . VAL A 1 685 ? 10.981 -1.905 42.498 1.00 88.38 685 VAL A N 1
ATOM 5294 C CA . VAL A 1 685 ? 12.323 -2.093 41.924 1.00 88.38 685 VAL A CA 1
ATOM 5295 C C . VAL A 1 685 ? 12.682 -3.573 41.924 1.00 88.38 685 VAL A C 1
ATOM 5297 O O . VAL A 1 685 ? 12.613 -4.226 42.966 1.00 88.38 685 VAL A O 1
ATOM 5300 N N . LEU A 1 686 ? 13.083 -4.081 40.758 1.00 84.06 686 LEU A N 1
ATOM 5301 C CA . LEU A 1 686 ? 13.618 -5.429 40.570 1.00 84.06 686 LEU A CA 1
ATOM 5302 C C . LEU A 1 686 ? 15.132 -5.324 40.338 1.00 84.06 686 LEU A C 1
ATOM 5304 O O . LEU A 1 686 ? 15.573 -4.622 39.426 1.00 84.06 686 LEU A O 1
ATOM 5308 N N . SER A 1 687 ? 15.920 -5.982 41.189 1.00 81.38 687 SER A N 1
ATOM 5309 C CA . SER A 1 687 ? 17.378 -5.823 41.268 1.00 81.38 687 SER A CA 1
ATOM 5310 C C . SER A 1 687 ? 18.102 -7.162 41.078 1.00 81.38 687 SER A C 1
ATOM 5312 O O . SER A 1 687 ? 17.792 -8.164 41.734 1.00 81.38 687 SER A O 1
ATOM 5314 N N . ASN A 1 688 ? 19.032 -7.208 40.123 1.00 72.56 688 ASN A N 1
ATOM 5315 C CA . ASN A 1 688 ? 19.744 -8.416 39.704 1.00 72.56 688 ASN A CA 1
ATOM 5316 C C . ASN A 1 688 ? 21.000 -8.688 40.544 1.00 72.56 688 ASN A C 1
ATOM 5318 O O . ASN A 1 688 ? 21.526 -7.829 41.247 1.00 72.56 688 ASN A O 1
ATOM 5322 N N . SER A 1 689 ? 21.483 -9.926 40.464 1.00 67.50 689 SER A N 1
ATOM 5323 C CA . SER A 1 689 ? 22.838 -10.269 40.899 1.00 67.50 689 SER A CA 1
ATOM 5324 C C . SER A 1 689 ? 23.812 -10.089 39.731 1.00 67.50 689 SER A C 1
ATOM 5326 O O . SER A 1 689 ? 23.394 -10.120 38.578 1.00 67.50 689 SER A O 1
ATOM 5328 N N . PHE A 1 690 ? 25.114 -10.004 40.009 1.00 62.62 690 PHE A N 1
ATOM 5329 C CA . PHE A 1 690 ? 26.159 -9.892 38.979 1.00 62.62 690 PHE A CA 1
ATOM 5330 C C . PHE A 1 690 ? 26.325 -11.159 38.095 1.00 62.62 690 PHE A C 1
ATOM 5332 O O . PHE A 1 690 ? 27.285 -11.267 37.343 1.00 62.62 690 PHE A O 1
ATOM 5339 N N . GLY A 1 691 ? 25.416 -12.139 38.174 1.00 55.91 691 GLY A N 1
ATOM 5340 C CA . GLY A 1 691 ? 25.379 -13.317 37.294 1.00 55.91 691 GLY A CA 1
ATOM 5341 C C . GLY A 1 691 ? 24.432 -13.199 36.090 1.00 55.91 691 GLY A C 1
ATOM 5342 O O . GLY A 1 691 ? 24.393 -14.118 35.278 1.00 55.91 691 GLY A O 1
ATOM 5343 N N . ALA A 1 692 ? 23.647 -12.120 35.982 1.00 59.28 692 ALA A N 1
ATOM 5344 C CA . ALA A 1 692 ? 22.699 -11.902 34.885 1.00 59.28 692 ALA A CA 1
ATOM 5345 C C . ALA A 1 692 ? 22.375 -10.409 34.719 1.00 59.28 692 ALA A C 1
ATOM 5347 O O . ALA A 1 692 ? 22.322 -9.673 35.703 1.00 59.28 692 ALA A O 1
ATOM 5348 N N . ASP A 1 693 ? 22.103 -9.962 33.495 1.00 68.12 693 ASP A N 1
ATOM 5349 C CA . ASP A 1 693 ? 21.651 -8.594 33.215 1.00 68.12 693 ASP A CA 1
ATOM 5350 C C . ASP A 1 693 ? 20.143 -8.373 33.483 1.00 68.12 693 ASP A C 1
ATOM 5352 O O . ASP A 1 693 ? 19.394 -9.270 33.886 1.00 68.12 693 ASP A O 1
ATOM 5356 N N . ILE A 1 694 ? 19.711 -7.132 33.271 1.00 72.31 694 ILE A N 1
ATOM 5357 C CA . ILE A 1 694 ? 18.352 -6.609 33.441 1.00 72.31 694 ILE A CA 1
ATOM 5358 C C . ILE A 1 694 ? 17.244 -7.455 32.788 1.00 72.31 694 ILE A C 1
ATOM 5360 O O . ILE A 1 694 ? 16.114 -7.464 33.289 1.00 72.31 694 ILE A O 1
ATOM 5364 N N . THR A 1 695 ? 17.533 -8.182 31.701 1.00 63.78 695 THR A N 1
ATOM 5365 C CA . THR A 1 695 ? 16.520 -8.970 30.973 1.00 63.78 695 THR A CA 1
ATOM 5366 C C . THR A 1 695 ? 15.935 -10.113 31.806 1.00 63.78 695 THR A C 1
ATOM 5368 O O . THR A 1 695 ? 14.781 -10.485 31.580 1.00 63.78 695 THR A O 1
ATOM 5371 N N . LEU A 1 696 ? 16.656 -10.581 32.839 1.00 64.50 696 LEU A N 1
ATOM 5372 C CA . LEU A 1 696 ? 16.210 -11.596 33.807 1.00 64.50 696 LEU A CA 1
ATOM 5373 C C . LEU A 1 696 ? 14.797 -11.329 34.355 1.00 64.50 696 LEU A C 1
ATOM 5375 O O . LEU A 1 696 ? 14.025 -12.260 34.578 1.00 64.50 696 LEU A O 1
ATOM 5379 N N . TYR A 1 697 ? 14.449 -10.058 34.569 1.00 64.44 697 TYR A N 1
ATOM 5380 C CA . TYR A 1 697 ? 13.174 -9.658 35.163 1.00 64.44 697 TYR A CA 1
ATOM 5381 C C . TYR A 1 697 ? 12.106 -9.230 34.153 1.00 64.44 697 TYR A C 1
ATOM 5383 O O . TYR A 1 697 ? 11.005 -8.868 34.570 1.00 64.44 697 TYR A O 1
ATOM 5391 N N . GLN A 1 698 ? 12.365 -9.259 32.844 1.00 62.66 698 GLN A N 1
ATOM 5392 C CA . GLN A 1 698 ? 11.448 -8.664 31.866 1.00 62.66 698 GLN A CA 1
ATOM 5393 C C . GLN A 1 698 ? 10.012 -9.246 31.915 1.00 62.66 698 GLN A C 1
ATOM 5395 O O . GLN A 1 698 ? 9.071 -8.449 31.970 1.00 62.66 698 GLN A O 1
ATOM 5400 N N . PRO A 1 699 ? 9.777 -10.575 32.012 1.00 54.88 699 PRO A N 1
ATOM 5401 C CA . PRO A 1 699 ? 8.419 -11.118 32.157 1.00 54.88 699 PRO A CA 1
ATOM 5402 C C . PRO A 1 699 ? 7.736 -10.682 33.467 1.00 54.88 699 PRO A C 1
ATOM 5404 O O . PRO A 1 699 ? 6.549 -10.344 33.486 1.00 54.88 699 PRO A O 1
ATOM 5407 N N . VAL A 1 700 ? 8.512 -10.630 34.554 1.00 61.06 700 VAL A N 1
ATOM 5408 C CA . VAL A 1 700 ? 8.082 -10.224 35.904 1.00 61.06 700 VAL A CA 1
ATOM 5409 C C . VAL A 1 700 ? 7.646 -8.754 35.903 1.00 61.06 700 VAL A C 1
ATOM 5411 O O . VAL A 1 700 ? 6.574 -8.418 36.412 1.00 61.06 700 VAL A O 1
ATOM 5414 N N . ALA A 1 701 ? 8.430 -7.885 35.258 1.00 70.38 701 ALA A N 1
ATOM 5415 C CA . ALA A 1 701 ? 8.142 -6.463 35.105 1.00 70.38 701 ALA A CA 1
ATOM 5416 C C . ALA A 1 701 ? 6.901 -6.202 34.239 1.00 70.38 701 ALA A C 1
ATOM 5418 O O . ALA A 1 701 ? 6.075 -5.366 34.601 1.00 70.38 701 ALA A O 1
ATOM 5419 N N . HIS A 1 702 ? 6.717 -6.943 33.139 1.00 62.44 702 HIS A N 1
ATOM 5420 C CA . HIS A 1 702 ? 5.509 -6.841 32.310 1.00 62.44 702 HIS A CA 1
ATOM 5421 C C . HIS A 1 702 ? 4.246 -7.215 33.103 1.00 62.44 702 HIS A C 1
ATOM 5423 O O . HIS A 1 702 ? 3.250 -6.488 33.056 1.00 62.44 702 HIS A O 1
ATOM 5429 N N . ARG A 1 703 ? 4.279 -8.312 33.877 1.00 60.59 703 ARG A N 1
ATOM 5430 C CA . ARG A 1 703 ? 3.122 -8.736 34.683 1.00 60.59 703 ARG A CA 1
ATOM 5431 C C . ARG A 1 703 ? 2.825 -7.748 35.819 1.00 60.59 703 ARG A C 1
ATOM 5433 O O . ARG A 1 703 ? 1.669 -7.367 35.981 1.00 60.59 703 ARG A O 1
ATOM 5440 N N . LEU A 1 704 ? 3.837 -7.240 36.526 1.00 67.06 704 LEU A N 1
ATOM 5441 C CA . LEU A 1 704 ? 3.660 -6.164 37.515 1.00 67.06 704 LEU A CA 1
ATOM 5442 C C . LEU A 1 704 ? 3.075 -4.880 36.903 1.00 67.06 704 LEU A C 1
ATOM 5444 O O . LEU A 1 704 ? 2.153 -4.298 37.475 1.00 67.06 704 LEU A O 1
ATOM 5448 N N . ALA A 1 705 ? 3.552 -4.465 35.727 1.00 69.12 705 ALA A N 1
ATOM 5449 C CA . ALA A 1 705 ? 3.007 -3.306 35.028 1.00 69.12 705 ALA A CA 1
ATOM 5450 C C . ALA A 1 705 ? 1.547 -3.524 34.600 1.00 69.12 705 ALA A C 1
ATOM 5452 O O . ALA A 1 705 ? 0.755 -2.583 34.631 1.00 69.12 705 ALA A O 1
ATOM 5453 N N . SER A 1 706 ? 1.147 -4.748 34.229 1.00 60.75 706 SER A N 1
ATOM 5454 C CA . SER A 1 706 ? -0.261 -5.075 33.932 1.00 60.75 706 SER A CA 1
ATOM 5455 C C . SER A 1 706 ? -1.181 -4.981 35.160 1.00 60.75 706 SER A C 1
ATOM 5457 O O . SER A 1 706 ? -2.363 -4.684 35.018 1.00 60.75 706 SER A O 1
ATOM 5459 N N . LEU A 1 707 ? -0.622 -5.133 36.367 1.00 64.94 707 LEU A N 1
ATOM 5460 C CA . LEU A 1 707 ? -1.306 -4.936 37.652 1.00 64.94 707 LEU A CA 1
ATOM 5461 C C . LEU A 1 707 ? -1.287 -3.465 38.126 1.00 64.94 707 LEU A C 1
ATOM 5463 O O . LEU A 1 707 ? -1.651 -3.175 39.263 1.00 64.94 707 LEU A O 1
ATOM 5467 N N . GLY A 1 708 ? -0.871 -2.527 37.268 1.00 68.56 708 GLY A N 1
ATOM 5468 C CA . GLY A 1 708 ? -0.922 -1.082 37.521 1.00 68.56 708 GLY A CA 1
ATOM 5469 C C . GLY A 1 708 ? 0.291 -0.487 38.244 1.00 68.56 708 GLY A C 1
ATOM 5470 O O . GLY A 1 708 ? 0.316 0.725 38.465 1.00 68.56 708 GLY A O 1
ATOM 5471 N N . TYR A 1 709 ? 1.303 -1.291 38.585 1.00 76.19 709 TYR A N 1
ATOM 5472 C CA . TYR A 1 709 ? 2.549 -0.804 39.185 1.00 76.19 709 TYR A CA 1
ATOM 5473 C C . TYR A 1 709 ? 3.457 -0.111 38.157 1.00 76.19 709 TYR A C 1
ATOM 5475 O O . TYR A 1 709 ? 3.407 -0.389 36.958 1.00 76.19 709 TYR A O 1
ATOM 5483 N N . ARG A 1 710 ? 4.330 0.771 38.652 1.00 86.31 710 ARG A N 1
ATOM 5484 C CA . ARG A 1 710 ? 5.476 1.312 37.911 1.00 86.31 710 ARG A CA 1
ATOM 5485 C C . ARG A 1 710 ? 6.695 0.473 38.279 1.00 86.31 710 ARG A C 1
ATOM 5487 O O . ARG A 1 710 ? 7.024 0.383 39.457 1.00 86.31 710 ARG A O 1
ATOM 5494 N N . VAL A 1 711 ? 7.349 -0.166 37.316 1.00 84.38 711 VAL A N 1
ATOM 5495 C CA . VAL A 1 711 ? 8.412 -1.144 37.600 1.00 84.38 711 VAL A CA 1
ATOM 5496 C C . VAL A 1 711 ? 9.732 -0.666 37.028 1.00 84.38 711 VAL A C 1
ATOM 5498 O O . VAL A 1 711 ? 9.847 -0.516 35.816 1.00 84.38 711 VAL A O 1
ATOM 5501 N N . LEU A 1 712 ? 10.726 -0.462 37.890 1.00 89.88 712 LEU A N 1
ATOM 5502 C CA . LEU A 1 712 ? 12.104 -0.167 37.503 1.00 89.88 712 LEU A CA 1
ATOM 5503 C C . LEU A 1 712 ? 12.950 -1.444 37.571 1.00 89.88 712 LEU A C 1
ATOM 5505 O O . LEU A 1 712 ? 12.869 -2.222 38.524 1.00 89.88 712 LEU A O 1
ATOM 5509 N N . SER A 1 713 ? 13.820 -1.623 36.587 1.00 88.38 713 SER A N 1
ATOM 5510 C CA . SER A 1 713 ? 14.928 -2.582 36.630 1.00 88.38 713 SER A CA 1
ATOM 5511 C C . SER A 1 713 ? 16.191 -1.896 36.109 1.00 88.38 713 SER A C 1
ATOM 5513 O O . SER A 1 713 ? 16.089 -0.955 35.318 1.00 88.38 713 SER A O 1
ATOM 5515 N N . TYR A 1 714 ? 17.372 -2.314 36.562 1.00 88.62 714 TYR A N 1
ATOM 5516 C CA . TYR A 1 714 ? 18.649 -1.701 36.180 1.00 88.62 714 TYR A CA 1
ATOM 5517 C C . TYR A 1 714 ? 19.776 -2.740 36.084 1.00 88.62 714 TYR A C 1
ATOM 5519 O O . TYR A 1 714 ? 19.665 -3.825 36.646 1.00 88.62 714 TYR A O 1
ATOM 5527 N N . ASP A 1 715 ? 20.855 -2.388 35.385 1.00 84.75 715 ASP A N 1
ATOM 5528 C CA . ASP A 1 715 ? 22.094 -3.166 35.295 1.00 84.75 715 ASP A CA 1
ATOM 5529 C C . ASP A 1 715 ? 23.177 -2.584 36.202 1.00 84.75 715 ASP A C 1
ATOM 5531 O O . ASP A 1 715 ? 23.553 -1.415 36.061 1.00 84.75 715 ASP A O 1
ATOM 5535 N N . HIS A 1 716 ? 23.743 -3.413 37.078 1.00 80.38 716 HIS A N 1
ATOM 5536 C CA . HIS A 1 716 ? 24.903 -3.034 37.882 1.00 80.38 716 HIS A CA 1
ATOM 5537 C C . HIS A 1 716 ? 26.134 -2.652 37.014 1.00 80.38 716 HIS A C 1
ATOM 5539 O O . HIS A 1 716 ? 26.303 -3.171 35.905 1.00 80.38 716 HIS A O 1
ATOM 5545 N N . PRO A 1 717 ? 27.021 -1.757 37.504 1.00 77.75 717 PRO A N 1
ATOM 5546 C CA . PRO A 1 717 ? 28.277 -1.384 36.842 1.00 77.75 717 PRO A CA 1
ATOM 5547 C C . PRO A 1 717 ? 29.088 -2.587 36.329 1.00 77.75 717 PRO A C 1
ATOM 5549 O O . PRO A 1 717 ? 29.517 -3.430 37.114 1.00 77.75 717 PRO A O 1
ATOM 5552 N N . GLY A 1 718 ? 29.322 -2.654 35.012 1.00 70.69 718 GLY A N 1
ATOM 5553 C CA . GLY A 1 718 ? 30.030 -3.764 34.358 1.00 70.69 718 GLY A CA 1
ATOM 5554 C C . GLY A 1 718 ? 29.151 -4.784 33.616 1.00 70.69 718 GLY A C 1
ATOM 5555 O O . GLY A 1 718 ? 29.715 -5.699 33.011 1.00 70.69 718 GLY A O 1
ATOM 5556 N N . HIS A 1 719 ? 27.824 -4.622 33.616 1.00 74.06 719 HIS A N 1
ATOM 5557 C CA . HIS A 1 719 ? 26.886 -5.345 32.740 1.00 74.06 719 HIS A CA 1
ATOM 5558 C C . HIS A 1 719 ? 26.369 -4.457 31.602 1.00 74.06 719 HIS A C 1
ATOM 5560 O O . HIS A 1 719 ? 26.220 -3.245 31.777 1.00 74.06 719 HIS A O 1
ATOM 5566 N N . SER A 1 720 ? 25.994 -5.065 30.470 1.00 72.12 720 SER A N 1
ATOM 5567 C CA . SER A 1 720 ? 25.245 -4.385 29.398 1.00 72.12 720 SER A CA 1
ATOM 5568 C C . SER A 1 720 ? 25.954 -3.100 28.916 1.00 72.12 720 SER A C 1
ATOM 5570 O O . SER A 1 720 ? 27.109 -3.158 28.494 1.00 72.12 720 SER A O 1
ATOM 5572 N N . GLN A 1 721 ? 25.302 -1.932 28.977 1.00 75.62 721 GLN A N 1
ATOM 5573 C CA . GLN A 1 721 ? 25.903 -0.620 28.684 1.00 75.62 721 GLN A CA 1
ATOM 5574 C C . GLN A 1 721 ? 26.323 0.159 29.951 1.00 75.62 721 GLN A C 1
ATOM 5576 O O . GLN A 1 721 ? 26.766 1.310 29.849 1.00 75.62 721 GLN A O 1
ATOM 5581 N N . SER A 1 722 ? 26.204 -0.443 31.142 1.00 82.56 722 SER A N 1
ATOM 5582 C CA . SER A 1 722 ? 26.588 0.176 32.412 1.00 82.56 722 SER A CA 1
ATOM 5583 C C . SER A 1 722 ? 28.111 0.238 32.528 1.00 82.56 722 SER A C 1
ATOM 5585 O O . SER A 1 722 ? 28.812 -0.748 32.307 1.00 82.56 722 SER A O 1
ATOM 5587 N N . THR A 1 723 ? 28.649 1.404 32.887 1.00 84.00 723 THR A N 1
ATOM 5588 C CA . THR A 1 723 ? 30.102 1.636 32.931 1.00 84.00 723 THR A CA 1
ATOM 5589 C C . THR A 1 723 ? 30.788 0.695 33.932 1.00 84.00 723 THR A C 1
ATOM 5591 O O . THR A 1 723 ? 30.382 0.682 35.093 1.00 84.00 723 THR A O 1
ATOM 5594 N N . PRO A 1 724 ? 31.831 -0.061 33.532 1.00 78.25 724 PRO A N 1
ATOM 5595 C CA . PRO A 1 724 ? 32.623 -0.867 34.460 1.00 78.25 724 PRO A CA 1
ATOM 5596 C C . PRO A 1 724 ? 33.284 -0.025 35.558 1.00 78.25 724 PRO A C 1
ATOM 5598 O O . PRO A 1 724 ? 33.641 1.139 35.348 1.00 78.25 724 PRO A O 1
ATOM 5601 N N . VAL A 1 725 ? 33.483 -0.623 36.733 1.00 74.62 725 VAL A N 1
ATOM 5602 C CA . VAL A 1 725 ? 34.192 0.029 37.843 1.00 74.62 725 VAL A CA 1
ATOM 5603 C C . VAL A 1 725 ? 35.677 0.170 37.486 1.00 74.62 725 VAL A C 1
ATOM 5605 O O . VAL A 1 725 ? 36.295 -0.784 37.029 1.00 74.62 725 VAL A O 1
ATOM 5608 N N . LYS A 1 726 ? 36.259 1.363 37.670 1.00 68.38 726 LYS A N 1
ATOM 5609 C CA . LYS A 1 726 ? 37.638 1.662 37.224 1.00 68.38 726 LYS A CA 1
ATOM 5610 C C . LYS A 1 726 ? 38.744 1.129 38.140 1.00 68.38 726 LYS A C 1
ATOM 5612 O O . LYS A 1 726 ? 39.862 0.953 37.676 1.00 68.38 726 LYS A O 1
ATOM 5617 N N . ASP A 1 727 ? 38.438 0.906 39.414 1.00 75.50 727 ASP A N 1
ATOM 5618 C CA . ASP A 1 727 ? 39.349 0.327 40.407 1.00 75.50 727 ASP A CA 1
ATOM 5619 C C . ASP A 1 727 ? 38.709 -0.952 40.960 1.00 75.50 727 ASP A C 1
ATOM 5621 O O . ASP A 1 727 ? 38.099 -0.963 42.027 1.00 75.50 727 ASP A O 1
ATOM 5625 N N . VAL A 1 728 ? 38.767 -2.023 40.162 1.00 73.06 728 VAL A N 1
ATOM 5626 C CA . VAL A 1 728 ? 38.125 -3.316 40.466 1.00 73.06 728 VAL A CA 1
ATOM 5627 C C . VAL A 1 728 ? 38.731 -4.042 41.668 1.00 73.06 728 VAL A C 1
ATOM 5629 O O . VAL A 1 728 ? 38.139 -5.010 42.145 1.00 73.06 728 VAL A O 1
ATOM 5632 N N . ASP A 1 729 ? 39.882 -3.590 42.167 1.00 73.00 729 ASP A N 1
ATOM 5633 C CA . ASP A 1 729 ? 40.606 -4.196 43.286 1.00 73.00 729 ASP A CA 1
ATOM 5634 C C . ASP A 1 729 ? 40.390 -3.455 44.622 1.00 73.00 729 ASP A C 1
ATOM 5636 O O . ASP A 1 729 ? 40.709 -4.010 45.672 1.00 73.00 729 ASP A O 1
ATOM 5640 N N . ASN A 1 730 ? 39.758 -2.269 44.615 1.00 74.62 730 ASN A N 1
ATOM 5641 C CA . ASN A 1 730 ? 39.403 -1.501 45.823 1.00 74.62 730 ASN A CA 1
ATOM 5642 C C . ASN A 1 730 ? 37.918 -1.067 45.866 1.00 74.62 730 ASN A C 1
ATOM 5644 O O . ASN A 1 730 ? 37.589 0.003 46.377 1.00 74.62 730 ASN A O 1
ATOM 5648 N N . VAL A 1 731 ? 37.001 -1.872 45.316 1.00 75.81 731 VAL A N 1
ATOM 5649 C CA . VAL A 1 731 ? 35.568 -1.521 45.251 1.00 75.81 731 VAL A CA 1
ATOM 5650 C C . VAL A 1 731 ? 34.904 -1.528 46.640 1.00 75.81 731 VAL A C 1
ATOM 5652 O O . VAL A 1 731 ? 34.997 -2.497 47.397 1.00 75.81 731 VAL A O 1
ATOM 5655 N N . GLU A 1 732 ? 34.173 -0.450 46.930 1.00 78.19 732 GLU A N 1
ATOM 5656 C CA . GLU A 1 732 ? 33.315 -0.243 48.108 1.00 78.19 732 GLU A CA 1
ATOM 5657 C C . GLU A 1 732 ? 31.832 -0.249 47.671 1.00 78.19 732 GLU A C 1
ATOM 5659 O O . GLU A 1 732 ? 31.520 0.128 46.535 1.00 78.19 732 GLU A O 1
ATOM 5664 N N . MET A 1 733 ? 30.893 -0.654 48.537 1.00 75.25 733 MET A N 1
ATOM 5665 C CA . MET A 1 733 ? 29.462 -0.755 48.166 1.00 75.25 733 MET A CA 1
ATOM 5666 C C . MET A 1 733 ? 28.846 0.613 47.845 1.00 75.25 733 MET A C 1
ATOM 5668 O O . MET A 1 733 ? 28.064 0.745 46.902 1.00 75.25 733 MET A O 1
ATOM 5672 N N . GLU A 1 734 ? 29.286 1.641 48.565 1.00 77.06 734 GLU A N 1
ATOM 5673 C CA . GLU A 1 734 ? 29.101 3.073 48.322 1.00 77.06 734 GLU A CA 1
ATOM 5674 C C . GLU A 1 734 ? 29.203 3.415 46.820 1.00 77.06 734 GLU A C 1
ATOM 5676 O O . GLU A 1 734 ? 28.368 4.129 46.251 1.00 77.06 734 GLU A O 1
ATOM 5681 N N . GLN A 1 735 ? 30.220 2.862 46.149 1.00 73.75 735 GLN A N 1
ATOM 5682 C CA . GLN A 1 735 ? 30.537 3.169 44.759 1.00 73.75 735 GLN A CA 1
ATOM 5683 C C . GLN A 1 735 ? 29.533 2.550 43.776 1.00 73.75 735 GLN A C 1
ATOM 5685 O O . GLN A 1 735 ? 29.279 3.155 42.733 1.00 73.75 735 GLN A O 1
ATOM 5690 N N . LEU A 1 736 ? 28.933 1.400 44.112 1.00 72.69 736 LEU A N 1
ATOM 5691 C CA . LEU A 1 736 ? 27.862 0.778 43.323 1.00 72.69 736 LEU A CA 1
ATOM 5692 C C . LEU A 1 736 ? 26.505 1.452 43.555 1.00 72.69 736 LEU A C 1
ATOM 5694 O O . LEU A 1 736 ? 25.761 1.672 42.602 1.00 72.69 736 LEU A O 1
ATOM 5698 N N . ILE A 1 737 ? 26.170 1.773 44.809 1.00 79.25 737 ILE A N 1
ATOM 5699 C CA . ILE A 1 737 ? 24.838 2.295 45.158 1.00 79.25 737 ILE A CA 1
ATOM 5700 C C . ILE A 1 737 ? 24.680 3.771 44.779 1.00 79.25 737 ILE A C 1
ATOM 5702 O O . ILE A 1 737 ? 23.573 4.187 44.441 1.00 79.25 737 ILE A O 1
ATOM 5706 N N . SER A 1 738 ? 25.774 4.541 44.734 1.00 80.12 738 SER A N 1
ATOM 5707 C CA . SER A 1 738 ? 25.754 5.929 44.244 1.00 80.12 738 SER A CA 1
ATOM 5708 C C . SER A 1 738 ? 25.121 6.078 42.852 1.00 80.12 738 SER A C 1
ATOM 5710 O O . SER A 1 738 ? 24.325 6.994 42.659 1.00 80.12 738 SER A O 1
ATOM 5712 N N . ASP A 1 739 ? 25.393 5.161 41.914 1.00 83.81 739 ASP A N 1
ATOM 5713 C CA . ASP A 1 739 ? 24.811 5.205 40.562 1.00 83.81 739 ASP A CA 1
ATOM 5714 C C . ASP A 1 739 ? 23.300 4.918 40.556 1.00 83.81 739 ASP A C 1
ATOM 5716 O O . ASP A 1 739 ? 22.550 5.504 39.775 1.00 83.81 739 ASP A O 1
ATOM 5720 N N . VAL A 1 740 ? 22.841 4.032 41.445 1.00 86.12 740 VAL A N 1
ATOM 5721 C CA . VAL A 1 740 ? 21.431 3.621 41.533 1.00 86.12 740 VAL A CA 1
ATOM 5722 C C . VAL A 1 740 ? 20.590 4.672 42.262 1.00 86.12 740 VAL A C 1
ATOM 5724 O O . VAL A 1 740 ? 19.475 4.966 41.839 1.00 86.12 740 VAL A O 1
ATOM 5727 N N . ASP A 1 741 ? 21.120 5.296 43.318 1.00 86.19 741 ASP A N 1
ATOM 5728 C CA . ASP A 1 741 ? 20.463 6.427 43.985 1.00 86.19 741 ASP A CA 1
ATOM 5729 C C . ASP A 1 741 ? 20.401 7.662 43.066 1.00 86.19 741 ASP A C 1
ATOM 5731 O O . ASP A 1 741 ? 19.358 8.311 42.968 1.00 86.19 741 ASP A O 1
ATOM 5735 N N . GLU A 1 742 ? 21.470 7.957 42.317 1.00 86.94 742 GLU A N 1
ATOM 5736 C CA . GLU A 1 742 ? 21.447 9.034 41.322 1.00 86.94 742 GLU A CA 1
ATOM 5737 C C . GLU A 1 742 ? 20.413 8.765 40.211 1.00 86.94 742 GLU A C 1
ATOM 5739 O O . GLU A 1 742 ? 19.631 9.659 39.877 1.00 86.94 742 GLU A O 1
ATOM 5744 N N . LEU A 1 743 ? 20.320 7.523 39.717 1.00 88.19 743 LEU A N 1
ATOM 5745 C CA . LEU A 1 743 ? 19.276 7.094 38.780 1.00 88.19 743 LEU A CA 1
ATOM 5746 C C . LEU A 1 743 ? 17.859 7.276 39.357 1.00 88.19 743 LEU A C 1
ATOM 5748 O O . LEU A 1 743 ? 16.994 7.831 38.682 1.00 88.19 743 LEU A O 1
ATOM 5752 N N . LEU A 1 744 ? 17.606 6.856 40.601 1.00 89.12 744 LEU A N 1
ATOM 5753 C CA . LEU A 1 744 ? 16.293 7.000 41.247 1.00 89.12 744 LEU A CA 1
ATOM 5754 C C . LEU A 1 744 ? 15.873 8.472 41.385 1.00 89.12 744 LEU A C 1
ATOM 5756 O O . LEU A 1 744 ? 14.715 8.807 41.129 1.00 89.12 744 LEU A O 1
ATOM 5760 N N . ARG A 1 745 ? 16.815 9.363 41.726 1.00 86.12 745 ARG A N 1
ATOM 5761 C CA . ARG A 1 745 ? 16.582 10.818 41.773 1.00 86.12 745 ARG A CA 1
ATOM 5762 C C . ARG A 1 745 ? 16.289 11.388 40.381 1.00 86.12 745 ARG A C 1
ATOM 5764 O O . ARG A 1 745 ? 15.344 12.160 40.234 1.00 86.12 745 ARG A O 1
ATOM 5771 N N . ALA A 1 746 ? 17.047 10.979 39.361 1.00 82.94 746 ALA A N 1
ATOM 5772 C CA . ALA A 1 746 ? 16.855 11.401 37.970 1.00 82.94 746 ALA A CA 1
ATOM 5773 C C . ALA A 1 746 ? 15.533 10.899 37.349 1.00 82.94 746 ALA A C 1
ATOM 5775 O O . ALA A 1 746 ? 15.033 11.493 36.397 1.00 82.94 746 ALA A O 1
ATOM 5776 N N . LEU A 1 747 ? 14.951 9.826 37.894 1.00 85.50 747 LEU A N 1
ATOM 5777 C CA . LEU A 1 747 ? 13.647 9.272 37.505 1.00 85.50 747 LEU A CA 1
ATOM 5778 C C . LEU A 1 747 ? 12.470 9.766 38.366 1.00 85.50 747 LEU A C 1
ATOM 5780 O O . LEU A 1 747 ? 11.341 9.292 38.177 1.00 85.50 747 LEU A O 1
ATOM 5784 N N . HIS A 1 748 ? 12.735 10.691 39.297 1.00 85.44 748 HIS A N 1
ATOM 5785 C CA . HIS A 1 748 ? 11.785 11.226 40.278 1.00 85.44 748 HIS A CA 1
ATOM 5786 C C . HIS A 1 748 ? 11.066 10.120 41.077 1.00 85.44 748 HIS A C 1
ATOM 5788 O O . HIS A 1 748 ? 9.840 10.080 41.172 1.00 85.44 748 HIS A O 1
ATOM 5794 N N . ILE A 1 749 ? 11.844 9.173 41.617 1.00 87.31 749 ILE A N 1
ATOM 5795 C CA . ILE A 1 749 ? 11.357 8.075 42.463 1.00 87.31 749 ILE A CA 1
ATOM 5796 C C . ILE A 1 749 ? 11.719 8.375 43.923 1.00 87.31 749 ILE A C 1
ATOM 5798 O O . ILE A 1 749 ? 12.801 8.037 44.407 1.00 87.31 749 ILE A O 1
ATOM 5802 N N . ASP A 1 750 ? 10.782 9.012 44.627 1.00 83.81 750 ASP A N 1
ATOM 5803 C CA . ASP A 1 750 ? 10.930 9.397 46.038 1.00 83.81 750 ASP A CA 1
ATOM 5804 C C . ASP A 1 750 ? 10.372 8.365 47.033 1.00 83.81 750 ASP A C 1
ATOM 5806 O O . ASP A 1 750 ? 10.615 8.471 48.234 1.00 83.81 750 ASP A O 1
ATOM 5810 N N . SER A 1 751 ? 9.656 7.342 46.552 1.00 87.56 751 SER A N 1
ATOM 5811 C CA . SER A 1 751 ? 9.236 6.187 47.357 1.00 87.56 751 SER A CA 1
ATOM 5812 C C . SER A 1 751 ? 9.128 4.910 46.518 1.00 87.56 751 SER A C 1
ATOM 5814 O O . SER A 1 751 ? 8.773 4.945 45.337 1.00 87.56 751 SER A O 1
ATOM 5816 N N . ILE A 1 752 ? 9.444 3.776 47.141 1.00 89.62 752 ILE A N 1
ATOM 5817 C CA . ILE A 1 752 ? 9.453 2.434 46.556 1.00 89.62 752 ILE A CA 1
ATOM 5818 C C . ILE A 1 752 ? 8.558 1.539 47.423 1.00 89.62 752 ILE A C 1
ATOM 5820 O O . ILE A 1 752 ? 8.821 1.316 48.604 1.00 89.62 752 ILE A O 1
ATOM 5824 N N . HIS A 1 753 ? 7.490 1.010 46.830 1.00 85.31 753 HIS A N 1
ATOM 5825 C CA . HIS A 1 753 ? 6.511 0.142 47.483 1.00 85.31 753 HIS A CA 1
ATOM 5826 C C . HIS A 1 753 ? 7.107 -1.222 47.846 1.00 85.31 753 HIS A C 1
ATOM 5828 O O . HIS A 1 753 ? 6.854 -1.729 48.939 1.00 85.31 753 HIS A O 1
ATOM 5834 N N . ALA A 1 754 ? 7.921 -1.793 46.956 1.00 84.12 754 ALA A N 1
ATOM 5835 C CA . ALA A 1 754 ? 8.712 -2.988 47.223 1.00 84.12 754 ALA A CA 1
ATOM 5836 C C . ALA A 1 754 ? 10.054 -2.927 46.481 1.00 84.12 754 ALA A C 1
ATOM 5838 O O . ALA A 1 754 ? 10.089 -2.647 45.281 1.00 84.12 754 ALA A O 1
ATOM 5839 N N . TRP A 1 755 ? 11.147 -3.214 47.187 1.00 87.06 755 TRP A N 1
ATOM 5840 C CA . TRP A 1 755 ? 12.409 -3.615 46.566 1.00 87.06 755 TRP A CA 1
ATOM 5841 C C . TRP A 1 755 ? 12.475 -5.138 46.573 1.00 87.06 755 TRP A C 1
ATOM 5843 O O . TRP A 1 755 ? 12.292 -5.756 47.625 1.00 87.06 755 TRP A O 1
ATOM 5853 N N . VAL A 1 756 ? 12.743 -5.749 45.422 1.00 82.50 756 VAL A N 1
ATOM 5854 C CA . VAL A 1 756 ? 12.936 -7.199 45.311 1.00 82.50 756 VAL A CA 1
ATOM 5855 C C . VAL A 1 756 ? 14.289 -7.463 44.664 1.00 82.50 756 VAL A C 1
ATOM 5857 O O . VAL A 1 756 ? 14.612 -6.913 43.609 1.00 82.50 756 VAL A O 1
ATOM 5860 N N . GLY A 1 757 ? 15.112 -8.266 45.334 1.00 75.56 757 GLY A N 1
ATOM 5861 C CA . GLY A 1 757 ? 16.480 -8.518 44.904 1.00 75.56 757 GLY A CA 1
ATOM 5862 C C . GLY A 1 757 ? 16.924 -9.957 45.122 1.00 75.56 757 GLY A C 1
ATOM 5863 O O . GLY A 1 757 ? 16.456 -10.647 46.031 1.00 75.56 757 GLY A O 1
ATOM 5864 N N . VAL A 1 758 ? 17.885 -10.371 44.297 1.00 70.31 758 VAL A N 1
ATOM 5865 C CA . VAL A 1 758 ? 18.574 -11.665 44.378 1.00 70.31 758 VAL A CA 1
ATOM 5866 C C . VAL A 1 758 ? 20.026 -11.430 44.781 1.00 70.31 758 VAL A C 1
ATOM 5868 O O . VAL A 1 758 ? 20.721 -10.633 44.146 1.00 70.31 758 VAL A O 1
ATOM 5871 N N . SER A 1 759 ? 20.493 -12.117 45.830 1.00 69.31 759 SER A N 1
ATOM 5872 C CA . SER A 1 759 ? 21.873 -12.034 46.338 1.00 69.31 759 SER A CA 1
ATOM 5873 C C . SER A 1 759 ? 22.399 -10.584 46.445 1.00 69.31 759 SER A C 1
ATOM 5875 O O . SER A 1 759 ? 21.905 -9.810 47.268 1.00 69.31 759 SER A O 1
ATOM 5877 N N . LEU A 1 760 ? 23.376 -10.172 45.627 1.00 69.75 760 LEU A N 1
ATOM 5878 C CA . LEU A 1 760 ? 23.982 -8.834 45.692 1.00 69.75 760 LEU A CA 1
ATOM 5879 C C . LEU A 1 760 ? 23.008 -7.693 45.319 1.00 69.75 760 LEU A C 1
ATOM 5881 O O . LEU A 1 760 ? 23.139 -6.589 45.850 1.00 69.75 760 LEU A O 1
ATOM 5885 N N . GLY A 1 761 ? 21.965 -7.956 44.524 1.00 76.00 761 GLY A N 1
ATOM 5886 C CA . GLY A 1 761 ? 20.869 -7.003 44.293 1.00 76.00 761 GLY A CA 1
ATOM 5887 C C . GLY A 1 761 ? 19.946 -6.829 45.510 1.00 76.00 761 GLY A C 1
ATOM 5888 O O . GLY A 1 761 ? 19.397 -5.754 45.764 1.00 76.00 761 GLY A O 1
ATOM 5889 N N . ALA A 1 762 ? 19.832 -7.866 46.347 1.00 73.25 762 ALA A N 1
ATOM 5890 C CA . ALA A 1 762 ? 19.139 -7.774 47.631 1.00 73.25 762 ALA A CA 1
ATOM 5891 C C . ALA A 1 762 ? 19.968 -6.980 48.655 1.00 73.25 762 ALA A C 1
ATOM 5893 O O . ALA A 1 762 ? 19.448 -6.078 49.311 1.00 73.25 762 ALA A O 1
ATOM 5894 N N . ALA A 1 763 ? 21.277 -7.250 48.735 1.00 73.69 763 ALA A N 1
ATOM 5895 C CA . ALA A 1 763 ? 22.218 -6.481 49.556 1.00 73.69 763 ALA A CA 1
ATOM 5896 C C . ALA A 1 763 ? 22.301 -4.999 49.129 1.00 73.69 763 ALA A C 1
ATOM 5898 O O . ALA A 1 763 ? 22.452 -4.119 49.975 1.00 73.69 763 ALA A O 1
ATOM 5899 N N . SER A 1 764 ? 22.126 -4.714 47.835 1.00 79.19 764 SER A N 1
ATOM 5900 C CA . SER A 1 764 ? 22.030 -3.349 47.304 1.00 79.19 764 SER A CA 1
ATOM 5901 C C . SER A 1 764 ? 20.793 -2.607 47.823 1.00 79.19 764 SER A C 1
ATOM 5903 O O . SER A 1 764 ? 20.905 -1.458 48.249 1.00 79.19 764 SER A O 1
ATOM 5905 N N . GLY A 1 765 ? 19.638 -3.280 47.879 1.00 80.19 765 GLY A N 1
ATOM 5906 C CA . GLY A 1 765 ? 18.421 -2.743 48.499 1.00 80.19 765 GLY A CA 1
ATOM 5907 C C . GLY A 1 765 ? 18.561 -2.510 50.006 1.00 80.19 765 GLY A C 1
ATOM 5908 O O . GLY A 1 765 ? 18.127 -1.473 50.502 1.00 80.19 765 GLY A O 1
ATOM 5909 N N . VAL A 1 766 ? 19.225 -3.428 50.725 1.00 77.81 766 VAL A N 1
ATOM 5910 C CA . VAL A 1 766 ? 19.552 -3.262 52.156 1.00 77.81 766 VAL A CA 1
ATOM 5911 C C . VAL A 1 766 ? 20.388 -2.003 52.382 1.00 77.81 766 VAL A C 1
ATOM 5913 O O . VAL A 1 766 ? 20.016 -1.158 53.192 1.00 77.81 766 VAL A O 1
ATOM 5916 N N . TYR A 1 767 ? 21.493 -1.856 51.649 1.00 77.75 767 TYR A N 1
ATOM 5917 C CA . TYR A 1 767 ? 22.395 -0.716 51.804 1.00 77.75 767 TYR A CA 1
ATOM 5918 C C . TYR A 1 767 ? 21.697 0.610 51.445 1.00 77.75 767 TYR A C 1
ATOM 5920 O O . TYR A 1 767 ? 21.785 1.584 52.193 1.00 77.75 767 TYR A O 1
ATOM 5928 N N . LEU A 1 768 ? 20.925 0.642 50.351 1.00 83.69 768 LEU A N 1
ATOM 5929 C CA . LEU A 1 768 ? 20.160 1.828 49.956 1.00 83.69 768 LEU A CA 1
ATOM 5930 C C . LEU A 1 768 ? 19.086 2.214 50.990 1.00 83.69 768 LEU A C 1
ATOM 5932 O O . LEU A 1 768 ? 18.898 3.405 51.235 1.00 83.69 768 LEU A O 1
ATOM 5936 N N . ALA A 1 769 ? 18.421 1.245 51.630 1.00 81.00 769 ALA A N 1
ATOM 5937 C CA . ALA A 1 769 ? 17.464 1.513 52.707 1.00 81.00 769 ALA A CA 1
ATOM 5938 C C . ALA A 1 769 ? 18.129 2.174 53.929 1.00 81.00 769 ALA A C 1
ATOM 5940 O O . ALA A 1 769 ? 17.524 3.050 54.542 1.00 81.00 769 ALA A O 1
ATOM 5941 N N . CYS A 1 770 ? 19.378 1.817 54.248 1.00 75.81 770 CYS A N 1
ATOM 5942 C CA . CYS A 1 770 ? 20.160 2.476 55.299 1.00 75.81 770 CYS A CA 1
ATOM 5943 C C . CYS A 1 770 ? 20.593 3.901 54.900 1.00 75.81 770 CYS A C 1
ATOM 5945 O O . CYS A 1 770 ? 20.508 4.818 55.715 1.00 75.81 770 CYS A O 1
ATOM 5947 N N . CYS A 1 771 ? 21.015 4.117 53.648 1.00 78.12 771 CYS A N 1
ATOM 5948 C CA . CYS A 1 771 ? 21.427 5.442 53.159 1.00 78.12 771 CYS A CA 1
ATOM 5949 C C . CYS A 1 771 ? 20.262 6.417 52.931 1.00 78.12 771 CYS A C 1
ATOM 5951 O O . CYS A 1 771 ? 20.437 7.627 53.081 1.00 78.12 771 CYS A O 1
ATOM 5953 N N . ARG A 1 772 ? 19.076 5.913 52.569 1.00 83.12 772 ARG A N 1
ATOM 5954 C CA . ARG A 1 772 ? 17.840 6.695 52.418 1.00 83.12 772 ARG A CA 1
ATOM 5955 C C . ARG A 1 772 ? 16.698 6.041 53.212 1.00 83.12 772 ARG A C 1
ATOM 5957 O O . ARG A 1 772 ? 15.824 5.406 52.614 1.00 83.12 772 ARG A O 1
ATOM 5964 N N . PRO A 1 773 ? 16.659 6.223 54.548 1.00 78.81 773 PRO A N 1
ATOM 5965 C CA . PRO A 1 773 ? 15.579 5.707 55.381 1.00 78.81 773 PRO A CA 1
ATOM 5966 C C . PRO A 1 773 ? 14.203 6.134 54.867 1.00 78.81 773 PRO A C 1
ATOM 5968 O O . PRO A 1 773 ? 14.018 7.279 54.446 1.00 78.81 773 PRO A O 1
ATOM 5971 N N . LYS A 1 774 ? 13.228 5.218 54.934 1.00 80.62 774 LYS A N 1
ATOM 5972 C CA . LYS A 1 774 ? 11.848 5.363 54.421 1.00 80.62 774 LYS A CA 1
ATOM 5973 C C . LYS A 1 774 ? 11.696 5.407 52.890 1.00 80.62 774 LYS A C 1
ATOM 5975 O O . LYS A 1 774 ? 10.564 5.495 52.422 1.00 80.62 774 LYS A O 1
ATOM 5980 N N . LEU A 1 775 ? 12.774 5.313 52.100 1.00 86.56 775 LEU A N 1
ATOM 5981 C CA . LEU A 1 775 ? 12.665 5.203 50.636 1.00 86.56 775 LEU A CA 1
ATOM 5982 C C . LEU A 1 775 ? 12.026 3.871 50.211 1.00 86.56 775 LEU A C 1
ATOM 5984 O O . LEU A 1 775 ? 11.222 3.850 49.284 1.00 86.56 775 LEU A O 1
ATOM 5988 N N . ILE A 1 776 ? 12.383 2.770 50.879 1.00 88.31 776 ILE A N 1
ATOM 5989 C CA . ILE A 1 776 ? 11.917 1.410 50.573 1.00 88.31 776 ILE A CA 1
ATOM 5990 C C . ILE A 1 776 ? 10.931 0.972 51.657 1.00 88.31 776 ILE A C 1
ATOM 5992 O O . ILE A 1 776 ? 11.310 0.804 52.811 1.00 88.31 776 ILE A O 1
ATOM 5996 N N . LYS A 1 777 ? 9.660 0.775 51.287 1.00 83.25 777 LYS A N 1
ATOM 5997 C CA . LYS A 1 777 ? 8.598 0.404 52.235 1.00 83.25 777 LYS A CA 1
ATOM 5998 C C . LYS A 1 777 ? 8.641 -1.078 52.624 1.00 83.25 777 LYS A C 1
ATOM 6000 O O . LYS A 1 777 ? 8.520 -1.403 53.802 1.00 83.25 777 LYS A O 1
ATOM 6005 N N . ASN A 1 778 ? 8.809 -1.970 51.649 1.00 82.19 778 ASN A N 1
ATOM 6006 C CA . ASN A 1 778 ? 8.926 -3.417 51.853 1.00 82.19 778 ASN A CA 1
ATOM 6007 C C . ASN A 1 778 ? 10.184 -3.938 51.146 1.00 82.19 778 ASN A C 1
ATOM 6009 O O . ASN A 1 778 ? 10.493 -3.487 50.039 1.00 82.19 778 ASN A O 1
ATOM 6013 N N . LEU A 1 779 ? 10.867 -4.919 51.740 1.00 81.19 779 LEU A N 1
ATOM 6014 C CA . LEU A 1 779 ? 12.042 -5.566 51.147 1.00 81.19 779 LEU A CA 1
ATOM 6015 C C . LEU A 1 779 ? 11.838 -7.083 51.031 1.00 81.19 779 LEU A C 1
ATOM 6017 O O . LEU A 1 779 ? 11.562 -7.753 52.028 1.00 81.19 779 LEU A O 1
ATOM 6021 N N . ALA A 1 780 ? 12.030 -7.621 49.826 1.00 77.94 780 ALA A N 1
ATOM 6022 C CA . ALA A 1 780 ? 12.084 -9.054 49.552 1.00 77.94 780 ALA A CA 1
ATOM 6023 C C . ALA A 1 780 ? 13.519 -9.480 49.195 1.00 77.94 780 ALA A C 1
ATOM 6025 O O . ALA A 1 780 ? 14.105 -9.008 48.217 1.00 77.94 780 ALA A O 1
ATOM 6026 N N . TYR A 1 781 ? 14.073 -10.375 50.013 1.00 72.81 781 TYR A N 1
ATOM 6027 C CA . TYR A 1 781 ? 15.442 -10.878 49.955 1.00 72.81 781 TYR A CA 1
ATOM 6028 C C . TYR A 1 781 ? 15.426 -12.366 49.586 1.00 72.81 781 TYR A C 1
ATOM 6030 O O . TYR A 1 781 ? 14.881 -13.188 50.328 1.00 72.81 781 TYR A O 1
ATOM 6038 N N . CYS A 1 782 ? 16.021 -12.721 48.447 1.00 69.06 782 CYS A N 1
ATOM 6039 C CA . CYS A 1 782 ? 15.847 -14.043 47.846 1.00 69.06 782 CYS A CA 1
ATOM 6040 C C . CYS A 1 782 ? 17.189 -14.740 47.557 1.00 69.06 782 CYS A C 1
ATOM 6042 O O . CYS A 1 782 ? 18.121 -14.080 47.093 1.00 69.06 782 CYS A O 1
ATOM 6044 N N . ALA A 1 783 ? 17.229 -16.055 47.827 1.00 57.31 783 ALA A N 1
ATOM 6045 C CA . ALA A 1 783 ? 18.232 -17.080 47.475 1.00 57.31 783 ALA A CA 1
ATOM 6046 C C . ALA A 1 783 ? 19.688 -16.625 47.181 1.00 57.31 783 ALA A C 1
ATOM 6048 O O . ALA A 1 783 ? 19.986 -15.941 46.201 1.00 57.31 783 ALA A O 1
ATOM 6049 N N . CYS A 1 784 ? 20.638 -17.098 47.998 1.00 52.38 784 CYS A N 1
ATOM 6050 C CA . CYS A 1 784 ? 22.019 -16.604 48.005 1.00 52.38 784 CYS A CA 1
ATOM 6051 C C . CYS A 1 784 ? 23.081 -17.674 47.714 1.00 52.38 784 CYS A C 1
ATOM 6053 O O . CYS A 1 784 ? 23.308 -18.568 48.523 1.00 52.38 784 CYS A O 1
ATOM 6055 N N . ASN A 1 785 ? 23.835 -17.490 46.623 1.00 47.47 785 ASN A N 1
ATOM 6056 C CA . ASN A 1 785 ? 25.116 -18.169 46.389 1.00 47.47 785 ASN A CA 1
ATOM 6057 C C . ASN A 1 785 ? 26.109 -17.912 47.561 1.00 47.47 785 ASN A C 1
ATOM 6059 O O . ASN A 1 785 ? 26.070 -16.809 48.131 1.00 47.47 785 ASN A O 1
ATOM 6063 N N . PRO A 1 786 ? 27.023 -18.862 47.885 1.00 41.75 786 PRO A N 1
ATOM 6064 C CA . PRO A 1 786 ? 28.151 -18.704 48.819 1.00 41.75 786 PRO A CA 1
ATOM 6065 C C . PRO A 1 786 ? 28.858 -17.340 48.828 1.00 41.75 786 PRO A C 1
ATOM 6067 O O . PRO A 1 786 ? 29.213 -16.849 49.900 1.00 41.75 786 PRO A O 1
ATOM 6070 N N . ALA A 1 787 ? 28.988 -16.696 47.664 1.00 45.88 787 ALA A N 1
ATOM 6071 C CA . ALA A 1 787 ? 29.356 -15.288 47.468 1.00 45.88 787 ALA A CA 1
ATOM 6072 C C . ALA A 1 787 ? 28.840 -14.323 48.559 1.00 45.88 787 ALA A C 1
ATOM 6074 O O . ALA A 1 787 ? 29.569 -13.480 49.084 1.00 45.88 787 ALA A O 1
ATOM 6075 N N . SER A 1 788 ? 27.572 -14.476 48.941 1.00 47.75 788 SER A N 1
ATOM 6076 C CA . SER A 1 788 ? 26.853 -13.576 49.855 1.00 47.75 788 SER A CA 1
ATOM 6077 C C . SER A 1 788 ? 27.345 -13.663 51.310 1.00 47.75 788 SER A C 1
ATOM 6079 O O . SER A 1 788 ? 27.062 -12.779 52.116 1.00 47.75 788 SER A O 1
ATOM 6081 N N . PHE A 1 789 ? 28.104 -14.709 51.654 1.00 49.31 789 PHE A N 1
ATOM 6082 C CA . PHE A 1 789 ? 28.560 -14.991 53.019 1.00 49.31 789 PHE A CA 1
ATOM 6083 C C . PHE A 1 789 ? 29.935 -14.399 53.341 1.00 49.31 789 PHE A C 1
ATOM 6085 O O . PHE A 1 789 ? 30.285 -14.307 54.519 1.00 49.31 789 PHE A O 1
ATOM 6092 N N . GLY A 1 790 ? 30.667 -13.897 52.337 1.00 51.47 790 GLY A N 1
ATOM 6093 C CA . GLY A 1 790 ? 31.784 -12.968 52.555 1.00 51.47 790 GLY A CA 1
ATOM 6094 C C . GLY A 1 790 ? 31.290 -11.646 53.160 1.00 51.47 790 GLY A C 1
ATOM 6095 O O . GLY A 1 790 ? 31.732 -11.256 54.237 1.00 51.47 790 GLY A O 1
ATOM 6096 N N . ALA A 1 791 ? 30.253 -11.054 52.554 1.00 47.44 791 ALA A N 1
ATOM 6097 C CA . ALA A 1 791 ? 29.572 -9.823 52.996 1.00 47.44 791 ALA A CA 1
ATOM 6098 C C . ALA A 1 791 ? 28.785 -9.931 54.328 1.00 47.44 791 ALA A C 1
ATOM 6100 O O . ALA A 1 791 ? 28.285 -8.936 54.859 1.00 47.44 791 ALA A O 1
ATOM 6101 N N . LEU A 1 792 ? 28.653 -11.144 54.875 1.00 47.78 792 LEU A N 1
ATOM 6102 C CA . LEU A 1 792 ? 28.124 -11.404 56.222 1.00 47.78 792 LEU A CA 1
ATOM 6103 C C . LEU A 1 792 ? 29.225 -11.801 57.224 1.00 47.78 792 LEU A C 1
ATOM 6105 O O . LEU A 1 792 ? 28.941 -11.971 58.411 1.00 47.78 792 LEU A O 1
ATOM 6109 N N . GLY A 1 793 ? 30.469 -11.983 56.764 1.00 50.31 793 GLY A N 1
ATOM 6110 C CA . GLY A 1 793 ? 31.592 -12.459 57.573 1.00 50.31 793 GLY A CA 1
ATOM 6111 C C . GLY A 1 793 ? 31.415 -13.889 58.100 1.00 50.31 793 GLY A C 1
ATOM 6112 O O . GLY A 1 793 ? 31.735 -14.135 59.263 1.00 50.31 793 GLY A O 1
ATOM 6113 N N . ILE A 1 794 ? 30.856 -14.793 57.282 1.00 48.94 794 ILE A N 1
ATOM 6114 C CA . ILE A 1 794 ? 30.453 -16.165 57.657 1.00 48.94 794 ILE A CA 1
ATOM 6115 C C . ILE A 1 794 ? 31.299 -17.260 56.969 1.00 48.94 794 ILE A C 1
ATOM 6117 O O . ILE A 1 794 ? 31.424 -18.347 57.529 1.00 48.94 794 ILE A O 1
ATOM 6121 N N . MET A 1 795 ? 31.924 -17.002 55.808 1.00 49.03 795 MET A N 1
ATOM 6122 C CA . MET A 1 795 ? 32.775 -17.987 55.101 1.00 49.03 795 MET A CA 1
ATOM 6123 C C . MET A 1 795 ? 34.238 -17.528 54.895 1.00 49.03 795 MET A C 1
ATOM 6125 O O . MET A 1 795 ? 34.485 -16.323 54.803 1.00 49.03 795 MET A O 1
ATOM 6129 N N . PRO A 1 796 ? 35.222 -18.453 54.798 1.00 53.47 796 PRO A N 1
ATOM 6130 C CA . PRO A 1 796 ? 36.630 -18.110 54.564 1.00 53.47 796 PRO A CA 1
ATOM 6131 C C . PRO A 1 796 ? 36.896 -17.565 53.152 1.00 53.47 796 PRO A C 1
ATOM 6133 O O . PRO A 1 796 ? 36.447 -18.133 52.158 1.00 53.47 796 PRO A O 1
ATOM 6136 N N . LEU A 1 797 ? 37.699 -16.501 53.054 1.00 54.38 797 LEU A N 1
ATOM 6137 C CA . LEU A 1 797 ? 37.980 -15.808 51.785 1.00 54.38 797 LEU A CA 1
ATOM 6138 C C . LEU A 1 797 ? 38.838 -16.624 50.796 1.00 54.38 797 LEU A C 1
ATOM 6140 O O . LEU A 1 797 ? 38.700 -16.451 49.586 1.00 54.38 797 LEU A O 1
ATOM 6144 N N . GLU A 1 798 ? 39.649 -17.560 51.302 1.00 58.91 798 GLU A N 1
ATOM 6145 C CA . GLU A 1 798 ? 40.618 -18.369 50.536 1.00 58.91 798 GLU A CA 1
ATOM 6146 C C . GLU A 1 798 ? 39.998 -19.176 49.378 1.00 58.91 798 GLU A C 1
ATOM 6148 O O . GLU A 1 798 ? 40.692 -19.564 48.435 1.00 58.91 798 GLU A O 1
ATOM 6153 N N . TYR A 1 799 ? 38.692 -19.450 49.443 1.00 59.19 799 TYR A N 1
ATOM 6154 C CA . TYR A 1 799 ? 37.948 -20.106 48.368 1.00 59.19 799 TYR A CA 1
ATOM 6155 C C . TYR A 1 799 ? 37.843 -19.200 47.126 1.00 59.19 799 TYR A C 1
ATOM 6157 O O . TYR A 1 799 ? 38.162 -19.619 46.013 1.00 59.19 799 TYR A O 1
ATOM 6165 N N . PHE A 1 800 ? 37.503 -17.923 47.324 1.00 58.88 800 PHE A N 1
ATOM 6166 C CA . PHE A 1 800 ? 37.359 -16.934 46.250 1.00 58.88 800 PHE A CA 1
ATOM 6167 C C . PHE A 1 800 ? 38.706 -16.484 45.668 1.00 58.88 800 PHE A C 1
ATOM 6169 O O . PHE A 1 800 ? 38.769 -16.070 44.511 1.00 58.88 800 PHE A O 1
ATOM 6176 N N . ASP A 1 801 ? 39.797 -16.574 46.434 1.00 61.50 801 ASP A N 1
ATOM 6177 C CA . ASP A 1 801 ? 41.155 -16.365 45.910 1.00 61.50 801 ASP A CA 1
ATOM 6178 C C . ASP A 1 801 ? 41.528 -17.426 44.865 1.00 61.50 801 ASP A C 1
ATOM 6180 O O . ASP A 1 801 ? 42.001 -17.083 43.780 1.00 61.50 801 ASP A O 1
ATOM 6184 N N . LYS A 1 802 ? 41.230 -18.704 45.138 1.00 64.88 802 LYS A N 1
ATOM 6185 C CA . LYS A 1 802 ? 41.472 -19.808 44.193 1.00 64.88 802 LYS A CA 1
ATOM 6186 C C . LYS A 1 802 ? 40.621 -19.678 42.929 1.00 64.88 802 LYS A C 1
ATOM 6188 O O . LYS A 1 802 ? 41.152 -19.830 41.833 1.00 64.88 802 LYS A O 1
ATOM 6193 N N . MET A 1 803 ? 39.336 -19.333 43.062 1.00 62.03 803 MET A N 1
ATOM 6194 C CA . MET A 1 803 ? 38.458 -19.131 41.899 1.00 62.03 803 MET A CA 1
ATOM 6195 C C . MET A 1 803 ? 38.903 -17.957 41.014 1.00 62.03 803 MET A C 1
ATOM 6197 O O . MET A 1 803 ? 38.854 -18.077 39.791 1.00 62.03 803 MET A O 1
ATOM 6201 N N . ARG A 1 804 ? 39.384 -16.846 41.600 1.00 62.84 804 ARG A N 1
ATOM 6202 C CA . ARG A 1 804 ? 39.939 -15.722 40.822 1.00 62.84 804 ARG A CA 1
ATOM 6203 C C . ARG A 1 804 ? 41.211 -16.126 40.073 1.00 62.84 804 ARG A C 1
ATOM 6205 O O . ARG A 1 804 ? 41.307 -15.870 38.878 1.00 62.84 804 ARG A O 1
ATOM 6212 N N . ALA A 1 805 ? 42.148 -16.796 40.747 1.00 65.88 805 ALA A N 1
ATOM 6213 C CA . ALA A 1 805 ? 43.390 -17.248 40.121 1.00 65.88 805 ALA A CA 1
ATOM 6214 C C . ALA A 1 805 ? 43.139 -18.239 38.966 1.00 65.88 805 ALA A C 1
ATOM 6216 O O . ALA A 1 805 ? 43.789 -18.142 37.928 1.00 65.88 805 ALA A O 1
ATOM 6217 N N . GLN A 1 806 ? 42.157 -19.138 39.110 1.00 63.69 806 GLN A N 1
ATOM 6218 C CA . GLN A 1 806 ? 41.725 -20.038 38.036 1.00 63.69 806 GLN A CA 1
ATOM 6219 C C . GLN A 1 806 ? 41.136 -19.258 36.843 1.00 63.69 806 GLN A C 1
ATOM 6221 O O . GLN A 1 806 ? 41.489 -19.542 35.702 1.00 63.69 806 GLN A O 1
ATOM 6226 N N . ALA A 1 807 ? 40.301 -18.236 37.090 1.00 60.81 807 ALA A N 1
ATOM 6227 C CA . ALA A 1 807 ? 39.719 -17.391 36.036 1.00 60.81 807 ALA A CA 1
ATOM 6228 C C . ALA A 1 807 ? 40.787 -16.659 35.210 1.00 60.81 807 ALA A C 1
ATOM 6230 O O . ALA A 1 807 ? 40.688 -16.567 33.987 1.00 60.81 807 ALA A O 1
ATOM 6231 N N . GLU A 1 808 ? 41.801 -16.128 35.895 1.00 62.94 808 GLU A N 1
ATOM 6232 C CA . GLU A 1 808 ? 42.873 -15.336 35.288 1.00 62.94 808 GLU A CA 1
ATOM 6233 C C . GLU A 1 808 ? 43.918 -16.220 34.572 1.00 62.94 808 GLU A C 1
ATOM 6235 O O . GLU A 1 808 ? 44.613 -15.726 33.686 1.00 62.94 808 GLU A O 1
ATOM 6240 N N . ALA A 1 809 ? 43.980 -17.523 34.884 1.00 60.88 809 ALA A N 1
ATOM 6241 C CA . ALA A 1 809 ? 44.813 -18.512 34.191 1.00 60.88 809 ALA A CA 1
ATOM 6242 C C . ALA A 1 809 ? 44.119 -19.171 32.980 1.00 60.88 809 ALA A C 1
ATOM 6244 O O . ALA A 1 809 ? 44.731 -19.288 31.919 1.00 60.88 809 ALA A O 1
ATOM 6245 N N . ASP A 1 810 ? 42.847 -19.571 33.111 1.00 58.25 810 ASP A N 1
ATOM 6246 C CA . ASP A 1 810 ? 42.093 -20.282 32.059 1.00 58.25 810 ASP A CA 1
ATOM 6247 C C . ASP A 1 810 ? 41.576 -19.349 30.943 1.00 58.25 810 ASP A C 1
ATOM 6249 O O . ASP A 1 810 ? 41.009 -19.811 29.948 1.00 58.25 810 ASP A O 1
ATOM 6253 N N . GLY A 1 811 ? 41.703 -18.026 31.116 1.00 55.66 811 GLY A N 1
ATOM 6254 C CA . GLY A 1 811 ? 41.337 -16.997 30.130 1.00 55.66 811 GLY A CA 1
ATOM 6255 C C . GLY A 1 811 ? 39.848 -16.934 29.756 1.00 55.66 811 GLY A C 1
ATOM 6256 O O . GLY A 1 811 ? 39.466 -16.148 28.891 1.00 55.66 811 GLY A O 1
ATOM 6257 N N . THR A 1 812 ? 39.001 -17.757 30.380 1.00 55.44 812 THR A N 1
ATOM 6258 C CA . THR A 1 812 ? 37.605 -17.977 29.990 1.00 55.44 812 THR A CA 1
ATOM 6259 C C . THR A 1 812 ? 36.684 -17.979 31.209 1.00 55.44 812 THR A C 1
ATOM 6261 O O . THR A 1 812 ? 36.732 -18.853 32.073 1.00 55.44 812 THR A O 1
ATOM 6264 N N . ILE A 1 813 ? 35.781 -16.995 31.257 1.00 56.81 813 ILE A N 1
ATOM 6265 C CA . ILE A 1 813 ? 34.829 -16.785 32.363 1.00 56.81 813 ILE A CA 1
ATOM 6266 C C . ILE A 1 813 ? 33.928 -18.021 32.593 1.00 56.81 813 ILE A C 1
ATOM 6268 O O . ILE A 1 813 ? 33.591 -18.349 33.732 1.00 56.81 813 ILE A O 1
ATOM 6272 N N . ALA A 1 814 ? 33.595 -18.752 31.523 1.00 54.44 814 ALA A N 1
ATOM 6273 C CA . ALA A 1 814 ? 32.680 -19.893 31.547 1.00 54.44 814 ALA A CA 1
ATOM 6274 C C . ALA A 1 814 ? 33.086 -21.016 32.523 1.00 54.44 814 ALA A C 1
ATOM 6276 O O . ALA A 1 814 ? 32.219 -21.581 33.186 1.00 54.44 814 ALA A O 1
ATOM 6277 N N . ASN A 1 815 ? 34.381 -21.331 32.647 1.00 54.06 815 ASN A N 1
ATOM 6278 C CA . ASN A 1 815 ? 34.847 -22.464 33.460 1.00 54.06 815 ASN A CA 1
ATOM 6279 C C . ASN A 1 815 ? 34.654 -22.207 34.968 1.00 54.06 815 ASN A C 1
ATOM 6281 O O . ASN A 1 815 ? 34.246 -23.089 35.725 1.00 54.06 815 ASN A O 1
ATOM 6285 N N . VAL A 1 816 ? 34.889 -20.962 35.394 1.00 56.28 816 VAL A N 1
ATOM 6286 C CA . VAL A 1 816 ? 34.741 -20.513 36.788 1.00 56.28 816 VAL A CA 1
ATOM 6287 C C . VAL A 1 816 ? 33.277 -20.348 37.167 1.00 56.28 816 VAL A C 1
ATOM 6289 O O . VAL A 1 816 ? 32.872 -20.742 38.259 1.00 56.28 816 VAL A O 1
ATOM 6292 N N . ILE A 1 817 ? 32.463 -19.850 36.239 1.00 55.56 817 ILE A N 1
ATOM 6293 C CA . ILE A 1 817 ? 31.014 -19.767 36.410 1.00 55.56 817 ILE A CA 1
ATOM 6294 C C . ILE A 1 817 ? 30.382 -21.161 36.523 1.00 55.56 817 ILE A C 1
ATOM 6296 O O . ILE A 1 817 ? 29.536 -21.368 37.390 1.00 55.56 817 ILE A O 1
ATOM 6300 N N . ARG A 1 818 ? 30.862 -22.156 35.765 1.00 54.28 818 ARG A N 1
ATOM 6301 C CA . ARG A 1 818 ? 30.443 -23.558 35.940 1.00 54.28 818 ARG A CA 1
ATOM 6302 C C . ARG A 1 818 ? 30.714 -24.067 37.361 1.00 54.28 818 ARG A C 1
ATOM 6304 O O . ARG A 1 818 ? 29.862 -24.732 37.937 1.00 54.28 818 ARG A O 1
ATOM 6311 N N . GLN A 1 819 ? 31.844 -23.686 37.968 1.00 55.38 819 GLN A N 1
ATOM 6312 C CA . GLN A 1 819 ? 32.119 -24.000 39.377 1.00 55.38 819 GLN A CA 1
ATOM 6313 C C . GLN A 1 819 ? 31.276 -23.190 40.376 1.00 55.38 819 GLN A C 1
ATOM 6315 O O . GLN A 1 819 ? 30.934 -23.725 41.427 1.00 55.38 819 GLN A O 1
ATOM 6320 N N . MET A 1 820 ? 30.885 -21.948 40.064 1.00 54.78 820 MET A N 1
ATOM 6321 C CA . MET A 1 820 ? 29.921 -21.200 40.889 1.00 54.78 820 MET A CA 1
ATOM 6322 C C . MET A 1 820 ? 28.515 -21.819 40.847 1.00 54.78 820 MET A C 1
ATOM 6324 O O . MET A 1 820 ? 27.820 -21.807 41.864 1.00 54.78 820 MET A O 1
ATOM 6328 N N . HIS A 1 821 ? 28.111 -22.390 39.707 1.00 53.12 821 HIS A N 1
ATOM 6329 C CA . HIS A 1 821 ? 26.810 -23.043 39.527 1.00 53.12 821 HIS A CA 1
ATOM 6330 C C . HIS A 1 821 ? 26.722 -24.455 40.123 1.00 53.12 821 HIS A C 1
ATOM 6332 O O . HIS A 1 821 ? 25.618 -24.874 40.462 1.00 53.12 821 HIS A O 1
ATOM 6338 N N . TYR A 1 822 ? 27.840 -25.146 40.388 1.00 51.06 822 TYR A N 1
ATOM 6339 C CA . TYR A 1 822 ? 27.824 -26.390 41.182 1.00 51.06 822 TYR A CA 1
ATOM 6340 C C . TYR A 1 822 ? 27.383 -26.190 42.650 1.00 51.06 822 TYR A C 1
ATOM 6342 O O . TYR A 1 822 ? 27.180 -27.161 43.374 1.00 51.06 822 TYR A O 1
ATOM 6350 N N . GLY A 1 823 ? 27.223 -24.940 43.107 1.00 50.12 823 GLY A N 1
ATOM 6351 C CA . GLY A 1 823 ? 26.555 -24.609 44.372 1.00 50.12 823 GLY A CA 1
ATOM 6352 C C . GLY A 1 823 ? 25.030 -24.449 44.269 1.00 50.12 823 GLY A C 1
ATOM 6353 O O . GLY A 1 823 ? 24.391 -24.230 45.296 1.00 50.12 823 GLY A O 1
ATOM 6354 N N . TRP A 1 824 ? 24.459 -24.509 43.060 1.00 47.53 824 TRP A N 1
ATOM 6355 C CA . TRP A 1 824 ? 23.021 -24.388 42.771 1.00 47.53 824 TRP A CA 1
ATOM 6356 C C . TRP A 1 824 ? 22.442 -25.700 42.216 1.00 47.53 824 TRP A C 1
ATOM 6358 O O . TRP A 1 824 ? 21.412 -26.152 42.702 1.00 47.53 824 TRP A O 1
ATOM 6368 N N . ALA A 1 825 ? 23.138 -26.352 41.279 1.00 48.97 825 ALA A N 1
ATOM 6369 C CA . ALA A 1 825 ? 22.758 -27.646 40.708 1.00 48.97 825 ALA A CA 1
ATOM 6370 C C . ALA A 1 825 ? 23.916 -28.653 40.803 1.00 48.97 825 ALA A C 1
ATOM 6372 O O . ALA A 1 825 ? 25.081 -28.257 40.736 1.00 48.97 825 ALA A O 1
ATOM 6373 N N . SER A 1 826 ? 23.630 -29.954 40.938 1.00 54.44 826 SER A N 1
ATOM 6374 C CA . SER A 1 826 ? 24.700 -30.965 40.929 1.00 54.44 826 SER A CA 1
ATOM 6375 C C . SER A 1 826 ? 25.313 -31.113 39.533 1.00 54.44 826 SER A C 1
ATOM 6377 O O . SER A 1 826 ? 24.713 -30.733 38.522 1.00 54.44 826 SER A O 1
ATOM 6379 N N . LYS A 1 827 ? 26.525 -31.675 39.459 1.00 53.72 827 LYS A N 1
ATOM 6380 C CA . LYS A 1 827 ? 27.179 -31.913 38.168 1.00 53.72 827 LYS A CA 1
ATOM 6381 C C . LYS A 1 827 ? 26.415 -32.951 37.346 1.00 53.72 827 LYS A C 1
ATOM 6383 O O . LYS A 1 827 ? 26.260 -32.770 36.147 1.00 53.72 827 LYS A O 1
ATOM 6388 N N . GLU A 1 828 ? 25.933 -34.001 38.001 1.00 57.19 828 GLU A N 1
ATOM 6389 C CA . GLU A 1 828 ? 25.131 -35.068 37.402 1.00 57.19 828 GLU A CA 1
ATOM 6390 C C . GLU A 1 828 ? 23.870 -34.482 36.761 1.00 57.19 828 GLU A C 1
ATOM 6392 O O . GLU A 1 828 ? 23.609 -34.733 35.590 1.00 57.19 828 GLU A O 1
ATOM 6397 N N . TRP A 1 829 ? 23.164 -33.598 37.476 1.00 59.16 829 TRP A N 1
ATOM 6398 C CA . TRP A 1 829 ? 21.970 -32.941 36.951 1.00 59.16 829 TRP A CA 1
ATOM 6399 C C . TRP A 1 829 ? 22.272 -32.025 35.753 1.00 59.16 829 TRP A C 1
ATOM 6401 O O . TRP A 1 829 ? 21.534 -32.050 34.772 1.00 59.16 829 TRP A O 1
ATOM 6411 N N . LEU A 1 830 ? 23.364 -31.249 35.785 1.00 58.31 830 LEU A N 1
ATOM 6412 C CA . LEU A 1 830 ? 23.770 -30.390 34.657 1.00 58.31 830 LEU A CA 1
ATOM 6413 C C . LEU A 1 830 ? 24.269 -31.185 33.437 1.00 58.31 830 LEU A C 1
ATOM 6415 O O . LEU A 1 830 ? 24.102 -30.724 32.308 1.00 58.31 830 LEU A O 1
ATOM 6419 N N . ASP A 1 831 ? 24.869 -32.359 33.647 1.00 61.78 831 ASP A N 1
ATOM 6420 C CA . ASP A 1 831 ? 25.233 -33.282 32.565 1.00 61.78 831 ASP A CA 1
ATOM 6421 C C . ASP A 1 831 ? 23.986 -33.985 31.973 1.00 61.78 831 ASP A C 1
ATOM 6423 O O . ASP A 1 831 ? 23.994 -34.338 30.793 1.00 61.78 831 ASP A O 1
ATOM 6427 N N . GLU A 1 832 ? 22.914 -34.161 32.758 1.00 52.53 832 GLU A N 1
ATOM 6428 C CA . GLU A 1 832 ? 21.611 -34.692 32.316 1.00 52.53 832 GLU A CA 1
ATOM 6429 C C . GLU A 1 832 ? 20.718 -33.636 31.626 1.00 52.53 832 GLU A C 1
ATOM 6431 O O . GLU A 1 832 ? 19.954 -33.991 30.728 1.00 52.53 832 GLU A O 1
ATOM 6436 N N . HIS A 1 833 ? 20.854 -32.348 31.976 1.00 53.16 833 HIS A N 1
ATOM 6437 C CA . HIS A 1 833 ? 20.049 -31.226 31.456 1.00 53.16 833 HIS A CA 1
ATOM 6438 C C . HIS A 1 833 ? 20.933 -30.198 30.704 1.00 53.16 833 HIS A C 1
ATOM 6440 O O . HIS A 1 833 ? 21.139 -29.065 31.163 1.00 53.16 833 HIS A O 1
ATOM 6446 N N . PRO A 1 834 ? 21.511 -30.569 29.541 1.00 59.34 834 PRO A N 1
ATOM 6447 C CA . PRO A 1 834 ? 22.518 -29.763 28.841 1.00 59.34 834 PRO A CA 1
ATOM 6448 C C . PRO A 1 834 ? 21.976 -28.437 28.282 1.00 59.34 834 PRO A C 1
ATOM 6450 O O . PRO A 1 834 ? 22.731 -27.480 28.108 1.00 59.34 834 PRO A O 1
ATOM 6453 N N . ASP A 1 835 ? 20.669 -28.362 28.036 1.00 47.72 835 ASP A N 1
ATOM 6454 C CA . ASP A 1 835 ? 19.916 -27.165 27.654 1.00 47.72 835 ASP A CA 1
ATOM 6455 C C . ASP A 1 835 ? 19.871 -26.113 28.780 1.00 47.72 835 ASP A C 1
ATOM 6457 O O . ASP A 1 835 ? 19.828 -24.906 28.519 1.00 47.72 835 ASP A O 1
ATOM 6461 N N . GLN A 1 836 ? 19.935 -26.560 30.036 1.00 52.81 836 GLN A N 1
ATOM 6462 C CA . GLN A 1 836 ? 20.004 -25.706 31.221 1.00 52.81 836 GLN A CA 1
ATOM 6463 C C . GLN A 1 836 ? 21.449 -25.241 31.483 1.00 52.81 836 GLN A C 1
ATOM 6465 O O . GLN A 1 836 ? 21.674 -24.061 31.757 1.00 52.81 836 GLN A O 1
ATOM 6470 N N . ASP A 1 837 ? 22.447 -26.112 31.292 1.00 60.38 837 ASP A N 1
ATOM 6471 C CA . ASP A 1 837 ? 23.876 -25.742 31.309 1.00 60.38 837 ASP A CA 1
ATOM 6472 C C . ASP A 1 837 ? 24.222 -24.759 30.163 1.00 60.38 837 ASP A C 1
ATOM 6474 O O . ASP A 1 837 ? 25.010 -23.834 30.353 1.00 60.38 837 ASP A O 1
ATOM 6478 N N . GLU A 1 838 ? 23.611 -24.878 28.978 1.00 56.19 838 GLU A N 1
ATOM 6479 C CA . GLU A 1 838 ? 23.719 -23.877 27.901 1.00 56.19 838 GLU A CA 1
ATOM 6480 C C . GLU A 1 838 ? 23.034 -22.542 28.254 1.00 56.19 838 GLU A C 1
ATOM 6482 O O . GLU A 1 838 ? 23.655 -21.482 28.121 1.00 56.19 838 GLU A O 1
ATOM 6487 N N . ARG A 1 839 ? 21.808 -22.570 28.796 1.00 53.91 839 ARG A N 1
ATOM 6488 C CA . ARG A 1 839 ? 21.108 -21.370 29.298 1.00 53.91 839 ARG A CA 1
ATOM 6489 C C . ARG A 1 839 ? 21.907 -20.612 30.359 1.00 53.91 839 ARG A C 1
ATOM 6491 O O . ARG A 1 839 ? 22.006 -19.385 30.286 1.00 53.91 839 ARG A O 1
ATOM 6498 N N . LEU A 1 840 ? 22.501 -21.319 31.321 1.00 55.59 840 LEU A N 1
ATOM 6499 C CA . LEU A 1 840 ? 23.317 -20.712 32.377 1.00 55.59 840 LEU A CA 1
ATOM 6500 C C . LEU A 1 840 ? 24.580 -20.043 31.814 1.00 55.59 840 LEU A C 1
ATOM 6502 O O . LEU A 1 840 ? 24.921 -18.942 32.250 1.00 55.59 840 LEU A O 1
ATOM 6506 N N . LYS A 1 841 ? 25.239 -20.638 30.807 1.00 57.91 841 LYS A N 1
ATOM 6507 C CA . LYS A 1 841 ? 26.359 -19.991 30.089 1.00 57.91 841 LYS A CA 1
ATOM 6508 C C . LYS A 1 841 ? 25.910 -18.730 29.349 1.00 57.91 841 LYS A C 1
ATOM 6510 O O . LYS A 1 841 ? 26.649 -17.749 29.350 1.00 57.91 841 LYS A O 1
ATOM 6515 N N . LEU A 1 842 ? 24.718 -18.739 28.745 1.00 53.56 842 LEU A N 1
ATOM 6516 C CA . LEU A 1 842 ? 24.198 -17.601 27.985 1.00 53.56 842 LEU A CA 1
ATOM 6517 C C . LEU A 1 842 ? 23.916 -16.387 28.883 1.00 53.56 842 LEU A C 1
ATOM 6519 O O . LEU A 1 842 ? 24.441 -15.312 28.602 1.00 53.56 842 LEU A O 1
ATOM 6523 N N . ALA A 1 843 ? 23.184 -16.554 29.992 1.00 52.72 843 ALA A N 1
ATOM 6524 C CA . ALA A 1 843 ? 22.963 -15.469 30.965 1.00 52.72 843 ALA A CA 1
ATOM 6525 C C . ALA A 1 843 ? 24.278 -14.916 31.539 1.00 52.72 843 ALA A C 1
ATOM 6527 O O . ALA A 1 843 ? 24.428 -13.718 31.755 1.00 52.72 843 ALA A O 1
ATOM 6528 N N . SER A 1 844 ? 25.257 -15.801 31.717 1.00 54.16 844 SER A N 1
ATOM 6529 C CA . SER A 1 844 ? 26.588 -15.462 32.215 1.00 54.16 844 SER A CA 1
ATOM 6530 C C . SER A 1 844 ? 27.486 -14.757 31.192 1.00 54.16 844 SER A C 1
ATOM 6532 O O . SER A 1 844 ? 28.528 -14.219 31.562 1.00 54.16 844 SER A O 1
ATOM 6534 N N . SER A 1 845 ? 27.122 -14.764 29.905 1.00 56.38 845 SER A N 1
ATOM 6535 C CA . SER A 1 845 ? 27.950 -14.199 28.829 1.00 56.38 845 SER A CA 1
ATOM 6536 C C . SER A 1 845 ? 27.932 -12.667 28.770 1.00 56.38 845 SER A C 1
ATOM 6538 O O . SER A 1 845 ? 28.801 -12.074 28.132 1.00 56.38 845 SER A O 1
ATOM 6540 N N . THR A 1 846 ? 26.988 -12.015 29.461 1.00 57.31 846 THR A N 1
ATOM 6541 C CA . THR A 1 846 ? 26.857 -10.547 29.518 1.00 57.31 846 THR A CA 1
ATOM 6542 C C . THR A 1 846 ? 27.607 -9.905 30.696 1.00 57.31 846 THR A C 1
ATOM 6544 O O . THR A 1 846 ? 27.607 -8.679 30.837 1.00 57.31 846 THR A O 1
ATOM 6547 N N . LEU A 1 847 ? 28.293 -10.713 31.517 1.00 63.75 847 LEU A N 1
ATOM 6548 C CA . LEU A 1 847 ? 29.185 -10.270 32.591 1.00 63.75 847 LEU A CA 1
ATOM 6549 C C . LEU A 1 847 ? 30.596 -9.973 32.057 1.00 63.75 847 LEU A C 1
ATOM 6551 O O . LEU A 1 847 ? 31.287 -10.857 31.548 1.00 63.75 847 LEU A O 1
ATOM 6555 N N . SER A 1 848 ? 31.075 -8.741 32.243 1.00 69.12 848 SER A N 1
ATOM 6556 C CA . SER A 1 848 ? 32.481 -8.405 31.981 1.00 69.12 848 SER A CA 1
ATOM 6557 C C . SER A 1 848 ? 33.429 -9.001 33.033 1.00 69.12 848 SER A C 1
ATOM 6559 O O . SER A 1 848 ? 33.079 -9.128 34.209 1.00 69.12 848 SER A O 1
ATOM 6561 N N . LEU A 1 849 ? 34.675 -9.302 32.638 1.00 68.69 849 LEU A N 1
ATOM 6562 C CA . LEU A 1 849 ? 35.724 -9.779 33.557 1.00 68.69 849 LEU A CA 1
ATOM 6563 C C . LEU A 1 849 ? 35.951 -8.802 34.727 1.00 68.69 849 LEU A C 1
ATOM 6565 O O . LEU A 1 849 ? 36.200 -9.217 35.856 1.00 68.69 849 LEU A O 1
ATOM 6569 N N . ASP A 1 850 ? 35.812 -7.505 34.461 1.00 71.31 850 ASP A N 1
ATOM 6570 C CA . ASP A 1 850 ? 35.966 -6.442 35.451 1.00 71.31 850 ASP A CA 1
ATOM 6571 C C . ASP A 1 850 ? 34.750 -6.336 36.390 1.00 71.31 850 ASP A C 1
ATOM 6573 O O . ASP A 1 850 ? 34.923 -6.075 37.580 1.00 71.31 850 ASP A O 1
ATOM 6577 N N . GLY A 1 851 ? 33.537 -6.648 35.914 1.00 72.12 851 GLY A N 1
ATOM 6578 C CA . GLY A 1 851 ? 32.363 -6.862 36.770 1.00 72.12 851 GLY A CA 1
ATOM 6579 C C . GLY A 1 851 ? 32.528 -8.075 37.695 1.00 72.12 851 GLY A C 1
ATOM 6580 O O . GLY A 1 851 ? 32.262 -7.980 38.895 1.00 72.12 851 GLY A O 1
ATOM 6581 N N . LEU A 1 852 ? 33.053 -9.193 37.172 1.00 70.44 852 LEU A N 1
ATOM 6582 C CA . LEU A 1 852 ? 33.350 -10.400 37.957 1.00 70.44 852 LEU A CA 1
ATOM 6583 C C . LEU A 1 852 ? 34.402 -10.114 39.044 1.00 70.44 852 LEU A C 1
ATOM 6585 O O . LEU A 1 852 ? 34.236 -10.525 40.195 1.00 70.44 852 LEU A O 1
ATOM 6589 N N . ARG A 1 853 ? 35.458 -9.361 38.702 1.00 71.06 853 ARG A N 1
ATOM 6590 C CA . ARG A 1 853 ? 36.478 -8.895 39.655 1.00 71.06 853 ARG A CA 1
ATOM 6591 C C . ARG A 1 853 ? 35.892 -7.974 40.718 1.00 71.06 853 ARG A C 1
ATOM 6593 O O . ARG A 1 853 ? 36.094 -8.247 41.897 1.00 71.06 853 ARG A O 1
ATOM 6600 N N . ALA A 1 854 ? 35.129 -6.950 40.331 1.00 74.06 854 ALA A N 1
ATOM 6601 C CA . ALA A 1 854 ? 34.484 -6.028 41.267 1.00 74.06 854 ALA A CA 1
ATOM 6602 C C . ALA A 1 854 ? 33.599 -6.774 42.283 1.00 74.06 854 ALA A C 1
ATOM 6604 O O . ALA A 1 854 ? 33.698 -6.534 43.488 1.00 74.06 854 ALA A O 1
ATOM 6605 N N . MET A 1 855 ? 32.805 -7.744 41.813 1.00 72.56 855 MET A N 1
ATOM 6606 C CA . MET A 1 855 ? 32.002 -8.624 42.664 1.00 72.56 855 MET A CA 1
ATOM 6607 C C . MET A 1 855 ? 32.873 -9.431 43.650 1.00 72.56 855 MET A C 1
ATOM 6609 O O . MET A 1 855 ? 32.588 -9.446 44.849 1.00 72.56 855 MET A O 1
ATOM 6613 N N . MET A 1 856 ? 33.944 -10.082 43.177 1.00 70.00 856 MET A N 1
ATOM 6614 C CA . MET A 1 856 ? 34.858 -10.858 44.032 1.00 70.00 856 MET A CA 1
ATOM 6615 C C . MET A 1 856 ? 35.632 -9.992 45.041 1.00 70.00 856 MET A C 1
ATOM 6617 O O . MET A 1 856 ? 35.933 -10.456 46.140 1.00 70.00 856 MET A O 1
ATOM 6621 N N . THR A 1 857 ? 35.961 -8.750 44.687 1.00 72.69 857 THR A N 1
ATOM 6622 C CA . THR A 1 857 ? 36.642 -7.784 45.561 1.00 72.69 857 THR A CA 1
ATOM 6623 C C . THR A 1 857 ? 35.729 -7.329 46.696 1.00 72.69 857 THR A C 1
ATOM 6625 O O . THR A 1 857 ? 36.124 -7.399 47.861 1.00 72.69 857 THR A O 1
ATOM 6628 N N . LEU A 1 858 ? 34.479 -6.963 46.389 1.00 69.88 858 LEU A N 1
ATOM 6629 C CA . LEU A 1 858 ? 33.473 -6.587 47.392 1.00 69.88 858 LEU A CA 1
ATOM 6630 C C . LEU A 1 858 ? 33.249 -7.685 48.439 1.00 69.88 858 LEU A C 1
ATOM 6632 O O . LEU A 1 858 ? 33.125 -7.396 49.625 1.00 69.88 858 LEU A O 1
ATOM 6636 N N . GLN A 1 859 ? 33.270 -8.953 48.027 1.00 65.00 859 GLN A N 1
ATOM 6637 C CA . GLN A 1 859 ? 33.092 -10.104 48.924 1.00 65.00 859 GLN A CA 1
ATOM 6638 C C . GLN A 1 859 ? 34.284 -10.346 49.866 1.00 65.00 859 GLN A C 1
ATOM 6640 O O . GLN A 1 859 ? 34.129 -11.019 50.885 1.00 65.00 859 GLN A O 1
ATOM 6645 N N . LYS A 1 860 ? 35.460 -9.784 49.556 1.00 63.00 860 LYS A N 1
ATOM 6646 C CA . LYS A 1 860 ? 36.665 -9.807 50.408 1.00 63.00 860 LYS A CA 1
ATOM 6647 C C . LYS A 1 860 ? 36.790 -8.561 51.288 1.00 63.00 860 LYS A C 1
ATOM 6649 O O . LYS A 1 860 ? 37.619 -8.535 52.203 1.00 63.00 860 LYS A O 1
ATOM 6654 N N . ASN A 1 861 ? 35.991 -7.528 51.024 1.00 65.12 861 ASN A N 1
ATOM 6655 C CA . ASN A 1 861 ? 36.098 -6.239 51.683 1.00 65.12 861 ASN A CA 1
ATOM 6656 C C . ASN A 1 861 ? 35.524 -6.285 53.110 1.00 65.12 861 ASN A C 1
ATOM 6658 O O . ASN A 1 861 ? 34.320 -6.203 53.337 1.00 65.12 861 ASN A O 1
ATOM 6662 N N . LYS A 1 862 ? 36.425 -6.349 54.097 1.00 57.84 862 LYS A N 1
ATOM 6663 C CA . LYS A 1 862 ? 36.102 -6.427 55.534 1.00 57.84 862 LYS A CA 1
ATOM 6664 C C . LYS A 1 862 ? 35.395 -5.185 56.105 1.00 57.84 862 LYS A C 1
ATOM 6666 O O . LYS A 1 862 ? 35.058 -5.200 57.286 1.00 57.84 862 LYS A O 1
ATOM 6671 N N . ARG A 1 863 ? 35.202 -4.117 55.319 1.00 57.53 863 ARG A N 1
ATOM 6672 C CA . ARG A 1 863 ? 34.387 -2.947 55.697 1.00 57.53 863 ARG A CA 1
ATOM 6673 C C . ARG A 1 863 ? 32.893 -3.203 55.494 1.00 57.53 863 ARG A C 1
ATOM 6675 O O . ARG A 1 863 ? 32.088 -2.669 56.252 1.00 57.53 863 ARG A O 1
ATOM 6682 N N . PHE A 1 864 ? 32.521 -4.043 54.526 1.00 59.03 864 PHE A N 1
ATOM 6683 C CA . PHE A 1 864 ? 31.125 -4.360 54.245 1.00 59.03 864 PHE A CA 1
ATOM 6684 C C . PHE A 1 864 ? 30.627 -5.507 55.136 1.00 59.03 864 PHE A C 1
ATOM 6686 O O . PHE A 1 864 ? 30.596 -6.670 54.742 1.00 59.03 864 PHE A O 1
ATOM 6693 N N . ASP A 1 865 ? 30.240 -5.158 56.365 1.00 62.84 865 ASP A N 1
ATOM 6694 C CA . ASP A 1 865 ? 29.578 -6.062 57.308 1.00 62.84 865 ASP A CA 1
ATOM 6695 C C . ASP A 1 865 ? 28.095 -5.692 57.445 1.00 62.84 865 ASP A C 1
ATOM 6697 O O . ASP A 1 865 ? 27.728 -4.797 58.218 1.00 62.84 865 ASP A O 1
ATOM 6701 N N . MET A 1 866 ? 27.222 -6.413 56.730 1.00 61.16 866 MET A N 1
ATOM 6702 C CA . MET A 1 866 ? 25.774 -6.165 56.773 1.00 61.16 866 MET A CA 1
ATOM 6703 C C . MET A 1 866 ? 25.167 -6.299 58.180 1.00 61.16 866 MET A C 1
ATOM 6705 O O . MET A 1 866 ? 24.126 -5.696 58.435 1.00 61.16 866 MET A O 1
ATOM 6709 N N . ARG A 1 867 ? 25.808 -7.007 59.125 1.00 63.03 867 ARG A N 1
ATOM 6710 C CA . ARG A 1 867 ? 25.318 -7.139 60.514 1.00 63.03 867 ARG A CA 1
ATOM 6711 C C . ARG A 1 867 ? 25.255 -5.778 61.207 1.00 63.03 867 ARG A C 1
ATOM 6713 O O . ARG A 1 867 ? 24.312 -5.506 61.944 1.00 63.03 867 ARG A O 1
ATOM 6720 N N . SER A 1 868 ? 26.214 -4.895 60.919 1.00 62.44 868 SER A N 1
ATOM 6721 C CA . SER A 1 868 ? 26.233 -3.522 61.447 1.00 62.44 868 SER A CA 1
ATOM 6722 C C . SER A 1 868 ? 25.062 -2.665 60.944 1.00 62.44 868 SER A C 1
ATOM 6724 O O . SER A 1 868 ? 24.594 -1.782 61.664 1.00 62.44 868 SER A O 1
ATOM 6726 N N . LEU A 1 869 ? 24.555 -2.970 59.744 1.00 65.50 869 LEU A N 1
ATOM 6727 C CA . LEU A 1 869 ? 23.477 -2.247 59.068 1.00 65.50 869 LEU A CA 1
ATOM 6728 C C . LEU A 1 869 ? 22.079 -2.744 59.461 1.00 65.50 869 LEU A C 1
ATOM 6730 O O . LEU A 1 869 ? 21.123 -1.976 59.359 1.00 65.50 869 LEU A O 1
ATOM 6734 N N . VAL A 1 870 ? 21.950 -3.988 59.957 1.00 64.88 870 VAL A N 1
ATOM 6735 C CA . VAL A 1 870 ? 20.650 -4.589 60.319 1.00 64.88 870 VAL A CA 1
ATOM 6736 C C . VAL A 1 870 ? 19.775 -3.637 61.143 1.00 64.88 870 VAL A C 1
ATOM 6738 O O . VAL A 1 870 ? 18.661 -3.394 60.694 1.00 64.88 870 VAL A O 1
ATOM 6741 N N . PRO A 1 871 ? 20.215 -3.020 62.262 1.00 65.62 871 PRO A N 1
ATOM 6742 C CA . PRO A 1 871 ? 19.337 -2.157 63.061 1.00 65.62 871 PRO A CA 1
ATOM 6743 C C . PRO A 1 871 ? 18.709 -0.995 62.272 1.00 65.62 871 PRO A C 1
ATOM 6745 O O . PRO A 1 871 ? 17.537 -0.694 62.468 1.00 65.62 871 PRO A O 1
ATOM 6748 N N . GLN A 1 872 ? 19.456 -0.390 61.342 1.00 67.69 872 GLN A N 1
ATOM 6749 C CA . GLN A 1 872 ? 18.989 0.733 60.517 1.00 67.69 872 GLN A CA 1
ATOM 6750 C C . GLN A 1 872 ? 17.980 0.283 59.450 1.00 67.69 872 GLN A C 1
ATOM 6752 O O . GLN A 1 872 ? 17.036 1.010 59.134 1.00 67.69 872 GLN A O 1
ATOM 6757 N N . LEU A 1 873 ? 18.146 -0.934 58.919 1.00 68.69 873 LEU A N 1
ATOM 6758 C CA . LEU A 1 873 ? 17.195 -1.543 57.987 1.00 68.69 873 LEU A CA 1
ATOM 6759 C C . LEU A 1 873 ? 15.806 -1.706 58.629 1.00 68.69 873 LEU A C 1
ATOM 6761 O O . LEU A 1 873 ? 14.794 -1.445 57.980 1.00 68.69 873 LEU A O 1
ATOM 6765 N N . LEU A 1 874 ? 15.762 -2.081 59.914 1.00 66.81 874 LEU A N 1
ATOM 6766 C CA . LEU A 1 874 ? 14.514 -2.307 60.658 1.00 66.81 874 LEU A CA 1
ATOM 6767 C C . LEU A 1 874 ? 13.769 -1.014 61.022 1.00 66.81 874 LEU A C 1
ATOM 6769 O O . LEU A 1 874 ? 12.568 -1.049 61.262 1.00 66.81 874 LEU A O 1
ATOM 6773 N N . GLU A 1 875 ? 14.472 0.118 61.072 1.00 67.12 875 GLU A N 1
ATOM 6774 C CA . GLU A 1 875 ? 13.866 1.449 61.216 1.00 67.12 875 GLU A CA 1
ATOM 6775 C C . GLU A 1 875 ? 13.382 2.017 59.867 1.00 67.12 875 GLU A C 1
ATOM 6777 O O . GLU A 1 875 ? 12.600 2.970 59.836 1.00 67.12 875 GLU A O 1
ATOM 6782 N N . SER A 1 876 ? 13.841 1.437 58.749 1.00 71.31 876 SER A N 1
ATOM 6783 C CA . SER A 1 876 ? 13.627 1.961 57.393 1.00 71.31 876 SER A CA 1
ATOM 6784 C C . SER A 1 876 ? 12.549 1.231 56.588 1.00 71.31 876 SER A C 1
ATOM 6786 O O . SER A 1 876 ? 11.934 1.871 55.736 1.00 71.31 876 SER A O 1
ATOM 6788 N N . CYS A 1 877 ? 12.318 -0.063 56.842 1.00 75.75 877 CYS A N 1
ATOM 6789 C CA . CYS A 1 877 ? 11.337 -0.907 56.142 1.00 75.75 877 CYS A CA 1
ATOM 6790 C C . CYS A 1 877 ? 10.198 -1.345 57.082 1.00 75.75 877 CYS A C 1
ATOM 6792 O O . CYS A 1 877 ? 10.453 -1.756 58.210 1.00 75.75 877 CYS A O 1
ATOM 6794 N N . GLU A 1 878 ? 8.946 -1.341 56.609 1.00 73.19 878 GL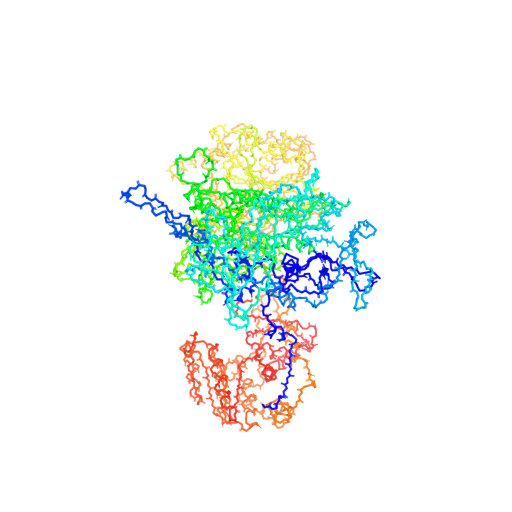U A N 1
ATOM 6795 C CA . GLU A 1 878 ? 7.789 -1.815 57.393 1.00 73.19 878 GLU A CA 1
ATOM 6796 C C . GLU A 1 878 ? 7.747 -3.348 57.513 1.00 73.19 878 GLU A C 1
ATOM 6798 O O . GLU A 1 878 ? 7.357 -3.879 58.556 1.00 73.19 878 GLU A O 1
ATOM 6803 N N . ARG A 1 879 ? 8.140 -4.064 56.448 1.00 76.25 879 ARG A N 1
ATOM 6804 C CA . ARG A 1 879 ? 8.143 -5.537 56.390 1.00 76.25 879 ARG A CA 1
ATOM 6805 C C . ARG A 1 879 ? 9.366 -6.068 55.643 1.00 76.25 879 ARG A C 1
ATOM 6807 O O . ARG A 1 879 ? 9.769 -5.498 54.623 1.00 76.25 879 ARG A O 1
ATOM 6814 N N . ILE A 1 880 ? 9.925 -7.179 56.127 1.00 77.75 880 ILE A N 1
ATOM 6815 C CA . ILE A 1 880 ? 11.096 -7.849 55.539 1.00 77.75 880 ILE A CA 1
ATOM 6816 C C . ILE A 1 880 ? 10.775 -9.326 55.291 1.00 77.75 880 ILE A C 1
ATOM 6818 O O . ILE A 1 880 ? 10.397 -10.069 56.201 1.00 77.75 880 ILE A O 1
ATOM 6822 N N . MET A 1 881 ? 10.943 -9.753 54.041 1.00 75.25 881 MET A N 1
ATOM 6823 C CA . MET A 1 881 ? 10.617 -11.096 53.571 1.00 75.25 881 MET A CA 1
ATOM 6824 C C . MET A 1 881 ? 11.877 -11.821 53.089 1.00 75.25 881 MET A C 1
ATOM 6826 O O . MET A 1 881 ? 12.588 -11.317 52.224 1.00 75.25 881 MET A O 1
ATOM 6830 N N . PHE A 1 882 ? 12.124 -13.015 53.623 1.00 74.31 882 PHE A N 1
ATOM 6831 C CA . PHE A 1 882 ? 13.173 -13.933 53.178 1.00 74.31 882 PHE A CA 1
ATOM 6832 C C . PHE A 1 882 ? 12.543 -15.055 52.354 1.00 74.31 882 PHE A C 1
ATOM 6834 O O . PHE A 1 882 ? 11.566 -15.652 52.807 1.00 74.31 882 PHE A O 1
ATOM 6841 N N . VAL A 1 883 ? 13.096 -15.369 51.181 1.00 70.06 883 VAL A N 1
ATOM 6842 C CA . VAL A 1 883 ? 12.566 -16.416 50.288 1.00 70.06 883 VAL A CA 1
ATOM 6843 C C . VAL A 1 883 ? 13.617 -17.499 50.032 1.00 70.06 883 VAL A C 1
ATOM 6845 O O . VAL A 1 883 ? 14.759 -17.187 49.679 1.00 70.06 883 VAL A O 1
ATOM 6848 N N . LYS A 1 884 ? 13.213 -18.762 50.219 1.00 67.44 884 LYS A N 1
ATOM 6849 C CA . LYS A 1 884 ? 14.000 -19.979 49.968 1.00 67.44 884 LYS A CA 1
ATOM 6850 C C . LYS A 1 884 ? 13.134 -21.039 49.268 1.00 67.44 884 LYS A C 1
ATOM 6852 O O . LYS A 1 884 ? 11.914 -20.994 49.408 1.00 67.44 884 LYS A O 1
ATOM 6857 N N . GLY A 1 885 ? 13.736 -21.970 48.539 1.00 65.00 885 GLY A N 1
ATOM 6858 C CA . GLY A 1 885 ? 13.019 -22.990 47.776 1.00 65.00 885 GLY A CA 1
ATOM 6859 C C . GLY A 1 885 ? 12.933 -24.355 48.467 1.00 65.00 885 GLY A C 1
ATOM 6860 O O . GLY A 1 885 ? 13.868 -24.759 49.151 1.00 65.00 885 GLY A O 1
ATOM 6861 N N . ASP A 1 886 ? 11.839 -25.102 48.303 1.00 58.94 886 ASP A N 1
ATOM 6862 C CA . ASP A 1 886 ? 11.603 -26.374 49.015 1.00 58.94 886 ASP A CA 1
ATOM 6863 C C . ASP A 1 886 ? 12.641 -27.471 48.694 1.00 58.94 886 ASP A C 1
ATOM 6865 O O . ASP A 1 886 ? 12.833 -28.392 49.492 1.00 58.94 886 ASP A O 1
ATOM 6869 N N . HIS A 1 887 ? 13.348 -27.378 47.562 1.00 56.25 887 HIS A N 1
ATOM 6870 C CA . HIS A 1 887 ? 14.351 -28.368 47.134 1.00 56.25 887 HIS A CA 1
ATOM 6871 C C . HIS A 1 887 ? 15.804 -27.866 47.161 1.00 56.25 887 HIS A C 1
ATOM 6873 O O . HIS A 1 887 ? 16.723 -28.652 46.925 1.00 56.25 887 HIS A O 1
ATOM 6879 N N . ASP A 1 888 ? 16.046 -26.606 47.539 1.00 58.41 888 ASP A N 1
ATOM 6880 C CA . ASP A 1 888 ? 17.377 -25.979 47.530 1.00 58.41 888 ASP A CA 1
ATOM 6881 C C . ASP A 1 888 ? 18.244 -26.424 48.727 1.00 58.41 888 ASP A C 1
ATOM 6883 O O . ASP A 1 888 ? 18.682 -25.615 49.551 1.00 58.41 888 ASP A O 1
ATOM 6887 N N . ALA A 1 889 ? 18.498 -27.727 48.866 1.00 57.44 889 ALA A N 1
ATOM 6888 C CA . ALA A 1 889 ? 19.125 -28.339 50.044 1.00 57.44 889 ALA A CA 1
ATOM 6889 C C . ALA A 1 889 ? 20.479 -27.712 50.443 1.00 57.44 889 ALA A C 1
ATOM 6891 O O . ALA A 1 889 ? 20.821 -27.683 51.627 1.00 57.44 889 ALA A O 1
ATOM 6892 N N . HIS A 1 890 ? 21.228 -27.167 49.479 1.00 56.28 890 HIS A N 1
ATOM 6893 C CA . HIS A 1 890 ? 22.513 -26.498 49.705 1.00 56.28 890 HIS A CA 1
ATOM 6894 C C . HIS A 1 890 ? 22.399 -25.001 50.059 1.00 56.28 890 HIS A C 1
ATOM 6896 O O . HIS A 1 890 ? 23.335 -24.444 50.632 1.00 56.28 890 HIS A O 1
ATOM 6902 N N . LEU A 1 891 ? 21.266 -24.349 49.767 1.00 59.38 891 LEU A N 1
ATOM 6903 C CA . LEU A 1 891 ? 21.043 -22.911 49.999 1.00 59.38 891 LEU A CA 1
ATOM 6904 C C . LEU A 1 891 ? 20.106 -22.647 51.190 1.00 59.38 891 LEU A C 1
ATOM 6906 O O . LEU A 1 891 ? 20.265 -21.653 51.901 1.00 59.38 891 LEU A O 1
ATOM 6910 N N . ASN A 1 892 ? 19.165 -23.554 51.460 1.00 67.56 892 ASN A N 1
ATOM 6911 C CA . ASN A 1 892 ? 18.181 -23.432 52.535 1.00 67.56 892 ASN A CA 1
ATOM 6912 C C . ASN A 1 892 ? 18.784 -23.166 53.928 1.00 67.56 892 ASN A C 1
ATOM 6914 O O . ASN A 1 892 ? 18.362 -22.189 54.556 1.00 67.56 892 ASN A O 1
ATOM 6918 N N . PRO A 1 893 ? 19.796 -23.926 54.409 1.00 67.81 893 PRO A N 1
ATOM 6919 C CA . PRO A 1 893 ? 20.382 -23.695 55.734 1.00 67.81 893 PRO A CA 1
ATOM 6920 C C . PRO A 1 893 ? 21.029 -22.310 55.871 1.00 67.81 893 PRO A C 1
ATOM 6922 O O . PRO A 1 893 ? 21.102 -21.751 56.965 1.00 67.81 893 PRO A O 1
ATOM 6925 N N . LEU A 1 894 ? 21.496 -21.753 54.751 1.00 62.41 894 LEU A N 1
ATOM 6926 C CA . LEU A 1 894 ? 22.142 -20.450 54.681 1.00 62.41 894 LEU A CA 1
ATOM 6927 C C . LEU A 1 894 ? 21.114 -19.306 54.730 1.00 62.41 894 LEU A C 1
ATOM 6929 O O . LEU A 1 894 ? 21.329 -18.336 55.456 1.00 62.41 894 LEU A O 1
ATOM 6933 N N . VAL A 1 895 ? 19.968 -19.438 54.046 1.00 67.81 895 VAL A N 1
ATOM 6934 C CA . VAL A 1 895 ? 18.861 -18.463 54.145 1.00 67.81 895 VAL A CA 1
ATOM 6935 C C . VAL A 1 895 ? 18.222 -18.485 55.538 1.00 67.81 895 VAL A C 1
ATOM 6937 O O . VAL A 1 895 ? 17.955 -17.422 56.104 1.00 67.81 895 VAL A O 1
ATOM 6940 N N . ASP A 1 896 ? 18.031 -19.671 56.129 1.00 72.06 896 ASP A N 1
ATOM 6941 C CA . ASP A 1 896 ? 17.545 -19.811 57.509 1.00 72.06 896 ASP A CA 1
ATOM 6942 C C . ASP A 1 896 ? 18.466 -19.096 58.513 1.00 72.06 896 ASP A C 1
ATOM 6944 O O . ASP A 1 896 ? 17.992 -18.291 59.315 1.00 72.06 896 ASP A O 1
ATOM 6948 N N . MET A 1 897 ? 19.784 -19.306 58.414 1.00 71.12 897 MET A N 1
ATOM 6949 C CA . MET A 1 897 ? 20.774 -18.649 59.276 1.00 71.12 897 MET A CA 1
ATOM 6950 C C . MET A 1 897 ? 20.727 -17.115 59.169 1.00 71.12 897 MET A C 1
ATOM 6952 O O . MET A 1 897 ? 20.787 -16.422 60.187 1.00 71.12 897 MET A O 1
ATOM 6956 N N . THR A 1 898 ? 20.603 -16.565 57.954 1.00 69.88 898 THR A N 1
ATOM 6957 C CA . THR A 1 898 ? 20.491 -15.111 57.745 1.00 69.88 898 THR A CA 1
ATOM 6958 C C . THR A 1 898 ? 19.203 -14.553 58.359 1.00 69.88 898 THR A C 1
ATOM 6960 O O . THR A 1 898 ? 19.243 -13.518 59.030 1.00 69.88 898 THR A O 1
ATOM 6963 N N . ARG A 1 899 ? 18.078 -15.262 58.195 1.00 76.81 899 ARG A N 1
ATOM 6964 C CA . ARG A 1 899 ? 16.778 -14.939 58.807 1.00 76.81 899 ARG A CA 1
ATOM 6965 C C . ARG A 1 899 ? 16.869 -14.919 60.335 1.00 76.81 899 ARG A C 1
ATOM 6967 O O . ARG A 1 899 ? 16.420 -13.954 60.951 1.00 76.81 899 ARG A O 1
ATOM 6974 N N . ASP A 1 900 ? 17.483 -15.933 60.946 1.00 76.62 900 ASP A N 1
ATOM 6975 C CA . ASP A 1 900 ? 17.639 -16.023 62.407 1.00 76.62 900 ASP A CA 1
ATOM 6976 C C . ASP A 1 900 ? 18.524 -14.909 62.974 1.00 76.62 900 ASP A C 1
ATOM 6978 O O . ASP A 1 900 ? 18.194 -14.317 64.004 1.00 76.62 900 ASP A O 1
ATOM 6982 N N . LEU A 1 901 ? 19.619 -14.575 62.285 1.00 70.88 901 LEU A N 1
ATOM 6983 C CA . LEU A 1 901 ? 20.516 -13.496 62.694 1.00 70.88 901 LEU A CA 1
ATOM 6984 C C . LEU A 1 901 ? 19.805 -12.133 62.687 1.00 70.88 901 LEU A C 1
ATOM 6986 O O . LEU A 1 901 ? 19.907 -11.384 63.660 1.00 70.88 901 LEU A O 1
ATOM 6990 N N . VAL A 1 902 ? 19.037 -11.831 61.634 1.00 70.94 902 VAL A N 1
ATOM 6991 C CA . VAL A 1 902 ? 18.274 -10.576 61.529 1.00 70.94 902 VAL A CA 1
ATOM 6992 C C . VAL A 1 902 ? 17.172 -10.495 62.590 1.00 70.94 902 VAL A C 1
ATOM 6994 O O . VAL A 1 902 ? 17.065 -9.475 63.273 1.00 70.94 902 VAL A O 1
ATOM 6997 N N . VAL A 1 903 ? 16.402 -11.570 62.796 1.00 74.81 903 VAL A N 1
ATOM 6998 C CA . VAL A 1 903 ? 15.346 -11.621 63.827 1.00 74.81 903 VAL A CA 1
ATOM 6999 C C . VAL A 1 903 ? 15.926 -11.463 65.236 1.00 74.81 903 VAL A C 1
ATOM 7001 O O . VAL A 1 903 ? 15.373 -10.717 66.046 1.00 74.81 903 VAL A O 1
ATOM 7004 N N . LYS A 1 904 ? 17.069 -12.092 65.532 1.00 76.56 904 LYS A N 1
ATOM 7005 C CA . LYS A 1 904 ? 17.759 -11.924 66.818 1.00 76.56 904 LYS A CA 1
ATOM 7006 C C . LYS A 1 904 ? 18.184 -10.469 67.048 1.00 76.56 904 LYS A C 1
ATOM 7008 O O . LYS A 1 904 ? 17.905 -9.909 68.107 1.00 76.56 904 LYS A O 1
ATOM 7013 N N . MET A 1 905 ? 18.815 -9.836 66.057 1.00 70.44 905 MET A N 1
ATOM 7014 C CA . MET A 1 905 ? 19.266 -8.442 66.177 1.00 70.44 905 MET A CA 1
ATOM 7015 C C . MET A 1 905 ? 18.094 -7.449 66.280 1.00 70.44 905 MET A C 1
ATOM 7017 O O . MET A 1 905 ? 18.224 -6.428 66.955 1.00 70.44 905 MET A O 1
ATOM 7021 N N . ALA A 1 906 ? 16.933 -7.766 65.695 1.00 68.75 906 ALA A N 1
ATOM 7022 C CA . ALA A 1 906 ? 15.694 -7.009 65.893 1.00 68.75 906 ALA A CA 1
ATOM 7023 C C . ALA A 1 906 ? 15.226 -7.026 67.354 1.00 68.75 906 ALA A C 1
ATOM 7025 O O . ALA A 1 906 ? 14.920 -5.977 67.928 1.00 68.75 906 ALA A O 1
ATOM 7026 N N . GLN A 1 907 ? 15.219 -8.212 67.969 1.00 74.25 907 GLN A N 1
ATOM 7027 C CA . GLN A 1 907 ? 14.818 -8.415 69.363 1.00 74.25 907 GLN A CA 1
ATOM 7028 C C . GLN A 1 907 ? 15.779 -7.713 70.334 1.00 74.25 907 GLN A C 1
ATOM 7030 O O . GLN A 1 907 ? 15.325 -7.000 71.227 1.00 74.25 907 GLN A O 1
ATOM 7035 N N . GLU A 1 908 ? 17.094 -7.824 70.115 1.00 75.00 908 GLU A N 1
ATOM 7036 C CA . GLU A 1 908 ? 18.131 -7.143 70.915 1.00 75.00 908 GLU A CA 1
ATOM 7037 C C . GLU A 1 908 ? 18.064 -5.604 70.832 1.00 75.00 908 GLU A C 1
ATOM 7039 O O . GLU A 1 908 ? 18.588 -4.913 71.709 1.00 75.00 908 GLU A O 1
ATOM 7044 N N . LYS A 1 909 ? 17.408 -5.053 69.802 1.00 67.25 909 LYS A N 1
ATOM 7045 C CA . LYS A 1 909 ? 17.169 -3.609 69.624 1.00 67.25 909 LYS A CA 1
ATOM 7046 C C . LYS A 1 909 ? 15.738 -3.163 69.949 1.00 67.25 909 LYS A C 1
ATOM 7048 O O . LYS A 1 909 ? 15.467 -1.967 69.925 1.00 67.25 909 LYS A O 1
ATOM 7053 N N . GLY A 1 910 ? 14.834 -4.089 70.278 1.00 63.91 910 GLY A N 1
ATOM 7054 C CA . GLY A 1 910 ? 13.436 -3.791 70.607 1.00 63.91 910 GLY A CA 1
ATOM 7055 C C . GLY A 1 910 ? 12.572 -3.326 69.424 1.00 63.91 910 GLY A C 1
ATOM 7056 O O . GLY A 1 910 ? 11.508 -2.745 69.648 1.00 63.91 910 GLY A O 1
ATOM 7057 N N . VAL A 1 911 ? 13.006 -3.559 68.179 1.00 65.00 911 VAL A N 1
ATOM 7058 C CA . VAL A 1 911 ? 12.307 -3.070 66.978 1.00 65.00 911 VAL A CA 1
ATOM 7059 C C . VAL A 1 911 ? 11.138 -3.991 66.613 1.00 65.00 911 VAL A C 1
ATOM 7061 O O . VAL A 1 911 ? 11.281 -5.212 66.566 1.00 65.00 911 VAL A O 1
ATOM 7064 N N . LYS A 1 912 ? 9.970 -3.403 66.331 1.00 59.72 912 LYS A N 1
ATOM 7065 C CA . LYS A 1 912 ? 8.730 -4.117 65.979 1.00 59.72 912 LYS A CA 1
ATOM 7066 C C . LYS A 1 912 ? 8.485 -4.118 64.465 1.00 59.72 912 LYS A C 1
ATOM 7068 O O . LYS A 1 912 ? 7.602 -3.410 63.992 1.00 59.72 912 LYS A O 1
ATOM 7073 N N . GLY A 1 913 ? 9.273 -4.898 63.727 1.00 61.88 913 GLY A N 1
ATOM 7074 C CA . GLY A 1 913 ? 9.046 -5.180 62.301 1.00 61.88 913 GLY A CA 1
ATOM 7075 C C . GLY A 1 913 ? 8.285 -6.492 62.072 1.00 61.88 913 GLY A C 1
ATOM 7076 O O . GLY A 1 913 ? 8.319 -7.381 62.925 1.00 61.88 913 GLY A O 1
ATOM 7077 N N . ASP A 1 914 ? 7.624 -6.621 60.918 1.00 67.88 914 ASP A N 1
ATOM 7078 C CA . ASP A 1 914 ? 7.077 -7.899 60.437 1.00 67.88 914 ASP A CA 1
ATOM 7079 C C . ASP A 1 914 ? 8.148 -8.660 59.636 1.00 67.88 914 ASP A C 1
ATOM 7081 O O . ASP A 1 914 ? 8.684 -8.148 58.646 1.00 67.88 914 ASP A O 1
ATOM 7085 N N . PHE A 1 915 ? 8.473 -9.876 60.081 1.00 73.50 915 PHE A N 1
ATOM 7086 C CA . PHE A 1 915 ? 9.520 -10.726 59.512 1.00 73.50 915 PHE A CA 1
ATOM 7087 C C . PHE A 1 915 ? 8.925 -12.045 59.042 1.00 73.50 915 PHE A C 1
ATOM 7089 O O . PHE A 1 915 ? 8.394 -12.816 59.845 1.00 73.50 915 PHE A O 1
ATOM 7096 N N . LYS A 1 916 ? 9.079 -12.351 57.752 1.00 70.81 916 LYS A N 1
ATOM 7097 C CA . LYS A 1 916 ? 8.475 -13.544 57.155 1.00 70.81 916 LYS A CA 1
ATOM 7098 C C . LYS A 1 916 ? 9.501 -14.381 56.404 1.00 70.81 916 LYS A C 1
ATOM 7100 O O . LYS A 1 916 ? 10.160 -13.876 55.500 1.00 70.81 916 LYS A O 1
ATOM 7105 N N . LEU A 1 917 ? 9.595 -15.669 56.737 1.00 69.38 917 LEU A N 1
ATOM 7106 C CA . LEU A 1 917 ? 10.197 -16.656 55.841 1.00 69.38 917 LEU A CA 1
ATOM 7107 C C . LEU A 1 917 ? 9.127 -17.180 54.879 1.00 69.38 917 LEU A C 1
ATOM 7109 O O . LEU A 1 917 ? 7.992 -17.447 55.279 1.00 69.38 917 LEU A O 1
ATOM 7113 N N . VAL A 1 918 ? 9.515 -17.356 53.624 1.00 65.38 918 VAL A N 1
ATOM 7114 C CA . VAL A 1 918 ? 8.735 -17.982 52.561 1.00 65.38 918 VAL A CA 1
ATOM 7115 C C . VAL A 1 918 ? 9.500 -19.208 52.083 1.00 65.38 918 VAL A C 1
ATOM 7117 O O . VAL A 1 918 ? 10.683 -19.102 51.764 1.00 65.38 918 VAL A O 1
ATOM 7120 N N . THR A 1 919 ? 8.815 -20.349 52.048 1.00 63.34 919 THR A N 1
ATOM 7121 C CA . THR A 1 919 ? 9.269 -21.547 51.320 1.00 63.34 919 THR A CA 1
ATOM 7122 C C . THR A 1 919 ? 8.455 -21.630 50.029 1.00 63.34 919 THR A C 1
ATOM 7124 O O . THR A 1 919 ? 7.304 -21.173 50.018 1.00 63.34 919 THR A O 1
ATOM 7127 N N . VAL A 1 920 ? 9.062 -22.099 48.943 1.00 59.28 920 VAL A N 1
ATOM 7128 C CA . VAL A 1 920 ? 8.456 -22.156 47.608 1.00 59.28 920 VAL A CA 1
ATOM 7129 C C . VAL A 1 920 ? 8.406 -23.619 47.168 1.00 59.28 920 VAL A C 1
ATOM 7131 O O . VAL A 1 920 ? 9.474 -24.176 46.903 1.00 59.28 920 VAL A O 1
ATOM 7134 N N . PRO A 1 921 ? 7.208 -24.233 47.080 1.00 47.34 921 PRO A N 1
ATOM 7135 C CA . PRO A 1 921 ? 7.052 -25.620 46.657 1.00 47.34 921 PRO A CA 1
ATOM 7136 C C . PRO A 1 921 ? 7.726 -25.913 45.320 1.00 47.34 921 PRO A C 1
ATOM 7138 O O . PRO A 1 921 ? 7.769 -25.051 44.442 1.00 47.34 921 PRO A O 1
ATOM 7141 N N . ASP A 1 922 ? 8.237 -27.138 45.203 1.00 49.56 922 ASP A N 1
ATOM 7142 C CA . ASP A 1 922 ? 8.768 -27.757 43.983 1.00 49.56 922 ASP A CA 1
ATOM 7143 C C . ASP A 1 922 ? 9.924 -27.004 43.280 1.00 49.56 922 ASP A C 1
ATOM 7145 O O . ASP A 1 922 ? 10.389 -27.437 42.232 1.00 49.56 922 ASP A O 1
ATOM 7149 N N . SER A 1 923 ? 10.461 -25.935 43.885 1.00 48.81 923 SER A N 1
ATOM 7150 C CA . SER A 1 923 ? 11.417 -24.961 43.314 1.00 48.81 923 SER A CA 1
ATOM 7151 C C . SER A 1 923 ? 12.757 -25.498 42.789 1.00 48.81 923 SER A C 1
ATOM 7153 O O . SER A 1 923 ? 13.605 -24.711 42.365 1.00 48.81 923 SER A O 1
ATOM 7155 N N . GLY A 1 924 ? 13.004 -26.800 42.909 1.00 41.72 924 GLY A N 1
ATOM 7156 C CA . GLY A 1 924 ? 14.183 -27.428 42.336 1.00 41.72 924 GLY A CA 1
ATOM 7157 C C . GLY A 1 924 ? 14.117 -27.376 40.814 1.00 41.72 924 GLY A C 1
ATOM 7158 O O . GLY A 1 924 ? 13.050 -27.243 40.217 1.00 41.72 924 GLY A O 1
ATOM 7159 N N . HIS A 1 925 ? 15.266 -27.499 40.159 1.00 46.19 925 HIS A N 1
ATOM 7160 C CA . HIS A 1 925 ? 15.304 -27.537 38.704 1.00 46.19 925 HIS A CA 1
ATOM 7161 C C . HIS A 1 925 ? 14.748 -28.888 38.195 1.00 46.19 925 HIS A C 1
ATOM 7163 O O . HIS A 1 925 ? 15.478 -29.865 38.056 1.00 46.19 925 HIS A O 1
ATOM 7169 N N . GLY A 1 926 ? 13.435 -28.951 37.968 1.00 34.81 926 GLY A N 1
ATOM 7170 C CA . GLY A 1 926 ? 12.723 -30.075 37.350 1.00 34.81 926 GLY A CA 1
ATOM 7171 C C . GLY A 1 926 ? 12.099 -29.699 36.000 1.00 34.81 926 GLY A C 1
ATOM 7172 O O . GLY A 1 926 ? 12.213 -28.561 35.546 1.00 34.81 926 GLY A O 1
ATOM 7173 N N . ASP A 1 927 ? 11.423 -30.654 35.357 1.00 32.19 927 ASP A N 1
ATOM 7174 C CA . ASP A 1 927 ? 10.879 -30.504 33.994 1.00 32.19 927 ASP A CA 1
ATOM 7175 C C . ASP A 1 927 ? 9.680 -29.534 33.853 1.00 32.19 927 ASP A C 1
ATOM 7177 O O . ASP A 1 927 ? 9.297 -29.181 32.727 1.00 32.19 927 ASP A O 1
ATOM 7181 N N . GLU A 1 928 ? 9.086 -29.072 34.961 1.00 34.44 928 GLU A N 1
ATOM 7182 C CA . GLU A 1 928 ? 7.908 -28.190 34.957 1.00 34.44 928 GLU A CA 1
ATOM 7183 C C . GLU A 1 928 ? 8.240 -26.705 35.246 1.00 34.44 928 GLU A C 1
ATOM 7185 O O . GLU A 1 928 ? 9.098 -26.400 36.075 1.00 34.44 928 GLU A O 1
ATOM 7190 N N . PRO A 1 929 ? 7.592 -25.743 34.551 1.00 33.56 929 PRO A N 1
ATOM 7191 C CA . PRO A 1 929 ? 7.929 -24.322 34.649 1.00 33.56 929 PRO A CA 1
ATOM 7192 C C . PRO A 1 929 ? 7.180 -23.581 35.770 1.00 33.56 929 PRO A C 1
ATOM 7194 O O . PRO A 1 929 ? 5.950 -23.561 35.809 1.00 33.56 929 PRO A O 1
ATOM 7197 N N . PHE A 1 930 ? 7.913 -22.835 36.600 1.00 33.69 930 PHE A N 1
ATOM 7198 C CA . PHE A 1 930 ? 7.324 -21.942 37.603 1.00 33.69 930 PHE A CA 1
ATOM 7199 C C . PHE A 1 930 ? 6.930 -20.578 37.031 1.00 33.69 930 PHE A C 1
ATOM 7201 O O . PHE A 1 930 ? 7.783 -19.781 36.640 1.00 33.69 930 PHE A O 1
ATOM 7208 N N . GLU A 1 931 ? 5.641 -20.246 37.113 1.00 35.88 931 GLU A N 1
ATOM 7209 C CA . GLU A 1 931 ? 5.179 -18.858 37.145 1.00 35.88 931 GLU A CA 1
ATOM 7210 C C . GLU A 1 931 ? 4.713 -18.487 38.556 1.00 35.88 931 GLU A C 1
ATOM 7212 O O . GLU A 1 931 ? 3.602 -18.838 38.950 1.00 35.88 931 GLU A O 1
ATOM 7217 N N . VAL A 1 932 ? 5.490 -17.683 39.289 1.00 36.69 932 VAL A N 1
ATOM 7218 C CA . VAL A 1 932 ? 4.935 -16.939 40.428 1.00 36.69 932 VAL A CA 1
ATOM 7219 C C . VAL A 1 932 ? 5.454 -15.504 40.462 1.00 36.69 932 VAL A C 1
ATOM 7221 O O . VAL A 1 932 ? 6.648 -15.233 40.351 1.00 36.69 932 VAL A O 1
ATOM 7224 N N . LEU A 1 933 ? 4.509 -14.581 40.617 1.00 36.69 933 LEU A N 1
ATOM 7225 C CA . LEU A 1 933 ? 4.709 -13.178 40.947 1.00 36.69 933 LEU A CA 1
ATOM 7226 C C . LEU A 1 933 ? 3.717 -12.867 42.061 1.00 36.69 933 LEU A C 1
ATOM 7228 O O . LEU A 1 933 ? 2.543 -13.212 41.929 1.00 36.69 933 LEU A O 1
ATOM 7232 N N . MET A 1 934 ? 4.151 -12.174 43.114 1.00 46.69 934 MET A N 1
ATOM 7233 C CA . MET A 1 934 ? 3.263 -11.913 44.238 1.00 46.69 934 MET A CA 1
ATOM 7234 C C . MET A 1 934 ? 3.493 -10.554 44.905 1.00 46.69 934 MET A C 1
ATOM 7236 O O . MET A 1 934 ? 4.581 -10.266 45.399 1.00 46.69 934 MET A O 1
ATOM 7240 N N . VAL A 1 935 ? 2.434 -9.741 44.969 1.00 44.81 935 VAL A N 1
ATOM 7241 C CA . VAL A 1 935 ? 2.376 -8.480 45.722 1.00 44.81 935 VAL A CA 1
ATOM 7242 C C . VAL A 1 935 ? 1.019 -8.384 46.409 1.00 44.81 935 VAL A C 1
ATOM 7244 O O . VAL A 1 935 ? -0.008 -8.598 45.776 1.00 44.81 935 VAL A O 1
ATOM 7247 N N . GLY A 1 936 ? 1.008 -8.032 47.692 1.00 45.38 936 GLY A N 1
ATOM 7248 C CA . GLY A 1 936 ? -0.212 -7.742 48.440 1.00 45.38 936 GLY A CA 1
ATOM 7249 C C . GLY A 1 936 ? 0.108 -7.434 49.895 1.00 45.38 936 GLY A C 1
ATOM 7250 O O . GLY A 1 936 ? 0.618 -8.293 50.608 1.00 45.38 936 GLY A O 1
ATOM 7251 N N . VAL A 1 937 ? -0.163 -6.203 50.333 1.00 43.00 937 VAL A N 1
ATOM 7252 C CA . VAL A 1 937 ? 0.167 -5.774 51.702 1.00 43.00 937 VAL A CA 1
ATOM 7253 C C . VAL A 1 937 ? -0.874 -6.287 52.705 1.00 43.00 937 VAL A C 1
ATOM 7255 O O . VAL A 1 937 ? -0.485 -6.726 53.778 1.00 43.00 937 VAL A O 1
ATOM 7258 N N . ASP A 1 938 ? -2.157 -6.383 52.345 1.00 38.75 938 ASP A N 1
ATOM 7259 C CA . ASP A 1 938 ? -3.201 -6.897 53.247 1.00 38.75 938 ASP A CA 1
ATOM 7260 C C . ASP A 1 938 ? -4.169 -7.855 52.521 1.00 38.75 938 ASP A C 1
ATOM 7262 O O . ASP A 1 938 ? -5.318 -7.512 52.254 1.00 38.75 938 ASP A O 1
ATOM 7266 N N . GLY A 1 939 ? -3.698 -9.069 52.183 1.00 41.59 939 GLY A N 1
ATOM 7267 C CA . GLY A 1 939 ? -4.586 -10.165 51.743 1.00 41.59 939 GLY A CA 1
ATOM 7268 C C . GLY A 1 939 ? -4.096 -11.135 50.655 1.00 41.59 939 GLY A C 1
ATOM 7269 O O . GLY A 1 939 ? -4.927 -11.858 50.115 1.00 41.59 939 GLY A O 1
ATOM 7270 N N . ILE A 1 940 ? -2.804 -11.169 50.291 1.00 34.94 940 ILE A N 1
ATOM 7271 C CA . ILE A 1 940 ? -2.289 -11.995 49.171 1.00 34.94 940 ILE A CA 1
ATOM 7272 C C . ILE A 1 940 ? -0.919 -12.619 49.551 1.00 34.94 940 ILE A C 1
ATOM 7274 O O . ILE A 1 940 ? -0.187 -12.013 50.336 1.00 34.94 940 ILE A O 1
ATOM 7278 N N . LEU A 1 941 ? -0.562 -13.829 49.073 1.00 34.56 941 LEU A N 1
ATOM 7279 C CA . LEU A 1 941 ? 0.582 -14.626 49.585 1.00 34.56 941 LEU A CA 1
ATOM 7280 C C . LEU A 1 941 ? 1.389 -15.410 48.509 1.00 34.56 941 LEU A C 1
ATOM 7282 O O . LEU A 1 941 ? 0.796 -16.211 47.804 1.00 34.56 941 LEU A O 1
ATOM 7286 N N . MET A 1 942 ? 2.733 -15.269 48.531 1.00 40.84 942 MET A N 1
ATOM 7287 C CA . MET A 1 942 ? 3.812 -16.154 47.986 1.00 40.84 942 MET A CA 1
ATOM 7288 C C . MET A 1 942 ? 3.877 -16.423 46.452 1.00 40.84 942 MET A C 1
ATOM 7290 O O . MET A 1 942 ? 2.861 -16.725 45.848 1.00 40.84 942 MET A O 1
ATOM 7294 N N . ALA A 1 943 ? 5.015 -16.400 45.731 1.00 45.50 943 ALA A N 1
ATOM 7295 C CA . ALA A 1 943 ? 6.444 -16.180 46.037 1.00 45.50 943 ALA A CA 1
ATOM 7296 C C . ALA A 1 943 ? 7.247 -15.708 44.777 1.00 45.50 943 ALA A C 1
ATOM 7298 O O . ALA A 1 943 ? 6.645 -15.168 43.849 1.00 45.50 943 ALA A O 1
ATOM 7299 N N . LEU A 1 944 ? 8.589 -15.872 44.756 1.00 33.22 944 LEU A N 1
ATOM 7300 C CA . LEU A 1 944 ? 9.522 -15.476 43.673 1.00 33.22 944 LEU A CA 1
ATOM 7301 C C . LEU A 1 944 ? 10.922 -16.150 43.821 1.00 33.22 944 LEU A C 1
ATOM 7303 O O . LEU A 1 944 ? 11.436 -16.108 44.935 1.00 33.22 944 LEU A O 1
ATOM 7307 N N . VAL A 1 945 ? 11.554 -16.657 42.732 1.00 35.03 945 VAL A N 1
ATOM 7308 C CA . VAL A 1 945 ? 12.982 -16.440 42.290 1.00 35.03 945 VAL A CA 1
ATOM 7309 C C . VAL A 1 945 ? 13.658 -17.577 41.469 1.00 35.03 945 VAL A C 1
ATOM 7311 O O . VAL A 1 945 ? 13.679 -18.727 41.872 1.00 35.03 945 VAL A O 1
ATOM 7314 N N . CYS A 1 946 ? 14.296 -17.169 40.353 1.00 30.27 946 CYS A N 1
ATOM 7315 C CA . CYS A 1 946 ? 15.380 -17.779 39.541 1.00 30.27 946 CYS A CA 1
ATOM 7316 C C . CYS A 1 946 ? 15.384 -19.270 39.115 1.00 30.27 946 CYS A C 1
ATOM 7318 O O . CYS A 1 946 ? 16.011 -20.111 39.753 1.00 30.27 946 CYS A O 1
ATOM 7320 N N . THR A 1 947 ? 15.038 -19.517 37.844 1.00 31.56 947 THR A N 1
ATOM 7321 C CA . THR A 1 947 ? 15.969 -20.148 36.869 1.00 31.56 947 THR A CA 1
ATOM 7322 C C . THR A 1 947 ? 15.624 -19.698 35.438 1.00 31.56 947 THR A C 1
ATOM 7324 O O . THR A 1 947 ? 14.599 -19.049 35.228 1.00 31.56 947 THR A O 1
ATOM 7327 N N . LEU A 1 948 ? 16.467 -19.995 34.440 1.00 43.88 948 LEU A N 1
ATOM 7328 C CA . LEU A 1 948 ? 16.173 -19.693 33.034 1.00 43.88 948 LEU A CA 1
ATOM 7329 C C . LEU A 1 948 ? 15.194 -20.699 32.416 1.00 43.88 948 LEU A C 1
ATOM 7331 O O . LEU A 1 948 ? 15.561 -21.849 32.204 1.00 43.88 948 LEU A O 1
ATOM 7335 N N . HIS A 1 949 ? 14.047 -20.228 31.926 1.00 31.20 949 HIS A N 1
ATOM 7336 C CA . HIS A 1 949 ? 13.531 -20.694 30.634 1.00 31.20 949 HIS A CA 1
ATOM 7337 C C . HIS A 1 949 ? 12.515 -19.720 30.023 1.00 31.20 949 HIS A C 1
ATOM 7339 O O . HIS A 1 949 ? 11.896 -18.921 30.719 1.00 31.20 949 HIS A O 1
ATOM 7345 N N . VAL A 1 950 ? 12.311 -19.827 28.707 1.00 36.12 950 VAL A N 1
ATOM 7346 C CA . VAL A 1 950 ? 11.149 -19.256 28.012 1.00 36.12 950 VAL A CA 1
ATOM 7347 C C . VAL A 1 950 ? 10.241 -20.408 27.588 1.00 36.12 950 VAL A C 1
ATOM 7349 O O . VAL A 1 950 ? 10.614 -21.193 26.720 1.00 36.12 950 VAL A O 1
ATOM 7352 N N . LYS A 1 951 ? 9.042 -20.492 28.171 1.00 25.72 951 LYS A N 1
ATOM 7353 C CA . LYS A 1 951 ? 7.913 -21.288 27.657 1.00 25.72 951 LYS A CA 1
ATOM 7354 C C . LYS A 1 951 ? 6.635 -20.444 27.716 1.00 25.72 951 LYS A C 1
ATOM 7356 O O . LYS A 1 951 ? 5.785 -20.638 28.576 1.00 25.72 951 LYS A O 1
ATOM 7361 N N . LEU A 1 952 ? 6.492 -19.499 26.785 1.00 26.34 952 LEU A N 1
ATOM 7362 C CA . LEU A 1 952 ? 5.170 -18.949 26.475 1.00 26.34 952 LEU A CA 1
ATOM 7363 C C . LEU A 1 952 ? 4.391 -20.021 25.704 1.00 26.34 952 LEU A C 1
ATOM 7365 O O . LEU A 1 952 ? 4.680 -20.258 24.535 1.00 26.34 952 LEU A O 1
ATOM 7369 N N . HIS A 1 953 ? 3.432 -20.671 26.366 1.00 24.17 953 HIS A N 1
ATOM 7370 C CA . HIS A 1 953 ? 2.489 -21.615 25.758 1.00 24.17 953 HIS A CA 1
ATOM 7371 C C . HIS A 1 953 ? 1.188 -20.862 25.411 1.00 24.17 953 HIS A C 1
ATOM 7373 O O . HIS A 1 953 ? 0.453 -20.489 26.326 1.00 24.17 953 HIS A O 1
ATOM 7379 N N . PRO A 1 954 ? 0.867 -20.603 24.128 1.00 25.69 954 PRO A N 1
ATOM 7380 C CA . PRO A 1 954 ? -0.324 -19.846 23.736 1.00 25.69 954 PRO A CA 1
ATOM 7381 C C . PRO A 1 954 ? -1.510 -20.751 23.346 1.00 25.69 954 PRO A C 1
ATOM 7383 O O . PRO A 1 954 ? -2.347 -20.364 22.532 1.00 25.69 954 PRO A O 1
ATOM 7386 N N . GLU A 1 955 ? -1.604 -21.954 23.917 1.00 25.70 955 GLU A N 1
ATOM 7387 C CA . GLU A 1 955 ? -2.661 -22.932 23.621 1.00 25.70 955 GLU A CA 1
ATOM 7388 C C . GLU A 1 955 ? -3.641 -23.098 24.790 1.00 25.70 955 GLU A C 1
ATOM 7390 O O . GLU A 1 955 ? -3.620 -24.118 25.463 1.00 25.70 955 GLU A O 1
ATOM 7395 N N . PHE A 1 956 ? -4.511 -22.103 25.026 1.00 24.88 956 PHE A N 1
ATOM 7396 C CA . PHE A 1 956 ? -5.863 -22.339 25.579 1.00 24.88 956 PHE A CA 1
ATOM 7397 C C . PHE A 1 956 ? -6.808 -21.118 25.471 1.00 24.88 956 PHE A C 1
ATOM 7399 O O . PHE A 1 956 ? -7.362 -20.642 26.456 1.00 24.88 956 PHE A O 1
ATOM 7406 N N . PHE A 1 957 ? -7.057 -20.612 24.256 1.00 22.59 957 PHE A N 1
ATOM 7407 C CA . PHE A 1 957 ? -8.219 -19.739 23.993 1.00 22.59 957 PHE A CA 1
ATOM 7408 C C . PHE A 1 957 ? -8.791 -19.968 22.581 1.00 22.59 957 PHE A C 1
ATOM 7410 O O . PHE A 1 957 ? -8.329 -19.399 21.592 1.00 22.59 957 PHE A O 1
ATOM 7417 N N . HIS A 1 958 ? -9.816 -20.822 22.478 1.00 25.44 958 HIS A N 1
ATOM 7418 C CA . HIS A 1 958 ? -10.469 -21.157 21.207 1.00 25.44 958 HIS A CA 1
ATOM 7419 C C . HIS A 1 958 ? -11.101 -19.938 20.509 1.00 25.44 958 HIS A C 1
ATOM 7421 O O . HIS A 1 958 ? -11.840 -19.164 21.119 1.00 25.44 958 HIS A O 1
ATOM 7427 N N . ARG A 1 959 ? -10.952 -19.865 19.177 1.00 25.08 959 ARG A N 1
ATOM 7428 C CA . ARG A 1 959 ? -11.869 -19.127 18.289 1.00 25.08 959 ARG A CA 1
ATOM 7429 C C . ARG A 1 959 ? -12.675 -20.090 17.417 1.00 25.08 959 ARG A C 1
ATOM 7431 O O . ARG A 1 959 ? -12.268 -20.435 16.309 1.00 25.08 959 ARG A O 1
ATOM 7438 N N . SER A 1 960 ? -13.852 -20.477 17.897 1.00 26.77 960 SER A N 1
ATOM 7439 C CA . SER A 1 960 ? -14.828 -21.280 17.146 1.00 26.77 960 SER A CA 1
ATOM 7440 C C . SER A 1 960 ? -15.458 -20.470 16.004 1.00 26.77 960 SER A C 1
ATOM 7442 O O . SER A 1 960 ? -16.517 -19.875 16.176 1.00 26.77 960 SER A O 1
ATOM 7444 N N . ILE A 1 961 ? -14.791 -20.404 14.844 1.00 30.00 961 ILE A N 1
ATOM 7445 C CA . ILE A 1 961 ? -15.262 -19.633 13.670 1.00 30.00 961 ILE A CA 1
ATOM 7446 C C . ILE A 1 961 ? -15.328 -20.481 12.383 1.00 30.00 961 ILE A C 1
ATOM 7448 O O . ILE A 1 961 ? -16.171 -20.224 11.524 1.00 30.00 961 ILE A O 1
ATOM 7452 N N . THR A 1 962 ? -14.497 -21.519 12.235 1.00 31.66 962 THR A N 1
ATOM 7453 C CA . THR A 1 962 ? -14.396 -22.285 10.974 1.00 31.66 962 THR A CA 1
ATOM 7454 C C . THR A 1 962 ? -15.578 -23.231 10.717 1.00 31.66 962 THR A C 1
ATOM 7456 O O . THR A 1 962 ? -15.921 -23.465 9.561 1.00 31.66 962 THR A O 1
ATOM 7459 N N . ILE A 1 963 ? -16.230 -23.758 11.763 1.00 36.56 963 ILE A N 1
ATOM 7460 C CA . ILE A 1 963 ? -17.298 -24.766 11.616 1.00 36.56 963 ILE A CA 1
ATOM 7461 C C . ILE A 1 963 ? -18.572 -24.154 11.013 1.00 36.56 963 ILE A C 1
ATOM 7463 O O . ILE A 1 963 ? -19.071 -24.667 10.012 1.00 36.56 963 ILE A O 1
ATOM 7467 N N . ASN A 1 964 ? -19.073 -23.044 11.569 1.00 35.75 964 ASN A N 1
ATOM 7468 C CA . ASN A 1 964 ? -20.394 -22.500 11.222 1.00 35.75 964 ASN A CA 1
ATOM 7469 C C . ASN A 1 964 ? -20.552 -22.221 9.720 1.00 35.75 964 ASN A C 1
ATOM 7471 O O . ASN A 1 964 ? -21.561 -22.605 9.145 1.00 35.75 964 ASN A O 1
ATOM 7475 N N . ARG A 1 965 ? -19.530 -21.671 9.050 1.00 36.75 965 ARG A N 1
ATOM 7476 C CA . ARG A 1 965 ? -19.584 -21.392 7.600 1.00 36.75 965 ARG A CA 1
ATOM 7477 C C . ARG A 1 965 ? -19.680 -22.637 6.720 1.00 36.75 965 ARG A C 1
ATOM 7479 O O . ARG A 1 965 ? -20.222 -22.563 5.619 1.00 36.75 965 ARG A O 1
ATOM 7486 N N . ILE A 1 966 ? -19.162 -23.776 7.182 1.00 39.41 966 ILE A N 1
ATOM 7487 C CA . ILE A 1 966 ? -19.323 -25.051 6.475 1.00 39.41 966 ILE A CA 1
ATOM 7488 C C . ILE A 1 966 ? -20.754 -25.565 6.700 1.00 39.41 966 ILE A C 1
ATOM 7490 O O . ILE A 1 966 ? -21.420 -25.936 5.735 1.00 39.41 966 ILE A O 1
ATOM 7494 N N . MET A 1 967 ? -21.265 -25.484 7.934 1.00 39.50 967 MET A N 1
ATOM 7495 C CA . MET A 1 967 ? -22.642 -25.870 8.279 1.00 39.50 967 MET A CA 1
ATOM 7496 C C . MET A 1 967 ? -23.707 -25.025 7.554 1.00 39.50 967 MET A C 1
ATOM 7498 O O . MET A 1 967 ? -24.667 -25.572 7.016 1.00 39.50 967 MET A O 1
ATOM 7502 N N . GLU A 1 968 ? -23.515 -23.706 7.467 1.00 38.56 968 GLU A N 1
ATOM 7503 C CA . GLU A 1 968 ? -24.386 -22.764 6.743 1.00 38.56 968 GLU A CA 1
ATOM 7504 C C . GLU A 1 968 ? -24.550 -23.164 5.269 1.00 38.56 968 GLU A C 1
ATOM 7506 O O . GLU A 1 968 ? -25.669 -23.209 4.759 1.00 38.56 968 GLU A O 1
ATOM 7511 N N . SER A 1 969 ? -23.455 -23.562 4.604 1.00 39.22 969 SER A N 1
ATOM 7512 C CA . SER A 1 969 ? -23.471 -24.044 3.210 1.00 39.22 969 SER A CA 1
ATOM 7513 C C . SER A 1 969 ? -24.175 -25.398 3.006 1.00 39.22 969 SER A C 1
ATOM 7515 O O . SER A 1 969 ? -24.301 -25.874 1.880 1.00 39.22 969 SER A O 1
ATOM 7517 N N . ILE A 1 970 ? -24.613 -26.026 4.100 1.00 41.59 970 ILE A N 1
ATOM 7518 C CA . ILE A 1 970 ? -25.070 -27.414 4.182 1.00 41.59 970 ILE A CA 1
ATOM 7519 C C . ILE A 1 970 ? -26.509 -27.526 4.741 1.00 41.59 970 ILE A C 1
ATOM 7521 O O . ILE A 1 970 ? -27.125 -28.592 4.640 1.00 41.59 970 ILE A O 1
ATOM 7525 N N . HIS A 1 971 ? -27.079 -26.453 5.302 1.00 36.19 971 HIS A N 1
ATOM 7526 C CA . HIS A 1 971 ? -28.408 -26.454 5.942 1.00 36.19 971 HIS A CA 1
ATOM 7527 C C . HIS A 1 971 ? -29.444 -25.494 5.339 1.00 36.19 971 HIS A C 1
ATOM 7529 O O . HIS A 1 971 ? -30.548 -25.394 5.866 1.00 36.19 971 HIS A O 1
ATOM 7535 N N . GLN A 1 972 ? -29.157 -24.844 4.207 1.00 35.69 972 GLN A N 1
ATOM 7536 C CA . GLN A 1 972 ? -30.151 -24.037 3.488 1.00 35.69 972 GLN A CA 1
ATOM 7537 C C . GLN A 1 972 ? -30.808 -24.820 2.332 1.00 35.69 972 GLN A C 1
ATOM 7539 O O . GLN A 1 972 ? -30.185 -24.984 1.280 1.00 35.69 972 GLN A O 1
ATOM 7544 N N . PRO A 1 973 ? -32.068 -25.285 2.471 1.00 36.28 973 PRO A N 1
ATOM 7545 C CA . PRO A 1 973 ? -32.850 -25.797 1.352 1.00 36.28 973 PRO A CA 1
ATOM 7546 C C . PRO A 1 973 ? -33.363 -24.629 0.493 1.00 36.28 973 PRO A C 1
ATOM 7548 O O . PRO A 1 973 ? -34.517 -24.223 0.601 1.00 36.28 973 PRO A O 1
ATOM 7551 N N . HIS A 1 974 ? -32.503 -24.085 -0.374 1.00 36.81 974 HIS A N 1
ATOM 7552 C CA . HIS A 1 974 ? -32.907 -23.078 -1.363 1.00 36.81 974 HIS A CA 1
ATOM 7553 C C . HIS A 1 974 ? -33.741 -23.706 -2.484 1.00 36.81 974 HIS A C 1
ATOM 7555 O O . HIS A 1 974 ? -33.237 -24.091 -3.547 1.00 36.81 974 HIS A O 1
ATOM 7561 N N . SER A 1 975 ? -35.048 -23.775 -2.230 1.00 37.44 975 SER A N 1
ATOM 7562 C CA . SER A 1 975 ? -36.073 -23.670 -3.267 1.00 37.44 975 SER A CA 1
ATOM 7563 C C . SER A 1 975 ? -35.872 -22.393 -4.100 1.00 37.44 975 SER A C 1
ATOM 7565 O O . SER A 1 975 ? -35.202 -21.463 -3.669 1.00 37.44 975 SER A O 1
ATOM 7567 N N . GLU A 1 976 ? -36.486 -22.336 -5.284 1.00 37.78 976 GLU A N 1
ATOM 7568 C CA . GLU A 1 976 ? -36.521 -21.125 -6.130 1.00 37.78 976 GLU A CA 1
ATOM 7569 C C . GLU A 1 976 ? -35.185 -20.699 -6.772 1.00 37.78 976 GLU A C 1
ATOM 7571 O O . GLU A 1 976 ? -34.873 -19.520 -6.893 1.00 37.78 976 GLU A O 1
ATOM 7576 N N . THR A 1 977 ? -34.433 -21.662 -7.316 1.00 39.31 977 THR A N 1
ATOM 7577 C CA . THR A 1 977 ? -33.747 -21.474 -8.626 1.00 39.31 977 THR A CA 1
ATOM 7578 C C . THR A 1 977 ? -33.427 -22.800 -9.342 1.00 39.31 977 THR A C 1
ATOM 7580 O O . THR A 1 977 ? -32.500 -22.887 -10.145 1.00 39.31 977 THR A O 1
ATOM 7583 N N . TYR A 1 978 ? -34.216 -23.850 -9.069 1.00 35.81 978 TYR A N 1
ATOM 7584 C CA . TYR A 1 978 ? -34.173 -25.139 -9.777 1.00 35.81 978 TYR A CA 1
ATOM 7585 C C . TYR A 1 978 ? -35.122 -25.152 -10.982 1.00 35.81 978 TYR A C 1
ATOM 7587 O O . TYR A 1 978 ? -36.339 -25.193 -10.789 1.00 35.81 978 TYR A O 1
ATOM 7595 N N . PRO A 1 979 ? -34.584 -25.254 -12.206 1.00 34.62 979 PRO A N 1
ATOM 7596 C CA . PRO A 1 979 ? -35.305 -25.880 -13.308 1.00 34.62 979 PRO A CA 1
ATOM 7597 C C . PRO A 1 979 ? -34.607 -27.163 -13.819 1.00 34.62 979 PRO A C 1
ATOM 7599 O O . PRO A 1 979 ? -34.653 -27.453 -15.013 1.00 34.62 979 PRO A O 1
ATOM 7602 N N . ASP A 1 980 ? -33.996 -27.963 -12.928 1.00 45.19 980 ASP A N 1
ATOM 7603 C CA . ASP A 1 980 ? -33.450 -29.301 -13.242 1.00 45.19 980 ASP A CA 1
ATOM 7604 C C . ASP A 1 980 ? -34.149 -30.461 -12.535 1.00 45.19 980 ASP A C 1
ATOM 7606 O O . ASP A 1 980 ? -33.580 -31.192 -11.722 1.00 45.19 980 ASP A O 1
ATOM 7610 N N . GLN A 1 981 ? -35.405 -30.664 -12.911 1.00 41.34 981 GLN A N 1
ATOM 7611 C CA . GLN A 1 981 ? -36.174 -31.847 -12.533 1.00 41.34 981 GLN A CA 1
ATOM 7612 C C . GLN A 1 981 ? -35.763 -33.109 -13.331 1.00 41.34 981 GLN A C 1
ATOM 7614 O O . GLN A 1 981 ? -36.376 -34.149 -13.148 1.00 41.34 981 GLN A O 1
ATOM 7619 N N . ASN A 1 982 ? -34.752 -33.046 -14.218 1.00 42.09 982 ASN A N 1
ATOM 7620 C CA . ASN A 1 982 ? -34.408 -34.142 -15.146 1.00 42.09 982 ASN A CA 1
ATOM 7621 C C . ASN A 1 982 ? -32.929 -34.596 -15.120 1.00 42.09 982 ASN A C 1
ATOM 7623 O O . ASN A 1 982 ? -32.603 -35.656 -15.661 1.00 42.09 982 ASN A O 1
ATOM 7627 N N . GLY A 1 983 ? -32.026 -33.807 -14.539 1.00 57.91 983 GLY A N 1
ATOM 7628 C CA . GLY A 1 983 ? -30.577 -33.982 -14.589 1.00 57.91 983 GLY A CA 1
ATOM 7629 C C . GLY A 1 983 ? -29.946 -34.387 -13.257 1.00 57.91 983 GLY A C 1
ATOM 7630 O O . GLY A 1 983 ? -30.518 -35.144 -12.471 1.00 57.91 983 GLY A O 1
ATOM 7631 N N . TYR A 1 984 ? -28.704 -33.947 -13.033 1.00 60.91 984 TYR A N 1
ATOM 7632 C CA . TYR A 1 984 ? -27.817 -34.489 -11.990 1.00 60.91 984 TYR A CA 1
ATOM 7633 C C . TYR A 1 984 ? -28.371 -34.276 -10.572 1.00 60.91 984 TYR A C 1
ATOM 7635 O O . TYR A 1 984 ? -28.219 -35.136 -9.706 1.00 60.91 984 TYR A O 1
ATOM 7643 N N . TYR A 1 985 ? -29.018 -33.132 -10.341 1.00 62.62 985 TYR A N 1
ATOM 7644 C CA . TYR A 1 985 ? -29.449 -32.691 -9.015 1.00 62.62 985 TYR A CA 1
ATOM 7645 C C . TYR A 1 985 ? -30.808 -33.284 -8.638 1.00 62.62 985 TYR A C 1
ATOM 7647 O O . TYR A 1 985 ? -30.916 -33.948 -7.606 1.00 62.62 985 TYR A O 1
ATOM 7655 N N . GLY A 1 986 ? -31.823 -33.097 -9.493 1.00 65.56 986 GLY A N 1
ATOM 7656 C CA . GLY A 1 986 ? -33.166 -33.638 -9.272 1.00 65.56 986 GLY A CA 1
ATOM 7657 C C . GLY A 1 986 ? -33.135 -35.153 -9.087 1.00 65.56 986 GLY A C 1
ATOM 7658 O O . GLY A 1 986 ? -33.623 -35.665 -8.081 1.00 65.56 986 GLY A O 1
ATOM 7659 N N . ARG A 1 987 ? -32.425 -35.861 -9.974 1.00 71.06 987 ARG A N 1
ATOM 7660 C CA . ARG A 1 987 ? -32.304 -37.323 -9.918 1.00 71.06 987 ARG A CA 1
ATOM 7661 C C . ARG A 1 987 ? -31.539 -37.823 -8.691 1.00 71.06 987 ARG A C 1
ATOM 7663 O O . ARG A 1 987 ? -31.852 -38.901 -8.196 1.00 71.06 987 ARG A O 1
ATOM 7670 N N . TYR A 1 988 ? -30.580 -37.060 -8.154 1.00 78.69 988 TYR A N 1
ATOM 7671 C CA . TYR A 1 988 ? -29.982 -37.380 -6.851 1.00 78.69 988 TYR A CA 1
ATOM 7672 C C . TYR A 1 988 ? -31.010 -37.255 -5.715 1.00 78.69 988 TYR A C 1
ATOM 7674 O O . TYR A 1 988 ? -31.127 -38.179 -4.913 1.00 78.69 988 TYR A O 1
ATOM 7682 N N . GLY A 1 989 ? -31.778 -36.160 -5.667 1.00 76.75 989 GLY A N 1
ATOM 7683 C CA . GLY A 1 989 ? -32.799 -35.939 -4.635 1.00 76.75 989 GLY A CA 1
ATOM 7684 C C . GLY A 1 989 ? -33.899 -37.007 -4.646 1.00 76.75 989 GLY A C 1
ATOM 7685 O O . GLY A 1 989 ? -34.202 -37.595 -3.608 1.00 76.75 989 GLY A O 1
ATOM 7686 N N . GLU A 1 990 ? -34.434 -37.328 -5.827 1.00 78.69 990 GLU A N 1
ATOM 7687 C CA . GLU A 1 990 ? -35.399 -38.421 -6.022 1.00 78.69 990 GLU A CA 1
ATOM 7688 C C . GLU A 1 990 ? -34.863 -39.764 -5.508 1.00 78.69 990 GLU A C 1
ATOM 7690 O O . GLU A 1 990 ? -35.555 -40.492 -4.792 1.00 78.69 990 GLU A O 1
ATOM 7695 N N . LEU A 1 991 ? -33.614 -40.099 -5.850 1.00 78.75 991 LEU A N 1
ATOM 7696 C CA . LEU A 1 991 ? -32.989 -41.356 -5.449 1.00 78.75 991 LEU A CA 1
ATOM 7697 C C . LEU A 1 991 ? -32.660 -41.396 -3.953 1.00 78.75 991 LEU A C 1
ATOM 7699 O O . LEU A 1 991 ? -32.861 -42.436 -3.330 1.00 78.75 991 LEU A O 1
ATOM 7703 N N . LEU A 1 992 ? -32.233 -40.285 -3.345 1.00 76.12 992 LEU A N 1
ATOM 7704 C CA . LEU A 1 992 ? -31.918 -40.224 -1.914 1.00 76.12 992 LEU A CA 1
ATOM 7705 C C . LEU A 1 992 ? -33.140 -40.530 -1.034 1.00 76.12 992 LEU A C 1
ATOM 7707 O O . LEU A 1 992 ? -32.991 -41.149 0.019 1.00 76.12 992 LEU A O 1
ATOM 7711 N N . HIS A 1 993 ? -34.346 -40.169 -1.478 1.00 78.50 993 HIS A N 1
ATOM 7712 C CA . HIS A 1 993 ? -35.600 -40.491 -0.786 1.00 78.50 993 HIS A CA 1
ATOM 7713 C C . HIS A 1 993 ? -36.269 -41.789 -1.281 1.00 78.50 993 HIS A C 1
ATOM 7715 O O . HIS A 1 993 ? -37.237 -42.255 -0.680 1.00 78.50 993 HIS A O 1
ATOM 7721 N N . SER A 1 994 ? -35.743 -42.421 -2.335 1.00 85.06 994 SER A N 1
ATOM 7722 C CA . SER A 1 994 ? -36.292 -43.647 -2.921 1.00 85.06 994 SER A CA 1
ATOM 7723 C C . SER A 1 994 ? -36.056 -44.875 -2.019 1.00 85.06 994 SER A C 1
ATOM 7725 O O . SER A 1 994 ? -34.900 -45.195 -1.707 1.00 85.06 994 SER A O 1
ATOM 7727 N N . PRO A 1 995 ? -37.102 -45.626 -1.608 1.00 87.06 995 PRO A N 1
ATOM 7728 C CA . PRO A 1 995 ? -36.922 -46.814 -0.773 1.00 87.06 995 PRO A CA 1
ATOM 7729 C C . PRO A 1 995 ? -36.072 -47.921 -1.432 1.00 87.06 995 PRO A C 1
ATOM 7731 O O . PRO A 1 995 ? -35.177 -48.426 -0.753 1.00 87.06 995 PRO A O 1
ATOM 7734 N N . PRO A 1 996 ? -36.226 -48.264 -2.733 1.00 87.44 996 PRO A N 1
ATOM 7735 C CA . PRO A 1 996 ? -35.333 -49.211 -3.414 1.00 87.44 996 PRO A CA 1
ATOM 7736 C C . PRO A 1 996 ? -33.852 -48.799 -3.423 1.00 87.44 996 PRO A C 1
ATOM 7738 O O . PRO A 1 996 ? -32.973 -49.654 -3.269 1.00 87.44 996 PRO A O 1
ATOM 7741 N N . PHE A 1 997 ? -33.555 -47.501 -3.567 1.00 88.94 997 PHE A N 1
ATOM 7742 C CA . PHE A 1 997 ? -32.181 -46.989 -3.509 1.00 88.94 997 PHE A CA 1
ATOM 7743 C C . PHE A 1 997 ? -31.602 -47.160 -2.101 1.00 88.94 997 PHE A C 1
ATOM 7745 O O . PHE A 1 997 ? -30.538 -47.756 -1.945 1.00 88.94 997 PHE A O 1
ATOM 7752 N N . ASN A 1 998 ? -32.337 -46.740 -1.067 1.00 87.44 998 ASN A N 1
ATOM 7753 C CA . ASN A 1 998 ? -31.912 -46.884 0.328 1.00 87.44 998 ASN A CA 1
ATOM 7754 C C . ASN A 1 998 ? -31.779 -48.349 0.766 1.00 87.44 998 ASN A C 1
ATOM 7756 O O . ASN A 1 998 ? -30.810 -48.702 1.435 1.00 87.44 998 ASN A O 1
ATOM 7760 N N . GLN A 1 999 ? -32.695 -49.225 0.345 1.00 90.62 999 GLN A N 1
ATOM 7761 C CA . GLN A 1 999 ? -32.606 -50.666 0.593 1.00 90.62 999 GLN A CA 1
ATOM 7762 C C . GLN A 1 999 ? -31.348 -51.265 -0.053 1.00 90.62 999 GLN A C 1
ATOM 7764 O O . GLN A 1 999 ? -30.657 -52.071 0.570 1.00 90.62 999 GLN A O 1
ATOM 7769 N N . THR A 1 1000 ? -31.009 -50.837 -1.274 1.00 91.19 1000 THR A N 1
ATOM 7770 C CA . THR A 1 1000 ? -29.788 -51.273 -1.967 1.00 91.19 1000 THR A CA 1
ATOM 7771 C C . THR A 1 1000 ? -28.533 -50.731 -1.279 1.00 91.19 1000 THR A C 1
ATOM 7773 O O . THR A 1 1000 ? -27.628 -51.505 -0.973 1.00 91.19 1000 THR A O 1
ATOM 7776 N N . LEU A 1 1001 ? -28.493 -49.436 -0.956 1.00 91.75 1001 LEU A N 1
ATOM 7777 C CA . LEU A 1 1001 ? -27.382 -48.798 -0.246 1.00 91.75 1001 LEU A CA 1
ATOM 7778 C C . LEU A 1 1001 ? -27.126 -49.457 1.117 1.00 91.75 1001 LEU A C 1
ATOM 7780 O O . LEU A 1 1001 ? -25.982 -49.765 1.448 1.00 91.75 1001 LEU A O 1
ATOM 7784 N N . ASN A 1 1002 ? -28.181 -49.747 1.881 1.00 90.25 1002 ASN A N 1
ATOM 7785 C CA . ASN A 1 1002 ? -28.065 -50.402 3.184 1.00 90.25 1002 ASN A CA 1
ATOM 7786 C C . ASN A 1 1002 ? -27.665 -51.885 3.061 1.00 90.25 1002 ASN A C 1
ATOM 7788 O O . ASN A 1 1002 ? -26.865 -52.360 3.866 1.00 90.25 1002 ASN A O 1
ATOM 7792 N N . LYS A 1 1003 ? -28.108 -52.597 2.012 1.00 92.44 1003 LYS A N 1
ATOM 7793 C CA . LYS A 1 1003 ? -27.622 -53.955 1.702 1.00 92.44 1003 LYS A CA 1
ATOM 7794 C C . LYS A 1 1003 ? -26.110 -53.979 1.439 1.00 92.44 1003 LYS A C 1
ATOM 7796 O O . LYS A 1 1003 ? -25.446 -54.920 1.869 1.00 92.44 1003 LYS A O 1
ATOM 7801 N N . VAL A 1 1004 ? -25.557 -52.956 0.780 1.00 92.25 1004 VAL A N 1
ATOM 7802 C CA . VAL A 1 1004 ? -24.105 -52.844 0.536 1.00 92.25 1004 VAL A CA 1
ATOM 7803 C C . VAL A 1 1004 ? -23.349 -52.343 1.777 1.00 92.25 1004 VAL A C 1
ATOM 7805 O O . VAL A 1 1004 ? -22.270 -52.857 2.070 1.00 92.25 1004 VAL A O 1
ATOM 7808 N N . ARG A 1 1005 ? -23.922 -51.427 2.572 1.00 90.81 1005 ARG A N 1
ATOM 7809 C CA . ARG A 1 1005 ? -23.375 -51.035 3.890 1.00 90.81 1005 ARG A CA 1
ATOM 7810 C C . ARG A 1 1005 ? -23.186 -52.246 4.810 1.00 90.81 1005 ARG A C 1
ATOM 7812 O O . ARG A 1 1005 ? -22.111 -52.420 5.374 1.00 90.81 1005 ARG A O 1
ATOM 7819 N N . PHE A 1 1006 ? -24.188 -53.117 4.896 1.00 88.81 1006 PHE A N 1
ATOM 7820 C CA . PHE A 1 1006 ? -24.089 -54.353 5.671 1.00 88.81 1006 PHE A CA 1
ATOM 7821 C C . PHE A 1 1006 ? -23.127 -55.363 5.017 1.00 88.81 1006 PHE A C 1
ATOM 7823 O O . PHE A 1 1006 ? -22.136 -55.759 5.621 1.00 88.81 1006 PHE A O 1
ATOM 7830 N N . GLY A 1 1007 ? -23.385 -55.753 3.762 1.00 85.31 1007 GLY A N 1
ATOM 7831 C CA . GLY A 1 1007 ? -22.723 -56.901 3.128 1.00 85.31 1007 GLY A CA 1
ATOM 7832 C C . GLY A 1 1007 ? -21.336 -56.661 2.517 1.00 85.31 1007 GLY A C 1
ATOM 7833 O O . GLY A 1 1007 ? -20.630 -57.635 2.279 1.00 85.31 1007 GLY A O 1
ATOM 7834 N N . LEU A 1 1008 ? -20.946 -55.410 2.235 1.00 87.75 1008 LEU A N 1
ATOM 7835 C CA . LEU A 1 1008 ? -19.629 -55.063 1.670 1.00 87.75 1008 LEU A CA 1
ATOM 7836 C C . LEU A 1 1008 ? -18.792 -54.201 2.619 1.00 87.75 1008 LEU A C 1
ATOM 7838 O O . LEU A 1 1008 ? -17.585 -54.393 2.697 1.00 87.75 1008 LEU A O 1
ATOM 7842 N N . GLN A 1 1009 ? -19.401 -53.231 3.309 1.00 89.12 1009 GLN A N 1
ATOM 7843 C CA . GLN A 1 1009 ? -18.653 -52.313 4.180 1.00 89.12 1009 GLN A CA 1
ATOM 7844 C C . GLN A 1 1009 ? -18.469 -52.851 5.608 1.00 89.12 1009 GLN A C 1
ATOM 7846 O O . GLN A 1 1009 ? -17.509 -52.452 6.262 1.00 89.12 1009 GLN A O 1
ATOM 7851 N N . GLY A 1 1010 ? -19.340 -53.765 6.064 1.00 88.06 1010 GLY A N 1
ATOM 7852 C CA . GLY A 1 1010 ? -19.302 -54.355 7.409 1.00 88.06 1010 GLY A CA 1
ATOM 7853 C C . GLY A 1 1010 ? -20.003 -53.523 8.489 1.00 88.06 1010 GLY A C 1
ATOM 7854 O O . GLY A 1 1010 ? -19.706 -53.680 9.670 1.00 88.06 1010 GLY A O 1
ATOM 7855 N N . ARG A 1 1011 ? -20.905 -52.612 8.097 1.00 90.88 1011 ARG A N 1
ATOM 7856 C CA . ARG A 1 1011 ? -21.539 -51.639 9.001 1.00 90.88 1011 ARG A CA 1
ATOM 7857 C C . ARG A 1 1011 ? -22.678 -52.259 9.834 1.00 90.88 1011 ARG A C 1
ATOM 7859 O O . ARG A 1 1011 ? -23.389 -53.124 9.313 1.00 90.88 1011 ARG A O 1
ATOM 7866 N N . PRO A 1 1012 ? -22.920 -51.787 11.076 1.00 91.75 1012 PRO A N 1
ATOM 7867 C CA . PRO A 1 1012 ? -22.329 -50.599 11.701 1.00 91.75 1012 PRO A CA 1
ATOM 7868 C C . PRO A 1 1012 ? -20.929 -50.825 12.287 1.00 91.75 1012 PRO A C 1
ATOM 7870 O O . PRO A 1 1012 ? -20.661 -51.851 12.908 1.00 91.75 1012 PRO A O 1
ATOM 7873 N N . MET A 1 1013 ? -20.044 -49.833 12.145 1.00 92.19 1013 MET A N 1
ATOM 7874 C CA . MET A 1 1013 ? -18.708 -49.891 12.762 1.00 92.19 1013 MET A CA 1
ATOM 7875 C C . MET A 1 1013 ? -18.796 -49.564 14.260 1.00 92.19 1013 MET A C 1
ATOM 7877 O O . MET A 1 1013 ? -19.650 -48.762 14.630 1.00 92.19 1013 MET A O 1
ATOM 7881 N N . PRO A 1 1014 ? -17.948 -50.102 15.151 1.00 92.62 1014 PRO A N 1
ATOM 7882 C CA . PRO A 1 1014 ? -18.061 -49.829 16.586 1.00 92.62 1014 PRO A CA 1
ATOM 7883 C C . PRO A 1 1014 ? -17.526 -48.442 16.985 1.00 92.62 1014 PRO A C 1
ATOM 7885 O O . PRO A 1 1014 ? -16.609 -47.902 16.356 1.00 92.62 1014 PRO A O 1
ATOM 7888 N N . ILE A 1 1015 ? -18.043 -47.898 18.090 1.00 92.81 1015 ILE A N 1
ATOM 7889 C CA . ILE A 1 1015 ? -17.281 -46.982 18.954 1.00 92.81 1015 ILE A CA 1
ATOM 7890 C C . ILE A 1 1015 ? -16.441 -47.800 19.946 1.00 92.81 1015 ILE A C 1
ATOM 7892 O O . ILE A 1 1015 ? -16.801 -48.925 20.291 1.00 92.81 1015 ILE A O 1
ATOM 7896 N N . HIS A 1 1016 ? -15.306 -47.263 20.388 1.00 93.44 1016 HIS A N 1
ATOM 7897 C CA . HIS A 1 1016 ? -14.374 -47.961 21.276 1.00 93.44 1016 HIS A CA 1
ATOM 7898 C C . HIS A 1 1016 ? -13.777 -47.005 22.315 1.00 93.44 1016 HIS A C 1
ATOM 7900 O O . HIS A 1 1016 ? -13.298 -45.933 21.954 1.00 93.44 1016 HIS A O 1
ATOM 7906 N N . HIS A 1 1017 ? -13.803 -47.395 23.591 1.00 94.00 1017 HIS A N 1
ATOM 7907 C CA . HIS A 1 1017 ? -13.275 -46.605 24.706 1.00 94.00 1017 HIS A CA 1
ATOM 7908 C C . HIS A 1 1017 ? -11.760 -46.804 24.870 1.00 94.00 1017 HIS A C 1
ATOM 7910 O O . HIS A 1 1017 ? -11.280 -47.931 24.983 1.00 94.00 1017 HIS A O 1
ATOM 7916 N N . LEU A 1 1018 ? -11.003 -45.707 24.906 1.00 94.06 1018 LEU A N 1
ATOM 7917 C CA . LEU A 1 1018 ? -9.550 -45.694 25.067 1.00 94.06 1018 LEU A CA 1
ATOM 7918 C C . LEU A 1 1018 ? -9.173 -45.566 26.549 1.00 94.06 1018 LEU A C 1
ATOM 7920 O O . LEU A 1 1018 ? -8.633 -44.548 26.978 1.00 94.06 1018 LEU A O 1
ATOM 7924 N N . GLU A 1 1019 ? -9.456 -46.607 27.332 1.00 91.56 1019 GLU A N 1
ATOM 7925 C CA . GLU A 1 1019 ? -9.311 -46.628 28.799 1.00 91.56 1019 GLU A CA 1
ATOM 7926 C C . GLU A 1 1019 ? -7.924 -46.165 29.296 1.00 91.56 1019 GLU A C 1
ATOM 7928 O O . GLU A 1 1019 ? -7.836 -45.371 30.230 1.00 91.56 1019 GLU A O 1
ATOM 7933 N N . ASN A 1 1020 ? -6.834 -46.598 28.646 1.00 91.12 1020 ASN A N 1
ATOM 7934 C CA . ASN A 1 1020 ? -5.474 -46.189 29.026 1.00 91.12 1020 ASN A CA 1
ATOM 7935 C C . ASN A 1 1020 ? -5.236 -44.689 28.813 1.00 91.12 1020 ASN A C 1
ATOM 7937 O O . ASN A 1 1020 ? -4.834 -44.007 29.749 1.00 91.12 1020 ASN A O 1
ATOM 7941 N N . ARG A 1 1021 ? -5.574 -44.151 27.632 1.00 88.56 1021 ARG A N 1
ATOM 7942 C CA . ARG A 1 1021 ? -5.451 -42.707 27.371 1.00 88.56 1021 ARG A CA 1
ATOM 7943 C C . ARG A 1 1021 ? -6.371 -41.894 28.281 1.00 88.56 1021 ARG A C 1
ATOM 7945 O O . ARG A 1 1021 ? -5.963 -40.851 28.768 1.00 88.56 1021 ARG A O 1
ATOM 7952 N N . SER A 1 1022 ? -7.563 -42.413 28.571 1.00 88.81 1022 SER A N 1
ATOM 7953 C CA . SER A 1 1022 ? -8.529 -41.805 29.495 1.00 88.81 1022 SER A CA 1
ATOM 7954 C C . SER A 1 1022 ? -7.975 -41.713 30.924 1.00 88.81 1022 SER A C 1
ATOM 7956 O O . SER A 1 1022 ? -8.162 -40.694 31.583 1.00 88.81 1022 SER A O 1
ATOM 7958 N N . ARG A 1 1023 ? -7.225 -42.726 31.394 1.00 90.19 1023 ARG A N 1
ATOM 7959 C CA . ARG A 1 1023 ? -6.453 -42.652 32.652 1.00 90.19 1023 ARG A CA 1
ATOM 7960 C C . ARG A 1 1023 ? -5.320 -41.628 32.585 1.00 90.19 1023 ARG A C 1
ATOM 7962 O O . ARG A 1 1023 ? -5.191 -40.822 33.499 1.00 90.19 1023 ARG A O 1
ATOM 7969 N N . GLU A 1 1024 ? -4.512 -41.671 31.528 1.00 89.19 1024 GLU A N 1
ATOM 7970 C CA . GLU A 1 1024 ? -3.334 -40.807 31.360 1.00 89.19 1024 GLU A CA 1
ATOM 7971 C C . GLU A 1 1024 ? -3.688 -39.310 31.357 1.00 89.19 1024 GLU A C 1
ATOM 7973 O O . GLU A 1 1024 ? -2.934 -38.516 31.908 1.00 89.19 1024 GLU A O 1
ATOM 7978 N N . VAL A 1 1025 ? -4.850 -38.920 30.812 1.00 83.31 1025 VAL A N 1
ATOM 7979 C CA . VAL A 1 1025 ? -5.326 -37.519 30.808 1.00 83.31 1025 VAL A CA 1
ATOM 7980 C C . VAL A 1 1025 ? -6.165 -37.132 32.039 1.00 83.31 1025 VAL A C 1
ATOM 7982 O O . VAL A 1 1025 ? -6.931 -36.172 31.993 1.00 83.31 1025 VAL A O 1
ATOM 7985 N N . GLY A 1 1026 ? -6.069 -37.879 33.143 1.00 83.31 1026 GLY A N 1
ATOM 7986 C CA . GLY A 1 1026 ? -6.735 -37.530 34.406 1.00 83.31 1026 GLY A CA 1
ATOM 7987 C C . GLY A 1 1026 ? -8.218 -37.915 34.510 1.00 83.31 1026 GLY A C 1
ATOM 7988 O O . GLY A 1 1026 ? -8.916 -37.404 35.381 1.00 83.31 1026 GLY A O 1
ATOM 7989 N N . GLY A 1 1027 ? -8.711 -38.827 33.665 1.00 82.50 1027 GLY A N 1
ATOM 7990 C CA . GLY A 1 1027 ? -10.031 -39.459 33.812 1.00 82.50 1027 GLY A CA 1
ATOM 7991 C C . GLY A 1 1027 ? -11.090 -39.083 32.769 1.00 82.50 1027 GLY A C 1
ATOM 7992 O O . GLY A 1 1027 ? -12.191 -39.634 32.816 1.00 82.50 1027 GLY A O 1
ATOM 7993 N N . ALA A 1 1028 ? -10.795 -38.197 31.813 1.00 89.06 1028 ALA A N 1
ATOM 7994 C CA . ALA A 1 1028 ? -11.729 -37.869 30.730 1.00 89.06 1028 ALA A CA 1
ATOM 7995 C C . ALA A 1 1028 ? -12.016 -39.105 29.852 1.00 89.06 1028 ALA A C 1
ATOM 7997 O O . ALA A 1 1028 ? -11.088 -39.767 29.396 1.00 89.06 1028 ALA A O 1
ATOM 7998 N N . GLN A 1 1029 ? -13.291 -39.428 29.609 1.00 91.25 1029 GLN A N 1
ATOM 7999 C CA . GLN A 1 1029 ? -13.692 -40.663 28.917 1.00 91.25 1029 GLN A CA 1
ATOM 8000 C C . GLN A 1 1029 ? -13.572 -40.515 27.390 1.00 91.25 1029 GLN A C 1
ATOM 8002 O O . GLN A 1 1029 ? -14.434 -39.922 26.740 1.00 91.25 1029 GLN A O 1
ATOM 8007 N N . ILE A 1 1030 ? -12.503 -41.054 26.795 1.00 92.31 1030 ILE A N 1
ATOM 8008 C CA . ILE A 1 1030 ? -12.208 -40.889 25.361 1.00 92.31 1030 ILE A CA 1
ATOM 8009 C C . ILE A 1 1030 ? -12.760 -42.072 24.557 1.00 92.31 1030 ILE A C 1
ATOM 8011 O O . ILE A 1 1030 ? -12.241 -43.186 24.640 1.00 92.31 1030 ILE A O 1
ATOM 8015 N N . LEU A 1 1031 ? -13.772 -41.832 23.718 1.00 93.19 1031 LEU A N 1
ATOM 8016 C CA . LEU A 1 1031 ? -14.327 -42.828 22.792 1.00 93.19 1031 LEU A CA 1
ATOM 8017 C C . LEU A 1 1031 ? -14.011 -42.468 21.332 1.00 93.19 1031 LEU A C 1
ATOM 8019 O O . LEU A 1 1031 ? -14.143 -41.316 20.924 1.00 93.19 1031 LEU A O 1
ATOM 8023 N N . VAL A 1 1032 ? -13.634 -43.464 20.522 1.00 93.81 1032 VAL A N 1
ATOM 8024 C CA . VAL A 1 1032 ? -13.319 -43.299 19.090 1.00 93.81 1032 VAL A CA 1
ATOM 8025 C C . VAL A 1 1032 ? -14.214 -44.158 18.195 1.00 93.81 1032 VAL A C 1
ATOM 8027 O O . VAL A 1 1032 ? -14.415 -45.345 18.452 1.00 93.81 1032 VAL A O 1
ATOM 8030 N N . LYS A 1 1033 ? -14.733 -43.572 17.109 1.00 93.81 1033 LYS A N 1
ATOM 8031 C CA . LYS A 1 1033 ? -15.519 -44.265 16.074 1.00 93.81 1033 LYS A CA 1
ATOM 8032 C C . LYS A 1 1033 ? -14.581 -44.941 15.070 1.00 93.81 1033 LYS A C 1
ATOM 8034 O O . LYS A 1 1033 ? -13.809 -44.268 14.389 1.00 93.81 1033 LYS A O 1
ATOM 8039 N N . ARG A 1 1034 ? -14.642 -46.270 14.976 1.00 92.19 1034 ARG A N 1
ATOM 8040 C CA . ARG A 1 1034 ? -13.661 -47.105 14.260 1.00 92.19 1034 ARG A CA 1
ATOM 8041 C C . ARG A 1 1034 ? -13.917 -47.213 12.751 1.00 92.19 1034 ARG A C 1
ATOM 8043 O O . ARG A 1 1034 ? -14.107 -48.301 12.211 1.00 92.19 1034 ARG A O 1
ATOM 8050 N N . GLU A 1 1035 ? -13.917 -46.080 12.049 1.00 91.00 1035 GLU A N 1
ATOM 8051 C CA . GLU A 1 1035 ? -14.019 -46.048 10.576 1.00 91.00 1035 GLU A CA 1
ATOM 8052 C C . GLU A 1 1035 ? -12.768 -46.600 9.857 1.00 91.00 1035 GLU A C 1
ATOM 8054 O O . GLU A 1 1035 ? -12.810 -46.847 8.650 1.00 91.00 1035 GLU A O 1
ATOM 8059 N N . ASP A 1 1036 ? -11.672 -46.836 10.580 1.00 88.50 1036 ASP A N 1
ATOM 8060 C CA . ASP A 1 1036 ? -10.496 -47.578 10.112 1.00 88.50 1036 ASP A CA 1
ATOM 8061 C C . ASP A 1 1036 ? -10.798 -49.063 9.835 1.00 88.50 1036 ASP A C 1
ATOM 8063 O O . ASP A 1 1036 ? -10.120 -49.687 9.023 1.00 88.50 1036 ASP A O 1
ATOM 8067 N N . LEU A 1 1037 ? -11.846 -49.616 10.460 1.00 88.94 1037 LEU A N 1
ATOM 8068 C CA . LEU A 1 1037 ? -12.264 -51.013 10.307 1.00 88.94 1037 LEU A CA 1
ATOM 8069 C C . LEU A 1 1037 ? -13.220 -51.256 9.119 1.00 88.94 1037 LEU A C 1
ATOM 8071 O O . LEU A 1 1037 ? -13.619 -52.397 8.892 1.00 88.94 1037 LEU A O 1
ATOM 8075 N N . ASN A 1 1038 ? -13.582 -50.222 8.345 1.00 87.69 1038 ASN A N 1
ATOM 8076 C CA . ASN A 1 1038 ? -14.299 -50.404 7.074 1.00 87.69 1038 ASN A CA 1
ATOM 8077 C C . ASN A 1 1038 ? -13.484 -51.295 6.115 1.00 87.69 1038 ASN A C 1
ATOM 8079 O O . ASN A 1 1038 ? -12.255 -51.246 6.112 1.00 87.69 1038 ASN A O 1
ATOM 8083 N N . HIS A 1 1039 ? -14.155 -52.011 5.207 1.00 83.31 1039 HIS A N 1
ATOM 8084 C CA . HIS A 1 1039 ? -13.522 -52.936 4.246 1.00 83.31 1039 HIS A CA 1
ATOM 8085 C C . HIS A 1 1039 ? -12.287 -52.389 3.489 1.00 83.31 1039 HIS A C 1
ATOM 8087 O O . HIS A 1 1039 ? -11.352 -53.145 3.230 1.00 83.31 1039 HIS A O 1
ATOM 8093 N N . THR A 1 1040 ? -12.236 -51.089 3.165 1.00 87.75 1040 THR A N 1
ATOM 8094 C CA . THR A 1 1040 ? -11.088 -50.463 2.474 1.00 87.75 1040 THR A CA 1
ATOM 8095 C C . THR A 1 1040 ? -10.141 -49.688 3.403 1.00 87.75 1040 THR A C 1
ATOM 8097 O O . THR A 1 1040 ? -9.373 -48.855 2.929 1.00 87.75 1040 THR A O 1
ATOM 8100 N N . GLY A 1 1041 ? -10.204 -49.911 4.719 1.00 82.69 1041 GLY A N 1
ATOM 8101 C CA . GLY A 1 1041 ? -9.323 -49.303 5.727 1.00 82.69 1041 GLY A CA 1
ATOM 8102 C C . GLY A 1 1041 ? -9.595 -47.829 6.059 1.00 82.69 1041 GLY A C 1
ATOM 8103 O O . GLY A 1 1041 ? -8.768 -47.194 6.710 1.00 82.69 1041 GLY A O 1
ATOM 8104 N N . ALA A 1 1042 ? -10.699 -47.251 5.571 1.00 85.06 1042 ALA A N 1
ATOM 8105 C CA . ALA A 1 1042 ? -11.066 -45.853 5.808 1.00 85.06 1042 ALA A CA 1
ATOM 8106 C C . ALA A 1 1042 ? -12.554 -45.578 5.526 1.00 85.06 1042 ALA A C 1
ATOM 8108 O O . ALA A 1 1042 ? -13.191 -46.261 4.719 1.00 85.06 1042 ALA A O 1
ATOM 8109 N N . HIS A 1 1043 ? -13.063 -44.465 6.066 1.00 89.06 1043 HIS A N 1
ATOM 8110 C CA . HIS A 1 1043 ? -14.413 -43.928 5.822 1.00 89.06 1043 HIS A CA 1
ATOM 8111 C C . HIS A 1 1043 ? -14.730 -43.617 4.348 1.00 89.06 1043 HIS A C 1
ATOM 8113 O O . HIS A 1 1043 ? -15.879 -43.363 3.984 1.00 89.06 1043 HIS A O 1
ATOM 8119 N N . LYS A 1 1044 ? -13.733 -43.604 3.454 1.00 91.19 1044 LYS A N 1
ATOM 8120 C CA . LYS A 1 1044 ? -13.933 -43.269 2.034 1.00 91.19 1044 LYS A CA 1
ATOM 8121 C C . LYS A 1 1044 ? -14.905 -44.225 1.330 1.00 91.19 1044 LYS A C 1
ATOM 8123 O O . LYS A 1 1044 ? -15.641 -43.768 0.456 1.00 91.19 1044 LYS A O 1
ATOM 8128 N N . ILE A 1 1045 ? -15.027 -45.490 1.740 1.00 92.94 1045 ILE A N 1
ATOM 8129 C CA . ILE A 1 1045 ? -15.967 -46.426 1.095 1.00 92.94 1045 ILE A CA 1
ATOM 8130 C C . ILE A 1 1045 ? -17.441 -45.993 1.202 1.00 92.94 1045 ILE A C 1
ATOM 8132 O O . ILE A 1 1045 ? -18.210 -46.248 0.273 1.00 92.94 1045 ILE A O 1
ATOM 8136 N N . ASN A 1 1046 ? -17.815 -45.272 2.271 1.00 92.06 1046 ASN A N 1
ATOM 8137 C CA . ASN A 1 1046 ? -19.188 -44.836 2.553 1.00 92.06 1046 ASN A CA 1
ATOM 8138 C C . ASN A 1 1046 ? -19.798 -44.061 1.372 1.00 92.06 1046 ASN A C 1
ATOM 8140 O O . ASN A 1 1046 ? -20.837 -44.455 0.842 1.00 92.06 1046 ASN A O 1
ATOM 8144 N N . HIS A 1 1047 ? -19.120 -42.999 0.916 1.00 91.25 1047 HIS A N 1
ATOM 8145 C CA . HIS A 1 1047 ? -19.563 -42.212 -0.240 1.00 91.25 1047 HIS A CA 1
ATOM 8146 C C . HIS A 1 1047 ? -19.272 -42.858 -1.597 1.00 91.25 1047 HIS A C 1
ATOM 8148 O O . HIS A 1 1047 ? -20.084 -42.705 -2.503 1.00 91.25 1047 HIS A O 1
ATOM 8154 N N . CYS A 1 1048 ? -18.197 -43.641 -1.740 1.00 94.75 1048 CYS A N 1
ATOM 8155 C CA . CYS A 1 1048 ? -17.880 -44.314 -3.005 1.00 94.75 1048 CYS A CA 1
ATOM 8156 C C . CYS A 1 1048 ? -18.990 -45.281 -3.444 1.00 94.75 1048 CYS A C 1
ATOM 8158 O O . CYS A 1 1048 ? -19.387 -45.283 -4.607 1.00 94.75 1048 CYS A O 1
ATOM 8160 N N . VAL A 1 1049 ? -19.547 -46.053 -2.503 1.00 94.00 1049 VAL A N 1
ATOM 8161 C CA . VAL A 1 1049 ? -20.702 -46.934 -2.757 1.00 94.00 1049 VAL A CA 1
ATOM 8162 C C . VAL A 1 1049 ? -21.947 -46.135 -3.152 1.00 94.00 1049 VAL A C 1
ATOM 8164 O O . VAL A 1 1049 ? -22.664 -46.547 -4.062 1.00 94.00 1049 VAL A O 1
ATOM 8167 N N . GLY A 1 1050 ? -22.188 -44.983 -2.520 1.00 92.12 1050 GLY A N 1
ATOM 8168 C CA . GLY A 1 1050 ? -23.297 -44.098 -2.877 1.00 92.12 1050 GLY A CA 1
ATOM 8169 C C . GLY A 1 1050 ? -23.155 -43.495 -4.279 1.00 92.12 1050 GLY A C 1
ATOM 8170 O O . GLY A 1 1050 ? -24.100 -43.558 -5.062 1.00 92.12 1050 GLY A O 1
ATOM 8171 N N . PHE A 1 1051 ? -21.967 -42.993 -4.640 1.00 92.44 1051 PHE A N 1
ATOM 8172 C CA . PHE A 1 1051 ? -21.668 -42.485 -5.987 1.00 92.44 1051 PHE A CA 1
ATOM 8173 C C . PHE A 1 1051 ? -21.778 -43.576 -7.064 1.00 92.44 1051 PHE A C 1
ATOM 8175 O O . PHE A 1 1051 ? -22.327 -43.318 -8.132 1.00 92.44 1051 PHE A O 1
ATOM 8182 N N . ALA A 1 1052 ? -21.323 -44.801 -6.789 1.00 94.56 1052 ALA A N 1
ATOM 8183 C CA . ALA A 1 1052 ? -21.443 -45.919 -7.725 1.00 94.56 1052 ALA A CA 1
ATOM 8184 C C . ALA A 1 1052 ? -22.904 -46.377 -7.920 1.00 94.56 1052 ALA A C 1
ATOM 8186 O O . ALA A 1 1052 ? -23.334 -46.630 -9.048 1.00 94.56 1052 ALA A O 1
ATOM 8187 N N . LEU A 1 1053 ? -23.703 -46.416 -6.847 1.00 92.56 1053 LEU A N 1
ATOM 8188 C CA . LEU A 1 1053 ? -25.138 -46.702 -6.937 1.00 92.56 1053 LEU A CA 1
ATOM 8189 C C . LEU A 1 1053 ? -25.896 -45.585 -7.679 1.00 92.56 1053 LEU A C 1
ATOM 8191 O O . LEU A 1 1053 ? -26.758 -45.879 -8.509 1.00 92.56 1053 LEU A O 1
ATOM 8195 N N . LEU A 1 1054 ? -25.542 -44.319 -7.428 1.00 90.50 1054 LEU A N 1
ATOM 8196 C CA . LEU A 1 1054 ? -26.073 -43.147 -8.130 1.00 90.50 1054 LEU A CA 1
ATOM 8197 C C . LEU A 1 1054 ? -25.750 -43.201 -9.629 1.00 90.50 1054 LEU A C 1
ATOM 8199 O O . LEU A 1 1054 ? -26.662 -43.092 -10.444 1.00 90.50 1054 LEU A O 1
ATOM 8203 N N . ALA A 1 1055 ? -24.491 -43.456 -10.002 1.00 91.56 1055 ALA A N 1
ATOM 8204 C CA . ALA A 1 1055 ? -24.066 -43.622 -11.393 1.00 91.56 1055 ALA A CA 1
ATOM 8205 C C . ALA A 1 1055 ? -24.911 -44.678 -12.120 1.00 91.56 1055 ALA A C 1
ATOM 8207 O O . ALA A 1 1055 ? -25.482 -44.397 -13.176 1.00 91.56 1055 ALA A O 1
ATOM 8208 N N . LYS A 1 1056 ? -25.081 -45.855 -11.505 1.00 90.94 1056 LYS A N 1
ATOM 8209 C CA . LYS A 1 1056 ? -25.891 -46.950 -12.051 1.00 90.94 1056 LYS A CA 1
ATOM 8210 C C . LYS A 1 1056 ? -27.368 -46.568 -12.207 1.00 90.94 1056 LYS A C 1
ATOM 8212 O O . LYS A 1 1056 ? -27.963 -46.843 -13.245 1.00 90.94 1056 LYS A O 1
ATOM 8217 N N . ALA A 1 1057 ? -27.951 -45.881 -11.225 1.00 88.38 1057 ALA A N 1
ATOM 8218 C CA . ALA A 1 1057 ? -29.328 -45.381 -11.287 1.00 88.38 1057 ALA A CA 1
ATOM 8219 C C . ALA A 1 1057 ? -29.517 -44.202 -12.274 1.00 88.38 1057 ALA A C 1
ATOM 8221 O O . ALA A 1 1057 ? -30.629 -43.952 -12.749 1.00 88.38 1057 ALA A O 1
ATOM 8222 N N . MET A 1 1058 ? -28.437 -43.504 -12.632 1.00 86.81 1058 MET A N 1
ATOM 8223 C CA . MET A 1 1058 ? -28.374 -42.492 -13.694 1.00 86.81 1058 MET A CA 1
ATOM 8224 C C . MET A 1 1058 ? -28.034 -43.071 -15.081 1.00 86.81 1058 MET A C 1
ATOM 8226 O O . MET A 1 1058 ? -27.953 -42.309 -16.041 1.00 86.81 1058 MET A O 1
ATOM 8230 N N . GLY A 1 1059 ? -27.837 -44.390 -15.208 1.00 89.31 1059 GLY A N 1
ATOM 8231 C CA . GLY A 1 1059 ? -27.477 -45.043 -16.474 1.00 89.31 1059 GLY A CA 1
ATOM 8232 C C . GLY A 1 1059 ? -26.031 -44.809 -16.931 1.00 89.31 1059 GLY A C 1
ATOM 8233 O O . GLY A 1 1059 ? -25.713 -45.061 -18.090 1.00 89.31 1059 GLY A O 1
ATOM 8234 N N . LYS A 1 1060 ? -25.154 -44.326 -16.043 1.00 92.62 1060 LYS A N 1
ATOM 8235 C CA . LYS A 1 1060 ? -23.718 -44.160 -16.307 1.00 92.62 1060 LYS A CA 1
ATOM 8236 C C . LYS A 1 1060 ? -23.012 -45.513 -16.226 1.00 92.62 1060 LYS A C 1
ATOM 8238 O O . LYS A 1 1060 ? -23.335 -46.330 -15.365 1.00 92.62 1060 LYS A O 1
ATOM 8243 N N . THR A 1 1061 ? -22.025 -45.727 -17.090 1.00 95.69 1061 THR A N 1
ATOM 8244 C CA . THR A 1 1061 ? -21.205 -46.952 -17.141 1.00 95.69 1061 THR A CA 1
ATOM 8245 C C . THR A 1 1061 ? -19.856 -46.798 -16.441 1.00 95.69 1061 THR A C 1
ATOM 8247 O O . THR A 1 1061 ? -19.206 -47.803 -16.164 1.00 95.69 1061 THR A O 1
ATOM 8250 N N . LYS A 1 1062 ? -19.434 -45.562 -16.141 1.00 96.19 1062 LYS A N 1
ATOM 8251 C CA . LYS A 1 1062 ? -18.080 -45.240 -15.674 1.00 96.19 1062 LYS A CA 1
ATOM 8252 C C . LYS A 1 1062 ? -18.063 -44.276 -14.486 1.00 96.19 1062 LYS A C 1
ATOM 8254 O O . LYS A 1 1062 ? -18.881 -43.361 -14.409 1.00 96.19 1062 LYS A O 1
ATOM 8259 N N . LEU A 1 1063 ? -17.084 -44.442 -13.601 1.00 96.62 1063 LEU A N 1
ATOM 8260 C CA . LEU A 1 1063 ? -16.719 -43.503 -12.538 1.00 96.62 1063 LEU A CA 1
ATOM 8261 C C . LEU A 1 1063 ? -15.349 -42.875 -12.829 1.00 96.62 1063 LEU A C 1
ATOM 8263 O O . LEU A 1 1063 ? -14.424 -43.572 -13.246 1.00 96.62 1063 LEU A O 1
ATOM 8267 N N . ILE A 1 1064 ? -15.219 -41.571 -12.585 1.00 95.44 1064 ILE A N 1
ATOM 8268 C CA . ILE A 1 1064 ? -13.966 -40.806 -12.678 1.00 95.44 1064 ILE A CA 1
ATOM 8269 C C . ILE A 1 1064 ? -13.720 -40.125 -11.326 1.00 95.44 1064 ILE A C 1
ATOM 8271 O O . ILE A 1 1064 ? -14.659 -39.569 -10.753 1.00 95.44 1064 ILE A O 1
ATOM 8275 N N . ALA A 1 1065 ? -12.487 -40.137 -10.815 1.00 94.06 1065 ALA A N 1
ATOM 8276 C CA . ALA A 1 1065 ? -12.118 -39.377 -9.616 1.00 94.06 1065 ALA A CA 1
ATOM 8277 C C . ALA A 1 1065 ? -10.628 -39.019 -9.539 1.00 94.06 1065 ALA A C 1
ATOM 8279 O O . ALA A 1 1065 ? -9.800 -39.475 -10.327 1.00 94.06 1065 ALA A O 1
ATOM 8280 N N . GLU A 1 1066 ? -10.309 -38.211 -8.538 1.00 91.00 1066 GLU A N 1
ATOM 8281 C CA . GLU A 1 1066 ? -8.999 -37.692 -8.170 1.00 91.00 1066 GLU A CA 1
ATOM 8282 C C . GLU A 1 1066 ? -8.470 -38.341 -6.876 1.00 91.00 1066 GLU A C 1
ATOM 8284 O O . GLU A 1 1066 ? -9.230 -38.662 -5.958 1.00 91.00 1066 GLU A O 1
ATOM 8289 N N . THR A 1 1067 ? -7.156 -38.541 -6.740 1.00 87.88 1067 THR A N 1
ATOM 8290 C CA . THR A 1 1067 ? -6.588 -39.008 -5.467 1.00 87.88 1067 THR A CA 1
ATOM 8291 C C . THR A 1 1067 ? -5.128 -38.601 -5.246 1.00 87.88 1067 THR A C 1
ATOM 8293 O O . THR A 1 1067 ? -4.380 -38.365 -6.187 1.00 87.88 1067 THR A O 1
ATOM 8296 N N . GLY A 1 1068 ? -4.726 -38.513 -3.973 1.00 83.00 1068 GLY A N 1
ATOM 8297 C CA . GLY A 1 1068 ? -3.365 -38.153 -3.542 1.00 83.00 1068 GLY A CA 1
ATOM 8298 C C . GLY A 1 1068 ? -2.823 -39.147 -2.515 1.00 83.00 1068 GLY A C 1
ATOM 8299 O O . GLY A 1 1068 ? -1.836 -39.827 -2.755 1.00 83.00 1068 GLY A O 1
ATOM 8300 N N . ALA A 1 1069 ? -3.550 -39.367 -1.415 1.00 81.31 1069 ALA A N 1
ATOM 8301 C CA . ALA A 1 1069 ? -3.240 -40.437 -0.455 1.00 81.31 1069 ALA A CA 1
ATOM 8302 C C . ALA A 1 1069 ? -3.665 -41.852 -0.924 1.00 81.31 1069 ALA A C 1
ATOM 8304 O O . ALA A 1 1069 ? -3.591 -42.807 -0.155 1.00 81.31 1069 ALA A O 1
ATOM 8305 N N . GLY A 1 1070 ? -4.193 -41.999 -2.145 1.00 85.81 1070 GLY A N 1
ATOM 8306 C CA . GLY A 1 1070 ? -4.656 -43.266 -2.729 1.00 85.81 1070 GLY A CA 1
ATOM 8307 C C . GLY A 1 1070 ? -5.956 -43.844 -2.146 1.00 85.81 1070 GLY A C 1
ATOM 8308 O O . GLY A 1 1070 ? -6.732 -44.450 -2.878 1.00 85.81 1070 GLY A O 1
ATOM 8309 N N . GLN A 1 1071 ? -6.248 -43.631 -0.859 1.00 88.25 1071 GLN A N 1
ATOM 8310 C CA . GLN A 1 1071 ? -7.378 -44.273 -0.166 1.00 88.25 1071 GLN A CA 1
ATOM 8311 C C . GLN A 1 1071 ? -8.759 -43.982 -0.779 1.00 88.25 1071 GLN A C 1
ATOM 8313 O O . GLN A 1 1071 ? -9.644 -44.833 -0.724 1.00 88.25 1071 GLN A O 1
ATOM 8318 N N . HIS A 1 1072 ? -8.957 -42.810 -1.398 1.00 92.12 1072 HIS A N 1
ATOM 8319 C CA . HIS A 1 1072 ? -10.199 -42.535 -2.135 1.00 92.12 1072 HIS A CA 1
ATOM 8320 C C . HIS A 1 1072 ? -10.299 -43.370 -3.416 1.00 92.12 1072 HIS A C 1
ATOM 8322 O O . HIS A 1 1072 ? -11.308 -44.030 -3.640 1.00 92.12 1072 HIS A O 1
ATOM 8328 N N . GLY A 1 1073 ? -9.226 -43.423 -4.210 1.00 93.62 1073 GLY A N 1
ATOM 8329 C CA . GLY A 1 1073 ? -9.191 -44.227 -5.431 1.00 93.62 1073 GLY A CA 1
ATOM 8330 C C . GLY A 1 1073 ? -9.413 -45.720 -5.166 1.00 93.62 1073 GLY A C 1
ATOM 8331 O O . GLY A 1 1073 ? -10.187 -46.359 -5.871 1.00 93.62 1073 GLY A O 1
ATOM 8332 N N . VAL A 1 1074 ? -8.813 -46.276 -4.105 1.00 95.00 1074 VAL A N 1
ATOM 8333 C CA . VAL A 1 1074 ? -9.047 -47.679 -3.698 1.00 95.00 1074 VAL A CA 1
ATOM 8334 C C . VAL A 1 1074 ? -10.518 -47.910 -3.329 1.00 95.00 1074 VAL A C 1
ATOM 8336 O O . VAL A 1 1074 ? -11.125 -48.887 -3.776 1.00 95.00 1074 VAL A O 1
ATOM 8339 N N . ALA A 1 1075 ? -11.116 -46.999 -2.556 1.00 95.12 1075 ALA A N 1
ATOM 8340 C CA . ALA A 1 1075 ? -12.524 -47.074 -2.177 1.00 95.12 1075 ALA A CA 1
ATOM 8341 C C . ALA A 1 1075 ? -13.477 -46.973 -3.384 1.00 95.12 1075 ALA A C 1
ATOM 8343 O O . ALA A 1 1075 ? -14.471 -47.702 -3.447 1.00 95.12 1075 ALA A O 1
ATOM 8344 N N . LEU A 1 1076 ? -13.158 -46.125 -4.367 1.00 96.31 1076 LEU A N 1
ATOM 8345 C CA . LEU A 1 1076 ? -13.964 -45.970 -5.575 1.00 96.31 1076 LEU A CA 1
ATOM 8346 C C . LEU A 1 1076 ? -13.825 -47.157 -6.531 1.00 96.31 1076 LEU A C 1
ATOM 8348 O O . LEU A 1 1076 ? -14.841 -47.645 -7.018 1.00 96.31 1076 LEU A O 1
ATOM 8352 N N . ALA A 1 1077 ? -12.610 -47.676 -6.730 1.00 96.81 1077 ALA A N 1
ATOM 8353 C CA . ALA A 1 1077 ? -12.376 -48.885 -7.520 1.00 96.81 1077 ALA A CA 1
ATOM 8354 C C . ALA A 1 1077 ? -13.149 -50.087 -6.946 1.00 96.81 1077 ALA A C 1
ATOM 8356 O O . ALA A 1 1077 ? -13.799 -50.821 -7.688 1.00 96.81 1077 ALA A O 1
ATOM 8357 N N . THR A 1 1078 ? -13.164 -50.233 -5.615 1.00 96.06 1078 THR A N 1
ATOM 8358 C CA . THR A 1 1078 ? -13.939 -51.276 -4.916 1.00 96.06 1078 THR A CA 1
ATOM 8359 C C . THR A 1 1078 ? -15.441 -51.141 -5.193 1.00 96.06 1078 THR A C 1
ATOM 8361 O O . THR A 1 1078 ? -16.115 -52.127 -5.492 1.00 96.06 1078 THR A O 1
ATOM 8364 N N . ALA A 1 1079 ? -15.976 -49.917 -5.132 1.00 96.00 1079 ALA A N 1
ATOM 8365 C CA . ALA A 1 1079 ? -17.385 -49.655 -5.412 1.00 96.00 1079 ALA A CA 1
ATOM 8366 C C . ALA A 1 1079 ? -17.742 -49.869 -6.897 1.00 96.00 1079 ALA A C 1
ATOM 8368 O O . ALA A 1 1079 ? -18.769 -50.478 -7.198 1.00 96.00 1079 ALA A O 1
ATOM 8369 N N . ALA A 1 1080 ? -16.890 -49.425 -7.824 1.00 96.88 1080 ALA A N 1
ATOM 8370 C CA . ALA A 1 1080 ? -17.074 -49.615 -9.261 1.00 96.88 1080 ALA A CA 1
ATOM 8371 C C . ALA A 1 1080 ? -17.124 -51.105 -9.632 1.00 96.88 1080 ALA A C 1
ATOM 8373 O O . ALA A 1 1080 ? -18.088 -51.550 -10.261 1.00 96.88 1080 ALA A O 1
ATOM 8374 N N . ALA A 1 1081 ? -16.152 -51.888 -9.149 1.00 95.81 1081 ALA A N 1
ATOM 8375 C CA . ALA A 1 1081 ? -16.090 -53.332 -9.354 1.00 95.81 1081 ALA A CA 1
ATOM 8376 C C . ALA A 1 1081 ? -17.337 -54.052 -8.809 1.00 95.81 1081 ALA A C 1
ATOM 8378 O O . ALA A 1 1081 ? -17.899 -54.906 -9.493 1.00 95.81 1081 ALA A O 1
ATOM 8379 N N . TYR A 1 1082 ? -17.829 -53.666 -7.623 1.00 95.19 1082 TYR A N 1
ATOM 8380 C CA . TYR A 1 1082 ? -19.050 -54.239 -7.041 1.00 95.19 1082 TYR A CA 1
ATOM 8381 C C . TYR A 1 1082 ? -20.306 -53.972 -7.890 1.00 95.19 1082 TYR A C 1
ATOM 8383 O O . TYR A 1 1082 ? -21.167 -54.843 -8.028 1.00 95.19 1082 TYR A O 1
ATOM 8391 N N . PHE A 1 1083 ? -20.436 -52.771 -8.464 1.00 95.12 1083 PHE A N 1
ATOM 8392 C CA . PHE A 1 1083 ? -21.612 -52.400 -9.256 1.00 95.12 1083 PHE A CA 1
ATOM 8393 C C . PHE A 1 1083 ? -21.512 -52.748 -10.749 1.00 95.12 1083 PHE A C 1
ATOM 8395 O O . PHE A 1 1083 ? -22.540 -52.686 -11.434 1.00 95.12 1083 PHE A O 1
ATOM 8402 N N . GLY A 1 1084 ? -20.339 -53.160 -11.239 1.00 95.06 1084 GLY A N 1
ATOM 8403 C CA . GLY A 1 1084 ? -20.088 -53.455 -12.652 1.00 95.06 1084 GLY A CA 1
ATOM 8404 C C . GLY A 1 1084 ? -19.899 -52.194 -13.498 1.00 95.06 1084 GLY A C 1
ATOM 8405 O O . GLY A 1 1084 ? -20.479 -52.095 -14.576 1.00 95.06 1084 GLY A O 1
ATOM 8406 N N . LEU A 1 1085 ? -19.150 -51.220 -12.975 1.00 97.12 1085 LEU A N 1
ATOM 8407 C CA . LEU A 1 1085 ? -18.821 -49.955 -13.636 1.00 97.12 1085 LEU A CA 1
ATOM 8408 C C . LEU A 1 1085 ? -17.324 -49.896 -13.965 1.00 97.12 1085 LEU A C 1
ATOM 8410 O O . LEU A 1 1085 ? -16.495 -50.391 -13.200 1.00 97.12 1085 LEU A O 1
ATOM 8414 N N . GLU A 1 1086 ? -16.970 -49.228 -15.061 1.00 97.44 1086 GLU A N 1
ATOM 8415 C CA . GLU A 1 1086 ? -15.590 -48.803 -15.311 1.00 97.44 1086 GLU A CA 1
ATOM 8416 C C . GLU A 1 1086 ? -15.139 -47.798 -14.239 1.00 97.44 1086 GLU A C 1
ATOM 8418 O O . GLU A 1 1086 ? -15.942 -47.010 -13.733 1.00 97.44 1086 GLU A O 1
ATOM 8423 N N . CYS A 1 1087 ? -13.844 -47.771 -13.921 1.00 97.69 1087 CYS A N 1
ATOM 8424 C CA . CYS A 1 1087 ? -13.278 -46.812 -12.976 1.00 97.69 1087 CYS A CA 1
ATOM 8425 C C . CYS A 1 1087 ? -11.995 -46.190 -13.528 1.00 97.69 1087 CYS A C 1
ATOM 8427 O O . CYS A 1 1087 ? -11.107 -46.895 -14.005 1.00 97.69 1087 CYS A O 1
ATOM 8429 N N . GLU A 1 1088 ? -11.878 -44.872 -13.414 1.00 97.62 1088 GLU A N 1
ATOM 8430 C CA . GLU A 1 1088 ? -10.709 -44.099 -13.821 1.00 97.62 1088 GLU A CA 1
ATOM 8431 C C . GLU A 1 1088 ? -10.297 -43.146 -12.697 1.00 97.62 1088 GLU A C 1
ATOM 8433 O O . GLU A 1 1088 ? -11.129 -42.442 -12.125 1.00 97.62 1088 GLU A O 1
ATOM 8438 N N . ILE A 1 1089 ? -9.020 -43.181 -12.323 1.00 96.88 1089 ILE A N 1
ATOM 8439 C CA . ILE A 1 1089 ? -8.507 -42.506 -11.128 1.00 96.88 1089 ILE A CA 1
ATOM 8440 C C . ILE A 1 1089 ? -7.272 -41.710 -11.519 1.00 96.88 1089 ILE A C 1
ATOM 8442 O O . ILE A 1 1089 ? -6.234 -42.279 -11.852 1.00 96.88 1089 ILE A O 1
ATOM 8446 N N . HIS A 1 1090 ? -7.371 -40.392 -11.446 1.00 94.69 1090 HIS A N 1
ATOM 8447 C CA . HIS A 1 1090 ? -6.250 -39.500 -11.682 1.00 94.69 1090 HIS A CA 1
ATOM 8448 C C . HIS A 1 1090 ? -5.485 -39.313 -10.377 1.00 94.69 1090 HIS A C 1
ATOM 8450 O O . HIS A 1 1090 ? -6.075 -39.150 -9.306 1.00 94.69 1090 HIS A O 1
ATOM 8456 N N . MET A 1 1091 ? -4.161 -39.345 -10.461 1.00 92.25 1091 MET A N 1
ATOM 8457 C CA . MET A 1 1091 ? -3.273 -39.263 -9.309 1.00 92.25 1091 MET A CA 1
ATOM 8458 C C . MET A 1 1091 ? -2.045 -38.439 -9.674 1.00 92.25 1091 MET A C 1
ATOM 8460 O O . MET A 1 1091 ? -1.551 -38.548 -10.793 1.00 92.25 1091 MET A O 1
ATOM 8464 N N . GLY A 1 1092 ? -1.542 -37.604 -8.762 1.00 88.31 1092 GLY A N 1
ATOM 8465 C CA . GLY A 1 1092 ? -0.338 -36.815 -9.034 1.00 88.31 1092 GLY A CA 1
ATOM 8466 C C . GLY A 1 1092 ? 0.833 -37.736 -9.383 1.00 88.31 1092 GLY A C 1
ATOM 8467 O O . GLY A 1 1092 ? 0.974 -38.789 -8.762 1.00 88.31 1092 GLY A O 1
ATOM 8468 N N . GLY A 1 1093 ? 1.671 -37.394 -10.364 1.00 86.94 1093 GLY A N 1
ATOM 8469 C CA . GLY A 1 1093 ? 2.819 -38.230 -10.745 1.00 86.94 1093 GLY A CA 1
ATOM 8470 C C . GLY A 1 1093 ? 3.740 -38.571 -9.562 1.00 86.94 1093 GLY A C 1
ATOM 8471 O O . GLY A 1 1093 ? 4.156 -39.719 -9.410 1.00 86.94 1093 GLY A O 1
ATOM 8472 N N . VAL A 1 1094 ? 3.970 -37.611 -8.659 1.00 83.69 1094 VAL A N 1
ATOM 8473 C CA . VAL A 1 1094 ? 4.761 -37.812 -7.432 1.00 83.69 1094 VAL A CA 1
ATOM 8474 C C . VAL A 1 1094 ? 4.006 -38.669 -6.408 1.00 83.69 1094 VAL A C 1
ATOM 8476 O O . VAL A 1 1094 ? 4.601 -39.512 -5.734 1.00 83.69 1094 VAL A O 1
ATOM 8479 N N . ASP A 1 1095 ? 2.692 -38.485 -6.294 1.00 84.56 1095 ASP A N 1
ATOM 8480 C CA . ASP A 1 1095 ? 1.850 -39.239 -5.361 1.00 84.56 1095 ASP A CA 1
ATOM 8481 C C . ASP A 1 1095 ? 1.667 -40.698 -5.808 1.00 84.56 1095 ASP A C 1
ATOM 8483 O O . ASP A 1 1095 ? 1.679 -41.602 -4.975 1.00 84.56 1095 ASP A O 1
ATOM 8487 N N . THR A 1 1096 ? 1.596 -40.944 -7.119 1.00 85.62 1096 THR A N 1
ATOM 8488 C CA . THR A 1 1096 ? 1.537 -42.276 -7.747 1.00 85.62 1096 THR A CA 1
ATOM 8489 C C . THR A 1 1096 ? 2.754 -43.114 -7.345 1.00 85.62 1096 THR A C 1
ATOM 8491 O O . THR A 1 1096 ? 2.609 -44.261 -6.919 1.00 85.62 1096 THR A O 1
ATOM 8494 N N . GLU A 1 1097 ? 3.951 -42.520 -7.396 1.00 82.88 1097 GLU A N 1
ATOM 8495 C CA . GLU A 1 1097 ? 5.198 -43.171 -6.982 1.00 82.88 1097 GLU A CA 1
ATOM 8496 C C . GLU A 1 1097 ? 5.259 -43.424 -5.465 1.00 82.88 1097 GLU A C 1
ATOM 8498 O O . GLU A 1 1097 ? 5.673 -44.505 -5.039 1.00 82.88 1097 GLU A O 1
ATOM 8503 N N . LYS A 1 1098 ? 4.797 -42.471 -4.642 1.00 84.69 1098 LYS A N 1
ATOM 8504 C CA . LYS A 1 1098 ? 4.717 -42.625 -3.174 1.00 84.69 1098 LYS A CA 1
ATOM 8505 C C . LYS A 1 1098 ? 3.690 -43.676 -2.735 1.00 84.69 1098 LYS A C 1
ATOM 8507 O O . LYS A 1 1098 ? 3.854 -44.294 -1.688 1.00 84.69 1098 LYS A O 1
ATOM 8512 N N . GLN A 1 1099 ? 2.621 -43.869 -3.508 1.00 89.44 1099 GLN A N 1
ATOM 8513 C CA . GLN A 1 1099 ? 1.452 -44.678 -3.141 1.00 89.44 1099 GLN A CA 1
ATOM 8514 C C . GLN A 1 1099 ? 1.303 -45.957 -3.980 1.00 89.44 1099 GLN A C 1
ATOM 8516 O O . GLN A 1 1099 ? 0.197 -46.493 -4.078 1.00 89.44 1099 GLN A O 1
ATOM 8521 N N . LYS A 1 1100 ? 2.397 -46.502 -4.535 1.00 88.94 1100 LYS A N 1
ATOM 8522 C CA . LYS A 1 1100 ? 2.408 -47.728 -5.369 1.00 88.94 1100 LYS A CA 1
ATOM 8523 C C . LYS A 1 1100 ? 1.559 -48.885 -4.833 1.00 88.94 1100 LYS A C 1
ATOM 8525 O O . LYS A 1 1100 ? 0.893 -49.558 -5.611 1.00 88.94 1100 LYS A O 1
ATOM 8530 N N . SER A 1 1101 ? 1.528 -49.092 -3.514 1.00 89.81 1101 SER A N 1
ATOM 8531 C CA . SER A 1 1101 ? 0.678 -50.108 -2.868 1.00 89.81 1101 SER A CA 1
ATOM 8532 C C . SER A 1 1101 ? -0.823 -49.869 -3.110 1.00 89.81 1101 SER A C 1
ATOM 8534 O O . SER A 1 1101 ? -1.559 -50.789 -3.463 1.00 89.81 1101 SER A O 1
ATOM 8536 N N . ASN A 1 1102 ? -1.281 -48.619 -2.998 1.00 91.44 1102 ASN A N 1
ATOM 8537 C CA . ASN A 1 1102 ? -2.665 -48.238 -3.276 1.00 91.44 1102 ASN A CA 1
ATOM 8538 C C . ASN A 1 1102 ? -2.957 -48.189 -4.786 1.00 91.44 1102 ASN A C 1
ATOM 8540 O O . ASN A 1 1102 ? -4.021 -48.639 -5.200 1.00 91.44 1102 ASN A O 1
ATOM 8544 N N . VAL A 1 1103 ? -2.006 -47.742 -5.614 1.00 93.12 1103 VAL A N 1
ATOM 8545 C CA . VAL A 1 1103 ? -2.110 -47.790 -7.089 1.00 93.12 1103 VAL A CA 1
ATOM 8546 C C . VAL A 1 1103 ? -2.294 -49.232 -7.581 1.00 93.12 1103 VAL A C 1
ATOM 8548 O O . VAL A 1 1103 ? -3.216 -49.507 -8.346 1.00 93.12 1103 VAL A O 1
ATOM 8551 N N . GLY A 1 1104 ? -1.492 -50.176 -7.079 1.00 91.88 1104 GLY A N 1
ATOM 8552 C CA . GLY A 1 1104 ? -1.627 -51.598 -7.405 1.00 91.88 1104 GLY A CA 1
ATOM 8553 C C . GLY A 1 1104 ? -2.978 -52.181 -6.976 1.00 91.88 1104 GLY A C 1
ATOM 8554 O O . GLY A 1 1104 ? -3.588 -52.931 -7.733 1.00 91.88 1104 GLY A O 1
ATOM 8555 N N . ARG A 1 1105 ? -3.507 -51.783 -5.808 1.00 93.12 1105 ARG A N 1
ATOM 8556 C CA . ARG A 1 1105 ? -4.864 -52.169 -5.368 1.00 93.12 1105 ARG A CA 1
ATOM 8557 C C . ARG A 1 1105 ? -5.950 -51.669 -6.324 1.00 93.12 1105 ARG A C 1
ATOM 8559 O O . ARG A 1 1105 ? -6.835 -52.444 -6.668 1.00 93.12 1105 ARG A O 1
ATOM 8566 N N . MET A 1 1106 ? -5.871 -50.418 -6.789 1.00 96.56 1106 MET A N 1
ATOM 8567 C CA . MET A 1 1106 ? -6.804 -49.874 -7.791 1.00 96.56 1106 MET A CA 1
ATOM 8568 C C . MET A 1 1106 ? -6.762 -50.683 -9.096 1.00 96.56 1106 MET A C 1
ATOM 8570 O O . MET A 1 1106 ? -7.808 -51.043 -9.628 1.00 96.56 1106 MET A O 1
ATOM 8574 N N . GLN A 1 1107 ? -5.560 -51.007 -9.580 1.00 95.50 1107 GLN A N 1
ATOM 8575 C CA . GLN A 1 1107 ? -5.356 -51.765 -10.819 1.00 95.50 1107 GLN A CA 1
ATOM 8576 C C . GLN A 1 1107 ? -5.865 -53.213 -10.712 1.00 95.50 1107 GLN A C 1
ATOM 8578 O O . GLN A 1 1107 ? -6.505 -53.701 -11.639 1.00 95.50 1107 GLN A O 1
ATOM 8583 N N . ILE A 1 1108 ? -5.659 -53.880 -9.568 1.00 95.88 1108 ILE A N 1
ATOM 8584 C CA . ILE A 1 1108 ? -6.214 -55.219 -9.280 1.00 95.88 1108 ILE A CA 1
ATOM 8585 C C . ILE A 1 1108 ? -7.753 -55.196 -9.254 1.00 95.88 1108 ILE A C 1
ATOM 8587 O O . ILE A 1 1108 ? -8.390 -56.153 -9.686 1.00 95.88 1108 ILE A O 1
ATOM 8591 N N . LEU A 1 1109 ? -8.351 -54.091 -8.802 1.00 95.50 1109 LEU A N 1
ATOM 8592 C CA . LEU A 1 1109 ? -9.798 -53.841 -8.839 1.00 95.50 1109 LEU A CA 1
ATOM 8593 C C . LEU A 1 1109 ? -10.306 -53.373 -10.222 1.00 95.50 1109 LEU A C 1
ATOM 8595 O O . LEU A 1 1109 ? -11.471 -53.006 -10.352 1.00 95.50 1109 LEU A O 1
ATOM 8599 N N . GLY A 1 1110 ? -9.456 -53.383 -11.256 1.00 93.19 1110 GLY A N 1
ATOM 8600 C CA . GLY A 1 1110 ? -9.816 -53.050 -12.638 1.00 93.19 1110 GLY A CA 1
ATOM 8601 C C . GLY A 1 1110 ? -9.839 -51.555 -12.975 1.00 93.19 1110 GLY A C 1
ATOM 8602 O O . GLY A 1 1110 ? -10.275 -51.193 -14.067 1.00 93.19 1110 GLY A O 1
ATOM 8603 N N . ALA A 1 1111 ? -9.380 -50.673 -12.082 1.00 97.06 1111 ALA A N 1
ATOM 8604 C CA . ALA A 1 1111 ? -9.400 -49.231 -12.318 1.00 97.06 1111 ALA A CA 1
ATOM 8605 C C . ALA A 1 1111 ? -8.180 -48.731 -13.116 1.00 97.06 1111 ALA A C 1
ATOM 8607 O O . ALA A 1 1111 ? -7.027 -49.063 -12.820 1.00 97.06 1111 ALA A O 1
ATOM 8608 N N . ARG A 1 1112 ? -8.432 -47.853 -14.095 1.00 97.19 1112 ARG A N 1
ATOM 8609 C CA . ARG A 1 1112 ? -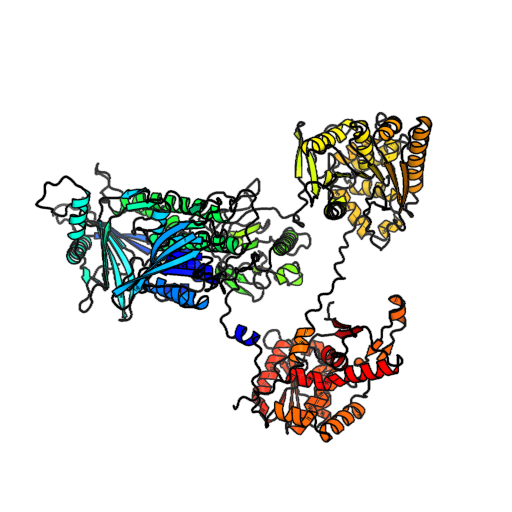7.406 -47.165 -14.890 1.00 97.19 1112 ARG A CA 1
ATOM 8610 C C . ARG A 1 1112 ? -6.809 -46.014 -14.082 1.00 97.19 1112 ARG A C 1
ATOM 8612 O O . ARG A 1 1112 ? -7.443 -44.972 -13.935 1.00 97.19 1112 ARG A O 1
ATOM 8619 N N . VAL A 1 1113 ? -5.589 -46.184 -13.575 1.00 96.19 1113 VAL A N 1
ATOM 8620 C CA . VAL A 1 1113 ? -4.866 -45.105 -12.879 1.00 96.19 1113 VAL A CA 1
ATOM 8621 C C . VAL A 1 1113 ? -4.117 -44.234 -13.892 1.00 96.19 1113 VAL A C 1
ATOM 8623 O O . VAL A 1 1113 ? -3.359 -44.751 -14.713 1.00 96.19 1113 VAL A O 1
ATOM 8626 N N . VAL A 1 1114 ? -4.334 -42.920 -13.837 1.00 94.81 1114 VAL A N 1
ATOM 8627 C CA . VAL A 1 1114 ? -3.769 -41.914 -14.748 1.00 94.81 1114 VAL A CA 1
ATOM 8628 C C . VAL A 1 1114 ? -2.847 -40.983 -13.960 1.00 94.81 1114 VAL A C 1
ATOM 8630 O O . VAL A 1 1114 ? -3.303 -40.229 -13.101 1.00 94.81 1114 VAL A O 1
ATOM 8633 N N . ALA A 1 1115 ? -1.547 -41.020 -14.253 1.00 91.88 1115 ALA A N 1
ATOM 8634 C CA . ALA A 1 1115 ? -0.570 -40.141 -13.615 1.00 91.88 1115 ALA A CA 1
ATOM 8635 C C . ALA A 1 1115 ? -0.641 -38.722 -14.211 1.00 91.88 1115 ALA A C 1
ATOM 8637 O O . ALA A 1 1115 ? -0.281 -38.502 -15.367 1.00 91.88 1115 ALA A O 1
ATOM 8638 N N . ALA A 1 1116 ? -1.080 -37.749 -13.416 1.00 88.50 1116 ALA A N 1
ATOM 8639 C CA . ALA A 1 1116 ? -1.040 -36.333 -13.751 1.00 88.50 1116 ALA A CA 1
ATOM 8640 C C . ALA A 1 1116 ? 0.391 -35.802 -13.554 1.00 88.50 1116 ALA A C 1
ATOM 8642 O O . ALA A 1 1116 ? 0.822 -35.539 -12.431 1.00 88.50 1116 ALA A O 1
ATOM 8643 N N . THR A 1 1117 ? 1.134 -35.680 -14.657 1.00 83.75 1117 THR A N 1
ATOM 8644 C CA . THR A 1 1117 ? 2.541 -35.230 -14.696 1.00 83.75 1117 THR A CA 1
ATOM 8645 C C . THR A 1 1117 ? 2.711 -33.748 -15.055 1.00 83.75 1117 THR A C 1
ATOM 8647 O O . THR A 1 1117 ? 3.829 -33.277 -15.246 1.00 83.75 1117 THR A O 1
ATOM 8650 N N . ALA A 1 1118 ? 1.610 -33.008 -15.200 1.00 65.88 1118 ALA A N 1
ATOM 8651 C CA . ALA A 1 1118 ? 1.633 -31.559 -15.378 1.00 65.88 1118 ALA A CA 1
ATOM 8652 C C . ALA A 1 1118 ? 1.875 -30.841 -14.036 1.00 65.88 1118 ALA A C 1
ATOM 8654 O O . ALA A 1 1118 ? 1.656 -31.410 -12.965 1.00 65.88 1118 ALA A O 1
ATOM 8655 N N . GLY A 1 1119 ? 2.293 -29.572 -14.096 1.00 73.44 1119 GLY A N 1
ATOM 8656 C CA . GLY A 1 1119 ? 2.447 -28.715 -12.916 1.00 73.44 1119 GLY A CA 1
ATOM 8657 C C . GLY A 1 1119 ? 3.377 -29.309 -11.854 1.00 73.44 1119 GLY A C 1
ATOM 8658 O O . GLY A 1 1119 ? 4.467 -29.781 -12.167 1.00 73.44 1119 GLY A O 1
ATOM 8659 N N . GLN A 1 1120 ? 2.938 -29.296 -10.595 1.00 71.12 1120 GLN A N 1
ATOM 8660 C CA . GLN A 1 1120 ? 3.662 -29.883 -9.462 1.00 71.12 1120 GLN A CA 1
ATOM 8661 C C . GLN A 1 1120 ? 3.462 -31.407 -9.333 1.00 71.12 1120 GLN A C 1
ATOM 8663 O O . GLN A 1 1120 ? 4.038 -32.023 -8.437 1.00 71.12 1120 GLN A O 1
ATOM 8668 N N . SER A 1 1121 ? 2.700 -32.033 -10.241 1.00 81.44 1121 SER A N 1
ATOM 8669 C CA . SER A 1 1121 ? 2.440 -33.480 -10.270 1.00 81.44 1121 SER A CA 1
ATOM 8670 C C . SER A 1 1121 ? 1.861 -34.034 -8.957 1.00 81.44 1121 SER A C 1
ATOM 8672 O O . SER A 1 1121 ? 2.266 -35.109 -8.497 1.00 81.44 1121 SER A O 1
ATOM 8674 N N . ALA A 1 1122 ? 0.911 -33.307 -8.359 1.00 77.69 1122 ALA A N 1
ATOM 8675 C CA . ALA A 1 1122 ? 0.292 -33.615 -7.069 1.00 77.69 1122 ALA A CA 1
ATOM 8676 C C . ALA A 1 1122 ? -1.241 -33.785 -7.183 1.00 77.69 1122 ALA A C 1
ATOM 8678 O O . ALA A 1 1122 ? -1.821 -33.732 -8.271 1.00 77.69 1122 ALA A O 1
ATOM 8679 N N . LEU A 1 1123 ? -1.924 -33.967 -6.045 1.00 76.38 1123 LEU A N 1
ATOM 8680 C CA . LEU A 1 1123 ? -3.394 -34.022 -5.946 1.00 76.38 1123 LEU A CA 1
ATOM 8681 C C . LEU A 1 1123 ? -4.123 -32.867 -6.670 1.00 76.38 1123 LEU A C 1
ATOM 8683 O O . LEU A 1 1123 ? -5.234 -33.071 -7.161 1.00 76.38 1123 LEU A O 1
ATOM 8687 N N . LYS A 1 1124 ? -3.531 -31.668 -6.762 1.00 78.75 1124 LYS A N 1
ATOM 8688 C CA . LYS A 1 1124 ? -4.143 -30.548 -7.492 1.00 78.75 1124 LYS A CA 1
ATOM 8689 C C . LYS A 1 1124 ? -4.276 -30.881 -8.979 1.00 78.75 1124 LYS A C 1
ATOM 8691 O O . LYS A 1 1124 ? -5.387 -30.913 -9.496 1.00 78.75 1124 LYS A O 1
ATOM 8696 N N . GLU A 1 1125 ? -3.172 -31.203 -9.648 1.00 82.94 1125 GLU A N 1
ATOM 8697 C CA . GLU A 1 1125 ? -3.192 -31.528 -11.076 1.00 82.94 1125 GLU A CA 1
ATOM 8698 C C . GLU A 1 1125 ? -3.920 -32.850 -11.361 1.00 82.94 1125 GLU A C 1
ATOM 8700 O O . GLU A 1 1125 ? -4.482 -33.019 -12.441 1.00 82.94 1125 GLU A O 1
ATOM 8705 N N . ALA A 1 1126 ? -4.000 -33.758 -10.381 1.00 83.69 1126 ALA A N 1
ATOM 8706 C CA . ALA A 1 1126 ? -4.902 -34.908 -10.435 1.00 83.69 1126 ALA A CA 1
ATOM 8707 C C . ALA A 1 1126 ? -6.386 -34.496 -10.470 1.00 83.69 1126 ALA A C 1
ATOM 8709 O O . ALA A 1 1126 ? -7.156 -35.066 -11.240 1.00 83.69 1126 ALA A O 1
ATOM 8710 N N . SER A 1 1127 ? -6.775 -33.493 -9.676 1.00 81.56 1127 SER A N 1
ATOM 8711 C CA . SER A 1 1127 ? -8.142 -32.948 -9.640 1.00 81.56 1127 SER A CA 1
ATOM 8712 C C . SER A 1 1127 ? -8.494 -32.247 -10.953 1.00 81.56 1127 SER A C 1
ATOM 8714 O O . SER A 1 1127 ? -9.530 -32.539 -11.549 1.00 81.56 1127 SER A O 1
ATOM 8716 N N . ASP A 1 1128 ? -7.597 -31.385 -11.443 1.00 82.00 1128 ASP A N 1
ATOM 8717 C CA . ASP A 1 1128 ? -7.761 -30.681 -12.722 1.00 82.00 1128 ASP A CA 1
ATOM 8718 C C . ASP A 1 1128 ? -7.846 -31.685 -13.895 1.00 82.00 1128 ASP A C 1
ATOM 8720 O O . ASP A 1 1128 ? -8.702 -31.568 -14.774 1.00 82.00 1128 ASP A O 1
ATOM 8724 N N . SER A 1 1129 ? -7.006 -32.729 -13.883 1.00 87.62 1129 SER A N 1
ATOM 8725 C CA . SER A 1 1129 ? -7.003 -33.790 -14.899 1.00 87.62 1129 SER A CA 1
ATOM 8726 C C . SER A 1 1129 ? -8.284 -34.637 -14.877 1.00 87.62 1129 SER A C 1
ATOM 8728 O O . SER A 1 1129 ? -8.866 -34.867 -15.939 1.00 87.62 1129 SER A O 1
ATOM 8730 N N . ALA A 1 1130 ? -8.762 -35.046 -13.695 1.00 87.50 1130 ALA A N 1
ATOM 8731 C CA . ALA A 1 1130 ? -10.003 -35.811 -13.558 1.00 87.50 1130 ALA A CA 1
ATOM 8732 C C . ALA A 1 1130 ? -11.234 -35.008 -13.989 1.00 87.50 1130 ALA A C 1
ATOM 8734 O O . ALA A 1 1130 ? -12.114 -35.535 -14.672 1.00 87.50 1130 ALA A O 1
ATOM 8735 N N . PHE A 1 1131 ? -11.293 -33.727 -13.618 1.00 83.38 1131 PHE A N 1
ATOM 8736 C CA . PHE A 1 1131 ? -12.425 -32.875 -13.960 1.00 83.38 1131 PHE A CA 1
ATOM 8737 C C . PHE A 1 1131 ? -12.509 -32.609 -15.468 1.00 83.38 1131 PHE A C 1
ATOM 8739 O O . PHE A 1 1131 ? -13.597 -32.693 -16.035 1.00 83.38 1131 PHE A O 1
ATOM 8746 N N . ASN A 1 1132 ? -11.376 -32.378 -16.141 1.00 84.75 1132 ASN A N 1
ATOM 8747 C CA . ASN A 1 1132 ? -11.345 -32.199 -17.596 1.00 84.75 1132 ASN A CA 1
ATOM 8748 C C . ASN A 1 1132 ? -11.833 -33.456 -18.340 1.00 84.75 1132 ASN A C 1
ATOM 8750 O O . ASN A 1 1132 ? -12.728 -33.358 -19.181 1.00 84.75 1132 ASN A O 1
ATOM 8754 N N . VAL A 1 1133 ? -11.339 -34.646 -17.973 1.00 87.12 1133 VAL A N 1
ATOM 8755 C CA . VAL A 1 1133 ? -11.796 -35.904 -18.592 1.00 87.12 1133 VAL A CA 1
ATOM 8756 C C . VAL A 1 1133 ? -13.264 -36.201 -18.262 1.00 87.12 1133 VAL A C 1
ATOM 8758 O O . VAL A 1 1133 ? -13.991 -36.719 -19.110 1.00 87.12 1133 VAL A O 1
ATOM 8761 N N . TYR A 1 1134 ? -13.759 -35.814 -17.082 1.00 87.25 1134 TYR A N 1
ATOM 8762 C CA . TYR A 1 1134 ? -15.194 -35.862 -16.795 1.00 87.25 1134 TYR A CA 1
ATOM 8763 C C . TYR A 1 1134 ? -16.009 -34.913 -17.684 1.00 87.25 1134 TYR A C 1
ATOM 8765 O O . TYR A 1 1134 ? -17.053 -35.326 -18.180 1.00 87.25 1134 TYR A O 1
ATOM 8773 N N . VAL A 1 1135 ? -15.559 -33.679 -17.934 1.00 83.31 1135 VAL A N 1
ATOM 8774 C CA . VAL A 1 1135 ? -16.268 -32.736 -18.821 1.00 83.31 1135 VAL A CA 1
ATOM 8775 C C . VAL A 1 1135 ? -16.409 -33.301 -20.240 1.00 83.31 1135 VAL A C 1
ATOM 8777 O O . VAL A 1 1135 ? -17.484 -33.173 -20.830 1.00 83.31 1135 VAL A O 1
ATOM 8780 N N . GLU A 1 1136 ? -15.377 -33.982 -20.745 1.00 85.44 1136 GLU A N 1
ATOM 8781 C CA . GLU A 1 1136 ? -15.399 -34.704 -22.027 1.00 85.44 1136 GLU A CA 1
ATOM 8782 C C . GLU A 1 1136 ? -16.315 -35.943 -22.003 1.00 85.44 1136 GLU A C 1
ATOM 8784 O O . GLU A 1 1136 ? -17.042 -36.197 -22.961 1.00 85.44 1136 GLU A O 1
ATOM 8789 N N . GLN A 1 1137 ? -16.306 -36.718 -20.911 1.00 88.06 1137 GLN A N 1
ATOM 8790 C CA . GLN A 1 1137 ? -16.965 -38.033 -20.813 1.00 88.06 1137 GLN A CA 1
ATOM 8791 C C . GLN A 1 1137 ? -18.300 -38.026 -20.044 1.00 88.06 1137 GLN A C 1
ATOM 8793 O O . GLN A 1 1137 ? -18.863 -39.083 -19.758 1.00 88.06 1137 GLN A O 1
ATOM 8798 N N . ARG A 1 1138 ? -18.844 -36.846 -19.722 1.00 84.44 1138 ARG A N 1
ATOM 8799 C CA . ARG A 1 1138 ? -20.029 -36.634 -18.861 1.00 84.44 1138 ARG A CA 1
ATOM 8800 C C . ARG A 1 1138 ? -21.303 -37.376 -19.275 1.00 84.44 1138 ARG A C 1
ATOM 8802 O O . ARG A 1 1138 ? -22.236 -37.474 -18.477 1.00 84.44 1138 ARG A O 1
ATOM 8809 N N . GLU A 1 1139 ? -21.403 -37.849 -20.515 1.00 83.88 1139 GLU A N 1
ATOM 8810 C CA . GLU A 1 1139 ? -22.586 -38.563 -21.009 1.00 83.88 1139 GLU A CA 1
ATOM 8811 C C . GLU A 1 1139 ? -22.641 -39.999 -20.470 1.00 83.88 1139 GLU A C 1
ATOM 8813 O O . GLU A 1 1139 ? -23.685 -40.406 -19.955 1.00 83.88 1139 GLU A O 1
ATOM 8818 N N . HIS A 1 1140 ? -21.510 -40.709 -20.446 1.00 90.12 1140 HIS A N 1
ATOM 8819 C CA . HIS A 1 1140 ? -21.385 -42.081 -19.931 1.00 90.12 1140 HIS A CA 1
ATOM 8820 C C . HIS A 1 1140 ? -20.706 -42.186 -18.555 1.00 90.12 1140 HIS A C 1
ATOM 8822 O O . HIS A 1 1140 ? -20.909 -43.186 -17.865 1.00 90.12 1140 HIS A O 1
ATOM 8828 N N . ALA A 1 1141 ? -19.957 -41.168 -18.119 1.00 89.94 1141 ALA A N 1
ATOM 8829 C CA . ALA A 1 1141 ? -19.241 -41.156 -16.841 1.00 89.94 1141 ALA A CA 1
ATOM 8830 C C . ALA A 1 1141 ? -19.893 -40.278 -15.752 1.00 89.94 1141 ALA A C 1
ATOM 8832 O O . ALA A 1 1141 ? -20.622 -39.325 -16.041 1.00 89.94 1141 ALA A O 1
ATOM 8833 N N . LEU A 1 1142 ? -19.588 -40.582 -14.486 1.00 89.19 1142 LEU A N 1
ATOM 8834 C CA . LEU A 1 1142 ? -19.909 -39.780 -13.300 1.00 89.19 1142 LEU A CA 1
ATOM 8835 C C . LEU A 1 1142 ? -18.615 -39.385 -12.563 1.00 89.19 1142 LEU A C 1
ATOM 8837 O O . LEU A 1 1142 ? -17.775 -40.249 -12.308 1.00 89.19 1142 LEU A O 1
ATOM 8841 N N . TYR A 1 1143 ? -18.464 -38.115 -12.179 1.00 89.62 1143 TYR A N 1
ATOM 8842 C CA . TYR A 1 1143 ? -17.368 -37.678 -11.304 1.00 89.62 1143 TYR A CA 1
ATOM 8843 C C . TYR A 1 1143 ? -17.713 -37.950 -9.836 1.00 89.62 1143 TYR A C 1
ATOM 8845 O O . TYR A 1 1143 ? -18.764 -37.528 -9.354 1.00 89.62 1143 TYR A O 1
ATOM 8853 N N . ALA A 1 1144 ? -16.839 -38.655 -9.123 1.00 90.62 1144 ALA A N 1
ATOM 8854 C CA . ALA A 1 1144 ? -17.051 -39.083 -7.743 1.00 90.62 1144 ALA A CA 1
ATOM 8855 C C . ALA A 1 1144 ? -15.974 -38.486 -6.826 1.00 90.62 1144 ALA A C 1
ATOM 8857 O O . ALA A 1 1144 ? -15.049 -39.182 -6.406 1.00 90.62 1144 ALA A O 1
ATOM 8858 N N . ILE A 1 1145 ? -16.100 -37.185 -6.543 1.00 84.69 1145 ILE A N 1
ATOM 8859 C CA . ILE A 1 1145 ? -15.116 -36.422 -5.763 1.00 84.69 1145 ILE A CA 1
ATOM 8860 C C . ILE A 1 1145 ? -14.896 -37.022 -4.366 1.00 84.69 1145 ILE A C 1
ATOM 8862 O O . ILE A 1 1145 ? -15.843 -37.431 -3.688 1.00 84.69 1145 ILE A O 1
ATOM 8866 N N . GLY A 1 1146 ? -13.644 -37.046 -3.914 1.00 77.81 1146 GLY A N 1
ATOM 8867 C CA . GLY A 1 1146 ? -13.237 -37.719 -2.680 1.00 77.81 1146 GLY A CA 1
ATOM 8868 C C . GLY A 1 1146 ? -13.431 -36.937 -1.388 1.00 77.81 1146 GLY A C 1
ATOM 8869 O O . GLY A 1 1146 ? -13.010 -37.404 -0.326 1.00 77.81 1146 GLY A O 1
ATOM 8870 N N . SER A 1 1147 ? -13.985 -35.729 -1.451 1.00 81.69 1147 SER A N 1
ATOM 8871 C CA . SER A 1 1147 ? -13.966 -34.741 -0.367 1.00 81.69 1147 SER A CA 1
ATOM 8872 C C . SER A 1 1147 ? -15.234 -33.886 -0.379 1.00 81.69 1147 SER A C 1
ATOM 8874 O O . SER A 1 1147 ? -15.825 -33.678 -1.432 1.00 81.69 1147 SER A O 1
ATOM 8876 N N . ALA A 1 1148 ? -15.650 -33.366 0.780 1.00 78.12 1148 ALA A N 1
ATOM 8877 C CA . ALA A 1 1148 ? -16.842 -32.523 0.927 1.00 78.12 1148 ALA A CA 1
ATOM 8878 C C . ALA A 1 1148 ? -16.556 -31.076 0.470 1.00 78.12 1148 ALA A C 1
ATOM 8880 O O . ALA A 1 1148 ? -16.659 -30.125 1.241 1.00 78.12 1148 ALA A O 1
ATOM 8881 N N . ILE A 1 1149 ? -16.110 -30.946 -0.779 1.00 68.31 1149 ILE A N 1
ATOM 8882 C CA . ILE A 1 1149 ? -15.612 -29.730 -1.430 1.00 68.31 1149 ILE A CA 1
ATOM 8883 C C . ILE A 1 1149 ? -16.136 -29.673 -2.876 1.00 68.31 1149 ILE A C 1
ATOM 8885 O O . ILE A 1 1149 ? -16.820 -30.586 -3.338 1.00 68.31 1149 ILE A O 1
ATOM 8889 N N . GLY A 1 1150 ? -15.797 -28.609 -3.605 1.00 65.00 1150 GLY A N 1
ATOM 8890 C CA . GLY A 1 1150 ? -16.310 -28.375 -4.957 1.00 65.00 1150 GLY A CA 1
ATOM 8891 C C . GLY A 1 1150 ? -17.689 -27.699 -4.952 1.00 65.00 1150 GLY A C 1
ATOM 8892 O O . GLY A 1 1150 ? -18.158 -27.256 -3.902 1.00 65.00 1150 GLY A O 1
ATOM 8893 N N . PRO A 1 1151 ? -18.329 -27.546 -6.124 1.00 61.41 1151 PRO A N 1
ATOM 8894 C CA . PRO A 1 1151 ? -19.637 -26.907 -6.225 1.00 61.41 1151 PRO A CA 1
ATOM 8895 C C . PRO A 1 1151 ? -20.748 -27.795 -5.650 1.00 61.41 1151 PRO A C 1
ATOM 8897 O O . PRO A 1 1151 ? -20.635 -29.022 -5.631 1.00 61.41 1151 PRO A O 1
ATOM 8900 N N . HIS A 1 1152 ? -21.872 -27.185 -5.261 1.00 63.19 1152 HIS A N 1
ATOM 8901 C CA . HIS A 1 1152 ? -23.131 -27.913 -5.060 1.00 63.19 1152 HIS A CA 1
ATOM 8902 C C . HIS A 1 1152 ? -23.418 -28.773 -6.314 1.00 63.19 1152 HIS A C 1
ATOM 8904 O O . HIS A 1 1152 ? -23.263 -28.259 -7.426 1.00 63.19 1152 HIS A O 1
ATOM 8910 N N . PRO A 1 1153 ? -23.764 -30.069 -6.188 1.00 70.62 1153 PRO A N 1
ATOM 8911 C CA . PRO A 1 1153 ? -24.243 -30.751 -4.991 1.00 70.62 1153 PRO A CA 1
ATOM 8912 C C . PRO A 1 1153 ? -23.161 -31.591 -4.302 1.00 70.62 1153 PRO A C 1
ATOM 8914 O O . PRO A 1 1153 ? -23.450 -32.271 -3.322 1.00 70.62 1153 PRO A O 1
ATOM 8917 N N . PHE A 1 1154 ? -21.922 -31.591 -4.802 1.00 75.88 1154 PHE A N 1
ATOM 8918 C CA . PHE A 1 1154 ? -20.913 -32.574 -4.416 1.00 75.88 1154 PHE A CA 1
ATOM 8919 C C . PHE A 1 1154 ? -20.595 -32.586 -2.904 1.00 75.88 1154 PHE A C 1
ATOM 8921 O O . PHE A 1 1154 ? -20.605 -33.683 -2.340 1.00 75.88 1154 PHE A O 1
ATOM 8928 N N . PRO A 1 1155 ? -20.435 -31.444 -2.195 1.00 78.50 1155 PRO A N 1
ATOM 8929 C CA . PRO A 1 1155 ? -20.306 -31.438 -0.734 1.00 78.50 1155 PRO A CA 1
ATOM 8930 C C . PRO A 1 1155 ? -21.480 -32.102 -0.004 1.00 78.50 1155 PRO A C 1
ATOM 8932 O O . PRO A 1 1155 ? -21.268 -32.822 0.972 1.00 78.50 1155 PRO A O 1
ATOM 8935 N N . LEU A 1 1156 ? -22.707 -31.900 -0.495 1.00 79.69 1156 LEU A N 1
ATOM 8936 C CA . LEU A 1 1156 ? -23.934 -32.440 0.088 1.00 79.69 1156 LEU A CA 1
ATOM 8937 C C . LEU A 1 1156 ? -24.069 -33.948 -0.175 1.00 79.69 1156 LEU A C 1
ATOM 8939 O O . LEU A 1 1156 ? -24.328 -34.696 0.762 1.00 79.69 1156 LEU A O 1
ATOM 8943 N N . ILE A 1 1157 ? -23.777 -34.419 -1.392 1.00 85.19 1157 ILE A N 1
ATOM 8944 C CA . ILE A 1 1157 ? -23.737 -35.858 -1.719 1.00 85.19 1157 ILE A CA 1
ATOM 8945 C C . ILE A 1 1157 ? -22.690 -36.581 -0.854 1.00 85.19 1157 ILE A C 1
ATOM 8947 O O . ILE A 1 1157 ? -22.953 -37.647 -0.291 1.00 85.19 1157 ILE A O 1
ATOM 8951 N N . VAL A 1 1158 ? -21.500 -35.984 -0.702 1.00 86.94 1158 VAL A N 1
ATOM 8952 C CA . VAL A 1 1158 ? -20.434 -36.531 0.149 1.00 86.94 1158 VAL A CA 1
ATOM 8953 C C . VAL A 1 1158 ? -20.882 -36.562 1.613 1.00 86.94 1158 VAL A C 1
ATOM 8955 O O . VAL A 1 1158 ? -20.748 -37.609 2.245 1.00 86.94 1158 VAL A O 1
ATOM 8958 N N . ARG A 1 1159 ? -21.460 -35.472 2.146 1.00 88.19 1159 ARG A N 1
ATOM 8959 C CA . ARG A 1 1159 ? -22.047 -35.429 3.500 1.00 88.19 1159 ARG A CA 1
ATOM 8960 C C . ARG A 1 1159 ? -23.075 -36.538 3.694 1.00 88.19 1159 ARG A C 1
ATOM 8962 O O . ARG A 1 1159 ? -22.978 -37.282 4.661 1.00 88.19 1159 ARG A O 1
ATOM 8969 N N . ASP A 1 1160 ? -24.051 -36.658 2.803 1.00 87.94 1160 ASP A N 1
ATOM 8970 C CA . ASP A 1 1160 ? -25.210 -37.534 2.992 1.00 87.94 1160 ASP A CA 1
ATOM 8971 C C . ASP A 1 1160 ? -24.815 -39.006 3.023 1.00 87.94 1160 ASP A C 1
ATOM 8973 O O . ASP A 1 1160 ? -25.238 -39.749 3.916 1.00 87.94 1160 ASP A O 1
ATOM 8977 N N . PHE A 1 1161 ? -23.935 -39.432 2.117 1.00 91.50 1161 PHE A N 1
ATOM 8978 C CA . PHE A 1 1161 ? -23.435 -40.801 2.142 1.00 91.50 1161 PHE A CA 1
ATOM 8979 C C . PHE A 1 1161 ? -22.479 -41.064 3.320 1.00 91.50 1161 PHE A C 1
ATOM 8981 O O . PHE A 1 1161 ? -22.503 -42.176 3.858 1.00 91.50 1161 PHE A O 1
ATOM 8988 N N . GLN A 1 1162 ? -21.714 -40.057 3.770 1.00 92.50 1162 GLN A N 1
ATOM 8989 C CA . GLN A 1 1162 ? -20.885 -40.117 4.986 1.00 92.50 1162 GLN A CA 1
ATOM 8990 C C . GLN A 1 1162 ? -21.686 -39.967 6.294 1.00 92.50 1162 GLN A C 1
ATOM 8992 O O . GLN A 1 1162 ? -21.176 -40.327 7.351 1.00 92.50 1162 GLN A O 1
ATOM 8997 N N . SER A 1 1163 ? -22.944 -39.507 6.260 1.00 92.19 1163 SER A N 1
ATOM 8998 C CA . SER A 1 1163 ? -23.754 -39.243 7.469 1.00 92.19 1163 SER A CA 1
ATOM 8999 C C . SER A 1 1163 ? -24.010 -40.477 8.340 1.00 92.19 1163 SER A C 1
ATOM 9001 O O . SER A 1 1163 ? -24.386 -40.376 9.506 1.00 92.19 1163 SER A O 1
ATOM 9003 N N . VAL A 1 1164 ? -23.771 -41.660 7.773 1.00 93.00 1164 VAL A N 1
ATOM 9004 C CA . VAL A 1 1164 ? -23.781 -42.946 8.469 1.00 93.00 1164 VAL A CA 1
ATOM 9005 C C . VAL A 1 1164 ? -22.767 -43.006 9.626 1.00 93.00 1164 VAL A C 1
ATOM 9007 O O . VAL A 1 1164 ? -23.053 -43.651 10.630 1.00 93.00 1164 VAL A O 1
ATOM 9010 N N . ILE A 1 1165 ? -21.641 -42.277 9.543 1.00 94.69 1165 ILE A N 1
ATOM 9011 C CA . ILE A 1 1165 ? -20.642 -42.189 10.623 1.00 94.69 1165 ILE A CA 1
ATOM 9012 C C . ILE A 1 1165 ? -21.287 -41.604 11.884 1.00 94.69 1165 ILE A C 1
ATOM 9014 O O . ILE A 1 1165 ? -21.280 -42.248 12.932 1.00 94.69 1165 ILE A O 1
ATOM 9018 N N . GLY A 1 1166 ? -21.853 -40.397 11.770 1.00 94.44 1166 GLY A N 1
ATOM 9019 C CA . GLY A 1 1166 ? -22.469 -39.674 12.880 1.00 94.44 1166 GLY A CA 1
ATOM 9020 C C . GLY A 1 1166 ? -23.712 -40.368 13.418 1.00 94.44 1166 GLY A C 1
ATOM 9021 O O . GLY A 1 1166 ? -23.862 -40.496 14.629 1.00 94.44 1166 GLY A O 1
ATOM 9022 N N . LYS A 1 1167 ? -24.578 -40.869 12.526 1.00 94.19 1167 LYS A N 1
ATOM 9023 C CA . LYS A 1 1167 ? -25.828 -41.553 12.905 1.00 94.19 1167 LYS A CA 1
ATOM 9024 C C . LYS A 1 1167 ? -25.558 -42.771 13.783 1.00 94.19 1167 LYS A C 1
ATOM 9026 O O . LYS A 1 1167 ? -26.089 -42.849 14.886 1.00 94.19 1167 LYS A O 1
ATOM 9031 N N . GLU A 1 1168 ? -24.666 -43.657 13.341 1.00 95.12 1168 GLU A N 1
ATOM 9032 C CA . GLU A 1 1168 ? -24.260 -44.808 14.150 1.00 95.12 1168 GLU A CA 1
ATOM 9033 C C . GLU A 1 1168 ? -23.491 -44.388 15.408 1.00 95.12 1168 GLU A C 1
ATOM 9035 O O . GLU A 1 1168 ? -23.663 -45.010 16.448 1.00 95.12 1168 GLU A O 1
ATOM 9040 N N . ALA A 1 1169 ? -22.627 -43.365 15.343 1.00 95.06 1169 ALA A N 1
ATOM 9041 C CA . ALA A 1 1169 ? -21.890 -42.899 16.519 1.00 95.06 1169 ALA A CA 1
ATOM 9042 C C . ALA A 1 1169 ? -22.839 -42.388 17.617 1.00 95.06 1169 ALA A C 1
ATOM 9044 O O . ALA A 1 1169 ? -22.651 -42.734 18.779 1.00 95.06 1169 ALA A O 1
ATOM 9045 N N . ARG A 1 1170 ? -23.882 -41.630 17.255 1.00 94.94 1170 ARG A N 1
ATOM 9046 C CA . ARG A 1 1170 ? -24.907 -41.128 18.183 1.00 94.94 1170 ARG A CA 1
ATOM 9047 C C . ARG A 1 1170 ? -25.756 -42.257 18.761 1.00 94.94 1170 ARG A C 1
ATOM 9049 O O . ARG A 1 1170 ? -25.930 -42.311 19.972 1.00 94.94 1170 ARG A O 1
ATOM 9056 N N . GLU A 1 1171 ? -26.235 -43.171 17.919 1.00 94.62 1171 GLU A N 1
ATOM 9057 C CA . GLU A 1 1171 ? -27.006 -44.352 18.336 1.00 94.62 1171 GLU A CA 1
ATOM 9058 C C . GLU A 1 1171 ? -26.208 -45.242 19.304 1.00 94.62 1171 GLU A C 1
ATOM 9060 O O . GLU A 1 1171 ? -26.691 -45.595 20.381 1.00 94.62 1171 GLU A O 1
ATOM 9065 N N . GLN A 1 1172 ? -24.953 -45.548 18.964 1.00 95.06 1172 GLN A N 1
ATOM 9066 C CA . GLN A 1 1172 ? -24.072 -46.373 19.791 1.00 95.06 1172 GLN A CA 1
ATOM 9067 C C . GLN A 1 1172 ? -23.674 -45.674 21.092 1.00 95.06 1172 GLN A C 1
ATOM 9069 O O . GLN A 1 1172 ? -23.641 -46.332 22.130 1.00 95.06 1172 GLN A O 1
ATOM 9074 N N . PHE A 1 1173 ? -23.400 -44.364 21.064 1.00 93.50 1173 PHE A N 1
ATOM 9075 C CA . PHE A 1 1173 ? -23.054 -43.608 22.269 1.00 93.50 1173 PHE A CA 1
ATOM 9076 C C . PHE A 1 1173 ? -24.238 -43.594 23.238 1.00 93.50 1173 PHE A C 1
ATOM 9078 O O . PHE A 1 1173 ? -24.098 -44.114 24.338 1.00 93.50 1173 PHE A O 1
ATOM 9085 N N . LEU A 1 1174 ? -25.425 -43.163 22.787 1.00 91.88 1174 LEU A N 1
ATOM 9086 C CA . LEU A 1 1174 ? -26.661 -43.166 23.586 1.00 91.88 1174 LEU A CA 1
ATOM 9087 C C . LEU A 1 1174 ? -26.980 -44.547 24.188 1.00 91.88 1174 LEU A C 1
ATOM 9089 O O . LEU A 1 1174 ? -27.453 -44.624 25.318 1.00 91.88 1174 LEU A O 1
ATOM 9093 N N . THR A 1 1175 ? -26.702 -45.631 23.456 1.00 89.62 1175 THR A N 1
ATOM 9094 C CA . THR A 1 1175 ? -26.892 -47.016 23.934 1.00 89.62 1175 THR A CA 1
ATOM 9095 C C . THR A 1 1175 ? -25.841 -47.444 24.971 1.00 89.62 1175 THR A C 1
ATOM 9097 O O . THR A 1 1175 ? -26.098 -48.339 25.768 1.00 89.62 1175 THR A O 1
ATOM 9100 N N . THR A 1 1176 ? -24.657 -46.825 24.968 1.00 85.38 1176 THR A N 1
ATOM 9101 C CA . THR A 1 1176 ? -23.535 -47.145 25.873 1.00 85.38 1176 THR A CA 1
ATOM 9102 C C . THR A 1 1176 ? -23.531 -46.273 27.137 1.00 85.38 1176 THR A C 1
ATOM 9104 O O . THR A 1 1176 ? -22.895 -46.633 28.124 1.00 85.38 1176 THR A O 1
ATOM 9107 N N . THR A 1 1177 ? -24.225 -45.132 27.122 1.00 83.75 1177 THR A N 1
ATOM 9108 C CA . THR A 1 1177 ? -24.202 -44.108 28.183 1.00 83.75 1177 THR A CA 1
ATOM 9109 C C . THR A 1 1177 ? -25.598 -43.787 28.742 1.00 83.75 1177 THR A C 1
ATOM 9111 O O . THR A 1 1177 ? -25.876 -42.648 29.127 1.00 83.75 1177 THR A O 1
ATOM 9114 N N . ASP A 1 1178 ? -26.492 -44.783 28.747 1.00 84.56 1178 ASP A N 1
ATOM 9115 C CA . ASP A 1 1178 ? -27.869 -44.724 29.270 1.00 84.56 1178 ASP A CA 1
ATOM 9116 C C . ASP A 1 1178 ? -28.673 -43.488 28.807 1.00 84.56 1178 ASP A C 1
ATOM 9118 O O . ASP A 1 1178 ? -29.393 -42.842 29.570 1.00 84.56 1178 ASP A O 1
ATOM 9122 N N . GLY A 1 1179 ? -28.558 -43.155 27.517 1.00 85.19 1179 GLY A N 1
ATOM 9123 C CA . GLY A 1 1179 ? -29.309 -42.076 26.869 1.00 85.19 1179 GLY A CA 1
ATOM 9124 C C . GLY A 1 1179 ? -28.681 -40.680 26.959 1.00 85.19 1179 GLY A C 1
ATOM 9125 O O . GLY A 1 1179 ? -29.316 -39.714 26.536 1.00 85.19 1179 GLY A O 1
ATOM 9126 N N . THR A 1 1180 ? -27.452 -40.543 27.464 1.00 87.12 1180 THR A N 1
ATOM 9127 C CA . THR A 1 1180 ? -26.736 -39.252 27.497 1.00 87.12 1180 THR A CA 1
ATOM 9128 C C . THR A 1 1180 ? -25.961 -38.973 26.203 1.00 87.12 1180 THR A C 1
ATOM 9130 O O . THR A 1 1180 ? -25.417 -39.882 25.581 1.00 87.12 1180 THR A O 1
ATOM 9133 N N . LEU A 1 1181 ? -25.896 -37.706 25.781 1.00 92.00 1181 LEU A N 1
ATOM 9134 C CA . LEU A 1 1181 ? -25.095 -37.268 24.628 1.00 92.00 1181 LEU A CA 1
ATOM 9135 C C . LEU A 1 1181 ? -23.645 -36.938 25.038 1.00 92.00 1181 LEU A C 1
ATOM 9137 O O . LEU A 1 1181 ? -23.412 -36.577 26.192 1.00 92.00 1181 LEU A O 1
ATOM 9141 N N . PRO A 1 1182 ? -22.669 -37.017 24.112 1.00 92.19 1182 PRO A N 1
ATOM 9142 C CA . PRO A 1 1182 ? -21.290 -36.621 24.391 1.00 92.19 1182 PRO A CA 1
ATOM 9143 C C . PRO A 1 1182 ? -21.179 -35.106 24.601 1.00 92.19 1182 PRO A C 1
ATOM 9145 O O . PRO A 1 1182 ? -21.697 -34.329 23.807 1.00 92.19 1182 PRO A O 1
ATOM 9148 N N . GLU A 1 1183 ? -20.421 -34.664 25.604 1.00 92.50 1183 GLU A N 1
ATOM 9149 C CA . GLU A 1 1183 ? -20.130 -33.232 25.801 1.00 92.50 1183 GLU A CA 1
ATOM 9150 C C . GLU A 1 1183 ? -19.330 -32.627 24.633 1.00 92.50 1183 GLU A C 1
ATOM 9152 O O . GLU A 1 1183 ? -19.452 -31.439 24.325 1.00 92.50 1183 GLU A O 1
ATOM 9157 N N . HIS A 1 1184 ? -18.501 -33.452 23.985 1.00 92.31 1184 HIS A N 1
ATOM 9158 C CA . HIS A 1 1184 ? -17.537 -33.062 22.963 1.00 92.31 1184 HIS A CA 1
ATOM 9159 C C . HIS A 1 1184 ? -17.481 -34.109 21.835 1.00 92.31 1184 HIS A C 1
ATOM 9161 O O . HIS A 1 1184 ? -17.337 -35.302 22.098 1.00 92.31 1184 HIS A O 1
ATOM 9167 N N . VAL A 1 1185 ? -17.539 -33.670 20.572 1.00 93.06 1185 VAL A N 1
ATOM 9168 C CA . VAL A 1 1185 ? -17.388 -34.535 19.382 1.00 93.06 1185 VAL A CA 1
ATOM 9169 C C . VAL A 1 1185 ? -16.259 -34.001 18.507 1.00 93.06 1185 VAL A C 1
ATOM 9171 O O . VAL A 1 1185 ? -16.391 -32.962 17.861 1.00 93.06 1185 VAL A O 1
ATOM 9174 N N . VAL A 1 1186 ? -15.141 -34.727 18.475 1.00 89.62 1186 VAL A N 1
ATOM 9175 C CA . VAL A 1 1186 ? -13.917 -34.341 17.755 1.00 89.62 1186 VAL A CA 1
ATOM 9176 C C . VAL A 1 1186 ? -13.825 -35.081 16.419 1.00 89.62 1186 VAL A C 1
ATOM 9178 O O . VAL A 1 1186 ? -14.013 -36.297 16.369 1.00 89.62 1186 VAL A O 1
ATOM 9181 N N . ALA A 1 1187 ? -13.511 -34.376 15.329 1.00 86.25 1187 ALA A N 1
ATOM 9182 C CA . ALA A 1 1187 ? -13.255 -35.002 14.031 1.00 86.25 1187 ALA A CA 1
ATOM 9183 C C . ALA A 1 1187 ? -12.253 -34.213 13.174 1.00 86.25 1187 ALA A C 1
ATOM 9185 O O . ALA A 1 1187 ? -12.289 -32.985 13.098 1.00 86.25 1187 ALA A O 1
ATOM 9186 N N . CYS A 1 1188 ? -11.383 -34.941 12.470 1.00 81.88 1188 CYS A N 1
ATOM 9187 C CA . CYS A 1 1188 ? -10.438 -34.345 11.529 1.00 81.88 1188 CYS A CA 1
ATOM 9188 C C . CYS A 1 1188 ? -11.172 -33.764 10.307 1.00 81.88 1188 CYS A C 1
ATOM 9190 O O . CYS A 1 1188 ? -11.987 -34.463 9.689 1.00 81.88 1188 CYS A O 1
ATOM 9192 N N . VAL A 1 1189 ? -10.853 -32.520 9.937 1.00 70.94 1189 VAL A N 1
ATOM 9193 C CA . VAL A 1 1189 ? -11.444 -31.817 8.787 1.00 70.94 1189 VAL A CA 1
ATOM 9194 C C . VAL A 1 1189 ? -10.790 -32.281 7.489 1.00 70.94 1189 VAL A C 1
ATOM 9196 O O . VAL A 1 1189 ? -11.382 -33.085 6.763 1.00 70.94 1189 VAL A O 1
ATOM 9199 N N . ALA A 1 1190 ? -9.573 -31.802 7.198 1.00 72.75 1190 ALA A N 1
ATOM 9200 C CA . ALA A 1 1190 ? -8.907 -31.969 5.904 1.00 72.75 1190 ALA A CA 1
ATOM 9201 C C . ALA A 1 1190 ? -9.886 -31.683 4.739 1.00 72.75 1190 ALA A C 1
ATOM 9203 O O . ALA A 1 1190 ? -10.515 -30.633 4.696 1.00 72.75 1190 ALA A O 1
ATOM 9204 N N . GLY A 1 1191 ? -10.115 -32.634 3.828 1.00 65.62 1191 GLY A N 1
ATOM 9205 C CA . GLY A 1 1191 ? -11.133 -32.522 2.769 1.00 65.62 1191 GLY A CA 1
ATOM 9206 C C . GLY A 1 1191 ? -12.599 -32.624 3.239 1.00 65.62 1191 GLY A C 1
ATOM 9207 O O . GLY A 1 1191 ? -13.419 -33.183 2.512 1.00 65.62 1191 GLY A O 1
ATOM 9208 N N . GLY A 1 1192 ? -12.933 -32.215 4.468 1.00 75.12 1192 GLY A N 1
ATOM 9209 C CA . GLY A 1 1192 ? -14.273 -32.149 5.086 1.00 75.12 1192 GLY A CA 1
ATOM 9210 C C . GLY A 1 1192 ? -15.021 -33.476 5.321 1.00 75.12 1192 GLY A C 1
ATOM 9211 O O . GLY A 1 1192 ? -15.791 -33.597 6.269 1.00 75.12 1192 GLY A O 1
ATOM 9212 N N . SER A 1 1193 ? -14.791 -34.494 4.487 1.00 80.75 1193 SER A N 1
ATOM 9213 C CA . SER A 1 1193 ? -15.586 -35.733 4.379 1.00 80.75 1193 SER A CA 1
ATOM 9214 C C . SER A 1 1193 ? -15.773 -36.539 5.671 1.00 80.75 1193 SER A C 1
ATOM 9216 O O . SER A 1 1193 ? -16.782 -37.225 5.797 1.00 80.75 1193 SER A O 1
ATOM 9218 N N . ASN A 1 1194 ? -14.821 -36.489 6.609 1.00 84.94 1194 ASN A N 1
ATOM 9219 C CA . ASN A 1 1194 ? -14.934 -37.188 7.893 1.00 84.94 1194 ASN A CA 1
ATOM 9220 C C . ASN A 1 1194 ? -15.760 -36.362 8.890 1.00 84.94 1194 ASN A C 1
ATOM 9222 O O . ASN A 1 1194 ? -16.802 -36.818 9.356 1.00 84.94 1194 ASN A O 1
ATOM 9226 N N . ALA A 1 1195 ? -15.339 -35.118 9.140 1.00 86.19 1195 ALA A N 1
ATOM 9227 C CA . ALA A 1 1195 ? -16.039 -34.165 9.997 1.00 86.19 1195 ALA A CA 1
ATOM 9228 C C . ALA A 1 1195 ? -17.521 -33.995 9.615 1.00 86.19 1195 ALA A C 1
ATOM 9230 O O . ALA A 1 1195 ? -18.391 -34.121 10.471 1.00 86.19 1195 ALA A O 1
ATOM 9231 N N . MET A 1 1196 ? -17.834 -33.815 8.327 1.00 84.00 1196 MET A N 1
ATOM 9232 C CA . MET A 1 1196 ? -19.222 -33.673 7.863 1.00 84.00 1196 MET A CA 1
ATOM 9233 C C . MET A 1 1196 ? -20.052 -34.952 8.032 1.00 84.00 1196 MET A C 1
ATOM 9235 O O . MET A 1 1196 ? -21.245 -34.869 8.308 1.00 84.00 1196 MET A O 1
ATOM 9239 N N . GLY A 1 1197 ? -19.438 -36.134 7.912 1.00 89.00 1197 GLY A N 1
ATOM 9240 C CA . GLY A 1 1197 ? -20.108 -37.400 8.211 1.00 89.00 1197 GLY A CA 1
ATOM 9241 C C . GLY A 1 1197 ? -20.408 -37.559 9.701 1.00 89.00 1197 GLY A C 1
ATOM 9242 O O . GLY A 1 1197 ? -21.528 -37.915 10.069 1.00 89.00 1197 GLY A O 1
ATOM 9243 N N . MET A 1 1198 ? -19.431 -37.240 10.555 1.00 91.88 1198 MET A N 1
ATOM 9244 C CA . MET A 1 1198 ? -19.548 -37.307 12.013 1.00 91.88 1198 MET A CA 1
ATOM 9245 C C . MET A 1 1198 ? -20.580 -36.313 12.563 1.00 91.88 1198 MET A C 1
ATOM 9247 O O . MET A 1 1198 ? -21.506 -36.708 13.264 1.00 91.88 1198 MET A O 1
ATOM 9251 N N . TYR A 1 1199 ? -20.458 -35.025 12.234 1.00 90.88 1199 TYR A N 1
ATOM 9252 C CA . TYR A 1 1199 ? -21.295 -33.984 12.836 1.00 90.88 1199 TYR A CA 1
ATOM 9253 C C . TYR A 1 1199 ? -22.756 -34.020 12.368 1.00 90.88 1199 TYR A C 1
ATOM 9255 O O . TYR A 1 1199 ? -23.617 -33.483 13.054 1.00 90.88 1199 TYR A O 1
ATOM 9263 N N . SER A 1 1200 ? -23.060 -34.675 11.241 1.00 85.88 1200 SER A N 1
ATOM 9264 C CA . SER A 1 1200 ? -24.410 -34.721 10.646 1.00 85.88 1200 SER A CA 1
ATOM 9265 C C . SER A 1 1200 ? -25.527 -35.299 11.531 1.00 85.88 1200 SER A C 1
ATOM 9267 O O . SER A 1 1200 ? -26.690 -35.203 11.151 1.00 85.88 1200 SER A O 1
ATOM 9269 N N . ALA A 1 1201 ? -25.193 -35.911 12.671 1.00 89.81 1201 ALA A N 1
ATOM 9270 C CA . ALA A 1 1201 ? -26.157 -36.387 13.665 1.00 89.81 1201 ALA A CA 1
ATOM 9271 C C . ALA A 1 1201 ? -26.184 -35.554 14.960 1.00 89.81 1201 ALA A C 1
ATOM 9273 O O . ALA A 1 1201 ? -27.100 -35.733 15.751 1.00 89.81 1201 ALA A O 1
ATOM 9274 N N . PHE A 1 1202 ? -25.201 -34.674 15.176 1.00 88.88 1202 PHE A N 1
ATOM 9275 C CA . PHE A 1 1202 ? -25.026 -33.870 16.396 1.00 88.88 1202 PHE A CA 1
ATOM 9276 C C . PHE A 1 1202 ? -25.168 -32.357 16.144 1.00 88.88 1202 PHE A C 1
ATOM 9278 O O . PHE A 1 1202 ? -25.026 -31.561 17.063 1.00 88.88 1202 PHE A O 1
ATOM 9285 N N . ILE A 1 1203 ? -25.402 -31.947 14.893 1.00 82.75 1203 ILE A N 1
ATOM 9286 C CA . ILE A 1 1203 ? -25.454 -30.543 14.460 1.00 82.75 1203 ILE A CA 1
ATOM 9287 C C . ILE A 1 1203 ? -26.583 -29.739 15.123 1.00 82.75 1203 ILE A C 1
ATOM 9289 O O . ILE A 1 1203 ? -26.382 -28.569 15.441 1.00 82.75 1203 ILE A O 1
ATOM 9293 N N . ASP A 1 1204 ? -27.725 -30.379 15.379 1.00 81.19 1204 ASP A N 1
ATOM 9294 C CA . ASP A 1 1204 ? -28.886 -29.776 16.046 1.00 81.19 1204 ASP A CA 1
ATOM 9295 C C . ASP A 1 1204 ? -28.819 -29.887 17.586 1.00 81.19 1204 ASP A C 1
ATOM 9297 O O . ASP A 1 1204 ? -29.567 -29.217 18.300 1.00 81.19 1204 ASP A O 1
ATOM 9301 N N . ASP A 1 1205 ? -27.917 -30.717 18.124 1.00 84.94 1205 ASP A N 1
ATOM 9302 C CA . ASP A 1 1205 ? -27.770 -30.955 19.563 1.00 84.94 1205 ASP A CA 1
ATOM 9303 C C . ASP A 1 1205 ? -26.918 -29.845 20.208 1.00 84.94 1205 ASP A C 1
ATOM 9305 O O . ASP A 1 1205 ? -25.740 -30.039 20.501 1.00 84.94 1205 ASP A O 1
ATOM 9309 N N . THR A 1 1206 ? -27.497 -28.670 20.476 1.00 78.31 1206 THR A N 1
ATOM 9310 C CA . THR A 1 1206 ? -26.754 -27.466 20.932 1.00 78.31 1206 THR A CA 1
ATOM 9311 C C . THR A 1 1206 ? -25.964 -27.608 22.245 1.00 78.31 1206 THR A C 1
ATOM 9313 O O . THR A 1 1206 ? -25.211 -26.704 22.603 1.00 78.31 1206 THR A O 1
ATOM 9316 N N . ALA A 1 1207 ? -26.139 -28.704 22.990 1.00 80.38 1207 ALA A N 1
ATOM 9317 C CA . ALA A 1 1207 ? -25.334 -29.042 24.167 1.00 80.38 1207 ALA A CA 1
ATOM 9318 C C . ALA A 1 1207 ? -23.982 -29.710 23.817 1.00 80.38 1207 ALA A C 1
ATOM 9320 O O . ALA A 1 1207 ? -23.075 -29.725 24.648 1.00 80.38 1207 ALA A O 1
ATOM 9321 N N . VAL A 1 1208 ? -23.843 -30.249 22.601 1.00 87.44 1208 VAL A N 1
ATOM 9322 C CA . VAL A 1 1208 ? -22.682 -31.010 22.121 1.00 87.44 1208 VAL A CA 1
ATOM 9323 C C . VAL A 1 1208 ? -21.674 -30.068 21.460 1.00 87.44 1208 VAL A C 1
ATOM 9325 O O . VAL A 1 1208 ? -21.968 -29.410 20.460 1.00 87.44 1208 VAL A O 1
ATOM 9328 N N . LYS A 1 1209 ? -20.443 -30.011 21.977 1.00 85.75 1209 LYS A N 1
ATOM 9329 C CA . LYS A 1 1209 ? -19.389 -29.141 21.429 1.00 85.75 1209 LYS A CA 1
ATOM 9330 C C . LYS A 1 1209 ? -18.655 -29.842 20.284 1.00 85.75 1209 LYS A C 1
ATOM 9332 O O . LYS A 1 1209 ? -17.872 -30.770 20.498 1.00 85.75 1209 LYS A O 1
ATOM 9337 N N . LEU A 1 1210 ? -18.895 -29.388 19.056 1.00 85.00 1210 LEU A N 1
ATOM 9338 C CA . LEU A 1 1210 ? -18.236 -29.911 17.856 1.00 85.00 1210 LEU A CA 1
ATOM 9339 C C . LEU A 1 1210 ? -16.819 -29.328 17.707 1.00 85.00 1210 LEU A C 1
ATOM 9341 O O . LEU A 1 1210 ? -16.640 -28.110 17.697 1.00 85.00 1210 LEU A O 1
ATOM 9345 N N . HIS A 1 1211 ? -15.816 -30.196 17.556 1.00 84.12 1211 HIS A N 1
ATOM 9346 C CA . HIS A 1 1211 ? -14.399 -29.833 17.478 1.00 84.12 1211 HIS A CA 1
ATOM 9347 C C . HIS A 1 1211 ? -13.752 -30.308 16.175 1.00 84.12 1211 HIS A C 1
ATOM 9349 O O . HIS A 1 1211 ? -13.639 -31.509 15.909 1.00 84.12 1211 HIS A O 1
ATOM 9355 N N . ALA A 1 1212 ? -13.303 -29.340 15.382 1.00 73.50 1212 ALA A N 1
ATOM 9356 C CA . ALA A 1 1212 ? -12.597 -29.517 14.121 1.00 73.50 1212 ALA A CA 1
ATOM 9357 C C . ALA A 1 1212 ? -11.077 -29.496 14.345 1.00 73.50 1212 ALA A C 1
ATOM 9359 O O . ALA A 1 1212 ? -10.578 -28.570 14.979 1.00 73.50 1212 ALA A O 1
ATOM 9360 N N . VAL A 1 1213 ? -10.361 -30.489 13.806 1.00 71.56 1213 VAL A N 1
ATOM 9361 C CA . VAL A 1 1213 ? -8.891 -30.627 13.915 1.00 71.56 1213 VAL A CA 1
ATOM 9362 C C . VAL A 1 1213 ? -8.275 -30.790 12.522 1.00 71.56 1213 VAL A C 1
ATOM 9364 O O . VAL A 1 1213 ? -8.861 -31.471 11.672 1.00 71.56 1213 VAL A O 1
ATOM 9367 N N . GLU A 1 1214 ? -7.097 -30.217 12.273 1.00 60.75 1214 GLU A N 1
ATOM 9368 C CA . GLU A 1 1214 ? -6.348 -30.408 11.022 1.00 60.75 1214 GLU A CA 1
ATOM 9369 C C . GLU A 1 1214 ? -5.014 -31.139 11.261 1.00 60.75 1214 GLU A C 1
ATOM 9371 O O . GLU A 1 1214 ? -4.496 -31.145 12.376 1.00 60.75 1214 GLU A O 1
ATOM 9376 N N . PRO A 1 1215 ? -4.457 -31.843 10.254 1.00 43.06 1215 PRO A N 1
ATOM 9377 C CA . PRO A 1 1215 ? -3.234 -32.627 10.424 1.00 43.06 1215 PRO A CA 1
ATOM 9378 C C . PRO A 1 1215 ? -1.987 -31.730 10.502 1.00 43.06 1215 PRO A C 1
ATOM 9380 O O . PRO A 1 1215 ? -1.239 -31.626 9.534 1.00 43.06 1215 PRO A O 1
ATOM 9383 N N . LEU A 1 1216 ? -1.811 -31.097 11.663 1.00 38.16 1216 LEU A N 1
ATOM 9384 C CA . LEU A 1 1216 ? -0.594 -30.501 12.241 1.00 38.16 1216 LEU A CA 1
ATOM 9385 C C . LEU A 1 1216 ? -0.867 -29.927 13.655 1.00 38.16 1216 LEU A C 1
ATOM 9387 O O . LEU A 1 1216 ? 0.096 -29.649 14.364 1.00 38.16 1216 LEU A O 1
ATOM 9391 N N . GLY A 1 1217 ? -2.145 -29.789 14.051 1.00 32.50 1217 GLY A N 1
ATOM 9392 C CA . GLY A 1 1217 ? -2.624 -29.184 15.301 1.00 32.50 1217 GLY A CA 1
ATOM 9393 C C . GLY A 1 1217 ? -3.886 -28.367 15.043 1.00 32.50 1217 GLY A C 1
ATOM 9394 O O . GLY A 1 1217 ? -3.743 -27.136 14.911 1.00 32.50 1217 GLY A O 1
#

Sequence (1217 aa):
MPVFQETSNAARDQRILPSRALPVPRLSQQPDLSNVSEEHKEVVVIGAGPAGLFLTLLLARYGITEASLLCLDSKPGTLKAGQADGLQPRTLEVFQSLGIASEIISEGCHMEEVAFWNPVQSNANTNGNGSHVVGIERTSFAPDVNVPARFPFEVTIHQGRIERILEDNLHLYAGKGAIRRSHRFLEYTVDDTDAEFPIVAKYEQDLPDGSTQQGTVRTKYLIGADGARSKVRKCMGLELEGETTDHIWGVCDFVADTNFPDIRKRSAIHSDAGSVMVIPREQIATGEYLTRLYVQVAEEVDTSGDTGTDKKSADKKRRGAVTLEYIFEQARQVFAPYKIKIKEGTEPDWWAAYQIGQRMAPRFSAKTSDGVERVFIVGDACHTHSPKAGQGMNVSMMDSYNLAWKLVHKIHGLTPSSNSGTDPILETFSQERVDVARQLIEFDTQFSHMFSGRIGSADAETSGLTHEEFLRVFSDGSGFTSGCGLHYKESQLIRELGAKSNLLRGDPLLGALTPGRRLLDVEVKRYADATARHLQDEMPPTGRYYVLVFTSNDLLEKSGNSQSSLQSSVEILQKFPKGTVNLIVVHPLTSRFEWTDLPAGVKTFAEMRTYGVSKKEDVYEVLGVSKDDGVVAVLIIAEKRDSIIGSRCTTMASAQNIIKCAVLSTSRKISYSIAENSQNGSCIVLSNSFGADITLYQPVAHRLASLGYRVLSYDHPGHSQSTPVKDVDNVEMEQLISDVDELLRALHIDSIHAWVGVSLGAASGVYLACCRPKLIKNLAYCACNPASFGALGIMPLEYFDKMRAQAEADGTIANVIRQMHYGWASKEWLDEHPDQDERLKLASSTLSLDGLRAMMTLQKNKRFDMRSLVPQLLESCERIMFVKGDHDAHLNPLVDMTRDLVVKMAQEKGVKGDFKLVTVPDSGHGDEPFEVLMVGVDGILMALVCTLHVKLHPEFFHRSITINRIMESIHQPHSETYPDQNGYYGRYGELLHSPPFNQTLNKVRFGLQGRPMPIHHLENRSREVGGAQILVKREDLNHTGAHKINHCVGFALLAKAMGKTKLIAETGAGQHGVALATAAAYFGLECEIHMGGVDTEKQKSNVGRMQILGARVVAATAGQSALKEASDSAFNVYVEQREHALYAIGSAIGPHPFPLIVRDFQSVIGKEAREQFLTTTDGTLPEHVVACVAGGSNAMGMYSAFIDDTAVKLHAVEPLG

Organism: NCBI:txid1803897

pLDDT: mean 77.14, std 18.63, range [22.59, 98.75]

Secondary structure (DSSP, 8-state):
---------HHHHHHHS--PPPPPP--SPPP--SS-SS-EEEEEEE--SHHHHHHHHHHHHHT--TTTEEEE-SSSSS-SS-S--EE-HHHHHHHHHHT--HHHHHHSEEE-EEEEEEE----TT--S------SEEEEEEEES--S--SS-SEEE--HHHHHHHHHHHHTTTS-GGGEETTEEEEEEEE-TTSSSS-EEEEEEEEPTTS-EEEEEEEEEEEEE---TT-HHHHHTT---EE---S-EEEEEEE-EEE--TTTTSEEEEEETTEEEEEEEEEEPTTS-EEEEEEEEPPS-----S-----HHHHHHHHHHH--HHHHHHHHHHHTTTS-EEEPTT---SEEEEEE---EE-S-SEEE-TTS-EEEEE-GGGTEE--GGGSHHHHHHHHHHHHHHHHHHHHHTT-SPP-TTS--TTTTHHHHHHHHHHHHHHHHHHHHHHHTTSPP--TT-SS-PPPHHHHHHHHHHHHHHHTS-S-BPPP-SSS-B-SS--TTB-S-TTTT---TTB-----EEEETTT--EEETTTTS--SS-EEEEEE--GGGG-TTSHHHHHHHHHHHHHTTS-TTTEEEEEEE---S---GGGS-HHHHHHHGGGEEEE-SS--HHHHTTB-TTT-EEEEE-SSS----EE----S---SSS---EEEEPTTS-EEEEEEEES-TTPPEEEEE--TTS-GGGGHHHHHHHHHTT-EEEEEPPTTBTTSPPPS-TTS--HHHHHHHHHHHHHHTT---BSEEEEETHHHHHHHHHHHHSTTSBSEEEEE---GGGGTTTT-S-THHHHHHHHHHHHH--HHHHHHHHHTTTS-HHHHHH-HHHHHHHHHHHTTB-HHHHHHHHHHTT-TT--HHHHHHHHHHH-SEEEEEEETT-TTTHHHHHHHHHHHHHHHHHHT---EEEEEEETT-SS-SSPP------SSS----------------------HHHHHHHHHH----SS---SSSHHHHHHHHHH-HHHHHHHHHHIIIII-PSPPEEE-HHHHHHTTS---EEE-GGGSTTSSTHHHHHHHHHHHHHHTT--EEEEEESSSHHHHHHHHHHHHHT-EEEEEEEHHHHHHTHHHHHHHHHTT-EEEEE-STT-SHHHHHHHHHHHHHHHTTTEEE--SSS-SSTTHHHHHHHHHTHHHHHHHHHHHHHTTTPPPSEEEEE-TTTHHHHHHHTTTTT-TTSEEEEE-TT-

InterPro domains:
  IPR000073 Alpha/beta hydrolase fold-1 [PF00561] (696-800)
  IPR001926 Tryptophan synthase beta chain-like, PALP domain [PF00291] (1010-1216)
  IPR002938 FAD-binding domain [PF01494] (42-443)
  IPR012941 Phenol hydroxylase-like, C-terminal dimerisation domain [PF07976] (487-634)
  IPR029058 Alpha/Beta hydrolase fold [G3DSA:3.40.50.1820] (649-933)
  IPR029058 Alpha/Beta hydrolase fold [SSF53474] (669-925)
  IPR036052 Tryptophan synthase beta chain-like, PALP domain superfamily [G3DSA:3.40.50.1100] (1008-1158)
  IPR036052 Tryptophan synthase beta chain-like, PALP domain superfamily [G3DSA:3.40.50.1100] (1159-1217)
  IPR036052 Tryptophan synthase beta chain-like, PALP domain superfamily [SSF53686] (979-1217)
  IPR036188 FAD/NAD(P)-binding domain superfamily [G3DSA:3.50.50.60] (42-441)
  IPR036188 FAD/NAD(P)-binding domain superfamily [SSF51905] (41-454)
  IPR036249 Thioredoxin-like superfamily [SSF52833] (504-635)
  IPR038220 Phenol hydroxylase, C-terminal TRX-fold domain superfamily [G3DSA:3.40.30.20] (467-635)
  IPR050641 Rifampicin monooxygenase-like [PTHR43004] (40-634)

Radius of gyration: 40.77 Å; chains: 1; bounding box: 82×116×121 Å

Foldseek 3Di:
DPDFFDDDDVVVVVVVQPPADDAFFFPDDDDDQPPDPAAEAQEEEEALALLRLLLLLLLLLNPRALSRAAYEYQAQDFDLAAPFFKDFLLNLLQCVLQVLCPCQVPFFAKAQKEWEKEFDDDPPPDDDDDDDPGAIDTDDMDTLFPFFGPRSTITTAGSSVSSVSSVVSSCSRYNPRRYDYSKAWDAWDAQCVDVQFRIKTKIWHQDPVRDIDIGIYTYQAYEYPPFLVTPLCVNLVWHWDFWFDLWKKKKFKAQKDKPPPQLSHFYWFQHPLFTKTKDWTGQDPVRTTIIMMIATDDSDPDPPDDDDPDVVVVSVVVQVPDDPVNRLVSVCSRRPPMDIDHDPPIDTSDMGMDTFIWTFIPWQFDADPLRATRYGYFFNSGIDGDCPLSCRSPLRNVLSFQQSLLSSCVSSVVFDDDPPSYTQRNRVSRVFSVVLSVVVSVLRVVLVVLSRFHADDPPDPDDHDHPVVNVVSSVVCSLSSSVQVFFGDDGPQFDAADPDPPQFDDDPSLAAAAARHAHHWDFWAFPLPRDTDIPSNLVRQNSAKEKEWEAAPCLQPCLDLRQLVQVLVLQVCVVHDPNRYAYAYEAADPDDDDPVSHDPSCCVRAVRRYTYQDPPDGPCVSHRGHNHQIFIFIAGPPPGNGTHRHDSRPHDDDPAWDFDWDQFPVSWIKTKTKQAPDPPAAEEEEFEDLLFAQVQCVVVRNVVRVVGHIYMYIGWDQFDRTPFDPCLQDDDLCVRLVVVVRVCVVVVQQAHAEYEYEQVRLVSVLVVCLVRFQRHAEYEYEFYQPLNVLLQVRDDLVVLVVLLVCCVVVVDPLVSLVVSCCLQDPPVVCVVCVVQSVQSVVRNVRGDPSSVSSSSNNSNDPVNHCLVSLVSSLRRYQEYEYEDEPPSVSGVVVSVVVLVSSVVVCVVVVRDHHYYYYYHPPPRPDPDDDDDDDDDPPDTDDDDDDDDDDDPDPPDDDDPDPPVVLVVVQPDPDDDRGPNCDDDAVLLVCLLPDPVNVVVLVCCCVPQFVDPFDKDWPVVVCVVVPRNTDIDGPQCSTNLRHLLLLLLLVQLSSCVSVQAQEEFEFDQLLSNLLSNLSNCLVSNHAYEYEAFQVSCVVNVVSVVSSVVSVYHYHFQDPDPSGRVSSHVVRVVVCVVVVVRYDYRYRALDDDPPNVNSLLSSLLSSQVSVQVNVCVVPVRDDDQEDEDEQDRHNTLSNNCSNCVPVVSYHYHYDYVPD